Protein AF-0000000069706739 (afdb_homodimer)

Radius of gyration: 38.51 Å; Cα contacts (8 Å, |Δi|>4): 2230; chains: 2; bounding box: 96×124×76 Å

Organism: NCBI:txid1187080

Solvent-accessible surface area (backbone atoms only — not comparable to full-atom values): 67645 Å² total; per-residue (Å²): 112,77,68,55,69,70,44,49,79,66,46,62,63,56,58,44,48,27,52,52,41,44,48,27,47,55,44,29,58,56,30,50,76,68,71,42,62,62,66,50,23,27,24,49,35,12,28,43,34,11,68,65,44,70,46,73,35,70,93,42,77,62,52,55,52,41,14,51,49,7,48,25,38,45,32,19,51,54,17,34,74,35,42,68,69,59,51,62,69,35,43,61,36,20,62,51,21,18,45,42,24,36,51,46,29,22,53,52,41,16,52,52,36,36,74,74,67,43,52,67,50,43,9,46,50,51,4,58,37,63,37,28,43,37,57,66,63,42,50,50,53,29,53,75,68,67,37,45,82,38,73,46,28,42,45,44,49,21,28,47,51,34,47,53,56,48,47,46,59,54,60,63,46,47,50,44,54,56,66,47,87,62,72,55,67,60,52,51,49,51,43,51,52,39,51,52,49,49,52,51,50,44,53,49,33,31,69,52,51,49,46,52,49,50,48,59,40,45,68,66,70,38,67,61,60,44,52,45,46,54,52,24,47,31,47,41,38,11,48,53,30,37,75,56,62,43,45,44,45,59,18,9,22,49,29,14,28,30,42,26,71,32,80,51,26,52,32,50,44,48,63,44,49,57,54,25,52,57,25,34,47,39,31,37,20,54,57,14,30,68,42,51,58,66,60,44,67,77,42,42,65,66,40,52,52,50,37,51,48,45,37,51,53,33,30,50,30,33,26,51,19,38,39,70,71,70,47,52,60,59,46,13,38,33,33,14,48,50,57,33,29,34,13,66,66,26,55,56,48,48,54,53,32,38,76,59,61,54,39,54,74,64,60,45,51,51,49,51,50,30,30,51,50,34,50,60,48,39,66,64,43,45,74,41,17,65,60,53,28,50,50,62,66,63,42,87,59,69,77,75,58,53,70,76,56,52,78,73,76,66,75,74,72,77,65,70,83,70,65,60,69,17,37,36,33,34,25,65,47,72,41,23,45,40,39,50,52,50,29,53,74,68,68,45,56,62,40,34,34,27,76,51,50,66,57,35,54,57,40,36,75,72,67,46,61,51,41,41,25,53,64,52,26,59,65,42,35,55,72,66,32,49,69,42,19,46,33,33,37,38,41,48,77,53,65,68,57,49,47,32,24,40,39,33,45,49,71,75,33,80,61,36,48,28,37,34,41,31,64,47,69,85,48,41,61,58,38,43,71,49,58,34,73,39,66,46,32,37,58,53,43,32,30,50,52,52,44,50,52,51,41,41,61,35,41,37,28,54,67,59,46,49,52,48,52,46,50,34,56,74,50,72,38,38,78,71,69,54,81,86,73,73,90,61,87,80,58,80,54,75,68,49,78,50,38,78,46,76,43,58,26,70,38,77,70,72,64,50,49,74,27,33,47,67,72,34,32,45,44,80,73,49,52,34,44,78,52,31,38,33,49,95,90,41,75,42,62,82,74,52,56,72,42,55,46,49,86,68,24,33,36,28,34,38,22,34,63,70,38,47,51,54,47,45,65,45,22,35,74,132,115,79,70,54,69,72,43,47,80,66,46,62,62,55,59,43,48,28,51,52,40,44,48,26,48,54,44,29,57,56,31,50,76,69,71,41,62,60,66,49,23,27,25,50,34,12,28,42,34,11,68,64,45,70,45,74,34,71,91,41,76,62,52,54,53,42,14,51,50,6,49,27,40,46,31,20,51,54,16,33,76,36,42,69,68,60,52,62,70,37,43,60,35,20,61,50,22,18,47,40,24,35,51,45,28,22,52,53,42,16,53,53,35,36,73,73,66,43,52,67,52,43,10,46,50,52,4,56,38,65,37,28,43,36,56,67,63,43,50,51,54,28,52,77,69,65,37,45,82,38,73,48,29,42,45,44,48,22,27,47,52,34,47,55,56,48,48,47,61,54,60,64,45,47,50,45,55,55,65,46,87,62,72,56,67,59,52,51,49,52,43,52,52,39,52,50,48,49,53,50,50,45,53,50,33,32,69,52,53,50,47,52,50,51,48,60,39,56,70,66,70,39,66,63,60,45,52,45,44,52,52,25,48,32,48,41,38,11,48,54,30,38,77,56,62,44,46,44,46,58,20,7,22,48,30,13,29,29,42,25,70,32,98,52,26,59,61,50,45,66,65,44,48,58,55,26,53,57,25,32,46,38,31,38,20,53,57,15,30,70,42,52,59,66,61,43,67,77,42,41,65,65,40,52,51,49,38,52,47,46,37,52,51,34,30,51,30,34,25,52,19,38,38,71,72,69,46,54,69,60,47,14,38,33,32,14,47,51,55,34,30,35,13,66,67,25,54,56,49,49,53,53,33,39,76,59,62,55,39,52,74,63,60,44,51,51,50,51,51,32,30,52,50,33,49,60,47,39,66,64,43,45,72,40,18,65,60,51,29,49,50,62,68,62,42,86,61,68,72,76,64,50,68,77,68,71,77,73,84,70,79,80,75,75,80,77,78,88,62,61,66,18,36,37,34,34,24,67,46,70,44,24,46,41,42,51,49,51,29,55,60,47,68,44,55,60,40,34,36,27,73,54,65,67,60,36,48,56,40,38,72,72,65,44,60,48,41,78,39,55,64,54,38,60,71,51,36,56,72,65,30,49,70,42,19,45,33,33,38,38,42,48,81,52,65,67,59,48,46,43,25,41,38,35,45,52,69,74,34,79,61,35,47,30,37,34,44,32,69,49,69,83,49,40,62,60,38,42,74,50,59,35,72,39,66,47,35,37,58,54,44,32,27,50,52,50,43,49,54,53,41,48,72,70,66,48,56,65,67,58,47,50,52,50,54,46,49,34,56,72,48,70,37,40,78,70,71,58,82,88,77,71,85,70,74,80,77,70,67,80,52,77,62,53,43,72,42,20,42,56,26,70,40,74,72,71,63,52,49,74,28,33,47,67,73,34,33,46,46,80,74,46,54,35,44,80,54,32,40,32,50,96,92,40,74,43,61,82,76,53,57,72,44,54,46,49,84,70,23,34,37,29,32,38,18,32,62,70,35,46,50,55,49,44,64,47,21,32,73,133

InterPro domains:
  IPR003148 Regulator of K+ conductance, N-terminal lobe [PF02254] (424-536)
  IPR003148 Regulator of K+ conductance, N-terminal lobe [PS51201] (420-537)
  IPR006037 Regulator of K+ conductance, C-terminal [PF02080] (605-665)
  IPR006037 Regulator of K+ conductance, C-terminal [PS51202] (584-669)
  IPR006153 Cation/H+ exchanger, transmembrane domain [PF00999] (23-382)
  IPR036291 NAD(P)-binding domain superfamily [SSF51735] (419-562)
  IPR036721 Regulator of K+ conductance, C-terminal domain superfamily [G3DSA:3.30.70.1450] (596-668)
  IPR036721 Regulator of K+ conductance, C-terminal domain superfamily [SSF116726] (605-666)
  IPR038770 Sodium/solute symporter superfamily [G3DSA:1.20.1530.20] (11-388)

pLDDT: mean 78.78, std 14.91, range [21.56, 97.69]

Sequence (1340 aa):
MFHFIFTAVELPMLSDIVWIFGLATLVILVFMRLKIPTIIGFLFTGAIAGPYGLSLVQASTTVDVLSEIGVILLLFVIGMEFSLKSLMAIKKAVFIGGALQVSLTILATTFVAYFLGFNWNVAVFIGFLFSLSSTAIVLKLLQESGQVNTISGRTTLAILIFQDIVIVPLMLFTPMLAGESDNVAWSLFLMAVKGTLVVILTLLSAKYLVPILLYRIAKTKNEELFLLSIIVICFAVAYATSLLGLSLGLGAFLAGLIISESDYSHHATGKILPFREVFLSFFFVSVGMLFDITFLFEHILPILALTVLTFAIKFITVSISVRAIGQGFKEAFIVAFSIFQVGEFSLLLAKVGRSYQLLDAETYQYFLAVSILTMAITPFILKKREDFSCGILNLPLPNQLNKKFGNENLPELELEEELKDHLVIIGYGLNGRNLSKAAKSAKIPYAIIEMNAKTVKEESMKGEPITYGDAANETVLEHVNINKARVAVIAISNAEATKRIVASIRHLTQNPYIIVRTRYVNEIDENLKLGADEVIPEEFETSIEIFTRVLGKYLIPRHDIEEFTEEIRSHNYELFRFPSGEPRPKVKIALPEINFVGVMIERDSGKYINKPLREAGIREDLGINVVAIKREGKTITSIKPDEKLKLGDIVYVAGRPEALEKFESEVEVDMFHFIFTAVELPMLSDIVWIFGLATLVILVFMRLKIPTIIGFLFTGAIAGPYGLSLVQASTTVDVLSEIGVILLLFVIGMEFSLKSLMAIKKAVFIGGALQVSLTILATTFVAYFLGFNWNVAVFIGFLFSLSSTAIVLKLLQESGQVNTISGRTTLAILIFQDIVIVPLMLFTPMLAGESDNVAWSLFLMAVKGTLVVILTLLSAKYLVPILLYRIAKTKNEELFLLSIIVICFAVAYATSLLGLSLGLGAFLAGLIISESDYSHHATGKILPFREVFLSFFFVSVGMLFDITFLFEHILPILALTVLTFAIKFITVSISVRAIGQGFKEAFIVAFSIFQVGEFSLLLAKVGRSYQLLDAETYQYFLAVSILTMAITPFILKKREDFSCGILNLPLPNQLNKKFGNENLPELELEEELKDHLVIIGYGLNGRNLSKAAKSAKIPYAIIEMNAKTVKEESMKGEPITYGDAANETVLEHVNINKARVAVIAISNAEATKRIVASIRHLTQNPYIIVRTRYVNEIDENLKLGADEVIPEEFETSIEIFTRVLGKYLIPRHDIEEFTEEIRSHNYELFRFPSGEPRPKVKIALPEINFVGVMIERDSGKYINKPLREAGIREDLGINVVAIKREGKTITSIKPDEKLKLGDIVYVAGRPEALEKFESEVEVD

Secondary structure (DSSP, 8-state):
-HHHHS-----HHHHHHHHHHHHHHHHHHHHHHTT--HHHHHHHHHHHHSTTTT--S---HHHHHHHHHHHHHHHHHHHHT--HHHHHHTHHIIIIIHHHHHHHHHHHHHHHHHHTT--HHHHHHHHHHHH---HHHHHHHHHHTT-TTSHHHHHHHHHHHHHHHHHHHHHHHHHHHTT----HHHHHHHHHHHHHHHHHHHHHIIIIIHHHHHHHHHHHT-HHHHHHHHHHHHHHHHHHHHHTT--HHHHHHHHHHHHHTSTTHHHHHHHHHHHHHHHHHHHHHHHHHT--HHHHHHTHHHHHHHHHHHHHHHHHHHHHHHHHTT--HHHHHHHHHHS-SPPHHHHHHHHHHHHTTSS-HHHHHHHHHHHHHHHHHHHHHHHTHHHHHHHHHSS---HHHHTTS---------------S-EEEE--SHHHHHHHHHHHHTT--EEEEE--HHHHHHHHHTT--EEES-TTSHHHHHHTTGGG-SEEEE--S-HHHHHHHHHHHHHH-S-SEEEEEES-GGGHHHHHHHT-SEEEEHHHHHHHHHHHHHHHHTT--HHHHHHHHHHHHHTTTHHHHS-S-S----------S-EEEEEE-----SSSBTSBHHHHTIIIII--EEEEEEETTEEE-S--TT-BB-TT-EEEEEE-HHHHHHHHHHHS--/-HHHHS-----HHHHHHHHHHHHHHHHHHHHHHTT--HHHHHHHHHHHHSTTTT--S---HHHHHHHHHHHHHHHHHHHHT--HHHHHHTHHIIIIIIHHHHHHHHHHHHHHHHHTT--HHHHHHHHHHHH---HHHHHHHHHHTT-TTSHHHHHHHHHHHHHHHHHHHHHHHHHHHTT----HHHHHHHHHHHHHHHHHHHHHIIIIIHHHHHHHHHHHT-HHHHHHHHHHHHHHHHHHHHHTT--HHHHHHHHHHHHHTSTTHHHHHHHHHHHHHHHHHHHHHHHHHT--HHHHHHTHHHHHHHHHHHHHHHHHHHHHHHHHTT--HHHHHHHHHHS-SPPHHHHHHHHHHHHTTSS-HHHHHHHHHHHHHHHHHHHHHHHTHHHHHHHHHSS---HHHHHHHS----------S---S-EEEE--SHHHHHHHHHHHHTT--EEEEE--HHHHHHHHHTT--EEES-TTSHHHHHHTTGGG-SEEEE--S-HHHHHHHHHHHHHH-S-SEEEEEES-GGGHHHHHHHT-SEEEEHHHHHHHHHHHHHHHHTT--HHHHHHHHHHHHHTTTHHHHS-S-S----------S-EEEEEE-----SSSBTSBHHHHTHHHHH--EEEEEEETTEEE-S--TT-BB-TT-EEEEEE-HHHHHHHHHHHS--

Structure (mmCIF, N/CA/C/O backbone):
data_AF-0000000069706739-model_v1
#
loop_
_entity.id
_entity.type
_entity.pdbx_description
1 polymer 'Kef-type potassium/proton antiporter (CPA2 family)'
#
loop_
_atom_site.group_PDB
_atom_site.id
_atom_site.type_symbol
_atom_site.label_atom_id
_atom_site.label_alt_id
_atom_site.label_comp_id
_atom_site.label_asym_id
_atom_site.label_entity_id
_atom_site.label_seq_id
_atom_site.pdbx_PDB_ins_code
_atom_site.Cartn_x
_atom_site.Cartn_y
_atom_site.Cartn_z
_atom_site.occupancy
_atom_site.B_iso_or_equiv
_atom_site.auth_seq_id
_atom_site.auth_comp_id
_atom_site.auth_asym_id
_atom_site.auth_atom_id
_atom_site.pdbx_PDB_model_num
ATOM 1 N N . MET A 1 1 ? -31.094 -26.359 12.125 1 21.94 1 MET A N 1
ATOM 2 C CA . MET A 1 1 ? -31.547 -25.484 11.055 1 21.94 1 MET A CA 1
ATOM 3 C C . MET A 1 1 ? -30.969 -24.078 11.211 1 21.94 1 MET A C 1
ATOM 5 O O . MET A 1 1 ? -30.766 -23.375 10.227 1 21.94 1 MET A O 1
ATOM 9 N N . PHE A 1 2 ? -31.031 -23.703 12.477 1 28.17 2 PHE A N 1
ATOM 10 C CA . PHE A 1 2 ? -30.5 -22.422 12.922 1 28.17 2 PHE A CA 1
ATOM 11 C C . PHE A 1 2 ? -29.031 -22.297 12.57 1 28.17 2 PHE A C 1
ATOM 13 O O . PHE A 1 2 ? -28.422 -21.234 12.727 1 28.17 2 PHE A O 1
ATOM 20 N N . HIS A 1 3 ? -28.516 -23.469 12.461 1 30.73 3 HIS A N 1
ATOM 21 C CA . HIS A 1 3 ? -27.109 -23.641 12.117 1 30.73 3 HIS A CA 1
ATOM 22 C C . HIS A 1 3 ? -26.797 -23.016 10.766 1 30.73 3 HIS A C 1
ATOM 24 O O . HIS A 1 3 ? -25.625 -22.734 10.453 1 30.73 3 HIS A O 1
ATOM 30 N N . PHE A 1 4 ? -27.906 -23.078 9.922 1 28.67 4 PHE A N 1
ATOM 31 C CA . PHE A 1 4 ? -27.734 -22.719 8.516 1 28.67 4 PHE A CA 1
ATOM 32 C C . PHE A 1 4 ? -27.578 -21.219 8.352 1 28.67 4 PHE A C 1
ATOM 34 O O . PHE A 1 4 ? -27.031 -20.75 7.352 1 28.67 4 PHE A O 1
ATOM 41 N N . ILE A 1 5 ? -28.5 -20.531 9.062 1 31.61 5 ILE A N 1
ATOM 42 C CA . ILE A 1 5 ? -28.688 -19.141 8.688 1 31.61 5 ILE A CA 1
ATOM 43 C C . ILE A 1 5 ? -27.375 -18.391 8.82 1 31.61 5 ILE A C 1
ATOM 45 O O . ILE A 1 5 ? -27.016 -17.578 7.949 1 31.61 5 ILE A O 1
ATOM 49 N N . PHE A 1 6 ? -26.938 -18.344 9.992 1 34.19 6 PHE A N 1
ATOM 50 C CA . PHE A 1 6 ? -25.656 -17.672 10.211 1 34.19 6 PHE A CA 1
ATOM 51 C C . PHE A 1 6 ? -24.516 -18.516 9.641 1 34.19 6 PHE A C 1
ATOM 53 O O . PHE A 1 6 ? -23.344 -18.281 9.984 1 34.19 6 PHE A O 1
ATOM 60 N N . THR A 1 7 ? -24.875 -19.688 9.281 1 33.94 7 THR A N 1
ATOM 61 C CA . THR A 1 7 ? -23.781 -20.219 8.484 1 33.94 7 THR A CA 1
ATOM 62 C C . THR A 1 7 ? -23.281 -19.172 7.484 1 33.94 7 THR A C 1
ATOM 64 O O . THR A 1 7 ? -23.906 -18.953 6.449 1 33.94 7 THR A O 1
ATOM 67 N N . ALA A 1 8 ? -23.172 -17.984 7.93 1 34.91 8 ALA A N 1
ATOM 68 C CA . ALA A 1 8 ? -22.172 -17.109 7.324 1 34.91 8 ALA A CA 1
ATOM 69 C C . ALA A 1 8 ? -21.453 -17.812 6.172 1 34.91 8 ALA A C 1
ATOM 71 O O . ALA A 1 8 ? -21.172 -19.016 6.25 1 34.91 8 ALA A O 1
ATOM 72 N N . VAL A 1 9 ? -21.766 -17.234 5 1 38.81 9 VAL A N 1
ATOM 73 C CA . VAL A 1 9 ? -21 -17.562 3.795 1 38.81 9 VAL A CA 1
ATOM 74 C C . VAL A 1 9 ? -19.688 -18.234 4.18 1 38.81 9 VAL A C 1
ATOM 76 O O . VAL A 1 9 ? -18.781 -17.578 4.711 1 38.81 9 VAL A O 1
ATOM 79 N N . GLU A 1 10 ? -19.688 -19.141 5.004 1 49.09 10 GLU A N 1
ATOM 80 C CA . GLU A 1 10 ? -18.484 -19.969 5.074 1 49.09 10 GLU A CA 1
ATOM 81 C C . GLU A 1 10 ? -17.562 -19.703 3.883 1 49.09 10 GLU A C 1
ATOM 83 O O . GLU A 1 10 ? -17.891 -20.062 2.75 1 49.09 10 GLU A O 1
ATOM 88 N N . LEU A 1 11 ? -17.25 -18.609 3.916 1 59.44 11 LEU A N 1
ATOM 89 C CA . LEU A 1 11 ? -16.219 -18.359 2.914 1 59.44 11 LEU A CA 1
ATOM 90 C C . LEU A 1 11 ? -15.109 -19.422 3 1 59.44 11 LEU A C 1
ATOM 92 O O . LEU A 1 11 ? -14.172 -19.281 3.789 1 59.44 11 LEU A O 1
ATOM 96 N N . PRO A 1 12 ? -15.602 -20.656 2.742 1 65.06 12 PRO A N 1
ATOM 97 C CA . PRO A 1 12 ? -14.578 -21.703 2.689 1 65.06 12 PRO A CA 1
ATOM 98 C C . PRO A 1 12 ? -13.211 -21.172 2.271 1 65.06 12 PRO A C 1
ATOM 100 O O . PRO A 1 12 ? -12.18 -21.656 2.748 1 65.06 12 PRO A O 1
ATOM 103 N N . MET A 1 13 ? -13.25 -20.125 1.687 1 76.44 13 MET A N 1
ATOM 104 C CA . MET A 1 13 ? -11.992 -19.562 1.204 1 76.44 13 MET A CA 1
ATOM 105 C C . MET A 1 13 ? -11.211 -18.922 2.348 1 76.44 13 MET A C 1
ATOM 107 O O . MET A 1 13 ? -9.984 -19.047 2.406 1 76.44 13 MET A O 1
ATOM 111 N N . LEU A 1 14 ? -11.992 -18.375 3.314 1 79.88 14 LEU A N 1
ATOM 112 C CA . LEU A 1 14 ? -11.312 -17.703 4.418 1 79.88 14 LEU A CA 1
ATOM 113 C C . LEU A 1 14 ? -10.633 -18.719 5.336 1 79.88 14 LEU A C 1
ATOM 115 O O . LEU A 1 14 ? -9.516 -18.5 5.801 1 79.88 14 LEU A O 1
ATOM 119 N N . SER A 1 15 ? -11.375 -19.844 5.602 1 82.62 15 SER A N 1
ATOM 120 C CA . SER A 1 15 ? -10.789 -20.906 6.43 1 82.62 15 SER A CA 1
ATOM 121 C C . SER A 1 15 ? -9.539 -21.484 5.785 1 82.62 15 SER A C 1
ATOM 123 O O . SER A 1 15 ? -8.547 -21.75 6.461 1 82.62 15 SER A O 1
ATOM 125 N N . ASP A 1 16 ? -9.586 -21.641 4.504 1 82.69 16 ASP A N 1
ATOM 126 C CA . ASP A 1 16 ? -8.43 -22.172 3.777 1 82.69 16 ASP A CA 1
ATOM 127 C C . ASP A 1 16 ? -7.238 -21.219 3.881 1 82.69 16 ASP A C 1
ATOM 129 O O . ASP A 1 16 ? -6.105 -21.672 4.078 1 82.69 16 ASP A O 1
ATOM 133 N N . ILE A 1 17 ? -7.551 -20 3.768 1 84.31 17 ILE A N 1
ATOM 134 C CA . ILE A 1 17 ? -6.496 -19 3.822 1 84.31 17 ILE A CA 1
ATOM 135 C C . ILE A 1 17 ? -5.859 -18.984 5.211 1 84.31 17 ILE A C 1
ATOM 137 O O . ILE A 1 17 ? -4.633 -18.953 5.336 1 84.31 17 ILE A O 1
ATOM 141 N N . VAL A 1 18 ? -6.68 -19.094 6.215 1 87.31 18 VAL A N 1
ATOM 142 C CA . VAL A 1 18 ? -6.191 -19.062 7.586 1 87.31 18 VAL A CA 1
ATOM 143 C C . VAL A 1 18 ? -5.332 -20.281 7.871 1 87.31 18 VAL A C 1
ATOM 145 O O . VAL A 1 18 ? -4.258 -20.188 8.461 1 87.31 18 VAL A O 1
ATOM 148 N N . TRP A 1 19 ? -5.758 -21.406 7.402 1 86.75 19 TRP A N 1
ATOM 149 C CA . TRP A 1 19 ? -5.02 -22.641 7.652 1 86.75 19 TRP A CA 1
ATOM 150 C C . TRP A 1 19 ? -3.711 -22.656 6.871 1 86.75 19 TRP A C 1
ATOM 152 O O . TRP A 1 19 ? -2.66 -23.016 7.414 1 86.75 19 TRP A O 1
ATOM 162 N N . ILE A 1 20 ? -3.799 -22.281 5.66 1 87.56 20 ILE A N 1
ATOM 163 C CA . ILE A 1 20 ? -2.623 -22.312 4.801 1 87.56 20 ILE A CA 1
ATOM 164 C C . ILE A 1 20 ? -1.595 -21.297 5.293 1 87.56 20 ILE A C 1
ATOM 166 O O . ILE A 1 20 ? -0.434 -21.641 5.527 1 87.56 20 ILE A O 1
ATOM 170 N N . PHE A 1 21 ? -2.047 -20.125 5.5 1 89.75 21 PHE A N 1
ATOM 171 C CA . PHE A 1 21 ? -1.111 -19.078 5.875 1 89.75 21 PHE A CA 1
ATOM 172 C C . PHE A 1 21 ? -0.69 -19.219 7.332 1 89.75 21 PHE A C 1
ATOM 174 O O . PHE A 1 21 ? 0.445 -18.891 7.691 1 89.75 21 PHE A O 1
ATOM 181 N N . GLY A 1 22 ? -1.63 -19.672 8.172 1 91.75 22 GLY A N 1
ATOM 182 C CA . GLY A 1 22 ? -1.259 -19.922 9.555 1 91.75 22 GLY A CA 1
ATOM 183 C C . GLY A 1 22 ? -0.177 -20.984 9.703 1 91.75 22 GLY A C 1
ATOM 184 O O . GLY A 1 22 ? 0.828 -20.75 10.383 1 91.75 22 GLY A O 1
ATOM 185 N N . LEU A 1 23 ? -0.382 -22.062 9.039 1 92 23 LEU A N 1
ATOM 186 C CA . LEU A 1 23 ? 0.594 -23.141 9.07 1 92 23 LEU A CA 1
ATOM 187 C C . LEU A 1 23 ? 1.9 -22.719 8.406 1 92 23 LEU A C 1
ATOM 189 O O . LEU A 1 23 ? 2.984 -23.062 8.891 1 92 23 LEU A O 1
ATOM 193 N N . ALA A 1 24 ? 1.797 -22.031 7.328 1 92.25 24 ALA A N 1
ATOM 194 C CA . ALA A 1 24 ? 2.986 -21.562 6.625 1 92.25 24 ALA A CA 1
ATOM 195 C C . ALA A 1 24 ? 3.83 -20.656 7.516 1 92.25 24 ALA A C 1
ATOM 197 O O . ALA A 1 24 ? 5.059 -20.766 7.543 1 92.25 24 ALA A O 1
ATOM 198 N N . THR A 1 25 ? 3.146 -19.797 8.211 1 91.44 25 THR A N 1
ATOM 199 C CA . THR A 1 25 ? 3.852 -18.859 9.078 1 91.44 25 THR A CA 1
ATOM 200 C C . THR A 1 25 ? 4.613 -19.609 10.172 1 91.44 25 THR A C 1
ATOM 202 O O . THR A 1 25 ? 5.77 -19.297 10.461 1 91.44 25 THR A O 1
ATOM 205 N N . LEU A 1 26 ? 4.027 -20.562 10.688 1 91.5 26 LEU A N 1
ATOM 206 C CA . LEU A 1 26 ? 4.652 -21.359 11.742 1 91.5 26 LEU A CA 1
ATOM 207 C C . LEU A 1 26 ? 5.828 -22.156 11.195 1 91.5 26 LEU A C 1
ATOM 209 O O . LEU A 1 26 ? 6.91 -22.172 11.789 1 91.5 26 LEU A O 1
ATOM 213 N N . VAL A 1 27 ? 5.66 -22.812 10.125 1 92.19 27 VAL A N 1
ATOM 214 C CA . VAL A 1 27 ? 6.688 -23.656 9.516 1 92.19 27 VAL A CA 1
ATOM 215 C C . VAL A 1 27 ? 7.879 -22.797 9.102 1 92.19 27 VAL A C 1
ATOM 217 O O . VAL A 1 27 ? 9.031 -23.141 9.367 1 92.19 27 VAL A O 1
ATOM 220 N N . ILE A 1 28 ? 7.602 -21.688 8.5 1 90.69 28 ILE A N 1
ATOM 221 C CA . ILE A 1 28 ? 8.664 -20.828 8 1 90.69 28 ILE A CA 1
ATOM 222 C C . ILE A 1 28 ? 9.438 -20.219 9.172 1 90.69 28 ILE A C 1
ATOM 224 O O . ILE A 1 28 ? 10.656 -20.062 9.102 1 90.69 28 ILE A O 1
ATOM 228 N N . LEU A 1 29 ? 8.75 -19.859 10.227 1 89.19 29 LEU A N 1
ATOM 229 C CA . LEU A 1 29 ? 9.414 -19.344 11.414 1 89.19 29 LEU A CA 1
ATOM 230 C C . LEU A 1 29 ? 10.43 -20.344 11.945 1 89.19 29 LEU A C 1
ATOM 232 O O . LEU A 1 29 ? 11.539 -19.969 12.336 1 89.19 29 LEU A O 1
ATOM 236 N N . VAL A 1 30 ? 10.055 -21.562 11.938 1 90.81 30 VAL A N 1
ATOM 237 C CA . VAL A 1 30 ? 10.93 -22.625 12.422 1 90.81 30 VAL A CA 1
ATOM 238 C C . VAL A 1 30 ? 12.07 -22.844 11.43 1 90.81 30 VAL A C 1
ATOM 240 O O . VAL A 1 30 ? 13.227 -23 11.828 1 90.81 30 VAL A O 1
ATOM 243 N N . PHE A 1 31 ? 11.758 -22.797 10.195 1 88.31 31 PHE A N 1
ATOM 244 C CA . PHE A 1 31 ? 12.75 -23.062 9.156 1 88.31 31 PHE A CA 1
ATOM 245 C C . PHE A 1 31 ? 13.766 -21.922 9.07 1 88.31 31 PHE A C 1
ATOM 247 O O . PHE A 1 31 ? 14.938 -22.156 8.773 1 88.31 31 PHE A O 1
ATOM 254 N N . MET A 1 32 ? 13.266 -20.781 9.336 1 81.56 32 MET A N 1
ATOM 255 C CA . MET A 1 32 ? 14.188 -19.641 9.305 1 81.56 32 MET A CA 1
ATOM 256 C C . MET A 1 32 ? 15.234 -19.766 10.414 1 81.56 32 MET A C 1
ATOM 258 O O . MET A 1 32 ? 16.391 -19.359 10.227 1 81.56 32 MET A O 1
ATOM 262 N N . ARG A 1 33 ? 14.844 -20.312 11.484 1 81.31 33 ARG A N 1
ATOM 263 C CA . ARG A 1 33 ? 15.805 -20.562 12.562 1 81.31 33 ARG A CA 1
ATOM 264 C C . ARG A 1 33 ? 16.844 -21.594 12.141 1 81.31 33 ARG A C 1
ATOM 266 O O . ARG A 1 33 ? 18 -21.531 12.586 1 81.31 33 ARG A O 1
ATOM 273 N N . LEU A 1 34 ? 16.469 -22.406 11.211 1 85.81 34 LEU A N 1
ATOM 274 C CA . LEU A 1 34 ? 17.359 -23.453 10.719 1 85.81 34 LEU A CA 1
ATOM 275 C C . LEU A 1 34 ? 18.047 -23.016 9.438 1 85.81 34 LEU A C 1
ATOM 277 O O . LEU A 1 34 ? 18.703 -23.828 8.773 1 85.81 34 LEU A O 1
ATOM 281 N N . LYS A 1 35 ? 17.781 -21.812 9.016 1 79.69 35 LYS A N 1
ATOM 282 C CA . LYS A 1 35 ? 18.391 -21.219 7.828 1 79.69 35 LYS A CA 1
ATOM 283 C C . LYS A 1 35 ? 17.922 -21.922 6.559 1 79.69 35 LYS A C 1
ATOM 285 O O . LYS A 1 35 ? 18.719 -22.125 5.633 1 79.69 35 LYS A O 1
ATOM 290 N N . ILE A 1 36 ? 16.766 -22.422 6.609 1 84.94 36 ILE A N 1
ATOM 291 C CA . ILE A 1 36 ? 16.141 -23.016 5.438 1 84.94 36 ILE A CA 1
ATOM 292 C C . ILE A 1 36 ? 15.383 -21.953 4.652 1 84.94 36 ILE A C 1
ATOM 294 O O . ILE A 1 36 ? 14.688 -21.125 5.234 1 84.94 36 ILE A O 1
ATOM 298 N N . PRO A 1 37 ? 15.523 -21.984 3.357 1 80 37 PRO A N 1
ATOM 299 C CA . PRO A 1 37 ? 14.844 -20.984 2.537 1 80 37 PRO A CA 1
ATOM 300 C C . PRO A 1 37 ? 13.328 -21.016 2.695 1 80 37 PRO A C 1
ATOM 302 O O . PRO A 1 37 ? 12.742 -22.078 2.877 1 80 37 PRO A O 1
ATOM 305 N N . THR A 1 38 ? 12.711 -19.906 2.549 1 84.94 38 THR A N 1
ATOM 306 C CA . THR A 1 38 ? 11.281 -19.703 2.762 1 84.94 38 THR A CA 1
ATOM 307 C C . THR A 1 38 ? 10.469 -20.562 1.794 1 84.94 38 THR A C 1
ATOM 309 O O . THR A 1 38 ? 9.414 -21.094 2.158 1 84.94 38 THR A O 1
ATOM 312 N N . ILE A 1 39 ? 10.938 -20.719 0.612 1 86.19 39 ILE A N 1
ATOM 313 C CA . ILE A 1 39 ? 10.219 -21.453 -0.424 1 86.19 39 ILE A CA 1
ATOM 314 C C . ILE A 1 39 ? 9.992 -22.891 0.029 1 86.19 39 ILE A C 1
ATOM 316 O O . ILE A 1 39 ? 8.93 -23.469 -0.223 1 86.19 39 ILE A O 1
ATOM 320 N N . ILE A 1 40 ? 10.938 -23.438 0.685 1 86 40 ILE A N 1
ATOM 321 C CA . ILE A 1 40 ? 10.828 -24.797 1.193 1 86 40 ILE A CA 1
ATOM 322 C C . ILE A 1 40 ? 9.75 -24.859 2.27 1 86 40 ILE A C 1
ATOM 324 O O . ILE A 1 40 ? 9.031 -25.859 2.379 1 86 40 ILE A O 1
ATOM 328 N N . GLY A 1 41 ? 9.773 -23.859 3.018 1 88.38 41 GLY A N 1
ATOM 329 C CA . GLY A 1 41 ? 8.719 -23.781 4.02 1 88.38 41 GLY A CA 1
ATOM 330 C C . GLY A 1 41 ? 7.324 -23.844 3.426 1 88.38 41 GLY A C 1
ATOM 331 O O . GLY A 1 41 ? 6.449 -24.531 3.953 1 88.38 41 GLY A O 1
ATOM 332 N N . PHE A 1 42 ? 7.129 -23.203 2.322 1 89.31 42 PHE A N 1
ATOM 333 C CA . PHE A 1 42 ? 5.832 -23.219 1.657 1 89.31 42 PHE A CA 1
ATOM 334 C C . PHE A 1 42 ? 5.523 -24.594 1.099 1 89.31 42 PHE A C 1
ATOM 336 O O . PHE A 1 42 ? 4.398 -25.094 1.225 1 89.31 42 PHE A O 1
ATOM 343 N N . LEU A 1 43 ? 6.488 -25.172 0.478 1 87.62 43 LEU A N 1
ATOM 344 C CA . LEU A 1 43 ? 6.316 -26.516 -0.074 1 87.62 43 LEU A CA 1
ATOM 345 C C . LEU A 1 43 ? 5.957 -27.516 1.022 1 87.62 43 LEU A C 1
ATOM 347 O O . LEU A 1 43 ? 5.059 -28.344 0.845 1 87.62 43 LEU A O 1
ATOM 351 N N . PHE A 1 44 ? 6.676 -27.391 2.062 1 89.56 44 PHE A N 1
ATOM 352 C CA . PHE A 1 44 ? 6.438 -28.266 3.203 1 89.56 44 PHE A CA 1
ATOM 353 C C . PHE A 1 44 ? 5.039 -28.062 3.771 1 89.56 44 PHE A C 1
ATOM 355 O O . PHE A 1 44 ? 4.371 -29.016 4.172 1 89.56 44 PHE A O 1
ATOM 362 N N . THR A 1 45 ? 4.668 -26.859 3.867 1 91.5 45 THR A N 1
ATOM 363 C CA . THR A 1 45 ? 3.326 -26.516 4.328 1 91.5 45 THR A CA 1
ATOM 364 C C . THR A 1 45 ? 2.271 -27.188 3.453 1 91.5 45 THR A C 1
ATOM 366 O O . THR A 1 45 ? 1.286 -27.734 3.961 1 91.5 45 THR A O 1
ATOM 369 N N . GLY A 1 46 ? 2.449 -27.109 2.168 1 89.06 46 GLY A N 1
ATOM 370 C CA . GLY A 1 46 ? 1.53 -27.766 1.25 1 89.06 46 GLY A CA 1
ATOM 371 C C . GLY A 1 46 ? 1.459 -29.266 1.447 1 89.06 46 GLY A C 1
ATOM 372 O O . GLY A 1 46 ? 0.374 -29.859 1.421 1 89.06 46 GLY A O 1
ATOM 373 N N . ALA A 1 47 ? 2.598 -29.828 1.688 1 87.69 47 ALA A N 1
ATOM 374 C CA . ALA A 1 47 ? 2.67 -31.281 1.892 1 87.69 47 ALA A CA 1
ATOM 375 C C . ALA A 1 47 ? 1.92 -31.688 3.154 1 87.69 47 ALA A C 1
ATOM 377 O O . ALA A 1 47 ? 1.237 -32.719 3.17 1 87.69 47 ALA A O 1
ATOM 378 N N . ILE A 1 48 ? 2.033 -30.859 4.141 1 88.81 48 ILE A N 1
ATOM 379 C CA . ILE A 1 48 ? 1.411 -31.188 5.422 1 88.81 48 ILE A CA 1
ATOM 380 C C . ILE A 1 48 ? -0.087 -30.906 5.352 1 88.81 48 ILE A C 1
ATOM 382 O O . ILE A 1 48 ? -0.9 -31.703 5.805 1 88.81 48 ILE A O 1
ATOM 386 N N . ALA A 1 49 ? -0.442 -29.812 4.766 1 88.38 49 ALA A N 1
ATOM 387 C CA . ALA A 1 49 ? -1.83 -29.359 4.754 1 88.38 49 ALA A CA 1
ATOM 388 C C . ALA A 1 49 ? -2.627 -30.062 3.658 1 88.38 49 ALA A C 1
ATOM 390 O O . ALA A 1 49 ? -3.857 -30.094 3.701 1 88.38 49 ALA A O 1
ATOM 391 N N . GLY A 1 50 ? -1.979 -30.641 2.701 1 85.88 50 GLY A N 1
ATOM 392 C CA . GLY A 1 50 ? -2.611 -31.203 1.518 1 85.88 50 GLY A CA 1
ATOM 393 C C . GLY A 1 50 ? -3.328 -32.5 1.786 1 85.88 50 GLY A C 1
ATOM 394 O O . GLY A 1 50 ? -3.391 -32.969 2.93 1 85.88 50 GLY A O 1
ATOM 395 N N . PRO A 1 51 ? -3.916 -33.062 0.799 1 83.25 51 PRO A N 1
ATOM 396 C CA . PRO A 1 51 ? -4.719 -34.281 0.93 1 83.25 51 PRO A CA 1
ATOM 397 C C . PRO A 1 51 ? -3.898 -35.469 1.393 1 83.25 51 PRO A C 1
ATOM 399 O O . PRO A 1 51 ? -4.434 -36.375 2.039 1 83.25 51 PRO A O 1
ATOM 402 N N . TYR A 1 52 ? -2.635 -35.469 1.132 1 81.62 52 TYR A N 1
ATOM 403 C CA . TYR A 1 52 ? -1.794 -36.625 1.474 1 81.62 52 TYR A CA 1
ATOM 404 C C . TYR A 1 52 ? -1.188 -36.438 2.863 1 81.62 52 TYR A C 1
ATOM 406 O O . TYR A 1 52 ? -0.52 -37.344 3.367 1 81.62 52 TYR A O 1
ATOM 414 N N . GLY A 1 53 ? -1.406 -35.25 3.455 1 85.12 53 GLY A N 1
ATOM 415 C CA . GLY A 1 53 ? -0.966 -35 4.82 1 85.12 53 GLY A CA 1
ATOM 416 C C . GLY A 1 53 ? -2.107 -34.969 5.816 1 85.12 53 GLY A C 1
ATOM 417 O O . GLY A 1 53 ? -2.838 -35.969 5.973 1 85.12 53 GLY A O 1
ATOM 418 N N . LEU A 1 54 ? -2.369 -33.781 6.391 1 84 54 LEU A N 1
ATOM 419 C CA . LEU A 1 54 ? -3.412 -33.625 7.398 1 84 54 LEU A CA 1
ATOM 420 C C . LEU A 1 54 ? -4.754 -33.312 6.75 1 84 54 LEU A C 1
ATOM 422 O O . LEU A 1 54 ? -5.789 -33.312 7.418 1 84 54 LEU A O 1
ATOM 426 N N . SER A 1 55 ? -4.773 -33.094 5.457 1 80.69 55 SER A N 1
ATOM 427 C CA . SER A 1 55 ? -5.973 -32.844 4.672 1 80.69 55 SER A CA 1
ATOM 428 C C . SER A 1 55 ? -6.758 -31.656 5.262 1 80.69 55 SER A C 1
ATOM 430 O O . SER A 1 55 ? -7.969 -31.766 5.461 1 80.69 55 SER A O 1
ATOM 432 N N . LEU A 1 56 ? -6.074 -30.734 5.668 1 81.31 56 LEU A N 1
ATOM 433 C CA . LEU A 1 56 ? -6.695 -29.531 6.23 1 81.31 56 LEU A CA 1
ATOM 434 C C . LEU A 1 56 ? -7.371 -28.703 5.141 1 81.31 56 LEU A C 1
ATOM 436 O O . LEU A 1 56 ? -8.32 -27.969 5.414 1 81.31 56 LEU A O 1
ATOM 440 N N . VAL A 1 57 ? -6.742 -28.766 3.992 1 77.44 57 VAL A N 1
ATOM 441 C CA . VAL A 1 57 ? -7.246 -27.984 2.861 1 77.44 57 VAL A CA 1
ATOM 442 C C . VAL A 1 57 ? -7.523 -28.922 1.682 1 77.44 57 VAL A C 1
ATOM 444 O O . VAL A 1 57 ? -6.715 -29.797 1.372 1 77.44 57 VAL A O 1
ATOM 447 N N . GLN A 1 58 ? -8.711 -28.875 1.301 1 66.38 58 GLN A N 1
ATOM 448 C CA . GLN A 1 58 ? -8.992 -29.656 0.102 1 66.38 58 GLN A CA 1
ATOM 449 C C . GLN A 1 58 ? -8.578 -28.906 -1.157 1 66.38 58 GLN A C 1
ATOM 451 O O . GLN A 1 58 ? -8.664 -27.672 -1.203 1 66.38 58 GLN A O 1
ATOM 456 N N . ALA A 1 59 ? -7.695 -29.5 -1.817 1 59.84 59 ALA A N 1
ATOM 457 C CA . ALA A 1 59 ? -7.254 -28.906 -3.078 1 59.84 59 ALA A CA 1
ATOM 458 C C . ALA A 1 59 ? -8.43 -28.297 -3.84 1 59.84 59 ALA A C 1
ATOM 460 O O . ALA A 1 59 ? -9.352 -29 -4.25 1 59.84 59 ALA A O 1
ATOM 461 N N . SER A 1 60 ? -8.617 -27 -3.57 1 64 60 SER A N 1
ATOM 462 C CA . SER A 1 60 ? -9.797 -26.344 -4.113 1 64 60 SER A CA 1
ATOM 463 C C . SER A 1 60 ? -9.461 -25.531 -5.363 1 64 60 SER A C 1
ATOM 465 O O . SER A 1 60 ? -8.297 -25.203 -5.598 1 64 60 SER A O 1
ATOM 467 N N . THR A 1 61 ? -10.32 -25.531 -6.254 1 66.56 61 THR A N 1
ATOM 468 C CA . THR A 1 61 ? -10.289 -24.719 -7.461 1 66.56 61 THR A CA 1
ATOM 469 C C . THR A 1 61 ? -9.82 -23.297 -7.145 1 66.56 61 THR A C 1
ATOM 471 O O . THR A 1 61 ? -9.102 -22.688 -7.934 1 66.56 61 THR A O 1
ATOM 474 N N . THR A 1 62 ? -9.953 -22.938 -5.926 1 71.56 62 THR A N 1
ATOM 475 C CA . THR A 1 62 ? -9.617 -21.578 -5.555 1 71.56 62 THR A CA 1
ATOM 476 C C . THR A 1 62 ? -8.109 -21.422 -5.352 1 71.56 62 THR A C 1
ATOM 478 O O . THR A 1 62 ? -7.512 -20.453 -5.793 1 71.56 62 THR A O 1
ATOM 481 N N . VAL A 1 63 ? -7.52 -22.406 -4.762 1 75.81 63 VAL A N 1
ATOM 482 C CA . VAL A 1 63 ? -6.086 -22.344 -4.496 1 75.81 63 VAL A CA 1
ATOM 483 C C . VAL A 1 63 ? -5.312 -22.406 -5.816 1 75.81 63 VAL A C 1
ATOM 485 O O . VAL A 1 63 ? -4.277 -21.75 -5.961 1 75.81 63 VAL A O 1
ATOM 488 N N . ASP A 1 64 ? -5.867 -23.078 -6.785 1 77.19 64 ASP A N 1
ATOM 489 C CA . ASP A 1 64 ? -5.23 -23.188 -8.094 1 77.19 64 ASP A CA 1
ATOM 490 C C . ASP A 1 64 ? -5.246 -21.844 -8.82 1 77.19 64 ASP A C 1
ATOM 492 O O . ASP A 1 64 ? -4.258 -21.469 -9.453 1 77.19 64 ASP A O 1
ATOM 496 N N . VAL A 1 65 ? -6.332 -21.219 -8.695 1 77.81 65 VAL A N 1
ATOM 497 C CA . VAL A 1 65 ? -6.469 -19.922 -9.367 1 77.81 65 VAL A CA 1
ATOM 498 C C . VAL A 1 65 ? -5.52 -18.906 -8.727 1 77.81 65 VAL A C 1
ATOM 500 O O . VAL A 1 65 ? -4.836 -18.156 -9.43 1 77.81 65 VAL A O 1
ATOM 503 N N . LEU A 1 66 ? -5.48 -18.969 -7.461 1 82.69 66 LEU A N 1
ATOM 504 C CA . LEU A 1 66 ? -4.613 -18.031 -6.742 1 82.69 66 LEU A CA 1
ATOM 505 C C . LEU A 1 66 ? -3.146 -18.328 -7.043 1 82.69 66 LEU A C 1
ATOM 507 O O . LEU A 1 66 ? -2.334 -17.406 -7.125 1 82.69 66 LEU A O 1
ATOM 511 N N . SER A 1 67 ? -2.832 -19.562 -7.211 1 83.31 67 SER A N 1
ATOM 512 C CA . SER A 1 67 ? -1.474 -19.984 -7.547 1 83.31 67 SER A CA 1
ATOM 513 C C . SER A 1 67 ? -1.058 -19.469 -8.914 1 83.31 67 SER A C 1
ATOM 515 O O . SER A 1 67 ? 0.074 -19.016 -9.094 1 83.31 67 SER A O 1
ATOM 517 N N . GLU A 1 68 ? -1.906 -19.547 -9.805 1 82.69 68 GLU A N 1
ATOM 518 C CA . GLU A 1 68 ? -1.62 -19.078 -11.156 1 82.69 68 GLU A CA 1
ATOM 519 C C . GLU A 1 68 ? -1.396 -17.562 -11.172 1 82.69 68 GLU A C 1
ATOM 521 O O . GLU A 1 68 ? -0.53 -17.078 -11.891 1 82.69 68 GLU A O 1
ATOM 526 N N . ILE A 1 69 ? -2.191 -16.922 -10.391 1 87.56 69 ILE A N 1
ATOM 527 C CA . ILE A 1 69 ? -2.035 -15.469 -10.281 1 87.56 69 ILE A CA 1
ATOM 528 C C . ILE A 1 69 ? -0.65 -15.148 -9.727 1 87.56 69 ILE A C 1
ATOM 530 O O . ILE A 1 69 ? -0.022 -14.172 -10.141 1 87.56 69 ILE A O 1
ATOM 534 N N . GLY A 1 70 ? -0.23 -15.945 -8.82 1 87.19 70 GLY A N 1
ATOM 535 C CA . GLY A 1 70 ? 1.098 -15.75 -8.258 1 87.19 70 GLY A CA 1
ATOM 536 C C . GLY A 1 70 ? 2.201 -15.82 -9.297 1 87.19 70 GLY A C 1
ATOM 537 O O . GLY A 1 70 ? 3.096 -14.977 -9.32 1 87.19 70 GLY A O 1
ATOM 538 N N . VAL A 1 71 ? 2.131 -16.75 -10.141 1 84.5 71 VAL A N 1
ATOM 539 C CA . VAL A 1 71 ? 3.131 -16.938 -11.188 1 84.5 71 VAL A CA 1
ATOM 540 C C . VAL A 1 71 ? 3.059 -15.773 -12.18 1 84.5 71 VAL A C 1
ATOM 542 O O . VAL A 1 71 ? 4.09 -15.273 -12.633 1 84.5 71 VAL A O 1
ATOM 545 N N . ILE A 1 72 ? 1.854 -15.391 -12.492 1 87.88 72 ILE A N 1
ATOM 546 C CA . ILE A 1 72 ? 1.631 -14.258 -13.391 1 87.88 72 ILE A CA 1
ATOM 547 C C . ILE A 1 72 ? 2.297 -13.008 -12.82 1 87.88 72 ILE A C 1
ATOM 549 O O . ILE A 1 72 ? 3.033 -12.312 -13.523 1 87.88 72 ILE A O 1
ATOM 553 N N . LEU A 1 73 ? 2.07 -12.82 -11.562 1 91 73 LEU A N 1
ATOM 554 C CA . LEU A 1 73 ? 2.594 -11.609 -10.938 1 91 73 LEU A CA 1
ATOM 555 C C . LEU A 1 73 ? 4.113 -11.672 -10.812 1 91 73 LEU A C 1
ATOM 557 O O . LEU A 1 73 ? 4.793 -10.648 -10.914 1 91 73 LEU A O 1
ATOM 561 N N . LEU A 1 74 ? 4.641 -12.828 -10.609 1 84.12 74 LEU A N 1
ATOM 562 C CA . LEU A 1 74 ? 6.09 -13 -10.555 1 84.12 74 LEU A CA 1
ATOM 563 C C . LEU A 1 74 ? 6.73 -12.594 -11.875 1 84.12 74 LEU A C 1
ATOM 565 O O . LEU A 1 74 ? 7.672 -11.797 -11.898 1 84.12 74 LEU A O 1
ATOM 569 N N . LEU A 1 75 ? 6.191 -13.148 -12.906 1 84.38 75 LEU A N 1
ATOM 570 C CA . LEU A 1 75 ? 6.75 -12.859 -14.227 1 84.38 75 LEU A CA 1
ATOM 571 C C . LEU A 1 75 ? 6.539 -11.398 -14.594 1 84.38 75 LEU A C 1
ATOM 573 O O . LEU A 1 75 ? 7.371 -10.797 -15.281 1 84.38 75 LEU A O 1
ATOM 577 N N . PHE A 1 76 ? 5.461 -10.852 -14.141 1 90.88 76 PHE A N 1
ATOM 578 C CA . PHE A 1 76 ? 5.184 -9.438 -14.344 1 90.88 76 PHE A CA 1
ATOM 579 C C . PHE A 1 76 ? 6.258 -8.57 -13.695 1 90.88 76 PHE A C 1
ATOM 581 O O . PHE A 1 76 ? 6.773 -7.641 -14.312 1 90.88 76 PHE A O 1
ATOM 588 N N . VAL A 1 77 ? 6.617 -8.883 -12.469 1 84.38 77 VAL A N 1
ATOM 589 C CA . VAL A 1 77 ? 7.621 -8.125 -11.719 1 84.38 77 VAL A CA 1
ATOM 590 C C . VAL A 1 77 ? 8.984 -8.281 -12.391 1 84.38 77 VAL A C 1
ATOM 592 O O . VAL A 1 77 ? 9.742 -7.316 -12.5 1 84.38 77 VAL A O 1
ATOM 595 N N . ILE A 1 78 ? 9.312 -9.43 -12.805 1 77.44 78 ILE A N 1
ATOM 596 C CA . ILE A 1 78 ? 10.578 -9.68 -13.484 1 77.44 78 ILE A CA 1
ATOM 597 C C . ILE A 1 78 ? 10.633 -8.875 -14.781 1 77.44 78 ILE A C 1
ATOM 599 O O . ILE A 1 78 ? 11.664 -8.289 -15.117 1 77.44 78 ILE A O 1
ATOM 603 N N . GLY A 1 79 ? 9.539 -8.906 -15.492 1 83.12 79 GLY A N 1
ATOM 604 C CA . GLY A 1 79 ? 9.453 -8.109 -16.703 1 83.12 79 GLY A CA 1
ATOM 605 C C . GLY A 1 79 ? 9.711 -6.633 -16.469 1 83.12 79 GLY A C 1
ATOM 606 O O . GLY A 1 79 ? 10.359 -5.969 -17.266 1 83.12 79 GLY A O 1
ATOM 607 N N . MET A 1 80 ? 9.203 -6.152 -15.391 1 82.69 80 MET A N 1
ATOM 608 C CA . MET A 1 80 ? 9.344 -4.734 -15.062 1 82.69 80 MET A CA 1
ATOM 609 C C . MET A 1 80 ? 10.789 -4.398 -14.719 1 82.69 80 MET A C 1
ATOM 611 O O . MET A 1 80 ? 11.195 -3.234 -14.781 1 82.69 80 MET A O 1
ATOM 615 N N . GLU A 1 81 ? 11.562 -5.32 -14.359 1 73.62 81 GLU A N 1
ATOM 616 C CA . GLU A 1 81 ? 12.969 -5.113 -14.023 1 73.62 81 GLU A CA 1
ATOM 617 C C . GLU A 1 81 ? 13.844 -5.152 -15.273 1 73.62 81 GLU A C 1
ATOM 619 O O . GLU A 1 81 ? 15.023 -4.816 -15.219 1 73.62 81 GLU A O 1
ATOM 624 N N . PHE A 1 82 ? 13.172 -5.551 -16.359 1 72.38 82 PHE A N 1
ATOM 625 C CA . PHE A 1 82 ? 13.898 -5.688 -17.609 1 72.38 82 PHE A CA 1
ATOM 626 C C . PHE A 1 82 ? 13.531 -4.566 -18.578 1 72.38 82 PHE A C 1
ATOM 628 O O . PHE A 1 82 ? 12.477 -3.943 -18.438 1 72.38 82 PHE A O 1
ATOM 635 N N . SER A 1 83 ? 14.43 -4.219 -19.422 1 73.62 83 SER A N 1
ATOM 636 C CA . SER A 1 83 ? 14.141 -3.293 -20.516 1 73.62 83 SER A CA 1
ATOM 637 C C . SER A 1 83 ? 14.062 -4.02 -21.859 1 73.62 83 SER A C 1
ATOM 639 O O . SER A 1 83 ? 14.508 -5.164 -21.969 1 73.62 83 SER A O 1
ATOM 641 N N . LEU A 1 84 ? 13.414 -3.422 -22.766 1 75.69 84 LEU A N 1
ATOM 642 C CA . LEU A 1 84 ? 13.367 -3.99 -24.109 1 75.69 84 LEU A CA 1
ATOM 643 C C . LEU A 1 84 ? 14.766 -4.152 -24.688 1 75.69 84 LEU A C 1
ATOM 645 O O . LEU A 1 84 ? 15.039 -5.125 -25.406 1 75.69 84 LEU A O 1
ATOM 649 N N . LYS A 1 85 ? 15.625 -3.209 -24.359 1 70.25 85 LYS A N 1
ATOM 650 C CA . LYS A 1 85 ? 17.016 -3.277 -24.812 1 70.25 85 LYS A CA 1
ATOM 651 C C . LYS A 1 85 ? 17.734 -4.465 -24.188 1 70.25 85 LYS A C 1
ATOM 653 O O . LYS A 1 85 ? 18.469 -5.18 -24.875 1 70.25 85 LYS A O 1
ATOM 658 N N . SER A 1 86 ? 17.422 -4.66 -23.031 1 71.5 86 SER A N 1
ATOM 659 C CA . SER A 1 86 ? 18.047 -5.773 -22.328 1 71.5 86 SER A CA 1
ATOM 660 C C . SER A 1 86 ? 17.547 -7.113 -22.844 1 71.5 86 SER A C 1
ATOM 662 O O . SER A 1 86 ? 18.312 -8.086 -22.906 1 71.5 86 SER A O 1
ATOM 664 N N . LEU A 1 87 ? 16.297 -7.121 -23.188 1 76.38 87 LEU A N 1
ATOM 665 C CA . LEU A 1 87 ? 15.734 -8.352 -23.734 1 76.38 87 LEU A CA 1
ATOM 666 C C . LEU A 1 87 ? 16.344 -8.672 -25.094 1 76.38 87 LEU A C 1
ATOM 668 O O . LEU A 1 87 ? 16.641 -9.828 -25.391 1 76.38 87 LEU A O 1
ATOM 672 N N . MET A 1 88 ? 16.531 -7.691 -25.875 1 77.75 88 MET A N 1
ATOM 673 C CA . MET A 1 88 ? 17.094 -7.891 -27.203 1 77.75 88 MET A CA 1
ATOM 674 C C . MET A 1 88 ? 18.562 -8.32 -27.109 1 77.75 88 MET A C 1
ATOM 676 O O . MET A 1 88 ? 19.062 -9.039 -27.984 1 77.75 88 MET A O 1
ATOM 680 N N . ALA A 1 89 ? 19.141 -7.973 -26.047 1 75.75 89 ALA A N 1
ATOM 681 C CA . ALA A 1 89 ? 20.547 -8.312 -25.844 1 75.75 89 ALA A CA 1
ATOM 682 C C . ALA A 1 89 ? 20.719 -9.805 -25.562 1 75.75 89 ALA A C 1
ATOM 684 O O . ALA A 1 89 ? 21.781 -10.367 -25.812 1 75.75 89 ALA A O 1
ATOM 685 N N . ILE A 1 90 ? 19.656 -10.453 -25.156 1 79.56 90 ILE A N 1
ATOM 686 C CA . ILE A 1 90 ? 19.797 -11.859 -24.812 1 79.56 90 ILE A CA 1
ATOM 687 C C . ILE A 1 90 ? 19.031 -12.719 -25.812 1 79.56 90 ILE A C 1
ATOM 689 O O . ILE A 1 90 ? 18.656 -13.852 -25.516 1 79.56 90 ILE A O 1
ATOM 693 N N . LYS A 1 91 ? 18.766 -12.164 -26.938 1 85.75 91 LYS A N 1
ATOM 694 C CA . LYS A 1 91 ? 17.984 -12.875 -27.953 1 85.75 91 LYS A CA 1
ATOM 695 C C . LYS A 1 91 ? 18.656 -14.18 -28.359 1 85.75 91 LYS A C 1
ATOM 697 O O . LYS A 1 91 ? 17.984 -15.188 -28.594 1 85.75 91 LYS A O 1
ATOM 702 N N . LYS A 1 92 ? 19.984 -14.164 -28.484 1 88 92 LYS A N 1
ATOM 703 C CA . LYS A 1 92 ? 20.719 -15.375 -28.859 1 88 92 LYS A CA 1
ATOM 704 C C . LYS A 1 92 ? 20.562 -16.453 -27.781 1 88 92 LYS A C 1
ATOM 706 O O . LYS A 1 92 ? 20.406 -17.641 -28.109 1 88 92 LYS A O 1
ATOM 711 N N . ALA A 1 93 ? 20.609 -16.016 -26.641 1 89.81 93 ALA A N 1
ATOM 712 C CA . ALA A 1 93 ? 20.453 -16.953 -25.531 1 89.81 93 ALA A CA 1
ATOM 713 C C . ALA A 1 93 ? 19.047 -17.531 -25.5 1 89.81 93 ALA A C 1
ATOM 715 O O . ALA A 1 93 ? 18.844 -18.703 -25.156 1 89.81 93 ALA A O 1
ATOM 716 N N . VAL A 1 94 ? 18.062 -16.781 -25.875 1 90.25 94 VAL A N 1
ATOM 717 C CA . VAL A 1 94 ? 16.672 -17.219 -25.859 1 90.25 94 VAL A CA 1
ATOM 718 C C . VAL A 1 94 ? 16.422 -18.219 -26.984 1 90.25 94 VAL A C 1
ATOM 720 O O . VAL A 1 94 ? 16.016 -19.359 -26.734 1 90.25 94 VAL A O 1
ATOM 723 N N . PHE A 1 95 ? 16.828 -17.891 -28.203 1 89.94 95 PHE A N 1
ATOM 724 C CA . PHE A 1 95 ? 16.391 -18.688 -29.359 1 89.94 95 PHE A CA 1
ATOM 725 C C . PHE A 1 95 ? 17.391 -19.812 -29.641 1 89.94 95 PHE A C 1
ATOM 727 O O . PHE A 1 95 ? 17 -20.906 -30.016 1 89.94 95 PHE A O 1
ATOM 734 N N . ILE A 1 96 ? 18.641 -19.531 -29.406 1 92.06 96 ILE A N 1
ATOM 735 C CA . ILE A 1 96 ? 19.625 -20.578 -29.656 1 92.06 96 ILE A CA 1
ATOM 736 C C . ILE A 1 96 ? 19.859 -21.375 -28.375 1 92.06 96 ILE A C 1
ATOM 738 O O . ILE A 1 96 ? 19.781 -22.609 -28.375 1 92.06 96 ILE A O 1
ATOM 742 N N . GLY A 1 97 ? 20.172 -20.672 -27.359 1 93.12 97 GLY A N 1
ATOM 743 C CA . GLY A 1 97 ? 20.406 -21.344 -26.078 1 93.12 97 GLY A CA 1
ATOM 744 C C . GLY A 1 97 ? 19.203 -22.125 -25.594 1 93.12 97 GLY A C 1
ATOM 745 O O . GLY A 1 97 ? 19.312 -23.297 -25.25 1 93.12 97 GLY A O 1
ATOM 746 N N . GLY A 1 98 ? 18.031 -21.484 -25.531 1 94.94 98 GLY A N 1
ATOM 747 C CA . GLY A 1 98 ? 16.797 -22.125 -25.094 1 94.94 98 GLY A CA 1
ATOM 748 C C . GLY A 1 98 ? 16.375 -23.281 -25.984 1 94.94 98 GLY A C 1
ATOM 749 O O . GLY A 1 98 ? 16 -24.344 -25.484 1 94.94 98 GLY A O 1
ATOM 750 N N . ALA A 1 99 ? 16.5 -23.062 -27.266 1 95.38 99 ALA A N 1
ATOM 751 C CA . ALA A 1 99 ? 16.109 -24.109 -28.203 1 95.38 99 ALA A CA 1
ATOM 752 C C . ALA A 1 99 ? 17.016 -25.328 -28.078 1 95.38 99 ALA A C 1
ATOM 754 O O . ALA A 1 99 ? 16.531 -26.469 -28.109 1 95.38 99 ALA A O 1
ATOM 755 N N . LEU A 1 100 ? 18.266 -25.047 -27.953 1 96.38 100 LEU A N 1
ATOM 756 C CA . LEU A 1 100 ? 19.219 -26.156 -27.828 1 96.38 100 LEU A CA 1
ATOM 757 C C . LEU A 1 100 ? 18.984 -26.906 -26.516 1 96.38 100 LEU A C 1
ATOM 759 O O . LEU A 1 100 ? 19.031 -28.141 -26.5 1 96.38 100 LEU A O 1
ATOM 763 N N . GLN A 1 101 ? 18.812 -26.203 -25.484 1 97 101 GLN A N 1
ATOM 764 C CA . GLN A 1 101 ? 18.609 -26.844 -24.172 1 97 101 GLN A CA 1
ATOM 765 C C . GLN A 1 101 ? 17.375 -27.734 -24.172 1 97 101 GLN A C 1
ATOM 767 O O . GLN A 1 101 ? 17.406 -28.859 -23.688 1 97 101 GLN A O 1
ATOM 772 N N . VAL A 1 102 ? 16.234 -27.25 -24.703 1 97.06 102 VAL A N 1
ATOM 773 C CA . VAL A 1 102 ? 14.977 -27.984 -24.703 1 97.06 102 VAL A CA 1
ATOM 774 C C . VAL A 1 102 ? 15.102 -29.203 -25.625 1 97.06 102 VAL A C 1
ATOM 776 O O . VAL A 1 102 ? 14.734 -30.312 -25.25 1 97.06 102 VAL A O 1
ATOM 779 N N . SER A 1 103 ? 15.672 -28.984 -26.812 1 97.25 103 SER A N 1
ATOM 780 C CA . SER A 1 103 ? 15.797 -30.062 -27.797 1 97.25 103 SER A CA 1
ATOM 781 C C . SER A 1 103 ? 16.766 -31.141 -27.297 1 97.25 103 SER A C 1
ATOM 783 O O . SER A 1 103 ? 16.469 -32.344 -27.406 1 97.25 103 SER A O 1
ATOM 785 N N . LEU A 1 104 ? 17.875 -30.703 -26.781 1 97.44 104 LEU A N 1
ATOM 786 C CA . LEU A 1 104 ? 18.859 -31.656 -26.297 1 97.44 104 LEU A CA 1
ATOM 787 C C . LEU A 1 104 ? 18.312 -32.438 -25.109 1 97.44 104 LEU A C 1
ATOM 789 O O . LEU A 1 104 ? 18.562 -33.656 -24.984 1 97.44 104 LEU A O 1
ATOM 793 N N . THR A 1 105 ? 17.625 -31.781 -24.234 1 97.69 105 THR A N 1
ATOM 794 C CA . THR A 1 105 ? 17.062 -32.469 -23.062 1 97.69 105 THR A CA 1
ATOM 795 C C . THR A 1 105 ? 15.984 -33.438 -23.484 1 97.69 105 THR A C 1
ATOM 797 O O . THR A 1 105 ? 15.906 -34.562 -22.938 1 97.69 105 THR A O 1
ATOM 800 N N . ILE A 1 106 ? 15.133 -33.031 -24.438 1 97.62 106 ILE A N 1
ATOM 801 C CA . ILE A 1 106 ? 14.102 -33.938 -24.938 1 97.62 106 ILE A CA 1
ATOM 802 C C . ILE A 1 106 ? 14.758 -35.156 -25.547 1 97.62 106 ILE A C 1
ATOM 804 O O . ILE A 1 106 ? 14.352 -36.312 -25.25 1 97.62 106 ILE A O 1
ATOM 808 N N . LEU A 1 107 ? 15.742 -34.938 -26.344 1 97.5 107 LEU A N 1
ATOM 809 C CA . LEU A 1 107 ? 16.422 -36.062 -27.016 1 97.5 107 LEU A CA 1
ATOM 810 C C . LEU A 1 107 ? 17.094 -36.969 -26 1 97.5 107 LEU A C 1
ATOM 812 O O . LEU A 1 107 ? 16.938 -38.188 -26.078 1 97.5 107 LEU A O 1
ATOM 816 N N . ALA A 1 108 ? 17.828 -36.438 -25.094 1 97.69 108 ALA A N 1
ATOM 817 C CA . ALA A 1 108 ? 18.547 -37.219 -24.109 1 97.69 108 ALA A CA 1
ATOM 818 C C . ALA A 1 108 ? 17.578 -38 -23.219 1 97.69 108 ALA A C 1
ATOM 820 O O . ALA A 1 108 ? 17.797 -39.219 -22.969 1 97.69 108 ALA A O 1
ATOM 821 N N . THR A 1 109 ? 16.547 -37.406 -22.734 1 97.38 109 THR A N 1
ATOM 822 C CA . THR A 1 109 ? 15.586 -38.062 -21.859 1 97.38 109 THR A CA 1
ATOM 823 C C . THR A 1 109 ? 14.773 -39.094 -22.609 1 97.38 109 THR A C 1
ATOM 825 O O . THR A 1 109 ? 14.438 -40.156 -22.047 1 97.38 109 THR A O 1
ATOM 828 N N . THR A 1 110 ? 14.414 -38.781 -23.859 1 97.19 110 THR A N 1
ATOM 829 C CA . THR A 1 110 ? 13.703 -39.75 -24.688 1 97.19 110 THR A CA 1
ATOM 830 C C . THR A 1 110 ? 14.531 -41.031 -24.859 1 97.19 110 THR A C 1
ATOM 832 O O . THR A 1 110 ? 14.008 -42.125 -24.734 1 97.19 110 THR A O 1
ATOM 835 N N . PHE A 1 111 ? 15.766 -40.875 -25.156 1 96.88 111 PHE A N 1
ATOM 836 C CA . PHE A 1 111 ? 16.641 -42 -25.359 1 96.88 111 PHE A CA 1
ATOM 837 C C . PHE A 1 111 ? 16.766 -42.812 -24.094 1 96.88 111 PHE A C 1
ATOM 839 O O . PHE A 1 111 ? 16.719 -44.062 -24.125 1 96.88 111 PHE A O 1
ATOM 846 N N . VAL A 1 112 ? 16.938 -42.188 -23.016 1 96.31 112 VAL A N 1
ATOM 847 C CA . VAL A 1 112 ? 17.062 -42.875 -21.75 1 96.31 112 VAL A CA 1
ATOM 848 C C . VAL A 1 112 ? 15.758 -43.594 -21.422 1 96.31 112 VAL A C 1
ATOM 850 O O . VAL A 1 112 ? 15.773 -44.75 -21 1 96.31 112 VAL A O 1
ATOM 853 N N . ALA A 1 113 ? 14.609 -42.969 -21.625 1 96.12 113 ALA A N 1
ATOM 854 C CA . ALA A 1 113 ? 13.305 -43.562 -21.344 1 96.12 113 ALA A CA 1
ATOM 855 C C . ALA A 1 113 ? 13.039 -44.75 -22.25 1 96.12 113 ALA A C 1
ATOM 857 O O . ALA A 1 113 ? 12.484 -45.781 -21.828 1 96.12 113 ALA A O 1
ATOM 858 N N . TYR A 1 114 ? 13.453 -44.625 -23.484 1 95.38 114 TYR A N 1
ATOM 859 C CA . TYR A 1 114 ? 13.273 -45.719 -24.453 1 95.38 114 TYR A CA 1
ATOM 860 C C . TYR A 1 114 ? 14.07 -46.938 -24.047 1 95.38 114 TYR A C 1
ATOM 862 O O . TYR A 1 114 ? 13.578 -48.062 -24.125 1 95.38 114 TYR A O 1
ATOM 870 N N . PHE A 1 115 ? 15.227 -46.75 -23.547 1 94.75 115 PHE A N 1
ATOM 871 C CA . PHE A 1 115 ? 16.094 -47.875 -23.156 1 94.75 115 PHE A CA 1
ATOM 872 C C . PHE A 1 115 ? 15.641 -48.469 -21.828 1 94.75 115 PHE A C 1
ATOM 874 O O . PHE A 1 115 ? 15.969 -49.625 -21.516 1 94.75 115 PHE A O 1
ATOM 881 N N . LEU A 1 116 ? 14.898 -47.719 -21.109 1 92.12 116 LEU A N 1
ATOM 882 C CA . LEU A 1 116 ? 14.352 -48.219 -19.859 1 92.12 116 LEU A CA 1
ATOM 883 C C . LEU A 1 116 ? 13.086 -49.031 -20.109 1 92.12 116 LEU A C 1
ATOM 885 O O . LEU A 1 116 ? 12.531 -49.625 -19.188 1 92.12 116 LEU A O 1
ATOM 889 N N . GLY A 1 117 ? 12.586 -49 -21.391 1 91.31 117 GLY A N 1
ATOM 890 C CA . GLY A 1 117 ? 11.523 -49.938 -21.75 1 91.31 117 GLY A CA 1
ATOM 891 C C . GLY A 1 117 ? 10.234 -49.25 -22.141 1 91.31 117 GLY A C 1
ATOM 892 O O . GLY A 1 117 ? 9.227 -49.906 -22.406 1 91.31 117 GLY A O 1
ATOM 893 N N . PHE A 1 118 ? 10.211 -48 -22.234 1 94.44 118 PHE A N 1
ATOM 894 C CA . PHE A 1 118 ? 8.992 -47.312 -22.594 1 94.44 118 PHE A CA 1
ATOM 895 C C . PHE A 1 118 ? 8.805 -47.281 -24.109 1 94.44 118 PHE A C 1
ATOM 897 O O . PHE A 1 118 ? 9.781 -47.375 -24.859 1 94.44 118 PHE A O 1
ATOM 904 N N . ASN A 1 119 ? 7.613 -47.25 -24.531 1 94.06 119 ASN A N 1
ATOM 905 C CA . ASN A 1 119 ? 7.32 -47.062 -25.938 1 94.06 119 ASN A CA 1
ATOM 906 C C . ASN A 1 119 ? 7.809 -45.719 -26.453 1 94.06 119 ASN A C 1
ATOM 908 O O . ASN A 1 119 ? 7.957 -44.781 -25.672 1 94.06 119 ASN A O 1
ATOM 912 N N . TRP A 1 120 ? 7.977 -45.594 -27.688 1 93.31 120 TRP A N 1
ATOM 913 C CA . TRP A 1 120 ? 8.562 -44.406 -28.312 1 93.31 120 TRP A CA 1
ATOM 914 C C . TRP A 1 120 ? 7.727 -43.156 -28.016 1 93.31 120 TRP A C 1
ATOM 916 O O . TRP A 1 120 ? 8.266 -42.094 -27.672 1 93.31 120 TRP A O 1
ATOM 926 N N . ASN A 1 121 ? 6.379 -43.312 -28.156 1 93.56 121 ASN A N 1
ATOM 927 C CA . ASN A 1 121 ? 5.508 -42.156 -27.922 1 93.56 121 ASN A CA 1
ATOM 928 C C . ASN A 1 121 ? 5.578 -41.688 -26.484 1 93.56 121 ASN A C 1
ATOM 930 O O . ASN A 1 121 ? 5.621 -40.5 -26.219 1 93.56 121 ASN A O 1
ATOM 934 N N . VAL A 1 122 ? 5.602 -42.656 -25.641 1 94.94 122 VAL A N 1
ATOM 935 C CA . VAL A 1 122 ? 5.668 -42.344 -24.219 1 94.94 122 VAL A CA 1
ATOM 936 C C . VAL A 1 122 ? 7.043 -41.781 -23.875 1 94.94 122 VAL A C 1
ATOM 938 O O . VAL A 1 122 ? 7.164 -40.844 -23.078 1 94.94 122 VAL A O 1
ATOM 941 N N . ALA A 1 123 ? 8.07 -42.344 -24.531 1 96.56 123 ALA A N 1
ATOM 942 C CA . ALA A 1 123 ? 9.438 -41.875 -24.281 1 96.56 123 ALA A CA 1
ATOM 943 C C . ALA A 1 123 ? 9.609 -40.406 -24.703 1 96.56 123 ALA A C 1
ATOM 945 O O . ALA A 1 123 ? 10.242 -39.625 -23.984 1 96.56 123 ALA A O 1
ATOM 946 N N . VAL A 1 124 ? 9.094 -40.062 -25.797 1 96.19 124 VAL A N 1
ATOM 947 C CA . VAL A 1 124 ? 9.172 -38.719 -26.281 1 96.19 124 VAL A CA 1
ATOM 948 C C . VAL A 1 124 ? 8.414 -37.781 -25.328 1 96.19 124 VAL A C 1
ATOM 950 O O . VAL A 1 124 ? 8.883 -36.688 -25.016 1 96.19 124 VAL A O 1
ATOM 953 N N . PHE A 1 125 ? 7.25 -38.25 -24.891 1 96.12 125 PHE A N 1
ATOM 954 C CA . PHE A 1 125 ? 6.453 -37.438 -23.969 1 96.12 125 PHE A CA 1
ATOM 955 C C . PHE A 1 125 ? 7.191 -37.219 -22.656 1 96.12 125 PHE A C 1
ATOM 957 O O . PHE A 1 125 ? 7.156 -36.125 -22.094 1 96.12 125 PHE A O 1
ATOM 964 N N . ILE A 1 126 ? 7.867 -38.219 -22.203 1 96.38 126 ILE A N 1
ATOM 965 C CA 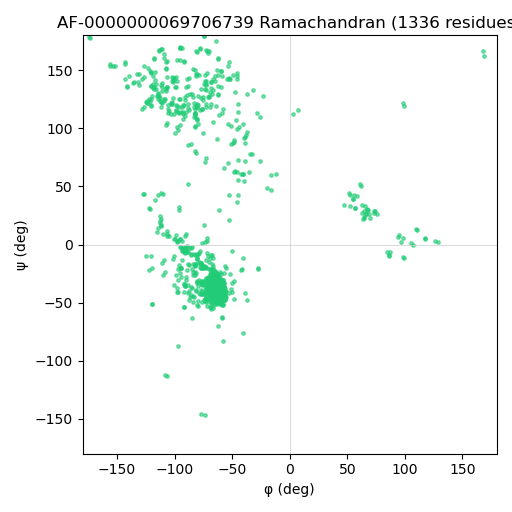. ILE A 1 126 ? 8.688 -38.094 -21 1 96.38 126 ILE A CA 1
ATOM 966 C C . ILE A 1 126 ? 9.789 -37.062 -21.25 1 96.38 126 ILE A C 1
ATOM 968 O O . ILE A 1 126 ? 10.141 -36.281 -20.359 1 96.38 126 ILE A O 1
ATOM 972 N N . GLY A 1 127 ? 10.328 -37.062 -22.422 1 97 127 GLY A N 1
ATOM 973 C CA . GLY A 1 127 ? 11.289 -36.031 -22.812 1 97 127 GLY A CA 1
ATOM 974 C C . GLY A 1 127 ? 10.719 -34.625 -22.719 1 97 127 GLY A C 1
ATOM 975 O O . GLY A 1 127 ? 11.398 -33.719 -22.25 1 97 127 GLY A O 1
ATOM 976 N N . PHE A 1 128 ? 9.461 -34.5 -23.125 1 96.44 128 PHE A N 1
ATOM 977 C CA . PHE A 1 128 ? 8.789 -33.188 -23 1 96.44 128 PHE A CA 1
ATOM 978 C C . PHE A 1 128 ? 8.719 -32.781 -21.547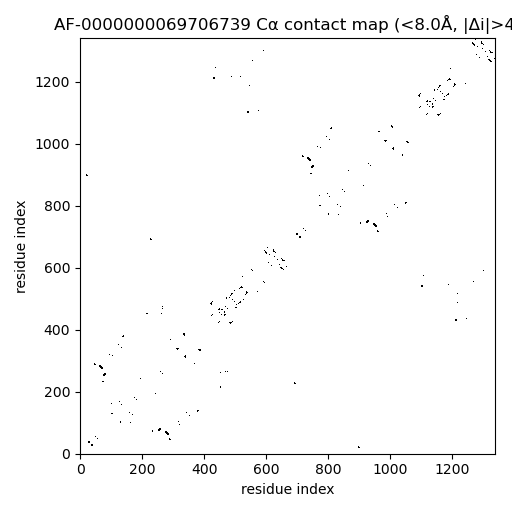 1 96.44 128 PHE A C 1
ATOM 980 O O . PHE A 1 128 ? 9.016 -31.625 -21.219 1 96.44 128 PHE A O 1
ATOM 987 N N . LEU A 1 129 ? 8.391 -33.688 -20.703 1 96 129 LEU A N 1
ATOM 988 C CA . LEU A 1 129 ? 8.141 -33.406 -19.297 1 96 129 LEU A CA 1
ATOM 989 C C . LEU A 1 129 ? 9.414 -32.938 -18.609 1 96 129 LEU A C 1
ATOM 991 O O . LEU A 1 129 ? 9.367 -32 -17.797 1 96 129 LEU A O 1
ATOM 995 N N . PHE A 1 130 ? 10.516 -33.469 -18.953 1 96.81 130 PHE A N 1
ATOM 996 C CA . PHE A 1 130 ? 11.742 -33.156 -18.219 1 96.81 130 PHE A CA 1
ATOM 997 C C . PHE A 1 130 ? 12.516 -32.031 -18.859 1 96.81 130 PHE A C 1
ATOM 999 O O . PHE A 1 130 ? 13.523 -31.562 -18.328 1 96.81 130 PHE A O 1
ATOM 1006 N N . SER A 1 131 ? 12.062 -31.531 -19.938 1 96.38 131 SER A N 1
ATOM 1007 C CA . SER A 1 131 ? 12.781 -30.5 -20.656 1 96.38 131 SER A CA 1
ATOM 1008 C C . SER A 1 131 ? 12.531 -29.125 -20.047 1 96.38 131 SER A C 1
ATOM 1010 O O . SER A 1 131 ? 13.305 -28.188 -20.266 1 96.38 131 SER A O 1
ATOM 1012 N N . LEU A 1 132 ? 11.508 -29.031 -19.25 1 94.94 132 LEU A N 1
ATOM 1013 C CA . LEU A 1 132 ? 11.117 -27.734 -18.719 1 94.94 132 LEU A CA 1
ATOM 1014 C C . LEU A 1 132 ? 11.586 -27.578 -17.281 1 94.94 132 LEU A C 1
ATOM 1016 O O . LEU A 1 132 ? 11.609 -28.547 -16.516 1 94.94 132 LEU A O 1
ATOM 1020 N N . SER A 1 133 ? 11.977 -26.359 -16.922 1 95.75 133 SER A N 1
ATOM 1021 C CA . SER A 1 133 ? 12.422 -26.031 -15.57 1 95.75 133 SER A CA 1
ATOM 1022 C C . SER A 1 133 ? 11.453 -25.062 -14.891 1 95.75 133 SER A C 1
ATOM 1024 O O . SER A 1 133 ? 10.578 -24.5 -15.539 1 95.75 133 SER A O 1
ATOM 1026 N N . SER A 1 134 ? 11.594 -24.906 -13.609 1 91.06 134 SER A N 1
ATOM 1027 C CA . SER A 1 134 ? 10.703 -24.047 -12.852 1 91.06 134 SER A CA 1
ATOM 1028 C C . SER A 1 134 ? 11.133 -22.594 -12.945 1 91.06 134 SER A C 1
ATOM 1030 O O . SER A 1 134 ? 12.133 -22.188 -12.344 1 91.06 134 SER A O 1
ATOM 1032 N N . THR A 1 135 ? 10.305 -21.859 -13.586 1 86.38 135 THR A N 1
ATOM 1033 C CA . THR A 1 135 ? 10.57 -20.438 -13.719 1 86.38 135 THR A CA 1
ATOM 1034 C C . THR A 1 135 ? 10.336 -19.719 -12.391 1 86.38 135 THR A C 1
ATOM 1036 O O . THR A 1 135 ? 11.133 -18.859 -11.992 1 86.38 135 THR A O 1
ATOM 1039 N N . ALA A 1 136 ? 9.305 -20.078 -11.703 1 84.19 136 ALA A N 1
ATOM 1040 C CA . ALA A 1 136 ? 8.898 -19.422 -10.469 1 84.19 136 ALA A CA 1
ATOM 1041 C C . ALA A 1 136 ? 9.969 -19.547 -9.391 1 84.19 136 ALA A C 1
ATOM 1043 O O . ALA A 1 136 ? 10.344 -18.562 -8.758 1 84.19 136 ALA A O 1
ATOM 1044 N N . ILE A 1 137 ? 10.523 -20.656 -9.211 1 88.5 137 ILE A N 1
ATOM 1045 C CA . ILE A 1 137 ? 11.477 -20.922 -8.141 1 88.5 137 ILE A CA 1
ATOM 1046 C C . ILE A 1 137 ? 12.82 -20.266 -8.469 1 88.5 137 ILE A C 1
ATOM 1048 O O . ILE A 1 137 ? 13.383 -19.547 -7.637 1 88.5 137 ILE A O 1
ATOM 1052 N N . VAL A 1 138 ? 13.281 -20.453 -9.625 1 92 138 VAL A N 1
ATOM 1053 C CA . VAL A 1 138 ? 14.602 -19.984 -10.023 1 92 138 VAL A CA 1
ATOM 1054 C C . VAL A 1 138 ? 14.633 -18.453 -10.039 1 92 138 VAL A C 1
ATOM 1056 O O . VAL A 1 138 ? 15.531 -17.844 -9.461 1 92 138 VAL A O 1
ATOM 1059 N N . LEU A 1 139 ? 13.641 -17.922 -10.641 1 86.19 139 LEU A N 1
ATOM 1060 C CA . LEU A 1 139 ? 13.648 -16.469 -10.766 1 86.19 139 LEU A CA 1
ATOM 1061 C C . LEU A 1 139 ? 13.391 -15.797 -9.422 1 86.19 139 LEU A C 1
ATOM 1063 O O . LEU A 1 139 ? 13.922 -14.719 -9.148 1 86.19 139 LEU A O 1
ATOM 1067 N N . LYS A 1 140 ? 12.539 -16.406 -8.672 1 84.81 140 LYS A N 1
ATOM 1068 C CA . LYS A 1 140 ? 12.359 -15.875 -7.324 1 84.81 140 LYS A CA 1
ATOM 1069 C C . LYS A 1 140 ? 13.68 -15.852 -6.559 1 84.81 140 LYS A C 1
ATOM 1071 O O . LYS A 1 140 ? 14.016 -14.852 -5.918 1 84.81 140 LYS A O 1
ATOM 1076 N N . LEU A 1 141 ? 14.414 -16.891 -6.602 1 84.94 141 LEU A N 1
ATOM 1077 C CA . LEU A 1 141 ? 15.672 -17 -5.875 1 84.94 141 LEU A CA 1
ATOM 1078 C C . LEU A 1 141 ? 16.719 -16.047 -6.441 1 84.94 141 LEU A C 1
ATOM 1080 O O . LEU A 1 141 ? 17.469 -15.43 -5.691 1 84.94 141 LEU A O 1
ATOM 1084 N N . LEU A 1 142 ? 16.734 -15.906 -7.727 1 84.31 142 LEU A N 1
ATOM 1085 C CA . LEU A 1 142 ? 17.672 -14.977 -8.359 1 84.31 142 LEU A CA 1
ATOM 1086 C C . LEU A 1 142 ? 17.328 -13.539 -8.016 1 84.31 142 LEU A C 1
ATOM 1088 O O . LEU A 1 142 ? 18.219 -12.711 -7.816 1 84.31 142 LEU A O 1
ATOM 1092 N N . GLN A 1 143 ? 16.078 -13.289 -7.996 1 77.12 143 GLN A N 1
ATOM 1093 C CA . GLN A 1 143 ? 15.625 -11.945 -7.648 1 77.12 143 GLN A CA 1
ATOM 1094 C C . GLN A 1 143 ? 15.984 -11.602 -6.207 1 77.12 143 GLN A C 1
ATOM 1096 O O . GLN A 1 143 ? 16.453 -10.492 -5.926 1 77.12 143 GLN A O 1
ATOM 1101 N N . GLU A 1 144 ? 15.766 -12.508 -5.316 1 71.56 144 GLU A N 1
ATOM 1102 C CA . GLU A 1 144 ? 16.062 -12.305 -3.9 1 71.56 144 GLU A CA 1
ATOM 1103 C C . GLU A 1 144 ? 17.547 -12.07 -3.674 1 71.56 144 GLU A C 1
ATOM 1105 O O . GLU A 1 144 ? 17.938 -11.312 -2.781 1 71.56 144 GLU A O 1
ATOM 1110 N N . SER A 1 145 ? 18.328 -12.758 -4.492 1 72.25 145 SER A N 1
ATOM 1111 C CA . SER A 1 145 ? 19.781 -12.617 -4.336 1 72.25 145 SER A CA 1
ATOM 1112 C C . SER A 1 145 ? 20.312 -11.477 -5.195 1 72.25 145 SER A C 1
ATOM 1114 O O . SER A 1 145 ? 21.531 -11.242 -5.23 1 72.25 145 SER A O 1
ATOM 1116 N N . GLY A 1 146 ? 19.516 -10.875 -5.996 1 67.44 146 GLY A N 1
ATOM 1117 C CA . GLY A 1 146 ? 19.906 -9.758 -6.836 1 67.44 146 GLY A CA 1
ATOM 1118 C C . GLY A 1 146 ? 20.781 -10.172 -8.008 1 67.44 146 GLY A C 1
ATOM 1119 O O . GLY A 1 146 ? 21.609 -9.391 -8.477 1 67.44 146 GLY A O 1
ATOM 1120 N N . GLN A 1 147 ? 20.625 -11.359 -8.484 1 73.31 147 GLN A N 1
ATOM 1121 C CA . GLN A 1 147 ? 21.547 -11.875 -9.492 1 73.31 147 GLN A CA 1
ATOM 1122 C C . GLN A 1 147 ? 20.844 -12.039 -10.836 1 73.31 147 GLN A C 1
ATOM 1124 O O . GLN A 1 147 ? 21.344 -12.719 -11.727 1 73.31 147 GLN A O 1
ATOM 1129 N N . VAL A 1 148 ? 19.688 -11.406 -11 1 76.75 148 VAL A N 1
ATOM 1130 C CA . VAL A 1 148 ? 18.922 -11.555 -12.234 1 76.75 148 VAL A CA 1
ATOM 1131 C C . VAL A 1 148 ? 19.672 -10.883 -13.383 1 76.75 148 VAL A C 1
ATOM 1133 O O . VAL A 1 148 ? 19.625 -11.359 -14.516 1 76.75 148 VAL A O 1
ATOM 1136 N N . ASN A 1 149 ? 20.453 -9.875 -13.062 1 71.81 149 ASN A N 1
ATOM 1137 C CA . ASN A 1 149 ? 21.062 -9.07 -14.117 1 71.81 149 ASN A CA 1
ATOM 1138 C C . ASN A 1 149 ? 22.516 -9.469 -14.359 1 71.81 149 ASN A C 1
ATOM 1140 O O . ASN A 1 149 ? 23.219 -8.844 -15.164 1 71.81 149 ASN A O 1
ATOM 1144 N N . THR A 1 150 ? 23 -10.492 -13.703 1 73.44 150 THR A N 1
ATOM 1145 C CA . THR A 1 150 ? 24.328 -11.039 -14.008 1 73.44 150 THR A CA 1
ATOM 1146 C C . THR A 1 150 ? 24.312 -11.789 -15.336 1 73.44 150 THR A C 1
ATOM 1148 O O . THR A 1 150 ? 23.25 -12.031 -15.906 1 73.44 150 THR A O 1
ATOM 1151 N N . ILE A 1 151 ? 25.469 -12.07 -15.797 1 78.31 151 ILE A N 1
ATOM 1152 C CA . ILE A 1 151 ? 25.547 -12.781 -17.062 1 78.31 151 ILE A CA 1
ATOM 1153 C C . ILE A 1 151 ? 24.828 -14.117 -16.953 1 78.31 151 ILE A C 1
ATOM 1155 O O . ILE A 1 151 ? 24.031 -14.469 -17.828 1 78.31 151 ILE A O 1
ATOM 1159 N N . SER A 1 152 ? 25.094 -14.852 -15.891 1 87.12 152 SER A N 1
ATOM 1160 C CA . SER A 1 152 ? 24.438 -16.141 -15.68 1 87.12 152 SER A CA 1
ATOM 1161 C C . SER A 1 152 ? 22.953 -15.961 -15.438 1 87.12 152 SER A C 1
ATOM 1163 O O . SER A 1 152 ? 22.141 -16.781 -15.875 1 87.12 152 SER A O 1
ATOM 1165 N N . GLY A 1 153 ? 22.609 -14.883 -14.734 1 87.44 153 GLY A N 1
ATOM 1166 C CA . GLY A 1 153 ? 21.203 -14.594 -14.469 1 87.44 153 GLY A CA 1
ATOM 1167 C C . GLY A 1 153 ? 20.406 -14.305 -15.719 1 87.44 153 GLY A C 1
ATOM 1168 O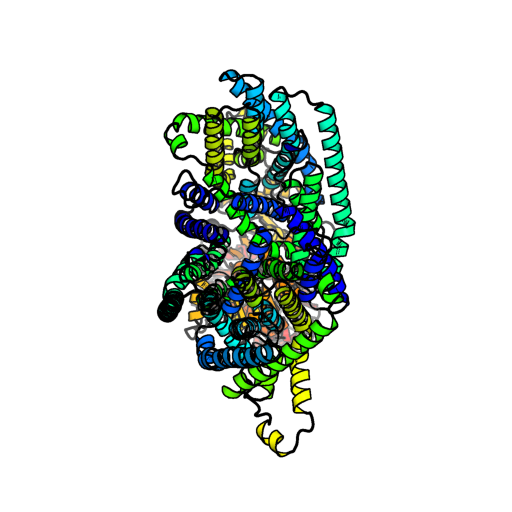 O . GLY A 1 153 ? 19.297 -14.82 -15.898 1 87.44 153 GLY A O 1
ATOM 1169 N N . ARG A 1 154 ? 20.969 -13.578 -16.594 1 84.62 154 ARG A N 1
ATOM 1170 C CA . ARG A 1 154 ? 20.312 -13.219 -17.844 1 84.62 154 ARG A CA 1
ATOM 1171 C C . ARG A 1 154 ? 20.172 -14.438 -18.75 1 84.62 154 ARG A C 1
ATOM 1173 O O . ARG A 1 154 ? 19.156 -14.602 -19.422 1 84.62 154 ARG A O 1
ATOM 1180 N N . THR A 1 155 ? 21.234 -15.172 -18.766 1 90.12 155 THR A N 1
ATOM 1181 C CA . THR A 1 155 ? 21.203 -16.391 -19.562 1 90.12 155 THR A CA 1
ATOM 1182 C C . THR A 1 155 ? 20.156 -17.359 -19.047 1 90.12 155 THR A C 1
ATOM 1184 O O . THR A 1 155 ? 19.422 -17.969 -19.828 1 90.12 155 THR A O 1
ATOM 1187 N N . THR A 1 156 ? 20.094 -17.5 -17.75 1 93.38 156 THR A N 1
ATOM 1188 C CA . THR A 1 156 ? 19.078 -18.328 -17.125 1 93.38 156 THR A CA 1
ATOM 1189 C C . THR A 1 156 ? 17.672 -17.844 -17.484 1 93.38 156 THR A C 1
ATOM 1191 O O . THR A 1 156 ? 16.812 -18.641 -17.859 1 93.38 156 THR A O 1
ATOM 1194 N N . LEU A 1 157 ? 17.469 -16.594 -17.391 1 89.81 157 LEU A N 1
ATOM 1195 C CA . LEU A 1 157 ? 16.188 -16 -17.734 1 89.81 157 LEU A CA 1
ATOM 1196 C C . LEU A 1 157 ? 15.828 -16.266 -19.188 1 89.81 157 LEU A C 1
ATOM 1198 O O . LEU A 1 157 ? 14.68 -16.609 -19.5 1 89.81 157 LEU A O 1
ATOM 1202 N N . ALA A 1 158 ? 16.797 -16.078 -20.016 1 90.88 158 ALA A N 1
ATOM 1203 C CA . ALA A 1 158 ? 16.578 -16.266 -21.453 1 90.88 158 ALA A CA 1
ATOM 1204 C C . ALA A 1 158 ? 16.094 -17.672 -21.75 1 90.88 158 ALA A C 1
ATOM 1206 O O . ALA A 1 158 ? 15.117 -17.859 -22.484 1 90.88 158 ALA A O 1
ATOM 1207 N N . ILE A 1 159 ? 16.75 -18.641 -21.203 1 93.88 159 ILE A N 1
ATOM 1208 C CA . ILE A 1 159 ? 16.391 -20.031 -21.438 1 93.88 159 ILE A CA 1
ATOM 1209 C C . ILE A 1 159 ? 15 -20.312 -20.859 1 93.88 159 ILE A C 1
ATOM 1211 O O . ILE A 1 159 ? 14.195 -21 -21.5 1 93.88 159 ILE A O 1
ATOM 1215 N N . LEU A 1 160 ? 14.711 -19.828 -19.719 1 91.69 160 LEU A N 1
ATOM 1216 C CA . LEU A 1 160 ? 13.414 -20.031 -19.062 1 91.69 160 LEU A CA 1
ATOM 1217 C C . LEU A 1 160 ? 12.297 -19.406 -19.891 1 91.69 160 LEU A C 1
ATOM 1219 O O . LEU A 1 160 ? 11.203 -19.969 -19.984 1 91.69 160 LEU A O 1
ATOM 1223 N N . ILE A 1 161 ? 12.547 -18.266 -20.469 1 87.06 161 ILE A N 1
ATOM 1224 C CA . ILE A 1 161 ? 11.562 -17.594 -21.312 1 87.06 161 ILE A CA 1
ATOM 1225 C C . ILE A 1 161 ? 11.227 -18.484 -22.516 1 87.06 161 ILE A C 1
ATOM 1227 O O . ILE A 1 161 ? 10.055 -18.641 -22.875 1 87.06 161 ILE A O 1
ATOM 1231 N N . PHE A 1 162 ? 12.25 -19.031 -23.078 1 90.5 162 PHE A N 1
ATOM 1232 C CA . PHE A 1 162 ? 12.016 -19.922 -24.219 1 90.5 162 PHE A CA 1
ATOM 1233 C C . PHE A 1 162 ? 11.188 -21.125 -23.781 1 90.5 162 PHE A C 1
ATOM 1235 O O . PHE A 1 162 ? 10.312 -21.578 -24.531 1 90.5 162 PHE A O 1
ATOM 1242 N N . GLN A 1 163 ? 11.516 -21.703 -22.656 1 91.75 163 GLN A N 1
ATOM 1243 C CA . GLN A 1 163 ? 10.75 -22.828 -22.141 1 91.75 163 GLN A CA 1
ATOM 1244 C C . GLN A 1 163 ? 9.281 -22.453 -21.953 1 91.75 163 GLN A C 1
ATOM 1246 O O . GLN A 1 163 ? 8.398 -23.297 -22.172 1 91.75 163 GLN A O 1
ATOM 1251 N N . ASP A 1 164 ? 9.047 -21.266 -21.625 1 83.12 164 ASP A N 1
ATOM 1252 C CA . ASP A 1 164 ? 7.672 -20.797 -21.469 1 83.12 164 ASP A CA 1
ATOM 1253 C C . ASP A 1 164 ? 6.965 -20.688 -22.812 1 83.12 164 ASP A C 1
ATOM 1255 O O . ASP A 1 164 ? 5.746 -20.859 -22.891 1 83.12 164 ASP A O 1
ATOM 1259 N N . ILE A 1 165 ? 7.703 -20.406 -23.797 1 80.56 165 ILE A N 1
ATOM 1260 C CA . ILE A 1 165 ? 7.156 -20.297 -25.141 1 80.56 165 ILE A CA 1
ATOM 1261 C C . ILE A 1 165 ? 6.883 -21.688 -25.703 1 80.56 165 ILE A C 1
ATOM 1263 O O . ILE A 1 165 ? 5.828 -21.938 -26.281 1 80.56 165 ILE A O 1
ATOM 1267 N N . VAL A 1 166 ? 7.75 -22.562 -25.5 1 87.75 166 VAL A N 1
ATOM 1268 C CA . VAL A 1 166 ? 7.738 -23.859 -26.172 1 87.75 166 VAL A CA 1
ATOM 1269 C C . VAL A 1 166 ? 6.707 -24.781 -25.531 1 87.75 166 VAL A C 1
ATOM 1271 O O . VAL A 1 166 ? 6.301 -25.781 -26.109 1 87.75 166 VAL A O 1
ATOM 1274 N N . ILE A 1 167 ? 6.262 -24.453 -24.391 1 84.31 167 ILE A N 1
ATOM 1275 C CA . ILE A 1 167 ? 5.273 -25.281 -23.719 1 84.31 167 ILE A CA 1
ATOM 1276 C C . ILE A 1 167 ? 4.031 -25.422 -24.594 1 84.31 167 ILE A C 1
ATOM 1278 O O . ILE A 1 167 ? 3.383 -26.484 -24.594 1 84.31 167 ILE A O 1
ATOM 1282 N N . VAL A 1 168 ? 3.711 -24.422 -25.344 1 78 168 VAL A N 1
ATOM 1283 C CA . VAL A 1 168 ? 2.504 -24.422 -26.156 1 78 168 VAL A CA 1
ATOM 1284 C C . VAL A 1 168 ? 2.637 -25.453 -27.281 1 78 168 VAL A C 1
ATOM 1286 O O . VAL A 1 168 ? 1.774 -26.328 -27.438 1 78 168 VAL A O 1
ATOM 1289 N N . PRO A 1 169 ? 3.652 -25.391 -28.047 1 83.12 169 PRO A N 1
ATOM 1290 C CA . PRO A 1 169 ? 3.818 -26.438 -29.062 1 83.12 169 PRO A CA 1
ATOM 1291 C C . PRO A 1 169 ? 3.895 -27.844 -28.438 1 83.12 169 PRO A C 1
ATOM 1293 O O . PRO A 1 169 ? 3.395 -28.797 -29.031 1 83.12 169 PRO A O 1
ATOM 1296 N N . LEU A 1 170 ? 4.547 -28.047 -27.281 1 88 170 LEU A N 1
ATOM 1297 C CA . LEU A 1 170 ? 4.629 -29.344 -26.641 1 88 170 LEU A CA 1
ATOM 1298 C C . LEU A 1 170 ? 3.24 -29.859 -26.266 1 88 170 LEU A C 1
ATOM 1300 O O . LEU A 1 170 ? 2.955 -31.047 -26.406 1 88 170 LEU A O 1
ATOM 1304 N N . MET A 1 171 ? 2.432 -28.969 -25.797 1 80.19 171 MET A N 1
ATOM 1305 C CA . MET A 1 171 ? 1.057 -29.328 -25.453 1 80.19 171 MET A CA 1
ATOM 1306 C C . MET A 1 171 ? 0.272 -29.734 -26.688 1 80.19 171 MET A C 1
ATOM 1308 O O . MET A 1 171 ? -0.586 -30.609 -26.625 1 80.19 171 MET A O 1
ATOM 1312 N N . LEU A 1 172 ? 0.582 -29.109 -27.828 1 77 172 LEU A N 1
ATOM 1313 C CA . LEU A 1 172 ? -0.092 -29.406 -29.094 1 77 172 LEU A CA 1
ATOM 1314 C C . LEU A 1 172 ? 0.355 -30.75 -29.641 1 77 172 LEU A C 1
ATOM 1316 O O . LEU A 1 172 ? -0.427 -31.453 -30.281 1 77 172 LEU A O 1
ATOM 1320 N N . PHE A 1 173 ? 1.531 -31.078 -29.312 1 85.12 173 PHE A N 1
ATOM 1321 C CA . PHE A 1 173 ? 2.092 -32.312 -29.844 1 85.12 173 PHE A CA 1
ATOM 1322 C C . PHE A 1 173 ? 1.651 -33.5 -28.984 1 85.12 173 PHE A C 1
ATOM 1324 O O . PHE A 1 173 ? 1.707 -34.656 -29.438 1 85.12 173 PHE A O 1
ATOM 1331 N N . THR A 1 174 ? 1.188 -33.312 -27.844 1 85.25 174 THR A N 1
ATOM 1332 C CA . THR A 1 174 ? 0.878 -34.375 -26.891 1 85.25 174 THR A CA 1
ATOM 1333 C C . THR A 1 174 ? -0.256 -35.25 -27.406 1 85.25 174 THR A C 1
ATOM 1335 O O . THR A 1 174 ? -0.139 -36.469 -27.422 1 85.25 174 THR A O 1
ATOM 1338 N N . PRO A 1 175 ? -1.367 -34.656 -27.906 1 80.69 175 PRO A N 1
ATOM 1339 C CA . PRO A 1 175 ? -2.41 -35.531 -28.469 1 80.69 175 PRO A CA 1
ATOM 1340 C C . PRO A 1 175 ? -1.932 -36.312 -29.688 1 80.69 175 PRO A C 1
ATOM 1342 O O . PRO A 1 175 ? -2.383 -37.438 -29.906 1 80.69 175 PRO A O 1
ATOM 1345 N N . MET A 1 176 ? -0.952 -35.75 -30.391 1 82.69 176 MET A N 1
ATOM 1346 C CA . MET A 1 176 ? -0.406 -36.438 -31.562 1 82.69 176 MET A CA 1
ATOM 1347 C C . MET A 1 176 ? 0.385 -37.688 -31.156 1 82.69 176 MET A C 1
ATOM 1349 O O . MET A 1 176 ? 0.395 -38.688 -31.875 1 82.69 176 MET A O 1
ATOM 1353 N N . LEU A 1 177 ? 1.065 -37.5 -30.125 1 88.06 177 LEU A N 1
ATOM 1354 C CA . LEU A 1 177 ? 1.825 -38.625 -29.594 1 88.06 177 LEU A CA 1
ATOM 1355 C C . LEU A 1 177 ? 0.892 -39.719 -29.109 1 88.06 177 LEU A C 1
ATOM 1357 O O . LEU A 1 177 ? 1.27 -40.906 -29.078 1 88.06 177 LEU A O 1
ATOM 1361 N N . ALA A 1 178 ? -0.287 -39.219 -28.734 1 86.06 178 ALA A N 1
ATOM 1362 C CA . ALA A 1 178 ? -1.284 -40.188 -28.266 1 86.06 178 ALA A CA 1
ATOM 1363 C C . ALA A 1 178 ? -2.053 -40.781 -29.438 1 86.06 178 ALA A C 1
ATOM 1365 O O . ALA A 1 178 ? -2.895 -41.656 -29.234 1 86.06 178 ALA A O 1
ATOM 1366 N N . GLY A 1 179 ? -1.783 -40.344 -30.672 1 78.44 179 GLY A N 1
ATOM 1367 C CA . GLY A 1 179 ? -2.381 -40.938 -31.844 1 78.44 179 GLY A CA 1
ATOM 1368 C C . GLY A 1 179 ? -3.457 -40.094 -32.469 1 78.44 179 GLY A C 1
ATOM 1369 O O . GLY A 1 179 ? -4.086 -40.5 -33.469 1 78.44 179 GLY A O 1
ATOM 1370 N N . GLU A 1 180 ? -3.695 -38.969 -31.922 1 73 180 GLU A N 1
ATOM 1371 C CA . GLU A 1 180 ? -4.723 -38.094 -32.5 1 73 180 GLU A CA 1
ATOM 1372 C C . GLU A 1 180 ? -4.191 -37.312 -33.688 1 73 180 GLU A C 1
ATOM 1374 O O . GLU A 1 180 ? -3.029 -36.906 -33.688 1 73 180 GLU A O 1
ATOM 1379 N N . SER A 1 181 ? -4.754 -37.406 -34.938 1 65.44 181 SER A N 1
ATOM 1380 C CA . SER A 1 181 ? -4.273 -36.844 -36.188 1 65.44 181 SER A CA 1
ATOM 1381 C C . SER A 1 181 ? -4.688 -35.375 -36.312 1 65.44 181 SER A C 1
ATOM 1383 O O . SER A 1 181 ? -5.879 -35.062 -36.25 1 65.44 181 SER A O 1
ATOM 1385 N N . ASP A 1 182 ? -4.07 -34.531 -35.75 1 64 182 ASP A N 1
ATOM 1386 C CA . ASP A 1 182 ? -4.383 -33.125 -36.062 1 64 182 ASP A CA 1
ATOM 1387 C C . ASP A 1 182 ? -3.268 -32.5 -36.906 1 64 182 ASP A C 1
ATOM 1389 O O . ASP A 1 182 ? -2.139 -33 -36.906 1 64 182 ASP A O 1
ATOM 1393 N N . ASN A 1 183 ? -3.627 -31.75 -38 1 69.5 183 ASN A N 1
ATOM 1394 C CA . ASN A 1 183 ? -2.656 -31 -38.781 1 69.5 183 ASN A CA 1
ATOM 1395 C C . ASN A 1 183 ? -1.747 -30.141 -37.906 1 69.5 183 ASN A C 1
ATOM 1397 O O . ASN A 1 183 ? -2.059 -28.984 -37.656 1 69.5 183 ASN A O 1
ATOM 1401 N N . VAL A 1 184 ? -0.675 -30.703 -37.438 1 71.56 184 VAL A N 1
ATOM 1402 C CA . VAL A 1 184 ? 0.26 -30.078 -36.5 1 71.56 184 VAL A CA 1
ATOM 1403 C C . VAL A 1 184 ? 0.976 -28.906 -37.156 1 71.56 184 VAL A C 1
ATOM 1405 O O . VAL A 1 184 ? 1.204 -27.875 -36.531 1 71.56 184 VAL A O 1
ATOM 1408 N N . ALA A 1 185 ? 1.238 -29.109 -38.438 1 75.81 185 ALA A N 1
ATOM 1409 C CA . ALA A 1 185 ? 1.98 -28.062 -39.125 1 75.81 185 ALA A CA 1
ATOM 1410 C C . ALA A 1 185 ? 1.187 -26.766 -39.188 1 75.81 185 ALA A C 1
ATOM 1412 O O . ALA A 1 185 ? 1.74 -25.688 -38.969 1 75.81 185 ALA A O 1
ATOM 1413 N N . TRP A 1 186 ? -0.067 -26.953 -39.438 1 77.94 186 TRP A N 1
ATOM 1414 C CA . TRP A 1 186 ? -0.921 -25.781 -39.5 1 77.94 186 TRP A CA 1
ATOM 1415 C C . TRP A 1 186 ? -1.081 -25.156 -38.125 1 77.94 186 TRP A C 1
ATOM 1417 O O . TRP A 1 186 ? -1.074 -23.922 -37.969 1 77.94 186 TRP A O 1
ATOM 1427 N N . SER A 1 187 ? -1.123 -26 -37.188 1 75.19 187 SER A N 1
ATOM 1428 C CA . SER A 1 187 ? -1.276 -25.5 -35.844 1 75.19 187 SER A CA 1
ATOM 1429 C C . SER A 1 187 ? -0.017 -24.781 -35.375 1 75.19 187 SER A C 1
ATOM 1431 O O . SER A 1 187 ? -0.098 -23.781 -34.656 1 75.19 187 SER A O 1
ATOM 1433 N N . LEU A 1 188 ? 1.077 -25.25 -35.75 1 77.25 188 LEU A N 1
ATOM 1434 C CA . LEU A 1 188 ? 2.34 -24.609 -35.375 1 77.25 188 LEU A CA 1
ATOM 1435 C C . LEU A 1 188 ? 2.51 -23.281 -36.094 1 77.25 188 LEU A C 1
ATOM 1437 O O . LEU A 1 188 ? 3.018 -22.312 -35.531 1 77.25 188 LEU A O 1
ATOM 1441 N N . PHE A 1 189 ? 2.105 -23.328 -37.312 1 82.19 189 PHE A N 1
ATOM 1442 C CA . PHE A 1 189 ? 2.186 -22.109 -38.094 1 82.19 189 PHE A CA 1
ATOM 1443 C C . PHE A 1 189 ? 1.298 -21.016 -37.5 1 82.19 189 PHE A C 1
ATOM 1445 O O . PHE A 1 189 ? 1.725 -19.875 -37.344 1 82.19 189 PHE A O 1
ATOM 1452 N N . LEU A 1 190 ? 0.116 -21.406 -37.156 1 79.94 190 LEU A N 1
ATOM 1453 C CA . LEU A 1 190 ? -0.813 -20.453 -36.562 1 79.94 190 LEU A CA 1
ATOM 1454 C C . LEU A 1 190 ? -0.296 -19.953 -35.219 1 79.94 190 LEU A C 1
ATOM 1456 O O . LEU A 1 190 ? -0.496 -18.797 -34.875 1 79.94 190 LEU A O 1
ATOM 1460 N N . MET A 1 191 ? 0.385 -20.781 -34.531 1 76.38 191 MET A N 1
ATOM 1461 C CA . MET A 1 191 ? 0.957 -20.391 -33.25 1 76.38 191 MET A CA 1
ATOM 1462 C C . MET A 1 191 ? 2.068 -19.359 -33.438 1 76.38 191 MET A C 1
ATOM 1464 O O . MET A 1 191 ? 2.172 -18.406 -32.656 1 76.38 191 MET A O 1
ATOM 1468 N N . ALA A 1 192 ? 2.859 -19.641 -34.406 1 81.69 192 ALA A N 1
ATOM 1469 C CA . ALA A 1 192 ? 3.945 -18.703 -34.688 1 81.69 192 ALA A CA 1
ATOM 1470 C C . ALA A 1 192 ? 3.402 -17.328 -35.094 1 81.69 192 ALA A C 1
ATOM 1472 O O . ALA A 1 192 ? 3.939 -16.297 -34.656 1 81.69 192 ALA A O 1
ATOM 1473 N N . VAL A 1 193 ? 2.363 -17.391 -35.875 1 85.81 193 VAL A N 1
ATOM 1474 C CA . VAL A 1 193 ? 1.753 -16.141 -36.312 1 85.81 193 VAL A CA 1
ATOM 1475 C C . VAL A 1 193 ? 1.154 -15.406 -35.094 1 85.81 193 VAL A C 1
ATOM 1477 O O . VAL A 1 193 ? 1.335 -14.195 -34.969 1 85.81 193 VAL A O 1
ATOM 1480 N N . LYS A 1 194 ? 0.508 -16.141 -34.281 1 80.75 194 LYS A N 1
ATOM 1481 C CA . LYS A 1 194 ? -0.1 -15.555 -33.062 1 80.75 194 LYS A CA 1
ATOM 1482 C C . LYS A 1 194 ? 0.964 -15.016 -32.125 1 80.75 194 LYS A C 1
ATOM 1484 O O . LYS A 1 194 ? 0.789 -13.953 -31.516 1 80.75 194 LYS A O 1
ATOM 1489 N N . GLY A 1 195 ? 2.021 -15.75 -31.953 1 78.44 195 GLY A N 1
ATOM 1490 C CA . GLY A 1 195 ? 3.121 -15.297 -31.125 1 78.44 195 GLY A CA 1
ATOM 1491 C C . GLY A 1 195 ? 3.76 -14.016 -31.625 1 78.44 195 GLY A C 1
ATOM 1492 O O . GLY A 1 195 ? 4.051 -13.117 -30.828 1 78.44 195 GLY A O 1
ATOM 1493 N N . THR A 1 196 ? 3.939 -13.984 -32.875 1 83 196 THR A N 1
ATOM 1494 C CA . THR A 1 196 ? 4.527 -12.789 -33.5 1 83 196 THR A CA 1
ATOM 1495 C C . THR A 1 196 ? 3.592 -11.594 -33.344 1 83 196 THR A C 1
ATOM 1497 O O . THR A 1 196 ? 4.043 -10.477 -33.094 1 83 196 THR A O 1
ATOM 1500 N N . LEU A 1 197 ? 2.395 -11.867 -33.5 1 85 197 LEU A N 1
ATOM 1501 C CA . LEU A 1 197 ? 1.399 -10.812 -33.312 1 85 197 LEU A CA 1
ATOM 1502 C C . LEU A 1 197 ? 1.427 -10.242 -31.906 1 85 197 LEU A C 1
ATOM 1504 O O . LEU A 1 197 ? 1.34 -9.031 -31.719 1 85 197 LEU A O 1
ATOM 1508 N N . VAL A 1 198 ? 1.562 -11.07 -31 1 81.69 198 VAL A N 1
ATOM 1509 C CA . VAL A 1 198 ? 1.575 -10.656 -29.609 1 81.69 198 VAL A CA 1
ATOM 1510 C C . VAL A 1 198 ? 2.805 -9.789 -29.328 1 81.69 198 VAL A C 1
ATOM 1512 O O . VAL A 1 198 ? 2.721 -8.789 -28.625 1 81.69 198 VAL A O 1
ATOM 1515 N N . VAL A 1 199 ? 3.875 -10.203 -29.859 1 77.69 199 VAL A N 1
ATOM 1516 C CA . VAL A 1 199 ? 5.109 -9.453 -29.672 1 77.69 199 VAL A CA 1
ATOM 1517 C C . VAL A 1 199 ? 4.969 -8.055 -30.281 1 77.69 199 VAL A C 1
ATOM 1519 O O . VAL A 1 199 ? 5.367 -7.062 -29.672 1 77.69 199 VAL A O 1
ATOM 1522 N N . ILE A 1 200 ? 4.395 -8.023 -31.438 1 84.44 200 ILE A N 1
ATOM 1523 C CA . ILE A 1 200 ? 4.219 -6.754 -32.125 1 84.44 200 ILE A CA 1
ATOM 1524 C C . ILE A 1 200 ? 3.273 -5.859 -31.328 1 84.44 200 ILE A C 1
ATOM 1526 O O . ILE A 1 200 ? 3.545 -4.672 -31.141 1 84.44 200 ILE A O 1
ATOM 1530 N N . LEU A 1 201 ? 2.254 -6.41 -30.859 1 83.31 201 LEU A N 1
ATOM 1531 C CA . LEU A 1 201 ? 1.286 -5.652 -30.078 1 83.31 201 LEU A CA 1
ATOM 1532 C C . LEU A 1 201 ? 1.913 -5.148 -28.781 1 83.31 201 LEU A C 1
ATOM 1534 O O . LEU A 1 201 ? 1.599 -4.047 -28.328 1 83.31 201 LEU A O 1
ATOM 1538 N N . THR A 1 202 ? 2.682 -5.98 -28.234 1 79.81 202 THR A N 1
ATOM 1539 C CA . THR A 1 202 ? 3.369 -5.602 -27 1 79.81 202 THR A CA 1
ATOM 1540 C C . THR A 1 202 ? 4.293 -4.414 -27.234 1 79.81 202 THR A C 1
ATOM 1542 O O . THR A 1 202 ? 4.32 -3.471 -26.438 1 79.81 202 THR A O 1
ATOM 1545 N N . LEU A 1 203 ? 5 -4.473 -28.328 1 81.19 203 LEU A N 1
ATOM 1546 C CA . LEU A 1 203 ? 5.93 -3.395 -28.656 1 81.19 203 LEU A CA 1
ATOM 1547 C C . LEU A 1 203 ? 5.18 -2.098 -28.938 1 81.19 203 LEU A C 1
ATOM 1549 O O . LEU A 1 203 ? 5.59 -1.025 -28.5 1 81.19 203 LEU A O 1
ATOM 1553 N N . LEU A 1 204 ? 4.121 -2.258 -29.625 1 86.44 204 LEU A N 1
ATOM 1554 C CA . LEU A 1 204 ? 3.318 -1.085 -29.953 1 86.44 204 LEU A CA 1
ATOM 1555 C C . LEU A 1 204 ? 2.676 -0.5 -28.703 1 86.44 204 LEU A C 1
ATOM 1557 O O . LEU A 1 204 ? 2.594 0.721 -28.547 1 86.44 204 LEU A O 1
ATOM 1561 N N . SER A 1 205 ? 2.246 -1.321 -27.875 1 86.75 205 SER A N 1
ATOM 1562 C CA . SER A 1 205 ? 1.628 -0.871 -26.641 1 86.75 205 SER A CA 1
ATOM 1563 C C . SER A 1 205 ? 2.65 -0.21 -25.719 1 86.75 205 SER A C 1
ATOM 1565 O O . SER A 1 205 ? 2.334 0.756 -25.016 1 86.75 205 SER A O 1
ATOM 1567 N N . ALA A 1 206 ? 3.836 -0.733 -25.734 1 81.75 206 ALA A N 1
ATOM 1568 C CA . ALA A 1 206 ? 4.902 -0.213 -24.875 1 81.75 206 ALA A CA 1
ATOM 1569 C C . ALA A 1 206 ? 5.32 1.188 -25.312 1 81.75 206 ALA A C 1
ATOM 1571 O O . ALA A 1 206 ? 5.715 2.012 -24.484 1 81.75 206 ALA A O 1
ATOM 1572 N N . LYS A 1 207 ? 5.207 1.432 -26.562 1 82 207 LYS A N 1
ATOM 1573 C CA . LYS A 1 207 ? 5.695 2.699 -27.094 1 82 207 LYS A CA 1
ATOM 1574 C C . LYS A 1 207 ? 4.594 3.756 -27.109 1 82 207 LYS A C 1
ATOM 1576 O O . LYS A 1 207 ? 4.848 4.926 -26.812 1 82 207 LYS A O 1
ATOM 1581 N N . TYR A 1 208 ? 3.402 3.34 -27.328 1 84.94 208 TYR A N 1
ATOM 1582 C CA . TYR A 1 208 ? 2.396 4.363 -27.594 1 84.94 208 TYR A CA 1
ATOM 1583 C C . TYR A 1 208 ? 1.282 4.312 -26.562 1 84.94 208 TYR A C 1
ATOM 1585 O O . TYR A 1 208 ? 1.032 5.297 -25.859 1 84.94 208 TYR A O 1
ATOM 1593 N N . LEU A 1 209 ? 0.696 3.287 -26.281 1 86.38 209 LEU A N 1
ATOM 1594 C CA . LEU A 1 209 ? -0.557 3.182 -25.547 1 86.38 209 LEU A CA 1
ATOM 1595 C C . LEU A 1 209 ? -0.314 3.305 -24.047 1 86.38 209 LEU A C 1
ATOM 1597 O O . LEU A 1 209 ? -0.915 4.152 -23.391 1 86.38 209 LEU A O 1
ATOM 1601 N N . VAL A 1 210 ? 0.577 2.543 -23.5 1 86.88 210 VAL A N 1
ATOM 1602 C CA . VAL A 1 210 ? 0.707 2.404 -22.047 1 86.88 210 VAL A CA 1
ATOM 1603 C C . VAL A 1 210 ? 1.334 3.666 -21.469 1 86.88 210 VAL A C 1
ATOM 1605 O O . VAL A 1 210 ? 0.859 4.191 -20.453 1 86.88 210 VAL A O 1
ATOM 1608 N N . PRO A 1 211 ? 2.357 4.238 -22.172 1 80.5 211 PRO A N 1
ATOM 1609 C CA . PRO A 1 211 ? 2.928 5.461 -21.609 1 80.5 211 PRO A CA 1
ATOM 1610 C C . PRO A 1 211 ? 1.926 6.613 -21.578 1 80.5 211 PRO A C 1
ATOM 1612 O O . PRO A 1 211 ? 1.908 7.387 -20.609 1 80.5 211 PRO A O 1
ATOM 1615 N N . ILE A 1 212 ? 1.1 6.707 -22.516 1 84.12 212 ILE A N 1
ATOM 1616 C CA . ILE A 1 212 ? 0.09 7.758 -22.547 1 84.12 212 ILE A CA 1
ATOM 1617 C C . ILE A 1 212 ? -0.952 7.516 -21.453 1 84.12 212 ILE A C 1
ATOM 1619 O O . ILE A 1 212 ? -1.365 8.453 -20.766 1 84.12 212 ILE A O 1
ATOM 1623 N N . LEU A 1 213 ? -1.332 6.328 -21.344 1 86.81 213 LEU A N 1
ATOM 1624 C CA . LEU A 1 213 ? -2.332 5.969 -20.344 1 86.81 213 LEU A CA 1
ATOM 1625 C C . LEU A 1 213 ? -1.802 6.215 -18.922 1 86.81 213 LEU A C 1
ATOM 1627 O O . LEU A 1 213 ? -2.488 6.812 -18.094 1 86.81 213 LEU A O 1
ATOM 1631 N N . LEU A 1 214 ? -0.614 5.762 -18.688 1 84.12 214 LEU A N 1
ATOM 1632 C CA . LEU A 1 214 ? -0.038 5.898 -17.359 1 84.12 214 LEU A CA 1
ATOM 1633 C C . LEU A 1 214 ? 0.228 7.363 -17.016 1 84.12 214 LEU A C 1
ATOM 1635 O O . LEU A 1 214 ? 0.108 7.773 -15.867 1 84.12 214 LEU A O 1
ATOM 1639 N N . TYR A 1 215 ? 0.581 8.07 -18.047 1 80.25 215 TYR A N 1
ATOM 1640 C CA . TYR A 1 215 ? 0.776 9.508 -17.844 1 80.25 215 TYR A CA 1
ATOM 1641 C C . TYR A 1 215 ? -0.527 10.18 -17.438 1 80.25 215 TYR A C 1
ATOM 1643 O O . TYR A 1 215 ? -0.55 10.984 -16.5 1 80.25 215 TYR A O 1
ATOM 1651 N N . ARG A 1 216 ? -1.533 9.898 -18.141 1 82.44 216 ARG A N 1
ATOM 1652 C CA . ARG A 1 216 ? -2.836 10.484 -17.844 1 82.44 216 ARG A CA 1
ATOM 1653 C C . ARG A 1 216 ? -3.303 10.086 -16.453 1 82.44 216 ARG A C 1
ATOM 1655 O O . ARG A 1 216 ? -3.914 10.883 -15.734 1 82.44 216 ARG A O 1
ATOM 1662 N N . ILE A 1 217 ? -3.025 8.906 -16.078 1 84.94 217 ILE A N 1
ATOM 1663 C CA . ILE A 1 217 ? -3.436 8.391 -14.781 1 84.94 217 ILE A CA 1
ATOM 1664 C C . ILE A 1 217 ? -2.588 9.023 -13.68 1 84.94 217 ILE A C 1
ATOM 1666 O O . ILE A 1 217 ? -3.115 9.453 -12.648 1 84.94 217 ILE A O 1
ATOM 1670 N N . ALA A 1 218 ? -1.324 9.031 -13.914 1 76 218 ALA A N 1
ATOM 1671 C CA . ALA A 1 218 ? -0.416 9.609 -12.93 1 76 218 ALA A CA 1
ATOM 1672 C C . ALA A 1 218 ? -0.739 11.086 -12.688 1 76 218 ALA A C 1
ATOM 1674 O O . ALA A 1 218 ? -0.556 11.594 -11.578 1 76 218 ALA A O 1
ATOM 1675 N N . LYS A 1 219 ? -1.227 11.656 -13.672 1 74.81 219 LYS A N 1
ATOM 1676 C CA . LYS A 1 219 ? -1.579 13.07 -13.586 1 74.81 219 LYS A CA 1
ATOM 1677 C C . LYS A 1 219 ? -2.74 13.289 -12.617 1 74.81 219 LYS A C 1
ATOM 1679 O O . LYS A 1 219 ? -2.85 14.359 -12.008 1 74.81 219 LYS A O 1
ATOM 1684 N N . THR A 1 220 ? -3.539 12.289 -12.469 1 75.31 220 THR A N 1
ATOM 1685 C CA . THR A 1 220 ? -4.684 12.414 -11.57 1 75.31 220 THR A CA 1
ATOM 1686 C C . THR A 1 220 ? -4.234 12.352 -10.109 1 75.31 220 THR A C 1
ATOM 1688 O O . THR A 1 220 ? -4.996 12.703 -9.211 1 75.31 220 THR A O 1
ATOM 1691 N N . LYS A 1 221 ? -3.076 11.852 -9.844 1 68.69 221 LYS A N 1
ATOM 1692 C CA . LYS A 1 221 ? -2.492 11.727 -8.508 1 68.69 221 LYS A CA 1
ATOM 1693 C C . LYS A 1 221 ? -3.311 10.773 -7.637 1 68.69 221 LYS A C 1
ATOM 1695 O O . LYS A 1 221 ? -3.375 10.945 -6.418 1 68.69 221 LYS A O 1
ATOM 1700 N N . ASN A 1 222 ? -4.016 9.906 -8.258 1 76.88 222 ASN A N 1
ATOM 1701 C CA . ASN A 1 222 ? -4.805 8.906 -7.547 1 76.88 222 ASN A CA 1
ATOM 1702 C C . ASN A 1 222 ? -4.082 7.562 -7.484 1 76.88 222 ASN A C 1
ATOM 1704 O O . ASN A 1 222 ? -3.951 6.875 -8.5 1 76.88 222 ASN A O 1
ATOM 1708 N N . GLU A 1 223 ? -3.752 7.207 -6.305 1 75.44 223 GLU A N 1
ATOM 1709 C CA . GLU A 1 223 ? -2.959 5.996 -6.113 1 75.44 223 GLU A CA 1
ATOM 1710 C C . GLU A 1 223 ? -3.783 4.746 -6.402 1 75.44 223 GLU A C 1
ATOM 1712 O O . GLU A 1 223 ? -3.25 3.738 -6.875 1 75.44 223 GLU A O 1
ATOM 1717 N N . GLU A 1 224 ? -4.98 4.863 -6.094 1 82.75 224 GLU A N 1
ATOM 1718 C CA . GLU A 1 224 ? -5.855 3.721 -6.34 1 82.75 224 GLU A CA 1
ATOM 1719 C C . GLU A 1 224 ? -5.996 3.447 -7.836 1 82.75 224 GLU A C 1
ATOM 1721 O O . GLU A 1 224 ? -5.922 2.295 -8.273 1 82.75 224 GLU A O 1
ATOM 1726 N N . LEU A 1 225 ? -6.23 4.527 -8.508 1 85.94 225 LEU A N 1
ATOM 1727 C CA . LEU A 1 225 ? -6.359 4.398 -9.953 1 85.94 225 LEU A CA 1
ATOM 1728 C C . LEU A 1 225 ? -5.059 3.893 -10.57 1 85.94 225 LEU A C 1
ATOM 1730 O O . LEU A 1 225 ? -5.086 3.104 -11.523 1 85.94 225 LEU A O 1
ATOM 1734 N N . PHE A 1 226 ? -3.982 4.359 -10.109 1 86.19 226 PHE A N 1
ATOM 1735 C CA . PHE A 1 226 ? -2.68 3.932 -10.602 1 86.19 226 PHE A CA 1
ATOM 1736 C C . PHE A 1 226 ? -2.488 2.434 -10.398 1 86.19 226 PHE A C 1
ATOM 1738 O O . PHE A 1 226 ? -2.104 1.718 -11.328 1 86.19 226 PHE A O 1
ATOM 1745 N N . LEU A 1 227 ? -2.766 1.941 -9.195 1 89.44 227 LEU A N 1
ATOM 1746 C CA . LEU A 1 227 ? -2.623 0.524 -8.875 1 89.44 227 LEU A CA 1
ATOM 1747 C C . LEU A 1 227 ? -3.553 -0.323 -9.734 1 89.44 227 LEU A C 1
ATOM 1749 O O . LEU A 1 227 ? -3.139 -1.354 -10.273 1 89.44 227 LEU A O 1
ATOM 1753 N N . LEU A 1 228 ? -4.719 0.091 -9.852 1 91 228 LEU A N 1
ATOM 1754 C CA . LEU A 1 228 ? -5.699 -0.63 -10.664 1 91 228 LEU A CA 1
ATOM 1755 C C . LEU A 1 228 ? -5.242 -0.724 -12.109 1 91 228 LEU A C 1
ATOM 1757 O O . LEU A 1 228 ? -5.414 -1.763 -12.758 1 91 228 LEU A O 1
ATOM 1761 N N . SER A 1 229 ? -4.727 0.332 -12.602 1 91.69 229 SER A N 1
ATOM 1762 C CA . SER A 1 229 ? -4.285 0.362 -13.992 1 91.69 229 SER A CA 1
ATOM 1763 C C . SER A 1 229 ? -3.141 -0.616 -14.227 1 91.69 229 SER A C 1
ATOM 1765 O O . SER A 1 229 ? -3.078 -1.266 -15.273 1 91.69 229 SER A O 1
ATOM 1767 N N . ILE A 1 230 ? -2.242 -0.675 -13.266 1 91.81 230 ILE A N 1
ATOM 1768 C CA . ILE A 1 230 ? -1.113 -1.592 -13.391 1 91.81 230 ILE A CA 1
ATOM 1769 C C . ILE A 1 230 ? -1.618 -3.033 -13.398 1 91.81 230 ILE A C 1
ATOM 1771 O O . ILE A 1 230 ? -1.168 -3.85 -14.203 1 91.81 230 ILE A O 1
ATOM 1775 N N . ILE A 1 231 ? -2.537 -3.332 -12.578 1 92.75 231 ILE A N 1
ATOM 1776 C CA . ILE A 1 231 ? -3.096 -4.676 -12.477 1 92.75 231 ILE A CA 1
ATOM 1777 C C . ILE A 1 231 ? -3.852 -5.016 -13.758 1 92.75 231 ILE A C 1
ATOM 1779 O O . ILE A 1 231 ? -3.723 -6.125 -14.289 1 92.75 231 ILE A O 1
ATOM 1783 N N . VAL A 1 232 ? -4.57 -4.074 -14.258 1 91.81 232 VAL A N 1
ATOM 1784 C CA . VAL A 1 232 ? -5.336 -4.293 -15.477 1 91.81 232 VAL A CA 1
ATOM 1785 C C . VAL A 1 232 ? -4.387 -4.543 -16.641 1 91.81 232 VAL A C 1
ATOM 1787 O O . VAL A 1 232 ? -4.613 -5.441 -17.453 1 91.81 232 VAL A O 1
ATOM 1790 N N . ILE A 1 233 ? -3.393 -3.748 -16.734 1 92 233 ILE A N 1
ATOM 1791 C CA . ILE A 1 233 ? -2.43 -3.92 -17.812 1 92 233 ILE A CA 1
ATOM 1792 C C . ILE A 1 233 ? -1.808 -5.312 -17.734 1 92 233 ILE A C 1
ATOM 1794 O O . ILE A 1 233 ? -1.709 -6.012 -18.75 1 92 233 ILE A O 1
ATOM 1798 N N . CYS A 1 234 ? -1.427 -5.688 -16.531 1 92.38 234 CYS A N 1
ATOM 1799 C CA . CYS A 1 234 ? -0.836 -7.004 -16.312 1 92.38 234 CYS A CA 1
ATOM 1800 C C . CYS A 1 234 ? -1.783 -8.109 -16.766 1 92.38 234 CYS A C 1
ATOM 1802 O O . CYS A 1 234 ? -1.434 -8.922 -17.625 1 92.38 234 CYS A O 1
ATOM 1804 N N . PHE A 1 235 ? -3.014 -8.109 -16.328 1 91.38 235 PHE A N 1
ATOM 1805 C CA . PHE A 1 235 ? -3.943 -9.203 -16.578 1 91.38 235 PHE A CA 1
ATOM 1806 C C . PHE A 1 235 ? -4.543 -9.109 -17.969 1 91.38 235 PHE A C 1
ATOM 1808 O O . PHE A 1 235 ? -4.855 -10.133 -18.594 1 91.38 235 PHE A O 1
ATOM 1815 N N . ALA A 1 236 ? -4.723 -7.902 -18.484 1 88.81 236 ALA A N 1
ATOM 1816 C CA . ALA A 1 236 ? -5.258 -7.734 -19.828 1 88.81 236 ALA A CA 1
ATOM 1817 C C . ALA A 1 236 ? -4.309 -8.32 -20.875 1 88.81 236 ALA A C 1
ATOM 1819 O O . ALA A 1 236 ? -4.738 -9.016 -21.797 1 88.81 236 ALA A O 1
ATOM 1820 N N . VAL A 1 237 ? -3.053 -7.996 -20.734 1 89.19 237 VAL A N 1
ATOM 1821 C CA . VAL A 1 237 ? -2.066 -8.516 -21.672 1 89.19 237 VAL A CA 1
ATOM 1822 C C . VAL A 1 237 ? -1.937 -10.023 -21.516 1 89.19 237 VAL A C 1
ATOM 1824 O O . VAL A 1 237 ? -1.849 -10.758 -22.5 1 89.19 237 VAL A O 1
ATOM 1827 N N . ALA A 1 238 ? -1.875 -10.438 -20.25 1 88.31 238 ALA A N 1
ATOM 1828 C CA . ALA A 1 238 ? -1.836 -11.883 -20 1 88.31 238 ALA A CA 1
ATOM 1829 C C . ALA A 1 238 ? -3.047 -12.578 -20.609 1 88.31 238 ALA A C 1
ATOM 1831 O O . ALA A 1 238 ? -2.912 -13.625 -21.25 1 88.31 238 ALA A O 1
ATOM 1832 N N . TYR A 1 239 ? -4.184 -12.008 -20.453 1 85.69 239 TYR A N 1
ATOM 1833 C CA . TYR A 1 239 ? -5.418 -12.57 -20.984 1 85.69 239 TYR A CA 1
ATOM 1834 C C . TYR A 1 239 ? -5.406 -12.562 -22.5 1 85.69 239 TYR A C 1
ATOM 1836 O O . TYR A 1 239 ? -5.805 -13.547 -23.141 1 85.69 239 TYR A O 1
ATOM 1844 N N . ALA A 1 240 ? -5.039 -11.523 -23.078 1 84.12 240 ALA A N 1
ATOM 1845 C CA . ALA A 1 240 ? -4.965 -11.406 -24.547 1 84.12 240 ALA A CA 1
ATOM 1846 C C . ALA A 1 240 ? -4.043 -12.469 -25.125 1 84.12 240 ALA A C 1
ATOM 1848 O O . ALA A 1 240 ? -4.344 -13.055 -26.172 1 84.12 240 ALA A O 1
ATOM 1849 N N . THR A 1 241 ? -2.902 -12.688 -24.469 1 84 241 THR A N 1
ATOM 1850 C CA . THR A 1 241 ? -1.968 -13.711 -24.922 1 84 241 THR A CA 1
ATOM 1851 C C . THR A 1 241 ? -2.586 -15.102 -24.812 1 84 241 THR A C 1
ATOM 1853 O O . THR A 1 241 ? -2.365 -15.953 -25.672 1 84 241 THR A O 1
ATOM 1856 N N . SER A 1 242 ? -3.309 -15.273 -23.766 1 82.5 242 SER A N 1
ATOM 1857 C CA . SER A 1 242 ? -3.961 -16.562 -23.578 1 82.5 242 SER A CA 1
ATOM 1858 C C . SER A 1 242 ? -5.02 -16.812 -24.641 1 82.5 242 SER A C 1
ATOM 1860 O O . SER A 1 242 ? -5.227 -17.953 -25.062 1 82.5 242 SER A O 1
ATOM 1862 N N . LEU A 1 243 ? -5.73 -15.789 -25.078 1 79.69 243 LEU A N 1
ATOM 1863 C CA . LEU A 1 243 ? -6.727 -15.906 -26.141 1 79.69 243 LEU A CA 1
ATOM 1864 C C . LEU A 1 243 ? -6.074 -16.312 -27.453 1 79.69 243 LEU A C 1
ATOM 1866 O O . LEU A 1 243 ? -6.715 -16.938 -28.297 1 79.69 243 LEU A O 1
ATOM 1870 N N . LEU A 1 244 ? -4.816 -15.961 -27.531 1 79.56 244 LEU A N 1
ATOM 1871 C CA . LEU A 1 244 ? -4.074 -16.297 -28.734 1 79.56 244 LEU A CA 1
ATOM 1872 C C . LEU A 1 244 ? -3.42 -17.672 -28.609 1 79.56 244 LEU A C 1
ATOM 1874 O O . LEU A 1 244 ? -2.713 -18.125 -29.516 1 79.56 244 LEU A O 1
ATOM 1878 N N . GLY A 1 245 ? -3.604 -18.281 -27.469 1 74.5 245 GLY A N 1
ATOM 1879 C CA . GLY A 1 245 ? -3.104 -19.641 -27.266 1 74.5 245 GLY A CA 1
ATOM 1880 C C . GLY A 1 245 ? -1.728 -19.672 -26.625 1 74.5 245 GLY A C 1
ATOM 1881 O O . GLY A 1 245 ? -1.102 -20.734 -26.547 1 74.5 245 GLY A O 1
ATOM 1882 N N . LEU A 1 246 ? -1.222 -18.609 -26.234 1 77.31 246 LEU A N 1
ATOM 1883 C CA . LEU A 1 246 ? 0.072 -18.547 -25.562 1 77.31 246 LEU A CA 1
ATOM 1884 C C . LEU A 1 246 ? -0.096 -18.594 -24.047 1 77.31 246 LEU A C 1
ATOM 1886 O O . LEU A 1 246 ? -1.221 -18.562 -23.547 1 77.31 246 LEU A O 1
ATOM 1890 N N . SER A 1 247 ? 1.048 -18.781 -23.312 1 78.62 247 SER A N 1
ATOM 1891 C CA . SER A 1 247 ? 0.993 -18.922 -21.859 1 78.62 247 SER A CA 1
ATOM 1892 C C . SER A 1 247 ? 0.671 -17.609 -21.188 1 78.62 247 SER A C 1
ATOM 1894 O O . SER A 1 247 ? 1.024 -16.531 -21.688 1 78.62 247 SER A O 1
ATOM 1896 N N . LEU A 1 248 ? -0.034 -17.672 -20.078 1 83.69 248 LEU A N 1
ATOM 1897 C CA . LEU A 1 248 ? -0.333 -16.516 -19.234 1 83.69 248 LEU A CA 1
ATOM 1898 C C . LEU A 1 248 ? 0.948 -15.898 -18.703 1 83.69 248 LEU A C 1
ATOM 1900 O O . LEU A 1 248 ? 1.039 -14.672 -18.578 1 83.69 248 LEU A O 1
ATOM 1904 N N . GLY A 1 249 ? 1.902 -16.734 -18.469 1 82.31 249 GLY A N 1
ATOM 1905 C CA . GLY A 1 249 ? 3.176 -16.266 -17.938 1 82.31 249 GLY A CA 1
ATOM 1906 C C . GLY A 1 249 ? 3.926 -15.375 -18.906 1 82.31 249 GLY A C 1
ATOM 1907 O O . GLY A 1 249 ? 4.438 -14.32 -18.531 1 82.31 249 GLY A O 1
ATOM 1908 N N . LEU A 1 250 ? 3.98 -15.812 -20.125 1 82.19 250 LEU A N 1
ATOM 1909 C CA . LEU A 1 250 ? 4.633 -15 -21.156 1 82.19 250 LEU A CA 1
ATOM 1910 C C . LEU A 1 250 ? 3.959 -13.641 -21.281 1 82.19 250 LEU A C 1
ATOM 1912 O O . LEU A 1 250 ? 4.637 -12.617 -21.375 1 82.19 250 LEU A O 1
ATOM 1916 N N . GLY A 1 251 ? 2.641 -13.68 -21.359 1 86.69 251 GLY A N 1
ATOM 1917 C CA . GLY A 1 251 ? 1.91 -12.422 -21.422 1 86.69 251 GLY A CA 1
ATOM 1918 C C . GLY A 1 251 ? 2.213 -11.5 -20.266 1 86.69 251 GLY A C 1
ATOM 1919 O O . GLY A 1 251 ? 2.381 -10.289 -20.453 1 86.69 251 GLY A O 1
ATOM 1920 N N . ALA A 1 252 ? 2.234 -12.023 -19.062 1 89.25 252 ALA A N 1
ATOM 1921 C CA . ALA A 1 252 ? 2.535 -11.242 -17.859 1 89.25 252 ALA A CA 1
ATOM 1922 C C . ALA A 1 252 ? 3.936 -10.641 -17.938 1 89.25 252 ALA A C 1
ATOM 1924 O O . ALA A 1 252 ? 4.145 -9.477 -17.578 1 89.25 252 ALA A O 1
ATOM 1925 N N . PHE A 1 253 ? 4.879 -11.422 -18.406 1 85.38 253 PHE A N 1
ATOM 1926 C CA . PHE A 1 253 ? 6.246 -10.945 -18.578 1 85.38 253 PHE A CA 1
ATOM 1927 C C . PHE A 1 253 ? 6.293 -9.781 -19.562 1 85.38 253 PHE A C 1
ATOM 1929 O O . PHE A 1 253 ? 6.938 -8.766 -19.297 1 85.38 253 PHE A O 1
ATOM 1936 N N . LEU A 1 254 ? 5.602 -9.938 -20.641 1 88.25 254 LEU A N 1
ATOM 1937 C CA . LEU A 1 254 ? 5.562 -8.891 -21.656 1 88.25 254 LEU A CA 1
ATOM 1938 C C . LEU A 1 254 ? 4.895 -7.633 -21.109 1 88.25 254 LEU A C 1
ATOM 1940 O O . LEU A 1 254 ? 5.324 -6.52 -21.406 1 88.25 254 LEU A O 1
ATOM 1944 N N . ALA A 1 255 ? 3.822 -7.816 -20.359 1 91 255 ALA A N 1
ATOM 1945 C CA . ALA A 1 255 ? 3.174 -6.676 -19.719 1 91 255 ALA A CA 1
ATOM 1946 C C . ALA A 1 255 ? 4.156 -5.914 -18.828 1 91 255 ALA A C 1
ATOM 1948 O O . ALA A 1 255 ? 4.156 -4.684 -18.797 1 91 255 ALA A O 1
ATOM 1949 N N . GLY A 1 256 ? 4.887 -6.652 -18.031 1 89.06 256 GLY A N 1
ATOM 1950 C CA . GLY A 1 256 ? 5.918 -6.031 -17.203 1 89.06 256 GLY A CA 1
ATOM 1951 C C . GLY A 1 256 ? 6.934 -5.25 -18.016 1 89.06 256 GLY A C 1
ATOM 1952 O O . GLY A 1 256 ? 7.328 -4.148 -17.641 1 89.06 256 GLY A O 1
ATOM 1953 N N . LEU A 1 257 ? 7.316 -5.836 -19.125 1 84.19 257 LEU A N 1
ATOM 1954 C CA . LEU A 1 257 ? 8.266 -5.191 -20.016 1 84.19 257 LEU A CA 1
ATOM 1955 C C . LEU A 1 257 ? 7.703 -3.877 -20.562 1 84.19 257 LEU A C 1
ATOM 1957 O O . LEU A 1 257 ? 8.438 -2.9 -20.719 1 84.19 257 LEU A O 1
ATOM 1961 N N . ILE A 1 258 ? 6.477 -3.895 -20.875 1 89.5 258 ILE A N 1
ATOM 1962 C CA . ILE A 1 258 ? 5.797 -2.703 -21.375 1 89.5 258 ILE A CA 1
ATOM 1963 C C . ILE A 1 258 ? 5.875 -1.59 -20.328 1 89.5 258 ILE A C 1
ATOM 1965 O O . ILE A 1 258 ? 6.184 -0.442 -20.656 1 89.5 258 ILE A O 1
ATOM 1969 N N . ILE A 1 259 ? 5.617 -1.923 -19.109 1 87.5 259 ILE A N 1
ATOM 1970 C CA . ILE A 1 259 ? 5.613 -0.943 -18.016 1 87.5 259 ILE A CA 1
ATOM 1971 C C . ILE A 1 259 ? 7.039 -0.473 -17.75 1 87.5 259 ILE A C 1
ATOM 1973 O O . ILE A 1 259 ? 7.262 0.692 -17.406 1 87.5 259 ILE A O 1
ATOM 1977 N N . SER A 1 260 ? 7.98 -1.345 -17.922 1 81.19 260 SER A N 1
ATOM 1978 C CA . SER A 1 260 ? 9.375 -1.039 -17.625 1 81.19 260 SER A CA 1
ATOM 1979 C C . SER A 1 260 ? 9.891 0.097 -18.5 1 81.19 260 SER A C 1
ATOM 1981 O O . SER A 1 260 ? 10.812 0.819 -18.109 1 81.19 260 SER A O 1
ATOM 1983 N N . GLU A 1 261 ? 9.344 0.225 -19.641 1 78.88 261 GLU A N 1
ATOM 1984 C CA . GLU A 1 261 ? 9.75 1.267 -20.578 1 78.88 261 GLU A CA 1
ATOM 1985 C C . GLU A 1 261 ? 9.164 2.619 -20.188 1 78.88 261 GLU A C 1
ATOM 1987 O O . GLU A 1 261 ? 9.539 3.65 -20.75 1 78.88 261 GLU A O 1
ATOM 1992 N N . SER A 1 262 ? 8.344 2.629 -19.203 1 75 262 SER A N 1
ATOM 1993 C CA . SER A 1 262 ? 7.746 3.869 -18.719 1 75 262 SER A CA 1
ATOM 1994 C C . SER A 1 262 ? 8.492 4.406 -17.516 1 75 262 SER A C 1
ATOM 1996 O O . SER A 1 262 ? 9.219 3.668 -16.844 1 75 262 SER A O 1
ATOM 1998 N N . ASP A 1 263 ? 8.367 5.762 -17.203 1 67.44 263 ASP A N 1
ATOM 1999 C CA . ASP A 1 263 ? 9.023 6.414 -16.078 1 67.44 263 ASP A CA 1
ATOM 2000 C C . ASP A 1 263 ? 8.398 5.996 -14.75 1 67.44 263 ASP A C 1
ATOM 2002 O O . ASP A 1 263 ? 8.852 6.406 -13.68 1 67.44 263 ASP A O 1
ATOM 2006 N N . TYR A 1 264 ? 7.441 5.02 -14.789 1 69.81 264 TYR A N 1
ATOM 2007 C CA . TYR A 1 264 ? 6.668 4.695 -13.602 1 69.81 264 TYR A CA 1
ATOM 2008 C C . TYR A 1 264 ? 6.945 3.27 -13.141 1 69.81 264 TYR A C 1
ATOM 2010 O O . TYR A 1 264 ? 6.277 2.762 -12.234 1 69.81 264 TYR A O 1
ATOM 2018 N N . SER A 1 265 ? 7.973 2.65 -13.727 1 74.69 265 SER A N 1
ATOM 2019 C CA . SER A 1 265 ? 8.242 1.23 -13.531 1 74.69 265 SER A CA 1
ATOM 2020 C C . SER A 1 265 ? 8.578 0.931 -12.07 1 74.69 265 SER A C 1
ATOM 2022 O O . SER A 1 265 ? 8.07 -0.039 -11.5 1 74.69 265 SER A O 1
ATOM 2024 N N . HIS A 1 266 ? 9.359 1.784 -11.43 1 65.25 266 HIS A N 1
ATOM 2025 C CA . HIS A 1 266 ? 9.805 1.51 -10.07 1 65.25 266 HIS A CA 1
ATOM 2026 C C . HIS A 1 266 ? 8.664 1.681 -9.07 1 65.25 266 HIS A C 1
ATOM 2028 O O . HIS A 1 266 ? 8.547 0.912 -8.117 1 65.25 266 HIS A O 1
ATOM 2034 N N . HIS A 1 267 ? 7.848 2.688 -9.336 1 70.5 267 HIS A N 1
ATOM 2035 C CA . HIS A 1 267 ? 6.672 2.891 -8.5 1 70.5 267 HIS A CA 1
ATOM 2036 C C . HIS A 1 267 ? 5.688 1.732 -8.641 1 70.5 267 HIS A C 1
ATOM 2038 O O . HIS A 1 267 ? 5.129 1.266 -7.645 1 70.5 267 HIS A O 1
ATOM 2044 N N . ALA A 1 268 ? 5.559 1.323 -9.828 1 81 268 ALA A N 1
ATOM 2045 C CA . ALA A 1 268 ? 4.668 0.2 -10.109 1 81 268 ALA A CA 1
ATOM 2046 C C . ALA A 1 268 ? 5.16 -1.074 -9.43 1 81 268 ALA A C 1
ATOM 2048 O O . ALA A 1 268 ? 4.371 -1.817 -8.844 1 81 268 ALA A O 1
ATOM 2049 N N . THR A 1 269 ? 6.445 -1.321 -9.461 1 78.12 269 THR A N 1
ATOM 2050 C CA . THR A 1 269 ? 7.031 -2.506 -8.844 1 78.12 269 THR A CA 1
ATOM 2051 C C . THR A 1 269 ? 6.797 -2.5 -7.336 1 78.12 269 THR A C 1
ATOM 2053 O O . THR A 1 269 ? 6.438 -3.525 -6.758 1 78.12 269 THR A O 1
ATOM 2056 N N . GLY A 1 270 ? 6.98 -1.388 -6.73 1 73.81 270 GLY A N 1
ATOM 2057 C CA . GLY A 1 270 ? 6.77 -1.267 -5.293 1 73.81 270 GLY A CA 1
ATOM 2058 C C . GLY A 1 270 ? 5.355 -1.603 -4.871 1 73.81 270 GLY A C 1
ATOM 2059 O O . GLY A 1 270 ? 5.141 -2.193 -3.809 1 73.81 270 GLY A O 1
ATOM 2060 N N . LYS A 1 271 ? 4.402 -1.325 -5.676 1 79.38 271 LYS A N 1
ATOM 2061 C CA . LYS A 1 271 ? 2.998 -1.54 -5.348 1 79.38 271 LYS A CA 1
ATOM 2062 C C . LYS A 1 271 ? 2.594 -2.992 -5.582 1 79.38 271 LYS A C 1
ATOM 2064 O O . LYS A 1 271 ? 1.714 -3.518 -4.895 1 79.38 271 LYS A O 1
ATOM 2069 N N . ILE A 1 272 ? 3.273 -3.666 -6.473 1 87.75 272 ILE A N 1
ATOM 2070 C CA . ILE A 1 272 ? 2.842 -4.992 -6.902 1 87.75 272 ILE A CA 1
ATOM 2071 C C . ILE A 1 272 ? 3.58 -6.062 -6.102 1 87.75 272 ILE A C 1
ATOM 2073 O O . ILE A 1 272 ? 3.094 -7.188 -5.961 1 87.75 272 ILE A O 1
ATOM 2077 N N . LEU A 1 273 ? 4.688 -5.707 -5.516 1 82 273 LEU A N 1
AT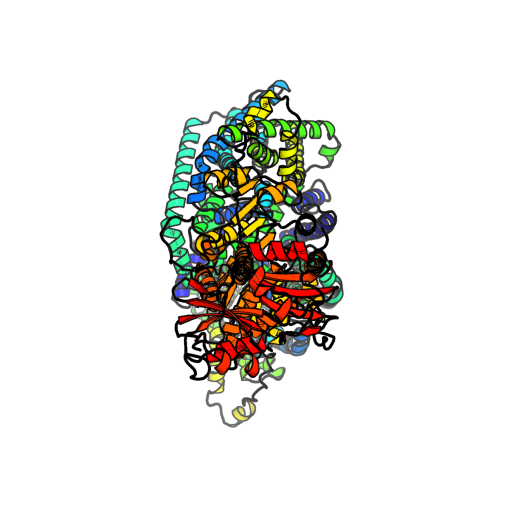OM 2078 C CA . LEU A 1 273 ? 5.562 -6.676 -4.863 1 82 273 LEU A CA 1
ATOM 2079 C C . LEU A 1 273 ? 4.824 -7.418 -3.754 1 82 273 LEU A C 1
ATOM 2081 O O . LEU A 1 273 ? 4.934 -8.641 -3.637 1 82 273 LEU A O 1
ATOM 2085 N N . PRO A 1 274 ? 4.02 -6.723 -2.992 1 85.12 274 PRO A N 1
ATOM 2086 C CA . PRO A 1 274 ? 3.299 -7.449 -1.944 1 85.12 274 PRO A CA 1
ATOM 2087 C C . PRO A 1 274 ? 2.318 -8.477 -2.506 1 85.12 274 PRO A C 1
ATOM 2089 O O . PRO A 1 274 ? 2.158 -9.555 -1.936 1 85.12 274 PRO A O 1
ATOM 2092 N N . PHE A 1 275 ? 1.703 -8.148 -3.562 1 90.81 275 PHE A N 1
ATOM 2093 C CA . PHE A 1 275 ? 0.79 -9.086 -4.203 1 90.81 275 PHE A CA 1
ATOM 2094 C C . PHE A 1 275 ? 1.535 -10.328 -4.68 1 90.81 275 PHE A C 1
ATOM 2096 O O . PHE A 1 275 ? 1.062 -11.453 -4.492 1 90.81 275 PHE A O 1
ATOM 2103 N N . ARG A 1 276 ? 2.625 -10.031 -5.297 1 87.69 276 ARG A N 1
ATOM 2104 C CA . ARG A 1 276 ? 3.445 -11.141 -5.781 1 87.69 276 ARG A CA 1
ATOM 2105 C C . ARG A 1 276 ? 3.828 -12.078 -4.645 1 87.69 276 ARG A C 1
ATOM 2107 O O . ARG A 1 276 ? 3.758 -13.297 -4.789 1 87.69 276 ARG A O 1
ATOM 2114 N N . GLU A 1 277 ? 4.195 -11.594 -3.547 1 84.31 277 GLU A N 1
ATOM 2115 C CA . GLU A 1 277 ? 4.637 -12.391 -2.404 1 84.31 277 GLU A CA 1
ATOM 2116 C C . GLU A 1 277 ? 3.506 -13.266 -1.867 1 84.31 277 GLU A C 1
ATOM 2118 O O . GLU A 1 277 ? 3.697 -14.453 -1.625 1 84.31 277 GLU A O 1
ATOM 2123 N N . VAL A 1 278 ? 2.395 -12.695 -1.772 1 89.75 278 VAL A N 1
ATOM 2124 C CA . VAL A 1 278 ? 1.26 -13.406 -1.193 1 89.75 278 VAL A CA 1
ATOM 2125 C C . VAL A 1 278 ? 0.773 -14.484 -2.164 1 89.75 278 VAL A C 1
ATOM 2127 O O . VAL A 1 278 ? 0.592 -15.641 -1.779 1 89.75 278 VAL A O 1
ATOM 2130 N N . PHE A 1 279 ? 0.614 -14.148 -3.35 1 89.31 279 PHE A N 1
ATOM 2131 C CA . PHE A 1 279 ? 0.023 -15.078 -4.305 1 89.31 279 PHE A CA 1
ATOM 2132 C C . PHE A 1 279 ? 1.021 -16.156 -4.695 1 89.31 279 PHE A C 1
ATOM 2134 O O . PHE A 1 279 ? 0.634 -17.297 -4.961 1 89.31 279 PHE A O 1
ATOM 2141 N N . LEU A 1 280 ? 2.279 -15.797 -4.742 1 87.12 280 LEU A N 1
ATOM 2142 C CA . LEU A 1 280 ? 3.303 -16.797 -5.035 1 87.12 280 LEU A CA 1
ATOM 2143 C C . LEU A 1 280 ? 3.354 -17.859 -3.943 1 87.12 280 LEU A C 1
ATOM 2145 O O . LEU A 1 280 ? 3.68 -19.016 -4.215 1 87.12 280 LEU A O 1
ATOM 2149 N N . SER A 1 281 ? 3.061 -17.453 -2.734 1 88.75 281 SER A N 1
ATOM 2150 C CA . SER A 1 281 ? 2.998 -18.422 -1.641 1 88.75 281 SER A CA 1
ATOM 2151 C C . SER A 1 281 ? 1.94 -19.484 -1.904 1 88.75 281 SER A C 1
ATOM 2153 O O . SER A 1 281 ? 2.145 -20.656 -1.591 1 88.75 281 SER A O 1
ATOM 2155 N N . PHE A 1 282 ? 0.836 -19.094 -2.49 1 87.25 282 PHE A N 1
ATOM 2156 C CA . PHE A 1 282 ? -0.2 -20.062 -2.846 1 87.25 282 PHE A CA 1
ATOM 2157 C C . PHE A 1 282 ? 0.316 -21.047 -3.875 1 87.25 282 PHE A C 1
ATOM 2159 O O . PHE A 1 282 ? -0.035 -22.234 -3.836 1 87.25 282 PHE A O 1
ATOM 2166 N N . PHE A 1 283 ? 1.112 -20.578 -4.766 1 85.25 283 PHE A N 1
ATOM 2167 C CA . PHE A 1 283 ? 1.677 -21.438 -5.805 1 85.25 283 PHE A CA 1
ATOM 2168 C C . PHE A 1 283 ? 2.537 -22.531 -5.195 1 85.25 283 PHE A C 1
ATOM 2170 O O . PHE A 1 283 ? 2.35 -23.719 -5.492 1 85.25 283 PHE A O 1
ATOM 2177 N N . PHE A 1 284 ? 3.43 -22.188 -4.301 1 85.88 284 PHE A N 1
ATOM 2178 C CA . PHE A 1 284 ? 4.352 -23.156 -3.705 1 85.88 284 PHE A CA 1
ATOM 2179 C C . PHE A 1 284 ? 3.605 -24.125 -2.797 1 85.88 284 PHE A C 1
ATOM 2181 O O . PHE A 1 284 ? 3.936 -25.312 -2.746 1 85.88 284 PHE A O 1
ATOM 2188 N N . VAL A 1 285 ? 2.641 -23.594 -2.107 1 89.06 285 VAL A N 1
ATOM 2189 C CA . VAL A 1 285 ? 1.827 -24.469 -1.257 1 89.06 285 VAL A CA 1
ATOM 2190 C C . VAL A 1 285 ? 1.057 -25.453 -2.117 1 89.06 285 VAL A C 1
ATOM 2192 O O . VAL A 1 285 ? 0.947 -26.641 -1.767 1 89.06 285 VAL A O 1
ATOM 2195 N N . SER A 1 286 ? 0.533 -24.969 -3.217 1 86.25 286 SER A N 1
ATOM 2196 C CA . SER A 1 286 ? -0.223 -25.844 -4.117 1 86.25 286 SER A CA 1
ATOM 2197 C C . SER A 1 286 ? 0.656 -26.953 -4.684 1 86.25 286 SER A C 1
ATOM 2199 O O . SER A 1 286 ? 0.2 -28.078 -4.852 1 86.25 286 SER A O 1
ATOM 2201 N N . VAL A 1 287 ? 1.846 -26.625 -5.039 1 83.94 287 VAL A N 1
ATOM 2202 C CA . VAL A 1 287 ? 2.797 -27.609 -5.535 1 83.94 287 VAL A CA 1
ATOM 2203 C C . VAL A 1 287 ? 3.09 -28.641 -4.445 1 83.94 287 VAL A C 1
ATOM 2205 O O . VAL A 1 287 ? 3.145 -29.844 -4.715 1 83.94 287 VAL A O 1
ATOM 2208 N N . GLY A 1 288 ? 3.256 -28.203 -3.25 1 85.88 288 GLY A N 1
ATOM 2209 C CA . GLY A 1 288 ? 3.482 -29.094 -2.125 1 85.88 288 GLY A CA 1
ATOM 2210 C C . GLY A 1 288 ? 2.324 -30.047 -1.871 1 85.88 288 GLY A C 1
ATOM 2211 O O . GLY A 1 288 ? 2.527 -31.188 -1.443 1 85.88 288 GLY A O 1
ATOM 2212 N N . MET A 1 289 ? 1.174 -29.594 -2.102 1 86.94 289 MET A N 1
ATOM 2213 C CA . MET A 1 289 ? -0.022 -30.406 -1.851 1 86.94 289 MET A CA 1
ATOM 2214 C C . MET A 1 289 ? -0.086 -31.594 -2.799 1 86.94 289 MET A C 1
ATOM 2216 O O . MET A 1 289 ? -0.752 -32.594 -2.508 1 86.94 289 MET A O 1
ATOM 2220 N N . LEU A 1 290 ? 0.618 -31.484 -3.918 1 82.5 290 LEU A N 1
ATOM 2221 C CA . LEU A 1 290 ? 0.617 -32.562 -4.906 1 82.5 290 LEU A CA 1
ATOM 2222 C C . LEU A 1 290 ? 1.574 -33.688 -4.496 1 82.5 290 LEU A C 1
ATOM 2224 O O . LEU A 1 290 ? 1.546 -34.781 -5.07 1 82.5 290 LEU A O 1
ATOM 2228 N N . PHE A 1 291 ? 2.275 -33.406 -3.508 1 81.5 291 PHE A N 1
ATOM 2229 C CA . PHE A 1 291 ? 3.334 -34.312 -3.084 1 81.5 291 PHE A CA 1
ATOM 2230 C C . PHE A 1 291 ? 2.764 -35.469 -2.26 1 81.5 291 PHE A C 1
ATOM 2232 O O . PHE A 1 291 ? 2.314 -35.25 -1.129 1 81.5 291 PHE A O 1
ATOM 2239 N N . ASP A 1 292 ? 2.74 -36.656 -2.826 1 85.31 292 ASP A N 1
ATOM 2240 C CA . ASP A 1 292 ? 2.361 -37.844 -2.074 1 85.31 292 ASP A CA 1
ATOM 2241 C C . ASP A 1 292 ? 3.541 -38.375 -1.27 1 85.31 292 ASP A C 1
ATOM 2243 O O . ASP A 1 292 ? 4.324 -39.188 -1.773 1 85.31 292 ASP A O 1
ATOM 2247 N N . ILE A 1 293 ? 3.506 -38.094 -0.038 1 82.81 293 ILE A N 1
ATOM 2248 C CA . ILE A 1 293 ? 4.613 -38.438 0.851 1 82.81 293 ILE A CA 1
ATOM 2249 C C . ILE A 1 293 ? 4.688 -39.938 1.042 1 82.81 293 ILE A C 1
ATOM 2251 O O . ILE A 1 293 ? 5.777 -40.5 1.181 1 82.81 293 ILE A O 1
ATOM 2255 N N . THR A 1 294 ? 3.574 -40.625 1.008 1 85.56 294 THR A N 1
ATOM 2256 C CA . THR A 1 294 ? 3.543 -42.094 1.188 1 85.56 294 THR A CA 1
ATOM 2257 C C . THR A 1 294 ? 4.211 -42.781 0.011 1 85.56 294 THR A C 1
ATOM 2259 O O . THR A 1 294 ? 5.012 -43.688 0.204 1 85.56 294 THR A O 1
ATOM 2262 N N . PHE A 1 295 ? 3.887 -42.312 -1.149 1 89.56 295 PHE A N 1
ATOM 2263 C CA . PHE A 1 295 ? 4.492 -42.906 -2.346 1 89.56 295 PHE A CA 1
ATOM 2264 C C . PHE A 1 295 ? 6 -42.656 -2.354 1 89.56 295 PHE A C 1
ATOM 2266 O O . PHE A 1 295 ? 6.766 -43.562 -2.746 1 89.56 295 PHE A O 1
ATOM 2273 N N . LEU A 1 296 ? 6.445 -41.562 -1.892 1 87.31 296 LEU A N 1
ATOM 2274 C CA . LEU A 1 296 ? 7.863 -41.219 -1.856 1 87.31 296 LEU A CA 1
ATOM 2275 C C . LEU A 1 296 ? 8.633 -42.156 -0.949 1 87.31 296 LEU A C 1
ATOM 2277 O O . LEU A 1 296 ? 9.688 -42.656 -1.33 1 87.31 296 LEU A O 1
ATOM 2281 N N . PHE A 1 297 ? 8.055 -42.469 0.175 1 87.88 297 PHE A N 1
ATOM 2282 C CA . PHE A 1 297 ? 8.773 -43.312 1.138 1 87.88 297 PHE A CA 1
ATOM 2283 C C . PHE A 1 297 ? 8.766 -44.75 0.705 1 87.88 297 PHE A C 1
ATOM 2285 O O . PHE A 1 297 ? 9.734 -45.5 0.945 1 87.88 297 PHE A O 1
ATOM 2292 N N . GLU A 1 298 ? 7.66 -45.188 0.048 1 91.62 298 GLU A N 1
ATOM 2293 C CA . GLU A 1 298 ? 7.566 -46.562 -0.424 1 91.62 298 GLU A CA 1
ATOM 2294 C C . GLU A 1 298 ? 8.523 -46.812 -1.582 1 91.62 298 GLU A C 1
ATOM 2296 O O . GLU A 1 298 ? 9 -47.938 -1.771 1 91.62 298 GLU A O 1
ATOM 2301 N N . HIS A 1 299 ? 8.836 -45.781 -2.361 1 94.31 299 HIS A N 1
ATOM 2302 C CA . HIS A 1 299 ? 9.672 -45.938 -3.545 1 94.31 299 HIS A CA 1
ATOM 2303 C C . HIS A 1 299 ? 10.844 -44.938 -3.508 1 94.31 299 HIS A C 1
ATOM 2305 O O . HIS A 1 299 ? 11.156 -44.312 -4.516 1 94.31 299 HIS A O 1
ATOM 2311 N N . ILE A 1 300 ? 11.469 -44.781 -2.395 1 93.56 300 ILE A N 1
ATOM 2312 C CA . ILE A 1 300 ? 12.445 -43.719 -2.15 1 93.56 300 ILE A CA 1
ATOM 2313 C C . ILE A 1 300 ? 13.688 -43.969 -3.002 1 93.56 300 ILE A C 1
ATOM 2315 O O . ILE A 1 300 ? 14.273 -43.031 -3.549 1 93.56 300 ILE A O 1
ATOM 2319 N N . LEU A 1 301 ? 14.109 -45.125 -3.164 1 94.44 301 LEU A N 1
ATOM 2320 C CA . LEU A 1 301 ? 15.352 -45.438 -3.857 1 94.44 301 LEU A CA 1
ATOM 2321 C C . LEU A 1 301 ? 15.234 -45.125 -5.348 1 94.44 301 LEU A C 1
ATOM 2323 O O . LEU A 1 301 ? 16.062 -44.406 -5.914 1 94.44 301 LEU A O 1
ATOM 2327 N N . PRO A 1 302 ? 14.164 -45.75 -5.996 1 94.88 302 PRO A N 1
ATOM 2328 C CA . PRO A 1 302 ? 14.023 -45.406 -7.414 1 94.88 302 PRO A CA 1
ATOM 2329 C C . PRO A 1 302 ? 13.82 -43.906 -7.637 1 94.88 302 PRO A C 1
ATOM 2331 O O . PRO A 1 302 ? 14.297 -43.344 -8.633 1 94.88 302 PRO A O 1
ATOM 2334 N N . ILE A 1 303 ? 13.18 -43.25 -6.762 1 95.69 303 ILE A N 1
ATOM 2335 C CA . ILE A 1 303 ? 12.914 -41.844 -6.91 1 95.69 303 ILE A CA 1
ATOM 2336 C C . ILE A 1 303 ? 14.219 -41.062 -6.793 1 95.69 303 ILE A C 1
ATOM 2338 O O . ILE A 1 303 ? 14.461 -40.125 -7.566 1 95.69 303 ILE A O 1
ATOM 2342 N N . LEU A 1 304 ? 15.023 -41.375 -5.844 1 96.12 304 LEU A N 1
ATOM 2343 C CA . LEU A 1 304 ? 16.312 -40.719 -5.68 1 96.12 304 LEU A CA 1
ATOM 2344 C C . LEU A 1 304 ? 17.203 -40.938 -6.895 1 96.12 304 LEU A C 1
ATOM 2346 O O . LEU A 1 304 ? 17.906 -40.031 -7.332 1 96.12 304 LEU A O 1
ATOM 2350 N N . ALA A 1 305 ? 17.172 -42.156 -7.375 1 95.94 305 ALA A N 1
ATOM 2351 C CA . ALA A 1 305 ? 17.969 -42.5 -8.555 1 95.94 305 ALA A CA 1
ATOM 2352 C C . ALA A 1 305 ? 17.516 -41.688 -9.766 1 95.94 305 ALA A C 1
ATOM 2354 O O . ALA A 1 305 ? 18.344 -41.156 -10.508 1 95.94 305 ALA A O 1
ATOM 2355 N N . LEU A 1 306 ? 16.234 -41.625 -9.938 1 95.88 306 LEU A N 1
ATOM 2356 C CA . LEU A 1 306 ? 15.688 -40.844 -11.055 1 95.88 306 LEU A CA 1
ATOM 2357 C C . LEU A 1 306 ? 15.969 -39.375 -10.898 1 95.88 306 LEU A C 1
ATOM 2359 O O . LEU A 1 306 ? 16.172 -38.656 -11.891 1 95.88 306 LEU A O 1
ATOM 2363 N N . THR A 1 307 ? 15.891 -38.906 -9.641 1 96.5 307 THR A N 1
ATOM 2364 C CA . THR A 1 307 ? 16.203 -37.5 -9.375 1 96.5 307 THR A CA 1
ATOM 2365 C C . THR A 1 307 ? 17.641 -37.156 -9.742 1 96.5 307 THR A C 1
ATOM 2367 O O . THR A 1 307 ? 17.922 -36.156 -10.375 1 96.5 307 THR A O 1
ATOM 2370 N N . VAL A 1 308 ? 18.547 -38.031 -9.367 1 96.44 308 VAL A N 1
ATOM 2371 C CA . VAL A 1 308 ? 19.969 -37.844 -9.688 1 96.44 308 VAL A CA 1
ATOM 2372 C C . VAL A 1 308 ? 20.172 -37.906 -11.203 1 96.44 308 VAL A C 1
ATOM 2374 O O . VAL A 1 308 ? 20.953 -37.156 -11.773 1 96.44 308 VAL A O 1
ATOM 2377 N N . LEU A 1 309 ? 19.484 -38.844 -11.781 1 96.06 309 LEU A N 1
ATOM 2378 C CA . LEU A 1 309 ? 19.562 -39 -13.227 1 96.06 309 LEU A CA 1
ATOM 2379 C C . LEU A 1 309 ? 19.062 -37.719 -13.93 1 96.06 309 LEU A C 1
ATOM 2381 O O . LEU A 1 309 ? 19.656 -37.281 -14.906 1 96.06 309 LEU A O 1
ATOM 2385 N N . THR A 1 310 ? 17.938 -37.25 -13.5 1 96.44 310 THR A N 1
ATOM 2386 C CA . THR A 1 310 ? 17.391 -36 -14.047 1 96.44 310 THR A CA 1
ATOM 2387 C C . THR A 1 310 ? 18.391 -34.844 -13.906 1 96.44 310 THR A C 1
ATOM 2389 O O . THR A 1 310 ? 18.594 -34.062 -14.836 1 96.44 310 THR A O 1
ATOM 2392 N N . PHE A 1 311 ? 18.984 -34.781 -12.727 1 96.56 311 PHE A N 1
ATOM 2393 C CA . PHE A 1 311 ? 20 -33.781 -12.469 1 96.56 311 PHE A CA 1
ATOM 2394 C C . PHE A 1 311 ? 21.172 -33.906 -13.438 1 96.56 311 PHE A C 1
ATOM 2396 O O . PHE A 1 311 ? 21.625 -32.906 -14.008 1 96.56 311 PHE A O 1
ATOM 2403 N N . ALA A 1 312 ? 21.609 -35.062 -13.617 1 96.31 312 ALA A N 1
ATOM 2404 C CA . ALA A 1 312 ? 22.766 -35.312 -14.469 1 96.31 312 ALA A CA 1
ATOM 2405 C C . ALA A 1 312 ? 22.469 -34.938 -15.922 1 96.31 312 ALA A C 1
ATOM 2407 O O . ALA A 1 312 ? 23.25 -34.25 -16.578 1 96.31 312 ALA A O 1
ATOM 2408 N N . ILE A 1 313 ? 21.375 -35.406 -16.406 1 96.94 313 ILE A N 1
ATOM 2409 C CA . ILE A 1 313 ? 21 -35.188 -17.797 1 96.94 313 ILE A CA 1
ATOM 2410 C C . ILE A 1 313 ? 20.844 -33.688 -18.047 1 96.94 313 ILE A C 1
ATOM 2412 O O . ILE A 1 313 ? 21.406 -33.156 -19 1 96.94 313 ILE A O 1
ATOM 2416 N N . LYS A 1 314 ? 20.109 -33.031 -17.172 1 97 314 LYS A N 1
ATOM 2417 C CA . LYS A 1 314 ? 19.828 -31.609 -17.375 1 97 314 LYS A CA 1
ATOM 2418 C C . LYS A 1 314 ? 21.094 -30.781 -17.141 1 97 314 LYS A C 1
ATOM 2420 O O . LYS A 1 314 ? 21.297 -29.766 -17.812 1 97 314 LYS A O 1
ATOM 2425 N N . PHE A 1 315 ? 21.875 -31.234 -16.203 1 96.44 315 PHE A N 1
ATOM 2426 C CA . PHE A 1 315 ? 23.141 -30.531 -15.992 1 96.44 315 PHE A CA 1
ATOM 2427 C C . PHE A 1 315 ? 23.984 -30.547 -17.25 1 96.44 315 PHE A C 1
ATOM 2429 O O . PHE A 1 315 ? 24.516 -29.516 -17.656 1 96.44 315 PHE A O 1
ATOM 2436 N N . ILE A 1 316 ? 24.062 -31.641 -17.891 1 96.38 316 ILE A N 1
ATOM 2437 C CA . ILE A 1 316 ? 24.891 -31.797 -19.078 1 96.38 316 ILE A CA 1
ATOM 2438 C C . ILE A 1 316 ? 24.266 -31.047 -20.25 1 96.38 316 ILE A C 1
ATOM 2440 O O . ILE A 1 316 ? 24.953 -30.312 -20.969 1 96.38 316 ILE A O 1
ATOM 2444 N N . THR A 1 317 ? 23.016 -31.188 -20.484 1 97.31 317 THR A N 1
ATOM 2445 C CA . THR A 1 317 ? 22.359 -30.578 -21.625 1 97.31 317 THR A CA 1
ATOM 2446 C C . THR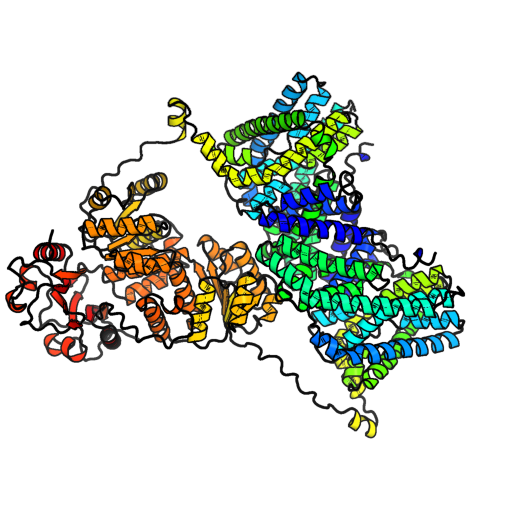 A 1 317 ? 22.359 -29.062 -21.516 1 97.31 317 THR A C 1
ATOM 2448 O O . THR A 1 317 ? 22.562 -28.359 -22.5 1 97.31 317 THR A O 1
ATOM 2451 N N . VAL A 1 318 ? 22.094 -28.594 -20.297 1 97.19 318 VAL A N 1
ATOM 2452 C CA . VAL A 1 318 ? 22.109 -27.156 -20.078 1 97.19 318 VAL A CA 1
ATOM 2453 C C . VAL A 1 318 ? 23.516 -26.609 -20.281 1 97.19 318 VAL A C 1
ATOM 2455 O O . VAL A 1 318 ? 23.703 -25.562 -20.922 1 97.19 318 VAL A O 1
ATOM 2458 N N . SER A 1 319 ? 24.516 -27.281 -19.766 1 95.44 319 SER A N 1
ATOM 2459 C CA . SER A 1 319 ? 25.906 -26.844 -19.906 1 95.44 319 SER A CA 1
ATOM 2460 C C . SER A 1 319 ? 26.312 -26.781 -21.375 1 95.44 319 SER A C 1
ATOM 2462 O O . SER A 1 319 ? 26.953 -25.812 -21.812 1 95.44 319 SER A O 1
ATOM 2464 N N . ILE A 1 320 ? 25.906 -27.75 -22.109 1 96.12 320 ILE A N 1
ATOM 2465 C CA . ILE A 1 320 ? 26.25 -27.781 -23.531 1 96.12 320 ILE A CA 1
ATOM 2466 C C . ILE A 1 320 ? 25.562 -26.625 -24.25 1 96.12 320 ILE A C 1
ATOM 2468 O O . ILE A 1 320 ? 26.156 -25.969 -25.094 1 96.12 320 ILE A O 1
ATOM 2472 N N . SER A 1 321 ? 24.328 -26.391 -23.938 1 96.69 321 SER A N 1
ATOM 2473 C CA . SER A 1 321 ? 23.547 -25.344 -24.594 1 96.69 321 SER A CA 1
ATOM 2474 C C . SER A 1 321 ? 24.156 -23.969 -24.312 1 96.69 321 SER A C 1
ATOM 2476 O O . SER A 1 321 ? 24.219 -23.125 -25.203 1 96.69 321 SER A O 1
ATOM 2478 N N . VAL A 1 322 ? 24.531 -23.734 -23.062 1 94.06 322 VAL A N 1
ATOM 2479 C CA . VAL A 1 322 ? 25.094 -22.438 -22.672 1 94.06 322 VAL A CA 1
ATOM 2480 C C . VAL A 1 322 ? 26.484 -22.266 -23.297 1 94.06 322 VAL A C 1
ATOM 2482 O O . VAL A 1 322 ? 26.844 -21.156 -23.734 1 94.06 322 VAL A O 1
ATOM 2485 N N . ARG A 1 323 ? 27.234 -23.297 -23.422 1 91.38 323 ARG A N 1
ATOM 2486 C CA . ARG A 1 323 ? 28.547 -23.25 -24.062 1 91.38 323 ARG A CA 1
ATOM 2487 C C . ARG A 1 323 ? 28.422 -22.969 -25.562 1 91.38 323 ARG A C 1
ATOM 2489 O O . ARG A 1 323 ? 29.297 -22.344 -26.156 1 91.38 323 ARG A O 1
ATOM 2496 N N . ALA A 1 324 ? 27.469 -23.438 -26.047 1 93.06 324 ALA A N 1
ATOM 2497 C CA . ALA A 1 324 ? 27.234 -23.297 -27.484 1 93.06 324 ALA A CA 1
ATOM 2498 C C . ALA A 1 324 ? 26.984 -21.844 -27.859 1 93.06 324 ALA A C 1
ATOM 2500 O O . ALA A 1 324 ? 27.234 -21.422 -28.984 1 93.06 324 ALA A O 1
ATOM 2501 N N . ILE A 1 325 ? 26.562 -21.094 -26.953 1 91.62 325 ILE A N 1
ATOM 2502 C CA . ILE A 1 325 ? 26.266 -19.688 -27.25 1 91.62 325 ILE A CA 1
ATOM 2503 C C . ILE A 1 325 ? 27.484 -18.828 -26.938 1 91.62 325 ILE A C 1
ATOM 2505 O O . ILE A 1 325 ? 27.453 -17.609 -27.062 1 91.62 325 ILE A O 1
ATOM 2509 N N . GLY A 1 326 ? 28.516 -19.375 -26.422 1 84.88 326 GLY A N 1
ATOM 2510 C CA . GLY A 1 326 ? 29.781 -18.672 -26.312 1 84.88 326 GLY A CA 1
ATOM 2511 C C . GLY A 1 326 ? 30.156 -18.312 -24.891 1 84.88 326 GLY A C 1
ATOM 2512 O O . GLY A 1 326 ? 31.078 -17.531 -24.656 1 84.88 326 GLY A O 1
ATOM 2513 N N . GLN A 1 327 ? 29.469 -18.891 -24.031 1 84.38 327 GLN A N 1
ATOM 2514 C CA . GLN A 1 327 ? 29.781 -18.562 -22.641 1 84.38 327 GLN A CA 1
ATOM 2515 C C . GLN A 1 327 ? 30.812 -19.547 -22.078 1 84.38 327 GLN A C 1
ATOM 2517 O O . GLN A 1 327 ? 31 -20.641 -22.609 1 84.38 327 GLN A O 1
ATOM 2522 N N . GLY A 1 328 ? 31.516 -19.094 -21.016 1 82.25 328 GLY A N 1
ATOM 2523 C CA . GLY A 1 328 ? 32.531 -19.906 -20.375 1 82.25 328 GLY A CA 1
ATOM 2524 C C . GLY A 1 328 ? 31.969 -21.078 -19.594 1 82.25 328 GLY A C 1
ATOM 2525 O O . GLY A 1 328 ? 30.766 -21.156 -19.359 1 82.25 328 GLY A O 1
ATOM 2526 N N . PHE A 1 329 ? 32.812 -22 -19.266 1 85.06 329 PHE A N 1
ATOM 2527 C CA . PHE A 1 329 ? 32.406 -23.188 -18.516 1 85.06 329 PHE A CA 1
ATOM 2528 C C . PHE A 1 329 ? 31.859 -22.828 -17.156 1 85.06 329 PHE A C 1
ATOM 2530 O O . PHE A 1 329 ? 30.891 -23.438 -16.672 1 85.06 329 PHE A O 1
ATOM 2537 N N . LYS A 1 330 ? 32.469 -21.797 -16.594 1 83.81 330 LYS A N 1
ATOM 2538 C CA . LYS A 1 330 ? 31.984 -21.375 -15.281 1 83.81 330 LYS A CA 1
ATOM 2539 C C . LYS A 1 330 ? 30.531 -20.906 -15.336 1 83.81 330 LYS A C 1
ATOM 2541 O O . LYS A 1 330 ? 29.703 -21.344 -14.539 1 83.81 330 LYS A O 1
ATOM 2546 N N . GLU A 1 331 ? 30.266 -20.109 -16.312 1 88 331 GLU A N 1
ATOM 2547 C CA . GLU A 1 331 ? 28.906 -19.594 -16.5 1 88 331 GLU A CA 1
ATOM 2548 C C . GLU A 1 331 ? 27.938 -20.719 -16.859 1 88 331 GLU A C 1
ATOM 2550 O O . GLU A 1 331 ? 26.797 -20.734 -16.406 1 88 331 GLU A O 1
ATOM 2555 N N . ALA A 1 332 ? 28.438 -21.594 -17.656 1 92.69 332 ALA A N 1
ATOM 2556 C CA . ALA A 1 332 ? 27.609 -22.719 -18.078 1 92.69 332 ALA A CA 1
ATOM 2557 C C . ALA A 1 332 ? 27.203 -23.578 -16.891 1 92.69 332 ALA A C 1
ATOM 2559 O O . ALA A 1 332 ? 26.047 -24 -16.797 1 92.69 332 ALA A O 1
ATOM 2560 N N . PHE A 1 333 ? 28.156 -23.828 -16.016 1 92.88 333 PHE A N 1
ATOM 2561 C CA . PHE A 1 333 ? 27.859 -24.641 -14.844 1 92.88 333 PHE A CA 1
ATOM 2562 C C . PHE A 1 333 ? 26.938 -23.906 -13.883 1 92.88 333 PHE A C 1
ATOM 2564 O O . PHE A 1 333 ? 26.062 -24.516 -13.266 1 92.88 333 PHE A O 1
ATOM 2571 N N . ILE A 1 334 ? 27.109 -22.641 -13.758 1 93 334 ILE A N 1
ATOM 2572 C CA . ILE A 1 334 ? 26.25 -21.844 -12.883 1 93 334 ILE A CA 1
ATOM 2573 C C . ILE A 1 334 ? 24.812 -21.891 -13.375 1 93 334 ILE A C 1
ATOM 2575 O O . ILE A 1 334 ? 23.891 -22.078 -12.578 1 93 334 ILE A O 1
ATOM 2579 N N . VAL A 1 335 ? 24.625 -21.766 -14.648 1 95 335 VAL A N 1
ATOM 2580 C CA . VAL A 1 335 ? 23.281 -21.812 -15.227 1 95 335 VAL A CA 1
ATOM 2581 C C . VAL A 1 335 ? 22.703 -23.219 -15.078 1 95 335 VAL A C 1
ATOM 2583 O O . VAL A 1 335 ? 21.531 -23.391 -14.758 1 95 335 VAL A O 1
ATOM 2586 N N . ALA A 1 336 ? 23.562 -24.219 -15.297 1 96.44 336 ALA A N 1
ATOM 2587 C CA . ALA A 1 336 ? 23.125 -25.609 -15.188 1 96.44 336 ALA A CA 1
ATOM 2588 C C . ALA A 1 336 ? 22.656 -25.938 -13.766 1 96.44 336 ALA A C 1
ATOM 2590 O O . ALA A 1 336 ? 21.641 -26.594 -13.578 1 96.44 336 ALA A O 1
ATOM 2591 N N . PHE A 1 337 ? 23.359 -25.453 -12.797 1 95.25 337 PHE A N 1
ATOM 2592 C CA . PHE A 1 337 ? 23 -25.656 -11.406 1 95.25 337 PHE A CA 1
ATOM 2593 C C . PHE A 1 337 ? 21.75 -24.875 -11.047 1 95.25 337 PHE A C 1
ATOM 2595 O O . PHE A 1 337 ? 21.078 -25.156 -10.047 1 95.25 337 PHE A O 1
ATOM 2602 N N . SER A 1 338 ? 21.375 -23.953 -11.875 1 94.81 338 SER A N 1
ATOM 2603 C CA . SER A 1 338 ? 20.219 -23.094 -11.578 1 94.81 338 SER A CA 1
ATOM 2604 C C . SER A 1 338 ? 18.938 -23.688 -12.133 1 94.81 338 SER A C 1
ATOM 2606 O O . SER A 1 338 ? 17.859 -23.516 -11.555 1 94.81 338 SER A O 1
ATOM 2608 N N . ILE A 1 339 ? 19 -24.344 -13.312 1 96.06 339 ILE A N 1
ATOM 2609 C CA . ILE A 1 339 ? 17.75 -24.719 -13.977 1 96.06 339 ILE A CA 1
ATOM 2610 C C . ILE A 1 339 ? 17.688 -26.219 -14.172 1 96.06 339 ILE A C 1
ATOM 2612 O O . ILE A 1 339 ? 17.109 -26.703 -15.148 1 96.06 339 ILE A O 1
ATOM 2616 N N . PHE A 1 340 ? 18.297 -27.047 -13.305 1 94.19 340 PHE A N 1
ATOM 2617 C CA . PHE A 1 340 ? 18.344 -28.5 -13.406 1 94.19 340 PHE A CA 1
ATOM 2618 C C . PHE A 1 340 ? 17 -29.109 -13.023 1 94.19 340 PHE A C 1
ATOM 2620 O O . PHE A 1 340 ? 16.719 -30.266 -13.352 1 94.19 340 PHE A O 1
ATOM 2627 N N . GLN A 1 341 ? 16.156 -28.422 -12.305 1 93.88 341 GLN A N 1
ATOM 2628 C CA . GLN A 1 341 ? 14.922 -28.984 -11.766 1 93.88 341 GLN A CA 1
ATOM 2629 C C . GLN A 1 341 ? 13.82 -29.016 -12.828 1 93.88 341 GLN A C 1
ATOM 2631 O O . GLN A 1 341 ? 13.953 -28.391 -13.875 1 93.88 341 GLN A O 1
ATOM 2636 N N . VAL A 1 342 ? 12.773 -29.781 -12.516 1 94.25 342 VAL A N 1
ATOM 2637 C CA . VAL A 1 342 ? 11.594 -29.859 -13.367 1 94.25 342 VAL A CA 1
ATOM 2638 C C . VAL A 1 342 ? 10.609 -28.75 -12.984 1 94.25 342 VAL A C 1
ATOM 2640 O O . VAL A 1 342 ? 10.469 -28.422 -11.805 1 94.25 342 VAL A O 1
ATOM 2643 N N . GLY A 1 343 ? 9.984 -28.219 -13.938 1 89.31 343 GLY A N 1
ATOM 2644 C CA . GLY A 1 343 ? 9.172 -27.047 -13.719 1 89.31 343 GLY A CA 1
ATOM 2645 C C . GLY A 1 343 ? 7.703 -27.359 -13.492 1 89.31 343 GLY A C 1
ATOM 2646 O O . GLY A 1 343 ? 7.281 -28.5 -13.633 1 89.31 343 GLY A O 1
ATOM 2647 N N . GLU A 1 344 ? 6.969 -26.406 -13.094 1 81.06 344 GLU A N 1
ATOM 2648 C CA . GLU A 1 344 ? 5.543 -26.531 -12.805 1 81.06 344 GLU A CA 1
ATOM 2649 C C . GLU A 1 344 ? 4.742 -26.797 -14.078 1 81.06 344 GLU A C 1
ATOM 2651 O O . GLU A 1 344 ? 3.713 -27.469 -14.039 1 81.06 344 GLU A O 1
ATOM 2656 N N . PHE A 1 345 ? 5.148 -26.219 -15.195 1 83.06 345 PHE A N 1
ATOM 2657 C CA . PHE A 1 345 ? 4.441 -26.438 -16.453 1 83.06 345 PHE A CA 1
ATOM 2658 C C . PHE A 1 345 ? 4.512 -27.906 -16.859 1 83.06 345 PHE A C 1
ATOM 2660 O O . PHE A 1 345 ? 3.607 -28.406 -17.531 1 83.06 345 PHE A O 1
ATOM 2667 N N . SER A 1 346 ? 5.578 -28.516 -16.438 1 92.31 346 SER A N 1
ATOM 2668 C CA . SER A 1 346 ? 5.676 -29.953 -16.688 1 92.31 346 SER A CA 1
ATOM 2669 C C . SER A 1 346 ? 4.586 -30.719 -15.938 1 92.31 346 SER A C 1
ATOM 2671 O O . SER A 1 346 ? 4.102 -31.734 -16.422 1 92.31 346 SER A O 1
ATOM 2673 N N . LEU A 1 347 ? 4.242 -30.234 -14.789 1 86.19 347 LEU A N 1
ATOM 2674 C CA . LEU A 1 347 ? 3.174 -30.859 -14.008 1 86.19 347 LEU A CA 1
ATOM 2675 C C . LEU A 1 347 ? 1.835 -30.734 -14.727 1 86.19 347 LEU A C 1
ATOM 2677 O O . LEU A 1 347 ? 1.045 -31.672 -14.75 1 86.19 347 LEU A O 1
ATOM 2681 N N . LEU A 1 348 ? 1.647 -29.609 -15.281 1 78.25 348 LEU A N 1
ATOM 2682 C CA . LEU A 1 348 ? 0.436 -29.375 -16.062 1 78.25 348 LEU A CA 1
ATOM 2683 C C . LEU A 1 348 ? 0.41 -30.281 -17.297 1 78.25 348 LEU A C 1
ATOM 2685 O O . LEU A 1 348 ? -0.63 -30.859 -17.625 1 78.25 348 LEU A O 1
ATOM 2689 N N . LEU A 1 349 ? 1.522 -30.344 -17.953 1 87.25 349 LEU A N 1
ATOM 2690 C CA . LEU A 1 349 ? 1.649 -31.188 -19.141 1 87.25 349 LEU A CA 1
ATOM 2691 C C . LEU A 1 349 ? 1.412 -32.656 -18.781 1 87.25 349 LEU A C 1
ATOM 2693 O O . LEU A 1 349 ? 0.807 -33.375 -19.562 1 87.25 349 LEU A O 1
ATOM 2697 N N . ALA A 1 350 ? 1.898 -33 -17.672 1 90.31 350 ALA A N 1
ATOM 2698 C CA . ALA A 1 350 ? 1.72 -34.406 -17.219 1 90.31 350 ALA A CA 1
ATOM 2699 C C . ALA A 1 350 ? 0.241 -34.719 -17.016 1 90.31 350 ALA A C 1
ATOM 2701 O O . ALA A 1 350 ? -0.198 -35.844 -17.297 1 90.31 350 ALA A O 1
ATOM 2702 N N . LYS A 1 351 ? -0.479 -33.812 -16.5 1 81.38 351 LYS A N 1
ATOM 2703 C CA . LYS A 1 351 ? -1.917 -34 -16.328 1 81.38 351 LYS A CA 1
ATOM 2704 C C . LYS A 1 351 ? -2.605 -34.188 -17.672 1 81.38 351 LYS A C 1
ATOM 2706 O O . LYS A 1 351 ? -3.5 -35.031 -17.797 1 81.38 351 LYS A O 1
ATOM 2711 N N . VAL A 1 352 ? -2.18 -33.469 -18.641 1 80.19 352 VAL A N 1
ATOM 2712 C CA . VAL A 1 352 ? -2.707 -33.594 -20 1 80.19 352 VAL A CA 1
ATOM 2713 C C . VAL A 1 352 ? -2.326 -34.969 -20.578 1 80.19 352 VAL A C 1
ATOM 2715 O O . VAL A 1 352 ? -3.145 -35.625 -21.203 1 80.19 352 VAL A O 1
ATOM 2718 N N . GLY A 1 353 ? -1.152 -35.344 -20.359 1 86.81 353 GLY A N 1
ATOM 2719 C CA . GLY A 1 353 ? -0.703 -36.625 -20.812 1 86.81 353 GLY A CA 1
ATOM 2720 C C . GLY A 1 353 ? -1.491 -37.781 -20.203 1 86.81 353 GLY A C 1
ATOM 2721 O O . GLY A 1 353 ? -1.761 -38.781 -20.875 1 86.81 353 GLY A O 1
ATOM 2722 N N . ARG A 1 354 ? -1.851 -37.562 -18.969 1 86 354 ARG A N 1
ATOM 2723 C CA . ARG A 1 354 ? -2.658 -38.562 -18.297 1 86 354 ARG A CA 1
ATOM 2724 C C . ARG A 1 354 ? -4.055 -38.656 -18.906 1 86 354 ARG A C 1
ATOM 2726 O O . ARG A 1 354 ? -4.621 -39.75 -19.016 1 86 354 ARG A O 1
ATOM 2733 N N . SER A 1 355 ? -4.59 -37.594 -19.266 1 83.19 355 SER A N 1
ATOM 2734 C CA . SER A 1 355 ? -5.918 -37.562 -19.859 1 83.19 355 SER A CA 1
ATOM 2735 C C . SER A 1 355 ? -5.934 -38.25 -21.219 1 83.19 355 SER A C 1
ATOM 2737 O O . SER A 1 355 ? -6.945 -38.812 -21.609 1 83.19 355 SER A O 1
ATOM 2739 N N . TYR A 1 356 ? -4.781 -38.25 -21.922 1 83.56 356 TYR A N 1
ATOM 2740 C CA . TYR A 1 356 ? -4.664 -38.875 -23.219 1 83.56 356 TYR A CA 1
ATOM 2741 C C . TYR A 1 356 ? -4.078 -40.281 -23.078 1 83.56 356 TYR A C 1
ATOM 2743 O O . TYR A 1 356 ? -3.688 -40.906 -24.078 1 83.56 356 TYR A O 1
ATOM 2751 N N . GLN A 1 357 ? -3.873 -40.656 -21.844 1 87.44 357 GLN A N 1
ATOM 2752 C CA . GLN A 1 357 ? -3.432 -42 -21.5 1 87.44 357 GLN A CA 1
ATOM 2753 C C . GLN A 1 357 ? -2.014 -42.281 -22 1 87.44 357 GLN A C 1
ATOM 2755 O O . GLN A 1 357 ? -1.676 -43.406 -22.359 1 87.44 357 GLN A O 1
ATOM 2760 N N . LEU A 1 358 ? -1.311 -41.25 -22.125 1 91.31 358 LEU A N 1
ATOM 2761 C CA . LEU A 1 358 ? 0.102 -41.406 -22.453 1 91.31 358 LEU A CA 1
ATOM 2762 C C . LEU A 1 358 ? 0.902 -41.875 -21.234 1 91.31 358 LEU A C 1
ATOM 2764 O O . LEU A 1 358 ? 1.972 -42.469 -21.391 1 91.31 358 LEU A O 1
ATOM 2768 N N . LEU A 1 359 ? 0.415 -41.438 -20.047 1 91.69 359 LEU A N 1
ATOM 2769 C CA . LEU A 1 359 ? 1.077 -41.781 -18.797 1 91.69 359 LEU A CA 1
ATOM 2770 C C . LEU A 1 359 ? 0.178 -42.656 -17.938 1 91.69 359 LEU A C 1
ATOM 2772 O O . LEU A 1 359 ? -0.987 -42.312 -17.703 1 91.69 359 LEU A O 1
ATOM 2776 N N . ASP A 1 360 ? 0.714 -43.688 -17.547 1 91.12 360 ASP A N 1
ATOM 2777 C CA . ASP A 1 360 ? -0.018 -44.531 -16.594 1 91.12 360 ASP A CA 1
ATOM 2778 C C . ASP A 1 360 ? 0.073 -43.938 -15.188 1 91.12 360 ASP A C 1
ATOM 2780 O O . ASP A 1 360 ? 0.864 -43 -14.938 1 91.12 360 ASP A O 1
ATOM 2784 N N . ALA A 1 361 ? -0.675 -44.406 -14.281 1 88 361 ALA A N 1
ATOM 2785 C CA . ALA A 1 361 ? -0.798 -43.844 -12.93 1 88 361 ALA A CA 1
ATOM 2786 C C . ALA A 1 361 ? 0.527 -43.938 -12.18 1 88 361 ALA A C 1
ATOM 2788 O O . ALA A 1 361 ? 0.894 -43.031 -11.445 1 88 361 ALA A O 1
ATOM 2789 N N . GLU A 1 362 ? 1.176 -44.969 -12.328 1 90 362 GLU A N 1
ATOM 2790 C CA . GLU A 1 362 ? 2.438 -45.188 -11.625 1 90 362 GLU A CA 1
ATOM 2791 C C . GLU A 1 362 ? 3.518 -44.25 -12.141 1 90 362 GLU A C 1
ATOM 2793 O O . GLU A 1 362 ? 4.215 -43.594 -11.344 1 90 362 GLU A O 1
ATOM 2798 N N . THR A 1 363 ? 3.662 -44.219 -13.453 1 92.62 363 THR A N 1
ATOM 2799 C CA . THR A 1 363 ? 4.648 -43.312 -14.055 1 92.62 363 THR A CA 1
ATOM 2800 C C . THR A 1 363 ? 4.363 -41.875 -13.688 1 92.62 363 THR A C 1
ATOM 2802 O O . THR A 1 363 ? 5.285 -41.094 -13.469 1 92.62 363 THR A O 1
ATOM 2805 N N . TYR A 1 364 ? 3.084 -41.625 -13.648 1 91.62 364 TYR A N 1
ATOM 2806 C CA . TYR A 1 364 ? 2.664 -40.281 -13.266 1 91.62 364 TYR A CA 1
ATOM 2807 C C . TYR A 1 364 ? 3.127 -39.938 -11.852 1 91.62 364 TYR A C 1
ATOM 2809 O O . TYR A 1 364 ? 3.652 -38.844 -11.609 1 91.62 364 TYR A O 1
ATOM 2817 N N . GLN A 1 365 ? 2.99 -40.844 -10.977 1 89.12 365 GLN A N 1
ATOM 2818 C CA . GLN A 1 365 ? 3.373 -40.625 -9.586 1 89.12 365 GLN A CA 1
ATOM 2819 C C . GLN A 1 365 ? 4.891 -40.5 -9.445 1 89.12 365 GLN A C 1
ATOM 2821 O O . GLN A 1 365 ? 5.383 -39.719 -8.641 1 89.12 365 GLN A O 1
ATOM 2826 N N . TYR A 1 366 ? 5.586 -41.281 -10.164 1 93.56 366 TYR A N 1
ATOM 2827 C CA . TYR A 1 366 ? 7.043 -41.188 -10.164 1 93.56 366 TYR A CA 1
ATOM 2828 C C . TYR A 1 366 ? 7.48 -39.812 -10.656 1 93.56 366 TYR A C 1
ATOM 2830 O O . TYR A 1 366 ? 8.367 -39.188 -10.07 1 93.56 366 TYR A O 1
ATOM 2838 N N . PHE A 1 367 ? 6.891 -39.406 -11.742 1 93.88 367 PHE A N 1
ATOM 2839 C CA . PHE A 1 367 ? 7.227 -38.125 -12.312 1 93.88 367 PHE A CA 1
ATOM 2840 C C . PHE A 1 367 ? 6.973 -37 -11.305 1 93.88 367 PHE A C 1
ATOM 2842 O O . PHE A 1 367 ? 7.809 -36.094 -11.133 1 93.88 367 PHE A O 1
ATOM 2849 N N . LEU A 1 368 ? 5.801 -37.062 -10.648 1 90 368 LEU A N 1
ATOM 2850 C CA . LEU A 1 368 ? 5.449 -36.062 -9.664 1 90 368 LEU A CA 1
ATOM 2851 C C . LEU A 1 368 ? 6.469 -36.031 -8.531 1 90 368 LEU A C 1
ATOM 2853 O O . LEU A 1 368 ? 6.906 -34.938 -8.109 1 90 368 LEU A O 1
ATOM 2857 N N . ALA A 1 369 ? 6.809 -37.125 -8.062 1 91.44 369 ALA A N 1
ATOM 2858 C CA . ALA A 1 369 ? 7.742 -37.219 -6.941 1 91.44 369 ALA A CA 1
ATOM 2859 C C . ALA A 1 369 ? 9.109 -36.656 -7.309 1 91.44 369 ALA A C 1
ATOM 2861 O O . ALA A 1 369 ? 9.695 -35.906 -6.543 1 91.44 369 ALA A O 1
ATOM 2862 N N . VAL A 1 370 ? 9.602 -37 -8.477 1 94.56 370 VAL A N 1
ATOM 2863 C CA . VAL A 1 370 ? 10.898 -36.531 -8.938 1 94.56 370 VAL A CA 1
ATOM 2864 C C . VAL A 1 370 ? 10.859 -35.031 -9.125 1 94.56 370 VAL A C 1
ATOM 2866 O O . VAL A 1 370 ? 11.797 -34.312 -8.742 1 94.56 370 VAL A O 1
ATOM 2869 N N . SER A 1 371 ? 9.781 -34.562 -9.727 1 92.88 371 SER A N 1
ATOM 2870 C CA . SER A 1 371 ? 9.633 -33.125 -10 1 92.88 371 SER A CA 1
ATOM 2871 C C . SER A 1 371 ? 9.641 -32.312 -8.711 1 92.88 371 SER A C 1
ATOM 2873 O O . SER A 1 371 ? 10.375 -31.328 -8.594 1 92.88 371 SER A O 1
ATOM 2875 N N . ILE A 1 372 ? 8.883 -32.719 -7.754 1 88.69 372 ILE A N 1
ATOM 2876 C CA . ILE A 1 372 ? 8.742 -31.984 -6.508 1 88.69 372 ILE A CA 1
ATOM 2877 C C . ILE A 1 372 ? 10.039 -32.062 -5.711 1 88.69 372 ILE A C 1
ATOM 2879 O O . ILE A 1 372 ? 10.461 -31.078 -5.094 1 88.69 372 ILE A O 1
ATOM 2883 N N . LEU A 1 373 ? 10.641 -33.156 -5.734 1 91.31 373 LEU A N 1
ATOM 2884 C CA . LEU A 1 373 ? 11.906 -33.312 -5.027 1 91.31 373 LEU A CA 1
ATOM 2885 C C . LEU A 1 373 ? 12.984 -32.406 -5.637 1 91.31 373 LEU A C 1
ATOM 2887 O O . LEU A 1 373 ? 13.773 -31.812 -4.914 1 91.31 373 LEU A O 1
ATOM 2891 N N . THR A 1 374 ? 13.031 -32.406 -6.93 1 94 374 THR A N 1
ATOM 2892 C CA . THR A 1 374 ? 14 -31.516 -7.582 1 94 374 THR A CA 1
ATOM 2893 C C . THR A 1 374 ? 13.719 -30.062 -7.254 1 94 374 THR A C 1
ATOM 2895 O O . THR A 1 374 ? 14.648 -29.266 -7.062 1 94 374 THR A O 1
ATOM 2898 N N . MET A 1 375 ? 12.469 -29.719 -7.176 1 89.5 375 MET A N 1
ATOM 2899 C CA . MET A 1 375 ? 12.094 -28.344 -6.812 1 89.5 375 MET A CA 1
ATOM 2900 C C . MET A 1 375 ? 12.5 -28.031 -5.375 1 89.5 375 MET A C 1
ATOM 2902 O O . MET A 1 375 ? 12.953 -26.922 -5.082 1 89.5 375 MET A O 1
ATOM 2906 N N . ALA A 1 376 ? 12.336 -29.016 -4.52 1 88.88 376 ALA A N 1
ATOM 2907 C CA . ALA A 1 376 ? 12.641 -28.844 -3.104 1 88.88 376 ALA A CA 1
ATOM 2908 C C . ALA A 1 376 ? 14.141 -28.672 -2.881 1 88.88 376 ALA A C 1
ATOM 2910 O O . ALA A 1 376 ? 14.562 -27.922 -1.988 1 88.88 376 ALA A O 1
ATOM 2911 N N . ILE A 1 377 ? 14.953 -29.25 -3.672 1 92.5 377 ILE A N 1
ATOM 2912 C CA . ILE A 1 377 ? 16.391 -29.234 -3.486 1 92.5 377 ILE A CA 1
ATOM 2913 C C . ILE A 1 377 ? 16.984 -28 -4.156 1 92.5 377 ILE A C 1
ATOM 2915 O O . ILE A 1 377 ? 18.094 -27.562 -3.807 1 92.5 377 ILE A O 1
ATOM 2919 N N . THR A 1 378 ? 16.281 -27.406 -5.008 1 92.94 378 THR A N 1
ATOM 2920 C CA . THR A 1 378 ? 16.766 -26.328 -5.855 1 92.94 378 THR A CA 1
ATOM 2921 C C . THR A 1 378 ? 17.281 -25.172 -5.012 1 92.94 378 THR A C 1
ATOM 2923 O O . THR A 1 378 ? 18.359 -24.641 -5.277 1 92.94 378 THR A O 1
ATOM 2926 N N . PRO A 1 379 ? 16.547 -24.75 -3.957 1 89.88 379 PRO A N 1
ATOM 2927 C CA . PRO A 1 379 ? 17.047 -23.609 -3.195 1 89.88 379 PRO A CA 1
ATOM 2928 C C . PRO A 1 379 ? 18.422 -23.875 -2.592 1 89.88 379 PRO A C 1
ATOM 2930 O O . PRO A 1 379 ? 19.25 -22.953 -2.518 1 89.88 379 PRO A O 1
ATOM 2933 N N . PHE A 1 380 ? 18.781 -25.016 -2.248 1 89.94 380 PHE A N 1
ATOM 2934 C CA . PHE A 1 380 ? 20.062 -25.359 -1.647 1 89.94 380 PHE A CA 1
ATOM 2935 C C . PHE A 1 380 ? 21.172 -25.375 -2.699 1 89.94 380 PHE A C 1
ATOM 2937 O O . PHE A 1 380 ? 22.281 -24.906 -2.451 1 89.94 380 PHE A O 1
ATOM 2944 N N . ILE A 1 381 ? 20.859 -25.875 -3.814 1 92.19 381 ILE A N 1
ATOM 2945 C CA . ILE A 1 381 ? 21.844 -25.984 -4.887 1 92.19 381 ILE A CA 1
ATOM 2946 C C . ILE A 1 381 ? 22.109 -24.609 -5.48 1 92.19 381 ILE A C 1
ATOM 2948 O O . ILE A 1 381 ? 23.266 -24.266 -5.762 1 92.19 381 ILE A O 1
ATOM 2952 N N . LEU A 1 382 ? 21.047 -23.875 -5.66 1 90.88 382 LEU A N 1
ATOM 2953 C CA . LEU A 1 382 ? 21.188 -22.562 -6.27 1 90.88 382 LEU A CA 1
ATOM 2954 C C . LEU A 1 382 ? 21.984 -21.625 -5.367 1 90.88 382 LEU A C 1
ATOM 2956 O O . LEU A 1 382 ? 22.719 -20.766 -5.852 1 90.88 382 LEU A O 1
ATOM 2960 N N . LYS A 1 383 ? 21.828 -21.766 -4.102 1 84.94 383 LYS A N 1
ATOM 2961 C CA . LYS A 1 383 ? 22.562 -20.938 -3.152 1 84.94 383 LYS A CA 1
ATOM 2962 C C . LYS A 1 383 ? 24.062 -21.203 -3.246 1 84.94 383 LYS A C 1
ATOM 2964 O O . LYS A 1 383 ? 24.875 -20.281 -3.088 1 84.94 383 LYS A O 1
ATOM 2969 N N . LYS A 1 384 ? 24.469 -22.422 -3.588 1 86.81 384 LYS A N 1
ATOM 2970 C CA . LYS A 1 384 ? 25.891 -22.781 -3.637 1 86.81 384 LYS A CA 1
ATOM 2971 C C . LYS A 1 384 ? 26.328 -23.062 -5.07 1 86.81 384 LYS A C 1
ATOM 2973 O O . LYS A 1 384 ? 27.328 -23.734 -5.293 1 86.81 384 LYS A O 1
ATOM 2978 N N . ARG A 1 385 ? 25.625 -22.5 -5.965 1 88.81 385 ARG A N 1
ATOM 2979 C CA . ARG A 1 385 ? 25.859 -22.859 -7.363 1 88.81 385 ARG A CA 1
ATOM 2980 C C . ARG A 1 385 ? 27.234 -22.406 -7.82 1 88.81 385 ARG A C 1
ATOM 2982 O O . ARG A 1 385 ? 27.891 -23.094 -8.609 1 88.81 385 ARG A O 1
ATOM 2989 N N . GLU A 1 386 ? 27.688 -21.25 -7.312 1 83.69 386 GLU A N 1
ATOM 2990 C CA . GLU A 1 386 ? 29.016 -20.75 -7.699 1 83.69 386 GLU A CA 1
ATOM 2991 C C . GLU A 1 386 ? 30.125 -21.625 -7.121 1 83.69 386 GLU A C 1
ATOM 2993 O O . GLU A 1 386 ? 31.094 -21.922 -7.805 1 83.69 386 GLU A O 1
ATOM 2998 N N . ASP A 1 387 ? 29.938 -22.031 -5.879 1 84.69 387 ASP A N 1
ATOM 2999 C CA . ASP A 1 387 ? 30.922 -22.906 -5.23 1 84.69 387 ASP A CA 1
ATOM 3000 C C . ASP A 1 387 ? 30.984 -24.266 -5.934 1 84.69 387 ASP A C 1
ATOM 3002 O O . ASP A 1 387 ? 32.094 -24.797 -6.137 1 84.69 387 ASP A O 1
ATOM 3006 N N . PHE A 1 388 ? 29.875 -24.703 -6.27 1 89.06 388 PHE A N 1
ATOM 3007 C CA . PHE A 1 388 ? 29.844 -26 -6.949 1 89.06 388 PHE A CA 1
ATOM 3008 C C . PHE A 1 388 ? 30.516 -25.906 -8.32 1 89.06 388 PHE A C 1
ATOM 3010 O O . PHE A 1 388 ? 31.219 -26.828 -8.727 1 89.06 388 PHE A O 1
ATOM 3017 N N . SER A 1 389 ? 30.266 -24.859 -8.977 1 85.62 389 SER A N 1
ATOM 3018 C CA . SER A 1 389 ? 30.844 -24.656 -10.305 1 85.62 389 SER A CA 1
ATOM 3019 C C . SER A 1 389 ? 32.375 -24.562 -10.234 1 85.62 389 SER A C 1
ATOM 3021 O O . SER A 1 389 ? 33.062 -25.172 -11.047 1 85.62 389 SER A O 1
ATOM 3023 N N . CYS A 1 390 ? 32.906 -23.828 -9.258 1 72.38 390 CYS A N 1
ATOM 3024 C CA . CYS A 1 390 ? 34.344 -23.703 -9.062 1 72.38 390 CYS A CA 1
ATOM 3025 C C . CYS A 1 390 ? 34.969 -25.031 -8.625 1 72.38 390 CYS A C 1
ATOM 3027 O O . CYS A 1 390 ? 36.094 -25.344 -9.016 1 72.38 390 CYS A O 1
ATOM 3029 N N . GLY A 1 391 ? 34.25 -25.734 -7.867 1 78.94 391 GLY A N 1
ATOM 3030 C CA . GLY A 1 391 ? 34.719 -27.031 -7.434 1 78.94 391 GLY A CA 1
ATOM 3031 C C . GLY A 1 391 ? 34.938 -28 -8.578 1 78.94 391 GLY A C 1
ATOM 3032 O O . GLY A 1 391 ? 35.906 -28.734 -8.602 1 78.94 391 GLY A O 1
ATOM 3033 N N . ILE A 1 392 ? 34.031 -28 -9.477 1 81.75 392 ILE A N 1
ATOM 3034 C CA . ILE A 1 392 ? 34.125 -28.891 -10.617 1 81.75 392 ILE A CA 1
ATOM 3035 C C . ILE A 1 392 ? 35.281 -28.453 -11.523 1 81.75 392 ILE A C 1
ATOM 3037 O O . ILE A 1 392 ? 36 -29.297 -12.07 1 81.75 392 ILE A O 1
ATOM 3041 N N . LEU A 1 393 ? 35.406 -27.188 -11.641 1 71.44 393 LEU A N 1
ATOM 3042 C CA . LEU A 1 393 ? 36.438 -26.641 -12.531 1 71.44 393 LEU A CA 1
ATOM 3043 C C . LEU A 1 393 ? 37.844 -26.844 -11.93 1 71.44 393 LEU A C 1
ATOM 3045 O O . LEU A 1 393 ? 38.812 -26.953 -12.664 1 71.44 393 LEU A O 1
ATOM 3049 N N . ASN A 1 394 ? 37.906 -26.781 -10.594 1 62.28 394 ASN A N 1
ATOM 3050 C CA . ASN A 1 394 ? 39.188 -26.938 -9.93 1 62.28 394 ASN A CA 1
ATOM 3051 C C . ASN A 1 394 ? 39.562 -28.422 -9.812 1 62.28 394 ASN A C 1
ATOM 3053 O O . ASN A 1 394 ? 40.625 -28.75 -9.297 1 62.28 394 ASN A O 1
ATOM 3057 N N . LEU A 1 395 ? 38.594 -29.156 -10.078 1 63.5 395 LEU A N 1
ATOM 3058 C CA . LEU A 1 395 ? 39 -30.547 -10.086 1 63.5 395 LEU A CA 1
ATOM 3059 C C . LEU A 1 395 ? 40.125 -30.781 -11.094 1 63.5 395 LEU A C 1
ATOM 3061 O O . LEU A 1 395 ? 40.156 -30.188 -12.172 1 63.5 395 LEU A O 1
ATOM 3065 N N . PRO A 1 396 ? 41.375 -31.203 -10.656 1 50.81 396 PRO A N 1
ATOM 3066 C CA . PRO A 1 396 ? 42.562 -31.344 -11.477 1 50.81 396 PRO A CA 1
ATOM 3067 C C . PRO A 1 396 ? 42.281 -32.031 -12.805 1 50.81 396 PRO A C 1
ATOM 3069 O O . PRO A 1 396 ? 42.094 -33.25 -12.836 1 50.81 396 PRO A O 1
ATOM 3072 N N . LEU A 1 397 ? 41.406 -31.547 -13.555 1 49.28 397 LEU A N 1
ATOM 3073 C CA . LEU A 1 397 ? 41.312 -32.188 -14.867 1 49.28 397 LEU A CA 1
ATOM 3074 C C . LEU A 1 397 ? 42.594 -32 -15.648 1 49.28 397 LEU A C 1
ATOM 3076 O O . LEU A 1 397 ? 43.375 -31.094 -15.383 1 49.28 397 LEU A O 1
ATOM 3080 N N . PRO A 1 398 ? 43.031 -32.938 -16.578 1 46.91 398 PRO A N 1
ATOM 3081 C CA . PRO A 1 398 ? 44.312 -32.875 -17.297 1 46.91 398 PRO A CA 1
ATOM 3082 C C . PRO A 1 398 ? 44.562 -31.516 -17.938 1 46.91 398 PRO A C 1
ATOM 3084 O O . PRO A 1 398 ? 43.625 -30.781 -18.219 1 46.91 398 PRO A O 1
ATOM 3087 N N . ASN A 1 399 ? 45.875 -30.969 -18.031 1 43.88 399 ASN A N 1
ATOM 3088 C CA . ASN A 1 399 ? 46.5 -29.703 -18.422 1 43.88 399 ASN A CA 1
ATOM 3089 C C . ASN A 1 399 ? 45.812 -29.078 -19.625 1 43.88 399 ASN A C 1
ATOM 3091 O O . ASN A 1 399 ? 45.781 -27.859 -19.766 1 43.88 399 ASN A O 1
ATOM 3095 N N . GLN A 1 400 ? 45.469 -29.797 -20.547 1 44.69 400 GLN A N 1
ATOM 3096 C CA . GLN A 1 400 ? 45.062 -29.25 -21.844 1 44.69 400 GLN A CA 1
ATOM 3097 C C . GLN A 1 400 ? 43.719 -28.562 -21.75 1 44.69 400 GLN A C 1
ATOM 3099 O O . GLN A 1 400 ? 43.469 -27.609 -22.484 1 44.69 400 GLN A O 1
ATOM 3104 N N . LEU A 1 401 ? 42.844 -29 -21 1 43.81 401 LEU A N 1
ATOM 3105 C CA . LEU A 1 401 ? 41.5 -28.469 -20.984 1 43.81 401 LEU A CA 1
ATOM 3106 C C . LEU A 1 401 ? 41.406 -27.234 -20.094 1 43.81 401 LEU A C 1
ATOM 3108 O O . LEU A 1 401 ? 40.5 -26.422 -20.25 1 43.81 401 LEU A O 1
ATOM 3112 N N . ASN A 1 402 ? 42.281 -27.156 -19.219 1 38.91 402 ASN A N 1
ATOM 3113 C CA . ASN A 1 402 ? 42.281 -26.016 -18.281 1 38.91 402 ASN A CA 1
ATOM 3114 C C . ASN A 1 402 ? 42.531 -24.703 -19.016 1 38.91 402 ASN A C 1
ATOM 3116 O O . ASN A 1 402 ? 42.094 -23.641 -18.562 1 38.91 402 ASN A O 1
ATOM 3120 N N . LYS A 1 403 ? 43.625 -24.75 -20.047 1 43.03 403 LYS A N 1
ATOM 3121 C CA . LYS A 1 403 ? 43.906 -23.453 -20.641 1 43.03 403 LYS A CA 1
ATOM 3122 C C . LYS A 1 403 ? 42.656 -22.875 -21.297 1 43.03 403 LYS A C 1
ATOM 3124 O O . LYS A 1 403 ? 42.625 -21.672 -21.594 1 43.03 403 LYS A O 1
ATOM 3129 N N . LYS A 1 404 ? 41.906 -23.641 -21.875 1 42.5 404 LYS A N 1
ATOM 3130 C CA . LYS A 1 404 ? 40.719 -23.203 -22.641 1 42.5 404 LYS A CA 1
ATOM 3131 C C . LYS A 1 404 ? 39.625 -22.734 -21.734 1 42.5 404 LYS A C 1
ATOM 3133 O O . LYS A 1 404 ? 38.688 -22.062 -22.172 1 42.5 404 LYS A O 1
ATOM 3138 N N . PHE A 1 405 ? 39.562 -23.375 -20.578 1 39 405 PHE A N 1
ATOM 3139 C CA . PHE A 1 405 ? 38.5 -23.016 -19.641 1 39 405 PHE A CA 1
ATOM 3140 C C . PHE A 1 405 ? 38.812 -21.719 -18.922 1 39 405 PHE A C 1
ATOM 3142 O O . PHE A 1 405 ? 38.094 -21.328 -17.984 1 39 405 PHE A O 1
ATOM 3149 N N . GLY A 1 406 ? 40.031 -21.25 -18.938 1 35.62 406 GLY A N 1
ATOM 3150 C CA . GLY A 1 406 ? 40.531 -20.094 -18.203 1 35.62 406 GLY A CA 1
ATOM 3151 C C . GLY A 1 406 ? 39.594 -18.891 -18.297 1 35.62 406 GLY A C 1
ATOM 3152 O O . GLY A 1 406 ? 38.75 -18.828 -19.188 1 35.62 406 GLY A O 1
ATOM 3153 N N . ASN A 1 407 ? 39.656 -18.172 -17.156 1 36.28 407 ASN A N 1
ATOM 3154 C CA . ASN A 1 407 ? 39 -17.016 -16.562 1 36.28 407 ASN A CA 1
ATOM 3155 C C . ASN A 1 407 ? 39.031 -15.82 -17.5 1 36.28 407 ASN A C 1
ATOM 3157 O O . ASN A 1 407 ? 40.031 -15.102 -17.562 1 36.28 407 ASN A O 1
ATOM 3161 N N . GLU A 1 408 ? 38.812 -15.93 -18.672 1 32.88 408 GLU A N 1
ATOM 3162 C CA . GLU A 1 408 ? 38.75 -14.586 -19.234 1 32.88 408 GLU A CA 1
ATOM 3163 C C . GLU A 1 408 ? 37.938 -13.648 -18.344 1 32.88 408 GLU A C 1
ATOM 3165 O O . GLU A 1 408 ? 36.812 -13.969 -17.953 1 32.88 408 GLU A O 1
ATOM 3170 N N . ASN A 1 409 ? 38.688 -12.82 -17.562 1 32.75 409 ASN A N 1
ATOM 3171 C CA . ASN A 1 409 ? 38.219 -11.703 -16.75 1 32.75 409 ASN A CA 1
ATOM 3172 C C . ASN A 1 409 ? 37.125 -10.922 -17.453 1 32.75 409 ASN A C 1
ATOM 3174 O O . ASN A 1 409 ? 37.375 -10.258 -18.469 1 32.75 409 ASN A O 1
ATOM 3178 N N . LEU A 1 410 ? 36.031 -11.32 -17.609 1 30.86 410 LEU A N 1
ATOM 3179 C CA . LEU A 1 410 ? 34.969 -10.516 -18.188 1 30.86 410 LEU A CA 1
ATOM 3180 C C . LEU A 1 410 ? 34.969 -9.117 -17.578 1 30.86 410 LEU A C 1
ATOM 3182 O O . LEU A 1 410 ? 35.156 -8.953 -16.375 1 30.86 410 LEU A O 1
ATOM 3186 N N . PRO A 1 411 ? 35.125 -8.148 -18.406 1 28.98 411 PRO A N 1
ATOM 3187 C CA . PRO A 1 411 ? 35 -6.746 -17.984 1 28.98 411 PRO A CA 1
ATOM 3188 C C . PRO A 1 411 ? 33.844 -6.508 -17.016 1 28.98 411 PRO A C 1
ATOM 3190 O O . PRO A 1 411 ? 32.781 -7.082 -17.188 1 28.98 411 PRO A O 1
ATOM 3193 N N . GLU A 1 412 ? 34.125 -6.355 -15.805 1 30.08 412 GLU A N 1
ATOM 3194 C CA . GLU A 1 412 ? 33.156 -5.84 -14.859 1 30.08 412 GLU A CA 1
ATOM 3195 C C . GLU A 1 412 ? 32.219 -4.824 -15.531 1 30.08 412 GLU A C 1
ATOM 3197 O O . GLU A 1 412 ? 32.688 -3.816 -16.062 1 30.08 412 GLU A O 1
ATOM 3202 N N . LEU A 1 413 ? 31.297 -5.203 -16.25 1 28.78 413 LEU A N 1
ATOM 3203 C CA . LEU A 1 413 ? 30.328 -4.211 -16.703 1 28.78 413 LEU A CA 1
ATOM 3204 C C . LEU A 1 413 ? 30.25 -3.045 -15.734 1 28.78 413 LEU A C 1
ATOM 3206 O O . LEU A 1 413 ? 30.219 -3.248 -14.516 1 28.78 413 LEU A O 1
ATOM 3210 N N . GLU A 1 414 ? 30.719 -1.905 -16.109 1 30.34 414 GLU A N 1
ATOM 3211 C CA . GLU A 1 414 ? 30.641 -0.564 -15.531 1 30.34 414 GLU A CA 1
ATOM 3212 C C . GLU A 1 414 ? 29.297 -0.321 -14.859 1 30.34 414 GLU A C 1
ATOM 3214 O O . GLU A 1 414 ? 28.266 -0.213 -15.531 1 30.34 414 GLU A O 1
ATOM 3219 N N . LEU A 1 415 ? 28.953 -0.982 -13.914 1 31.3 415 LEU A N 1
ATOM 3220 C CA . LEU A 1 415 ? 27.844 -0.481 -13.102 1 31.3 415 LEU A CA 1
ATOM 3221 C C . LEU A 1 415 ? 27.781 1.042 -13.156 1 31.3 415 LEU A C 1
ATOM 3223 O O . LEU A 1 415 ? 28.812 1.714 -13.133 1 31.3 415 LEU A O 1
ATOM 3227 N N . GLU A 1 416 ? 26.812 1.632 -13.703 1 37.72 416 GLU A N 1
ATOM 3228 C CA . GLU A 1 416 ? 26.5 3.049 -13.547 1 37.72 416 GLU A CA 1
ATOM 3229 C C . GLU A 1 416 ? 27.094 3.607 -12.258 1 37.72 416 GLU A C 1
ATOM 3231 O O . GLU A 1 416 ? 27.234 2.883 -11.273 1 37.72 416 GLU A O 1
ATOM 3236 N N . GLU A 1 417 ? 27.766 4.586 -12.297 1 45.69 417 GLU A N 1
ATOM 3237 C CA . GLU A 1 417 ? 28.406 5.34 -11.219 1 45.69 417 GLU A CA 1
ATOM 3238 C C . GLU A 1 417 ? 27.547 5.332 -9.953 1 45.69 417 GLU A C 1
ATOM 3240 O O . GLU A 1 417 ? 26.484 5.957 -9.914 1 45.69 417 GLU A O 1
ATOM 3245 N N . GLU A 1 418 ? 27.547 4.289 -9.227 1 60.44 418 GLU A N 1
ATOM 3246 C CA . GLU A 1 418 ? 26.844 4.082 -7.957 1 60.44 418 GLU A CA 1
ATOM 3247 C C . GLU A 1 418 ? 27.031 5.281 -7.027 1 60.44 418 GLU A C 1
ATOM 3249 O O . GLU A 1 418 ? 28.156 5.715 -6.781 1 60.44 418 GLU A O 1
ATOM 3254 N N . LEU A 1 419 ? 26.062 6.141 -6.977 1 71.31 419 LEU A N 1
ATOM 3255 C CA . LEU A 1 419 ? 26.078 7.258 -6.039 1 71.31 419 LEU A CA 1
ATOM 3256 C C . LEU A 1 419 ? 26.516 6.793 -4.652 1 71.31 419 LEU A C 1
ATOM 3258 O O . LEU A 1 419 ? 26.031 5.77 -4.16 1 71.31 419 LEU A O 1
ATOM 3262 N N . LYS A 1 420 ? 27.75 7.336 -4.266 1 77.06 420 LYS A N 1
ATOM 3263 C CA . LYS A 1 420 ? 28.203 7.121 -2.895 1 77.06 420 LYS A CA 1
ATOM 3264 C C . LYS A 1 420 ? 28.328 8.438 -2.141 1 77.06 420 LYS A C 1
ATOM 3266 O O . LYS A 1 420 ? 28.594 9.484 -2.744 1 77.06 420 LYS A O 1
ATOM 3271 N N . ASP A 1 421 ? 28.094 8.438 -0.828 1 80.75 421 ASP A N 1
ATOM 3272 C CA . ASP A 1 421 ? 28.219 9.609 0.032 1 80.75 421 ASP A CA 1
ATOM 3273 C C . ASP A 1 421 ? 27.359 10.766 -0.484 1 80.75 421 ASP A C 1
ATOM 3275 O O . ASP A 1 421 ? 27.828 11.898 -0.586 1 80.75 421 ASP A O 1
ATOM 3279 N N . HIS A 1 422 ? 26.188 10.328 -0.876 1 87.56 422 HIS A N 1
ATOM 3280 C CA . HIS A 1 422 ? 25.328 11.312 -1.532 1 87.56 422 HIS A CA 1
ATOM 3281 C C . HIS A 1 422 ? 24.125 11.664 -0.66 1 87.56 422 HIS A C 1
ATOM 3283 O O . HIS A 1 422 ? 23.922 11.062 0.397 1 87.56 422 HIS A O 1
ATOM 3289 N N . LEU A 1 423 ? 23.469 12.758 -1.137 1 92.19 423 LEU A N 1
ATOM 3290 C CA . LEU A 1 423 ? 22.25 13.242 -0.507 1 92.19 423 LEU A CA 1
ATOM 3291 C C . LEU A 1 423 ? 21.016 12.688 -1.211 1 92.19 423 LEU A C 1
ATOM 3293 O O . LEU A 1 423 ? 20.938 12.711 -2.441 1 92.19 423 LEU A O 1
ATOM 3297 N N . VAL A 1 424 ? 20.203 12.078 -0.379 1 93.12 424 VAL A N 1
ATOM 3298 C CA . VAL A 1 424 ? 18.938 11.617 -0.941 1 93.12 424 VAL A CA 1
ATOM 3299 C C . VAL A 1 424 ? 17.812 12.562 -0.532 1 93.12 424 VAL A C 1
ATOM 3301 O O . VAL A 1 424 ? 17.562 12.766 0.659 1 93.12 424 VAL A O 1
ATOM 3304 N N . ILE A 1 425 ? 17.156 13.117 -1.511 1 94.06 425 ILE A N 1
ATOM 3305 C CA . ILE A 1 425 ? 16.047 14.047 -1.276 1 94.06 425 ILE A CA 1
ATOM 3306 C C . ILE A 1 425 ? 14.719 13.359 -1.573 1 94.06 425 ILE A C 1
ATOM 3308 O O . ILE A 1 425 ? 14.453 12.992 -2.717 1 94.06 425 ILE A O 1
ATOM 3312 N N . ILE A 1 426 ? 13.977 13.188 -0.547 1 92.44 426 ILE A N 1
ATOM 3313 C CA . ILE A 1 426 ? 12.672 12.562 -0.72 1 92.44 426 ILE A CA 1
ATOM 3314 C C . ILE A 1 426 ? 11.578 13.633 -0.726 1 92.44 426 ILE A C 1
ATOM 3316 O O . ILE A 1 426 ? 11.25 14.195 0.318 1 92.44 426 ILE A O 1
ATOM 3320 N N . GLY A 1 427 ? 10.953 13.797 -1.882 1 88.94 427 GLY A N 1
ATOM 3321 C CA . GLY A 1 427 ? 10.016 14.891 -2.088 1 88.94 427 GLY A CA 1
ATOM 3322 C C . GLY A 1 427 ? 10.625 16.078 -2.814 1 88.94 427 GLY A C 1
ATOM 3323 O O . GLY A 1 427 ? 11.625 16.641 -2.363 1 88.94 427 GLY A O 1
ATOM 3324 N N . TYR A 1 428 ? 10.102 16.438 -3.869 1 86 428 TYR A N 1
ATOM 3325 C CA . TYR A 1 428 ? 10.648 17.516 -4.68 1 86 428 TYR A CA 1
ATOM 3326 C C . TYR A 1 428 ? 9.664 18.672 -4.77 1 86 428 TYR A C 1
ATOM 3328 O O . TYR A 1 428 ? 9.367 19.156 -5.863 1 86 428 TYR A O 1
ATOM 3336 N N . GLY A 1 429 ? 9.094 18.844 -3.691 1 79.19 429 GLY A N 1
ATOM 3337 C CA . GLY A 1 429 ? 8.328 20.078 -3.561 1 79.19 429 GLY A CA 1
ATOM 3338 C C . GLY A 1 429 ? 9.195 21.312 -3.406 1 79.19 429 GLY A C 1
ATOM 3339 O O . GLY A 1 429 ? 10.266 21.406 -4.008 1 79.19 429 GLY A O 1
ATOM 3340 N N . LEU A 1 430 ? 8.727 22.188 -2.713 1 75.06 430 LEU A N 1
ATOM 3341 C CA . LEU A 1 430 ? 9.461 23.438 -2.523 1 75.06 430 LEU A CA 1
ATOM 3342 C C . LEU A 1 430 ? 10.781 23.172 -1.806 1 75.06 430 LEU A C 1
ATOM 3344 O O . LEU A 1 430 ? 11.844 23.609 -2.273 1 75.06 430 LEU A O 1
ATOM 3348 N N . ASN A 1 431 ? 10.711 22.438 -0.709 1 79.44 431 ASN A N 1
ATOM 3349 C CA . ASN A 1 431 ? 11.906 22.172 0.081 1 79.44 431 ASN A CA 1
ATOM 3350 C C . ASN A 1 431 ? 12.883 21.266 -0.664 1 79.44 431 ASN A C 1
ATOM 3352 O O . ASN A 1 431 ? 14.102 21.469 -0.595 1 79.44 431 ASN A O 1
ATOM 3356 N N . GLY A 1 432 ? 12.336 20.328 -1.289 1 85.31 432 GLY A N 1
ATOM 3357 C CA . GLY A 1 432 ? 13.195 19.453 -2.068 1 85.31 432 GLY A CA 1
ATOM 3358 C C . GLY A 1 432 ? 13.914 20.172 -3.193 1 85.31 432 GLY A C 1
ATOM 3359 O O . GLY A 1 432 ? 15.109 19.953 -3.412 1 85.31 432 GLY A O 1
ATOM 3360 N N . ARG A 1 433 ? 13.219 21 -3.838 1 82.19 433 ARG A N 1
ATOM 3361 C CA . ARG A 1 433 ? 13.805 21.781 -4.93 1 82.19 433 ARG A CA 1
ATOM 3362 C C . ARG A 1 433 ? 14.922 22.688 -4.418 1 82.19 433 ARG A C 1
ATOM 3364 O O . ARG A 1 433 ? 15.977 22.797 -5.035 1 82.19 433 ARG A O 1
ATOM 3371 N N . ASN A 1 434 ? 14.625 23.328 -3.377 1 79 434 ASN A N 1
ATOM 3372 C CA . ASN A 1 434 ? 15.617 24.234 -2.793 1 79 434 ASN A CA 1
ATOM 3373 C C . ASN A 1 434 ? 16.844 23.453 -2.324 1 79 434 ASN A C 1
ATOM 3375 O O . ASN A 1 434 ? 17.984 23.938 -2.473 1 79 434 ASN A O 1
ATOM 3379 N N . LEU A 1 435 ? 16.578 22.359 -1.807 1 83.69 435 LEU A N 1
ATOM 3380 C CA . LEU A 1 435 ? 17.672 21.531 -1.33 1 83.69 435 LEU A CA 1
ATOM 3381 C C . LEU A 1 435 ? 18.547 21.062 -2.492 1 83.69 435 LEU A C 1
ATOM 3383 O O . LEU A 1 435 ? 19.766 21.016 -2.367 1 83.69 435 LEU A O 1
ATOM 3387 N N . SER A 1 436 ? 17.891 20.734 -3.525 1 86.44 436 SER A N 1
ATOM 3388 C CA . SER A 1 436 ? 18.656 20.281 -4.684 1 86.44 436 SER A CA 1
ATOM 3389 C C . SER A 1 436 ? 19.516 21.422 -5.246 1 86.44 436 SER A C 1
ATOM 3391 O O . SER A 1 436 ? 20.656 21.188 -5.66 1 86.44 436 SER A O 1
ATOM 3393 N N . LYS A 1 437 ? 19 22.578 -5.289 1 80 437 LYS A N 1
ATOM 3394 C CA . LYS A 1 437 ? 19.75 23.75 -5.746 1 80 437 LYS A CA 1
ATOM 3395 C C . LYS A 1 437 ? 20.953 24.016 -4.84 1 80 437 LYS A C 1
ATOM 3397 O O . LYS A 1 437 ? 22.047 24.281 -5.324 1 80 437 LYS A O 1
ATOM 3402 N N . ALA A 1 438 ? 20.625 23.922 -3.586 1 74.62 438 ALA A N 1
ATOM 3403 C CA . ALA A 1 438 ? 21.703 24.141 -2.619 1 74.62 438 ALA A CA 1
ATOM 3404 C C . ALA A 1 438 ? 22.766 23.062 -2.74 1 74.62 438 ALA A C 1
ATOM 3406 O O . ALA A 1 438 ? 23.969 23.344 -2.666 1 74.62 438 ALA A O 1
ATOM 3407 N N . ALA A 1 439 ? 22.359 21.859 -2.924 1 81.44 439 ALA A N 1
ATOM 3408 C CA . ALA A 1 439 ? 23.297 20.75 -3.059 1 81.44 439 ALA A CA 1
ATOM 3409 C C . ALA A 1 439 ? 24.141 20.906 -4.312 1 81.44 439 ALA A C 1
ATOM 3411 O O . ALA A 1 439 ? 25.344 20.625 -4.285 1 81.44 439 ALA A O 1
ATOM 3412 N N . LYS A 1 440 ? 23.531 21.297 -5.273 1 79.25 440 LYS A N 1
ATOM 3413 C CA . LYS A 1 440 ? 24.25 21.531 -6.523 1 79.25 440 LYS A CA 1
ATOM 3414 C C . LYS A 1 440 ? 25.297 22.625 -6.352 1 79.25 440 LYS A C 1
ATOM 3416 O O . LYS A 1 440 ? 26.422 22.484 -6.84 1 79.25 440 LYS A O 1
ATOM 3421 N N . SER A 1 441 ? 24.875 23.625 -5.715 1 72.38 441 SER A N 1
ATOM 3422 C CA . SER A 1 441 ? 25.781 24.75 -5.469 1 72.38 441 SER A CA 1
ATOM 3423 C C . SER A 1 441 ? 26.969 24.312 -4.594 1 72.38 441 SER A C 1
ATOM 3425 O O . SER A 1 441 ? 28.078 24.828 -4.75 1 72.38 441 SER A O 1
ATOM 3427 N N . ALA A 1 442 ? 26.703 23.406 -3.721 1 71.19 442 ALA A N 1
ATOM 3428 C CA . ALA A 1 442 ? 27.734 22.938 -2.812 1 71.19 442 ALA A CA 1
ATOM 3429 C C . ALA A 1 442 ? 28.469 21.734 -3.406 1 71.19 442 ALA A C 1
ATOM 3431 O O . ALA A 1 442 ? 29.344 21.141 -2.76 1 71.19 442 ALA A O 1
ATOM 3432 N N . LYS A 1 443 ? 28.031 21.25 -4.617 1 78.25 443 LYS A N 1
ATOM 3433 C CA . LYS A 1 443 ? 28.641 20.125 -5.336 1 78.25 443 LYS A CA 1
ATOM 3434 C C . LYS A 1 443 ? 28.484 18.828 -4.551 1 78.25 443 LYS A C 1
ATOM 3436 O O . LYS A 1 443 ? 29.438 18.047 -4.461 1 78.25 443 LYS A O 1
ATOM 3441 N N . ILE A 1 444 ? 27.469 18.75 -3.906 1 82.44 444 ILE A N 1
ATOM 3442 C CA . ILE A 1 444 ? 27.109 17.516 -3.23 1 82.44 444 ILE A CA 1
ATOM 3443 C C . ILE A 1 444 ? 26.297 16.625 -4.172 1 82.44 444 ILE A C 1
ATOM 3445 O O . ILE A 1 444 ? 25.266 17.062 -4.703 1 82.44 444 ILE A O 1
ATOM 3449 N N . PRO A 1 445 ? 26.797 15.461 -4.426 1 87.69 445 PRO A N 1
ATOM 3450 C CA . PRO A 1 445 ? 25.969 14.555 -5.23 1 87.69 445 PRO A CA 1
ATOM 3451 C C . PRO A 1 445 ? 24.656 14.195 -4.555 1 87.69 445 PRO A C 1
ATOM 3453 O O . PRO A 1 445 ? 24.594 14.031 -3.334 1 87.69 445 PRO A O 1
ATOM 3456 N N . TYR A 1 446 ? 23.562 14.227 -5.371 1 91.06 446 TYR A N 1
ATOM 3457 C CA . TYR A 1 446 ? 22.266 13.953 -4.758 1 91.06 446 TYR A CA 1
ATOM 3458 C C . TYR A 1 446 ? 21.375 13.164 -5.703 1 91.06 446 TYR A C 1
ATOM 3460 O O . TYR A 1 446 ? 21.625 13.117 -6.906 1 91.06 446 TYR A O 1
ATOM 3468 N N . ALA A 1 447 ? 20.438 12.484 -5.125 1 92.69 447 ALA A N 1
ATOM 3469 C CA . ALA A 1 447 ? 19.359 11.773 -5.824 1 92.69 447 ALA A CA 1
ATOM 3470 C C . ALA A 1 447 ? 18 12.164 -5.266 1 92.69 447 ALA A C 1
ATOM 3472 O O . ALA A 1 447 ? 17.844 12.383 -4.062 1 92.69 447 ALA A O 1
ATOM 3473 N N . ILE A 1 448 ? 17 12.266 -6.195 1 92.25 448 ILE A N 1
ATOM 3474 C CA . ILE A 1 448 ? 15.68 12.758 -5.789 1 92.25 448 ILE A CA 1
ATOM 3475 C C . ILE A 1 448 ? 14.625 11.68 -6.027 1 92.25 448 ILE A C 1
ATOM 3477 O O . ILE A 1 448 ? 14.641 11.008 -7.062 1 92.25 448 ILE A O 1
ATOM 3481 N N . ILE A 1 449 ? 13.781 11.492 -5.047 1 88.81 449 ILE A N 1
ATOM 3482 C CA . ILE A 1 449 ? 12.609 10.625 -5.191 1 88.81 449 ILE A CA 1
ATOM 3483 C C . ILE A 1 449 ? 11.336 11.469 -5.129 1 88.81 449 ILE A C 1
ATOM 3485 O O . ILE A 1 449 ? 11.156 12.258 -4.199 1 88.81 449 ILE A O 1
ATOM 3489 N N . GLU A 1 450 ? 10.438 11.352 -6.16 1 83.5 450 GLU A N 1
ATOM 3490 C CA . GLU A 1 450 ? 9.227 12.164 -6.242 1 83.5 450 GLU A CA 1
ATOM 3491 C C . GLU A 1 450 ? 8.062 11.352 -6.801 1 83.5 450 GLU A C 1
ATOM 3493 O O . GLU A 1 450 ? 8.258 10.484 -7.656 1 83.5 450 GLU A O 1
ATOM 3498 N N . MET A 1 451 ? 6.902 11.578 -6.289 1 72.38 451 MET A N 1
ATOM 3499 C CA . MET A 1 451 ? 5.746 10.773 -6.672 1 72.38 451 MET A CA 1
ATOM 3500 C C . MET A 1 451 ? 4.883 11.508 -7.688 1 72.38 451 MET A C 1
ATOM 3502 O O . MET A 1 451 ? 3.889 10.969 -8.172 1 72.38 451 MET A O 1
ATOM 3506 N N . ASN A 1 452 ? 5.129 12.844 -7.969 1 68.81 452 ASN A N 1
ATOM 3507 C CA . ASN A 1 452 ? 4.422 13.586 -9.008 1 68.81 452 ASN A CA 1
ATOM 3508 C C . ASN A 1 452 ? 5.043 13.359 -10.383 1 68.81 452 ASN A C 1
ATOM 3510 O O . ASN A 1 452 ? 6.145 13.836 -10.656 1 68.81 452 ASN A O 1
ATOM 3514 N N . ALA A 1 453 ? 4.383 12.664 -11.227 1 65.06 453 ALA A N 1
ATOM 3515 C CA . ALA A 1 453 ? 4.906 12.234 -12.523 1 65.06 453 ALA A CA 1
ATOM 3516 C C . ALA A 1 453 ? 5.273 13.43 -13.398 1 65.06 453 ALA A C 1
ATOM 3518 O O . ALA A 1 453 ? 6.281 13.398 -14.109 1 65.06 453 ALA A O 1
ATOM 3519 N N . LYS A 1 454 ? 4.398 14.43 -13.383 1 68.56 454 LYS A N 1
ATOM 3520 C CA . LYS A 1 454 ? 4.672 15.617 -14.188 1 68.56 454 LYS A CA 1
ATOM 3521 C C . LYS A 1 454 ? 6 16.25 -13.797 1 68.56 454 LYS A C 1
ATOM 3523 O O . LYS A 1 454 ? 6.809 16.609 -14.664 1 68.56 454 LYS A O 1
ATOM 3528 N N . THR A 1 455 ? 6.164 16.359 -12.484 1 77.62 455 THR A N 1
ATOM 3529 C CA . THR A 1 455 ? 7.402 16.953 -11.984 1 77.62 455 THR A CA 1
ATOM 3530 C C . THR A 1 455 ? 8.609 16.109 -12.383 1 77.62 455 THR A C 1
ATOM 3532 O O . THR A 1 455 ? 9.641 16.641 -12.773 1 77.62 455 THR A O 1
ATOM 3535 N N . VAL A 1 456 ? 8.461 14.852 -12.297 1 78.81 456 VAL A N 1
ATOM 3536 C CA . VAL A 1 456 ? 9.57 13.953 -12.602 1 78.81 456 VAL A CA 1
ATOM 3537 C C . VAL A 1 456 ? 9.945 14.086 -14.078 1 78.81 456 VAL A C 1
ATOM 3539 O O . VAL A 1 456 ? 11.125 14.188 -14.414 1 78.81 456 VAL A O 1
ATOM 3542 N N . LYS A 1 457 ? 8.984 14.086 -14.914 1 68.88 457 LYS A N 1
ATOM 3543 C CA . LYS A 1 457 ? 9.242 14.203 -16.344 1 68.88 457 LYS A CA 1
ATOM 3544 C C . LYS A 1 457 ? 9.922 15.523 -16.672 1 68.88 457 LYS A C 1
ATOM 3546 O O . LYS A 1 457 ? 10.93 15.547 -17.391 1 68.88 457 LYS A O 1
ATOM 3551 N N . GLU A 1 458 ? 9.383 16.578 -16.141 1 76.12 458 GLU A N 1
ATOM 3552 C CA . GLU A 1 458 ? 9.891 17.906 -16.422 1 76.12 458 GLU A CA 1
ATOM 3553 C C . GLU A 1 458 ? 11.32 18.078 -15.914 1 76.12 458 GLU A C 1
ATOM 3555 O O . GLU A 1 458 ? 12.18 18.594 -16.625 1 76.12 458 GLU A O 1
ATOM 3560 N N . GLU A 1 459 ? 11.531 17.625 -14.719 1 80.81 459 GLU A N 1
ATOM 3561 C CA . GLU A 1 459 ? 12.828 17.859 -14.094 1 80.81 459 GLU A CA 1
ATOM 3562 C C . GLU A 1 459 ? 13.875 16.891 -14.617 1 80.81 459 GLU A C 1
ATOM 3564 O O . GLU A 1 459 ? 15.062 17.219 -14.672 1 80.81 459 GLU A O 1
ATOM 3569 N N . SER A 1 460 ? 13.43 15.734 -14.969 1 79.19 460 SER A N 1
ATOM 3570 C CA . SER A 1 460 ? 14.359 14.797 -15.594 1 79.19 460 SER A CA 1
ATOM 3571 C C . SER A 1 460 ? 14.883 15.344 -16.906 1 79.19 460 SER A C 1
ATOM 3573 O O . SER A 1 460 ? 16.062 15.148 -17.25 1 79.19 460 SER A O 1
ATOM 3575 N N . MET A 1 461 ? 14.047 15.977 -17.594 1 73.5 461 MET A N 1
ATOM 3576 C CA . MET A 1 461 ? 14.43 16.578 -18.875 1 73.5 461 MET A CA 1
ATOM 3577 C C . MET A 1 461 ? 15.445 17.688 -18.672 1 73.5 461 MET A C 1
ATOM 3579 O O . MET A 1 461 ? 16.266 17.953 -19.547 1 73.5 461 MET A O 1
ATOM 3583 N N . LYS A 1 462 ? 15.422 18.234 -17.469 1 77.12 462 LYS A N 1
ATOM 3584 C CA . LYS A 1 462 ? 16.359 19.297 -17.141 1 77.12 462 LYS A CA 1
ATOM 3585 C C . LYS A 1 462 ? 17.672 18.734 -16.625 1 77.12 462 LYS A C 1
ATOM 3587 O O . LYS A 1 462 ? 18.594 19.5 -16.297 1 77.12 462 LYS A O 1
ATOM 3592 N N . GLY A 1 463 ? 17.703 17.344 -16.5 1 80.12 463 GLY A N 1
ATOM 3593 C CA . GLY A 1 463 ? 18.953 16.703 -16.094 1 80.12 463 GLY A CA 1
ATOM 3594 C C . GLY A 1 463 ? 19.016 16.406 -14.617 1 80.12 463 GLY A C 1
ATOM 3595 O O . GLY A 1 463 ? 20.062 16.016 -14.102 1 80.12 463 GLY A O 1
ATOM 3596 N N . GLU A 1 464 ? 18 16.688 -13.922 1 86 464 GLU A N 1
ATOM 3597 C CA . GLU A 1 464 ? 17.969 16.391 -12.492 1 86 464 GLU A CA 1
ATOM 3598 C C . GLU A 1 464 ? 17.938 14.891 -12.234 1 86 464 GLU A C 1
ATOM 3600 O O . GLU A 1 464 ? 17.25 14.156 -12.945 1 86 464 GLU A O 1
ATOM 3605 N N . PRO A 1 465 ? 18.703 14.422 -11.359 1 88.94 465 PRO A N 1
ATOM 3606 C CA . PRO A 1 465 ? 18.672 13 -11.008 1 88.94 465 PRO A CA 1
ATOM 3607 C C . PRO A 1 465 ? 17.438 12.625 -10.188 1 88.94 465 PRO A C 1
ATOM 3609 O O . PRO A 1 465 ? 17.547 12.281 -9.008 1 88.94 465 PRO A O 1
ATOM 3612 N N . ILE A 1 466 ? 16.281 12.625 -10.844 1 87.44 466 ILE A N 1
ATOM 3613 C CA . ILE A 1 466 ? 14.992 12.445 -10.18 1 87.44 466 ILE A CA 1
ATOM 3614 C C . ILE A 1 466 ? 14.352 11.141 -10.625 1 87.44 466 ILE A C 1
ATOM 3616 O O . ILE A 1 466 ? 14.422 10.773 -11.805 1 87.44 466 ILE A O 1
ATOM 3620 N N . THR A 1 467 ? 13.914 10.367 -9.672 1 83.12 467 THR A N 1
ATOM 3621 C CA . THR A 1 467 ? 13.273 9.078 -9.93 1 83.12 467 THR A CA 1
ATOM 3622 C C . THR A 1 467 ? 11.836 9.07 -9.414 1 83.12 467 THR A C 1
ATOM 3624 O O . THR A 1 467 ? 11.562 9.578 -8.32 1 83.12 467 THR A O 1
ATOM 3627 N N . TYR A 1 468 ? 10.922 8.57 -10.258 1 76.25 468 TYR A N 1
ATOM 3628 C CA . TYR A 1 468 ? 9.539 8.414 -9.828 1 76.25 468 TYR A CA 1
ATOM 3629 C C . TYR A 1 468 ? 9.383 7.223 -8.891 1 76.25 468 TYR A C 1
ATOM 3631 O O . TYR A 1 468 ? 9.812 6.113 -9.219 1 76.25 468 TYR A O 1
ATOM 3639 N N . GLY A 1 469 ? 8.742 7.52 -7.633 1 74.94 469 GLY A N 1
ATOM 3640 C CA . GLY A 1 469 ? 8.484 6.387 -6.762 1 74.94 469 GLY A CA 1
ATOM 3641 C C . GLY A 1 469 ? 8.055 6.793 -5.363 1 74.94 469 GLY A C 1
ATOM 3642 O O . GLY A 1 469 ? 8.172 7.961 -4.988 1 74.94 469 GLY A O 1
ATOM 3643 N N . ASP A 1 470 ? 7.449 5.777 -4.695 1 75.44 470 ASP A N 1
ATOM 3644 C CA . ASP A 1 470 ? 7.129 5.922 -3.279 1 75.44 470 ASP A CA 1
ATOM 3645 C C . ASP A 1 470 ? 8.297 5.492 -2.402 1 75.44 470 ASP A C 1
ATOM 3647 O O . ASP A 1 470 ? 8.719 4.332 -2.441 1 75.44 470 ASP A O 1
ATOM 3651 N N . ALA A 1 471 ? 8.852 6.449 -1.653 1 81.88 471 ALA A N 1
ATOM 3652 C CA . ALA A 1 471 ? 10.039 6.207 -0.839 1 81.88 471 ALA A CA 1
ATOM 3653 C C . ALA A 1 471 ? 9.727 5.254 0.313 1 81.88 471 ALA A C 1
ATOM 3655 O O . ALA A 1 471 ? 10.641 4.762 0.98 1 81.88 471 ALA A O 1
ATOM 3656 N N . ALA A 1 472 ? 8.422 4.977 0.476 1 77.25 472 ALA A N 1
ATOM 3657 C CA . ALA A 1 472 ? 8.086 3.994 1.502 1 77.25 472 ALA A CA 1
ATOM 3658 C C . ALA A 1 472 ? 8.375 2.574 1.02 1 77.25 472 ALA A C 1
ATOM 3660 O O . ALA A 1 472 ? 8.422 1.639 1.82 1 77.25 472 ALA A O 1
ATOM 3661 N N . ASN A 1 473 ? 8.539 2.453 -0.239 1 73.56 473 ASN A N 1
ATOM 3662 C CA . ASN A 1 473 ? 8.891 1.171 -0.842 1 73.56 473 ASN A CA 1
ATOM 3663 C C . ASN A 1 473 ? 10.398 0.951 -0.856 1 73.56 473 ASN A C 1
ATOM 3665 O O . ASN A 1 473 ? 11.141 1.754 -1.423 1 73.56 473 ASN A O 1
ATOM 3669 N N . GLU A 1 474 ? 10.789 -0.125 -0.407 1 74.81 474 GLU A N 1
ATOM 3670 C CA . GLU A 1 474 ? 12.211 -0.418 -0.23 1 74.81 474 GLU A CA 1
ATOM 3671 C C . GLU A 1 474 ? 12.922 -0.538 -1.574 1 74.81 474 GLU A C 1
ATOM 3673 O O . GLU A 1 474 ? 14.086 -0.162 -1.701 1 74.81 474 GLU A O 1
ATOM 3678 N N . THR A 1 475 ? 12.172 -0.987 -2.547 1 69.5 475 THR A N 1
ATOM 3679 C CA . THR A 1 475 ? 12.781 -1.149 -3.863 1 69.5 475 THR A CA 1
ATOM 3680 C C . THR A 1 475 ? 13.172 0.204 -4.449 1 69.5 475 THR A C 1
ATOM 3682 O O . THR A 1 475 ? 14.219 0.33 -5.086 1 69.5 475 THR A O 1
ATOM 3685 N N . VAL A 1 476 ? 12.32 1.189 -4.227 1 78.56 476 VAL A N 1
ATOM 3686 C CA . VAL A 1 476 ? 12.602 2.537 -4.715 1 78.56 476 VAL A CA 1
ATOM 3687 C C . VAL A 1 476 ? 13.82 3.104 -3.992 1 78.56 476 VAL A C 1
ATOM 3689 O O . VAL A 1 476 ? 14.688 3.725 -4.617 1 78.56 476 VAL A O 1
ATOM 3692 N N . LEU A 1 477 ? 13.953 2.822 -2.707 1 83.69 477 LEU A N 1
ATOM 3693 C CA . LEU A 1 477 ? 15.07 3.314 -1.9 1 83.69 477 LEU A CA 1
ATOM 3694 C C . LEU A 1 477 ? 16.375 2.67 -2.336 1 83.69 477 LEU A C 1
ATOM 3696 O O . LEU A 1 477 ? 17.422 3.34 -2.395 1 83.69 477 LEU A O 1
ATOM 3700 N N . GLU A 1 478 ? 16.297 1.415 -2.676 1 78.94 478 GLU A N 1
ATOM 3701 C CA . GLU A 1 478 ? 17.5 0.702 -3.109 1 78.94 478 GLU A CA 1
ATOM 3702 C C . GLU A 1 478 ? 18 1.229 -4.453 1 78.94 478 GLU A C 1
ATOM 3704 O O . GLU A 1 478 ? 19.203 1.275 -4.695 1 78.94 478 GLU A O 1
ATOM 3709 N N . HIS A 1 479 ? 17.062 1.604 -5.223 1 76 479 HIS A N 1
ATOM 3710 C CA . HIS A 1 479 ? 17.406 2.119 -6.543 1 76 479 HIS A CA 1
ATOM 3711 C C . HIS A 1 479 ? 18.266 3.381 -6.434 1 76 479 HIS A C 1
ATOM 3713 O O . HIS A 1 479 ? 19.094 3.652 -7.309 1 76 479 HIS A O 1
ATOM 3719 N N . VAL A 1 480 ? 18.125 4.152 -5.387 1 83.44 480 VAL A N 1
ATOM 3720 C CA . VAL A 1 480 ? 18.906 5.375 -5.227 1 83.44 480 VAL A CA 1
ATOM 3721 C C . VAL A 1 480 ? 20.094 5.121 -4.301 1 83.44 480 VAL A C 1
ATOM 3723 O O . VAL A 1 480 ? 20.719 6.066 -3.809 1 83.44 480 VAL A O 1
ATOM 3726 N N . ASN A 1 481 ? 20.312 3.891 -3.963 1 83 481 ASN A N 1
ATOM 3727 C CA . ASN A 1 481 ? 21.453 3.48 -3.135 1 83 481 ASN A CA 1
ATOM 3728 C C . ASN A 1 481 ? 21.391 4.125 -1.753 1 83 481 ASN A C 1
ATOM 3730 O O . ASN A 1 481 ? 22.375 4.73 -1.307 1 83 481 ASN A O 1
ATOM 3734 N N . ILE A 1 482 ? 20.281 4.023 -1.091 1 87.44 482 ILE A N 1
ATOM 3735 C CA . ILE A 1 482 ? 20.078 4.656 0.206 1 87.44 482 ILE A CA 1
ATOM 3736 C C . ILE A 1 482 ? 21.094 4.121 1.211 1 87.44 482 ILE A C 1
ATOM 3738 O O . ILE A 1 482 ? 21.469 4.816 2.158 1 87.44 482 ILE A O 1
ATOM 3742 N N . ASN A 1 483 ? 21.594 2.938 0.952 1 82.44 483 ASN A N 1
ATOM 3743 C CA . ASN A 1 483 ? 22.547 2.303 1.864 1 82.44 483 ASN A CA 1
ATOM 3744 C C . ASN A 1 483 ? 23.891 3.016 1.858 1 82.44 483 ASN A C 1
ATOM 3746 O O . ASN A 1 483 ? 24.641 2.953 2.84 1 82.44 483 ASN A O 1
ATOM 3750 N N . LYS A 1 484 ? 24.219 3.682 0.809 1 80.25 484 LYS A N 1
ATOM 3751 C CA . LYS A 1 484 ? 25.5 4.363 0.683 1 80.25 484 LYS A CA 1
ATOM 3752 C C . LYS A 1 484 ? 25.328 5.875 0.818 1 80.25 484 LYS A C 1
ATOM 3754 O O . LYS A 1 484 ? 26.297 6.629 0.637 1 80.25 484 LYS A O 1
ATOM 3759 N N . ALA A 1 485 ? 24.156 6.254 1.162 1 87.12 485 ALA A N 1
ATOM 3760 C CA . ALA A 1 485 ? 23.906 7.688 1.293 1 87.12 485 ALA A CA 1
ATOM 3761 C C . ALA A 1 485 ? 24.406 8.211 2.641 1 87.12 485 ALA A C 1
ATOM 3763 O O . ALA A 1 485 ? 24.406 7.477 3.633 1 87.12 485 ALA A O 1
ATOM 3764 N N . ARG A 1 486 ? 24.844 9.383 2.641 1 81.56 486 ARG A N 1
ATOM 3765 C CA . ARG A 1 486 ? 25.266 10.016 3.885 1 81.56 486 ARG A CA 1
ATOM 3766 C C . ARG A 1 486 ? 24.078 10.617 4.625 1 81.56 486 ARG A C 1
ATOM 3768 O O . ARG A 1 486 ? 23.969 10.492 5.848 1 81.56 486 ARG A O 1
ATOM 3775 N N . VAL A 1 487 ? 23.219 11.297 3.855 1 90.69 487 VAL A N 1
ATOM 3776 C CA . VAL A 1 487 ? 22.078 11.969 4.445 1 90.69 487 VAL A CA 1
ATOM 3777 C C . VAL A 1 487 ? 20.828 11.688 3.611 1 90.69 487 VAL A C 1
ATOM 3779 O O . VAL A 1 487 ? 20.906 11.586 2.385 1 90.69 487 VAL A O 1
ATOM 3782 N N . ALA A 1 488 ? 19.797 11.492 4.285 1 93.06 488 ALA A N 1
ATOM 3783 C CA . ALA A 1 488 ? 18.484 11.406 3.654 1 93.06 488 ALA A CA 1
ATOM 3784 C C . ALA A 1 488 ? 17.531 12.453 4.227 1 93.06 488 ALA A C 1
ATOM 3786 O O . ALA A 1 488 ? 17.328 12.523 5.441 1 93.06 488 ALA A O 1
ATOM 3787 N N . VAL A 1 489 ? 16.953 13.266 3.352 1 93.44 489 VAL A N 1
ATOM 3788 C CA . VAL A 1 489 ? 16.016 14.305 3.789 1 93.44 489 VAL A CA 1
ATOM 3789 C C . VAL A 1 489 ? 14.609 13.969 3.318 1 93.44 489 VAL A C 1
ATOM 3791 O O . VAL A 1 489 ? 14.367 13.812 2.119 1 93.44 489 VAL A O 1
ATOM 3794 N N . ILE A 1 490 ? 13.797 13.805 4.223 1 93.06 490 ILE A N 1
ATOM 3795 C CA . ILE A 1 490 ? 12.398 13.562 3.908 1 93.06 490 ILE A CA 1
ATOM 3796 C C . ILE A 1 490 ? 11.625 14.875 3.953 1 93.06 490 ILE A C 1
ATOM 3798 O O . ILE A 1 490 ? 11.234 15.344 5.027 1 93.06 490 ILE A O 1
ATOM 3802 N N . ALA A 1 491 ? 11.328 15.43 2.789 1 88.31 491 ALA A N 1
ATOM 3803 C CA . ALA A 1 491 ? 10.734 16.75 2.674 1 88.31 491 ALA A CA 1
ATOM 3804 C C . ALA A 1 491 ? 9.297 16.672 2.158 1 88.31 491 ALA A C 1
ATOM 3806 O O . ALA A 1 491 ? 8.914 17.406 1.24 1 88.31 491 ALA A O 1
ATOM 3807 N N . ILE A 1 492 ? 8.547 15.719 2.717 1 82 492 ILE A N 1
ATOM 3808 C CA . ILE A 1 492 ? 7.156 15.594 2.295 1 82 492 ILE A CA 1
ATOM 3809 C C . ILE A 1 492 ? 6.23 16.047 3.422 1 82 492 ILE A C 1
ATOM 3811 O O . ILE A 1 492 ? 6.648 16.125 4.582 1 82 492 ILE A O 1
ATOM 3815 N N . SER A 1 493 ? 4.895 16.328 3.121 1 72.25 493 SER A N 1
ATOM 3816 C CA . SER A 1 493 ? 3.98 16.922 4.094 1 72.25 493 SER A CA 1
ATOM 3817 C C . SER A 1 493 ? 3.131 15.852 4.773 1 72.25 493 SER A C 1
ATOM 3819 O O . SER A 1 493 ? 2.588 16.078 5.859 1 72.25 493 SER A O 1
ATOM 3821 N N . ASN A 1 494 ? 2.977 14.695 4.191 1 71.81 494 ASN A N 1
ATOM 3822 C CA . ASN A 1 494 ? 2.133 13.648 4.75 1 71.81 494 ASN A CA 1
ATOM 3823 C C . ASN A 1 494 ? 2.814 12.953 5.926 1 71.81 494 ASN A C 1
ATOM 3825 O O . ASN A 1 494 ? 3.82 12.266 5.746 1 71.81 494 ASN A O 1
ATOM 3829 N N . ALA A 1 495 ? 2.18 13.102 7.098 1 74.06 495 ALA A N 1
ATOM 3830 C CA . ALA A 1 495 ? 2.795 12.602 8.328 1 74.06 495 ALA A CA 1
ATOM 3831 C C . ALA A 1 495 ? 2.916 11.078 8.305 1 74.06 495 ALA A C 1
ATOM 3833 O O . ALA A 1 495 ? 3.951 10.531 8.68 1 74.06 495 ALA A O 1
ATOM 3834 N N . GLU A 1 496 ? 1.852 10.492 7.867 1 70.44 496 GLU A N 1
ATOM 3835 C CA . GLU A 1 496 ? 1.849 9.031 7.879 1 70.44 496 GLU A CA 1
ATOM 3836 C C . GLU A 1 496 ? 2.861 8.469 6.883 1 70.44 496 GLU A C 1
ATOM 3838 O O . GLU A 1 496 ? 3.551 7.492 7.18 1 70.44 496 GLU A O 1
ATOM 3843 N N . ALA A 1 497 ? 2.887 9.07 5.77 1 76.06 497 ALA A N 1
ATOM 3844 C CA . ALA A 1 497 ? 3.871 8.656 4.777 1 76.06 497 ALA A CA 1
ATOM 3845 C C . ALA A 1 497 ? 5.293 8.859 5.293 1 76.06 497 ALA A C 1
ATOM 3847 O O . ALA A 1 497 ? 6.168 8.016 5.07 1 76.06 497 ALA A O 1
ATOM 3848 N N . THR A 1 498 ? 5.523 9.945 5.938 1 86.19 498 THR A N 1
ATOM 3849 C CA . THR A 1 498 ? 6.836 10.25 6.496 1 86.19 498 THR A CA 1
ATOM 3850 C C . THR A 1 498 ? 7.273 9.156 7.469 1 86.19 498 THR A C 1
ATOM 3852 O O . THR A 1 498 ? 8.406 8.68 7.402 1 86.19 498 THR A O 1
ATOM 3855 N N . LYS A 1 499 ? 6.324 8.789 8.266 1 80.81 499 LYS A N 1
ATOM 3856 C CA . LYS A 1 499 ? 6.637 7.754 9.25 1 80.81 499 LYS A CA 1
ATOM 3857 C C . LYS A 1 499 ? 6.984 6.434 8.562 1 80.81 499 LYS A C 1
ATOM 3859 O O . LYS A 1 499 ? 7.93 5.75 8.961 1 80.81 499 LYS A O 1
ATOM 3864 N N . ARG A 1 500 ? 6.227 6.137 7.566 1 78.75 500 ARG A N 1
ATOM 3865 C CA . ARG A 1 500 ? 6.469 4.902 6.828 1 78.75 500 ARG A CA 1
ATOM 3866 C C . ARG A 1 500 ? 7.832 4.934 6.145 1 78.75 500 ARG A C 1
ATOM 3868 O O . ARG A 1 500 ? 8.531 3.918 6.086 1 78.75 500 ARG A O 1
ATOM 3875 N N . ILE A 1 501 ? 8.227 6.055 5.609 1 87.19 501 ILE A N 1
ATOM 3876 C CA . ILE A 1 501 ? 9.492 6.207 4.902 1 87.19 501 ILE A CA 1
ATOM 3877 C C . ILE A 1 501 ? 10.648 6.047 5.883 1 87.19 501 ILE A C 1
ATOM 3879 O O . ILE A 1 501 ? 11.609 5.324 5.602 1 87.19 501 ILE A O 1
ATOM 3883 N N . VAL A 1 502 ? 10.516 6.68 7.035 1 88.5 502 VAL A N 1
ATOM 3884 C CA . VAL A 1 502 ? 11.562 6.57 8.047 1 88.5 502 VAL A CA 1
ATOM 3885 C C . VAL A 1 502 ? 11.742 5.109 8.445 1 88.5 502 VAL A C 1
ATOM 3887 O O . VAL A 1 502 ? 12.867 4.609 8.5 1 88.5 502 VAL A O 1
ATOM 3890 N N . ALA A 1 503 ? 10.625 4.527 8.617 1 80 503 ALA A N 1
ATOM 3891 C CA . ALA A 1 503 ? 10.656 3.125 9.023 1 80 503 ALA A CA 1
ATOM 3892 C C . ALA A 1 503 ? 11.289 2.258 7.941 1 80 503 ALA A C 1
ATOM 3894 O O . ALA A 1 503 ? 12.07 1.354 8.242 1 80 503 ALA A O 1
ATOM 3895 N N . SER A 1 504 ? 10.953 2.498 6.719 1 81.31 504 SER A N 1
ATOM 3896 C CA . SER A 1 504 ? 11.484 1.729 5.598 1 81.31 504 SER A CA 1
ATOM 3897 C C . SER A 1 504 ? 12.992 1.92 5.461 1 81.31 504 SER A C 1
ATOM 3899 O O . SER A 1 504 ? 13.727 0.959 5.219 1 81.31 504 SER A O 1
ATOM 3901 N N . ILE A 1 505 ? 13.484 3.107 5.609 1 86.62 505 ILE A N 1
ATOM 3902 C CA . ILE A 1 505 ? 14.914 3.387 5.504 1 86.62 505 ILE A CA 1
ATOM 3903 C C . ILE A 1 505 ? 15.672 2.65 6.609 1 86.62 505 ILE A C 1
ATOM 3905 O O . ILE A 1 505 ? 16.672 1.979 6.348 1 86.62 505 ILE A O 1
ATOM 3909 N N . ARG A 1 506 ? 15.172 2.736 7.805 1 83.25 506 ARG A N 1
ATOM 3910 C CA . ARG A 1 506 ? 15.867 2.145 8.945 1 83.25 506 ARG A CA 1
ATOM 3911 C C . ARG A 1 506 ? 15.812 0.621 8.883 1 83.25 506 ARG A C 1
ATOM 3913 O O . ARG A 1 506 ? 16.719 -0.057 9.391 1 83.25 506 ARG A O 1
ATOM 3920 N N . HIS A 1 507 ? 14.727 0.213 8.273 1 73.69 507 HIS A N 1
ATOM 3921 C CA . HIS A 1 507 ? 14.664 -1.228 8.055 1 73.69 507 HIS A CA 1
ATOM 3922 C C . HIS A 1 507 ? 15.734 -1.684 7.066 1 73.69 507 HIS A C 1
ATOM 3924 O O . HIS A 1 507 ? 16.297 -2.766 7.219 1 73.69 507 HIS A O 1
ATOM 3930 N N . LEU A 1 508 ? 16.031 -0.88 6.113 1 74.44 508 LEU A N 1
ATOM 3931 C CA . LEU A 1 508 ? 16.984 -1.217 5.059 1 74.44 508 LEU A CA 1
ATOM 3932 C C . LEU A 1 508 ? 18.406 -0.958 5.516 1 74.44 508 LEU A C 1
ATOM 3934 O O . LEU A 1 508 ? 19.312 -1.73 5.199 1 74.44 508 LEU A O 1
ATOM 3938 N N . THR A 1 509 ? 18.594 0.233 6.164 1 78.31 509 THR A N 1
ATOM 3939 C CA . THR A 1 509 ? 19.953 0.622 6.539 1 78.31 509 THR A CA 1
ATOM 3940 C C . THR A 1 509 ? 19.938 1.597 7.711 1 78.31 509 THR A C 1
ATOM 3942 O O . THR A 1 509 ? 18.938 2.297 7.926 1 78.31 509 THR A O 1
ATOM 3945 N N . GLN A 1 510 ? 21.031 1.576 8.461 1 77.75 510 GLN A N 1
ATOM 3946 C CA . GLN A 1 510 ? 21.203 2.52 9.555 1 77.75 510 GLN A CA 1
ATOM 3947 C C . GLN A 1 510 ? 22.234 3.588 9.203 1 77.75 510 GLN A C 1
ATOM 3949 O O . GLN A 1 510 ? 22.484 4.5 9.992 1 77.75 510 GLN A O 1
ATOM 3954 N N . ASN A 1 511 ? 22.609 3.666 8.039 1 75.19 511 ASN A N 1
ATOM 3955 C CA . ASN A 1 511 ? 23.781 4.461 7.68 1 75.19 511 ASN A CA 1
ATOM 3956 C C . ASN A 1 511 ? 23.406 5.934 7.488 1 75.19 511 ASN A C 1
ATOM 3958 O O . ASN A 1 511 ? 24.078 6.812 8.047 1 75.19 511 ASN A O 1
ATOM 3962 N N . PRO A 1 512 ? 22.391 6.203 6.738 1 85.12 512 PRO A N 1
ATOM 3963 C CA . PRO A 1 512 ? 22.156 7.617 6.441 1 85.12 512 PRO A CA 1
ATOM 3964 C C . PRO A 1 512 ? 21.609 8.391 7.645 1 85.12 512 PRO A C 1
ATOM 3966 O O . PRO A 1 512 ? 20.828 7.848 8.43 1 85.12 512 PRO A O 1
ATOM 3969 N N . TYR A 1 513 ? 22.156 9.586 7.789 1 86 513 TYR A N 1
ATOM 3970 C CA . TYR A 1 513 ? 21.547 10.531 8.719 1 86 513 TYR A CA 1
ATOM 3971 C C . TYR A 1 513 ? 20.188 11.016 8.195 1 86 513 TYR A C 1
ATOM 3973 O O . TYR A 1 513 ? 20.125 11.633 7.129 1 86 513 TYR A O 1
ATOM 3981 N N . ILE A 1 514 ? 19.172 10.734 8.945 1 90.75 514 ILE A N 1
ATOM 3982 C CA . ILE A 1 514 ? 17.828 11.016 8.438 1 90.75 514 ILE A CA 1
ATOM 3983 C C . ILE A 1 514 ? 17.328 12.328 9.016 1 90.75 514 ILE A C 1
ATOM 3985 O O . ILE A 1 514 ? 17.219 12.484 10.234 1 90.75 514 ILE A O 1
ATOM 3989 N N . ILE A 1 515 ? 17.016 13.312 8.117 1 89.88 515 ILE A N 1
ATOM 3990 C CA . ILE A 1 515 ? 16.391 14.586 8.484 1 89.88 515 ILE A CA 1
ATOM 3991 C C . ILE A 1 515 ? 14.953 14.625 7.988 1 89.88 515 ILE A C 1
ATOM 3993 O O . ILE A 1 515 ? 14.695 14.445 6.797 1 89.88 515 ILE A O 1
ATOM 3997 N N . VAL A 1 516 ? 14.102 14.828 8.875 1 90.19 516 VAL A N 1
ATOM 3998 C CA . VAL A 1 516 ? 12.688 14.805 8.523 1 90.19 516 VAL A CA 1
ATOM 3999 C C . VAL A 1 516 ? 12.086 16.203 8.68 1 90.19 516 VAL A C 1
ATOM 4001 O O . VAL A 1 516 ? 12.297 16.859 9.703 1 90.19 516 VAL A O 1
ATOM 4004 N N . ARG A 1 517 ? 11.461 16.609 7.629 1 86.56 517 ARG A N 1
ATOM 4005 C CA . ARG A 1 517 ? 10.656 17.812 7.719 1 86.56 517 ARG A CA 1
ATOM 4006 C C . ARG A 1 517 ? 9.211 17.484 8.094 1 86.56 517 ARG A C 1
ATOM 4008 O O . ARG A 1 517 ? 8.586 16.625 7.48 1 86.56 517 ARG A O 1
ATOM 4015 N N . THR A 1 518 ? 8.758 18.062 9.117 1 79.19 518 THR A N 1
ATOM 4016 C CA . THR A 1 518 ? 7.359 17.859 9.492 1 79.19 518 THR A CA 1
ATOM 4017 C C . THR A 1 518 ? 6.621 19.188 9.578 1 79.19 518 THR A C 1
ATOM 4019 O O . THR A 1 518 ? 7.246 20.234 9.75 1 79.19 518 THR A O 1
ATOM 4022 N N . ARG A 1 519 ? 5.363 19.031 9.32 1 66.56 519 ARG A N 1
ATOM 4023 C CA . ARG A 1 519 ? 4.555 20.234 9.438 1 66.56 519 ARG A CA 1
ATOM 4024 C C . ARG A 1 519 ? 4.227 20.531 10.898 1 66.56 519 ARG A C 1
ATOM 4026 O O . ARG A 1 519 ? 4.168 21.703 11.297 1 66.56 519 ARG A O 1
ATOM 4033 N N . TYR A 1 520 ? 4.012 19.391 11.703 1 61.78 520 TYR A N 1
ATOM 4034 C CA . TYR A 1 520 ? 3.508 19.562 13.062 1 61.78 520 TYR A CA 1
ATOM 4035 C C . TYR A 1 520 ? 4.512 19.062 14.086 1 61.78 520 TYR A C 1
ATOM 4037 O O . TYR A 1 520 ? 5.16 18.031 13.875 1 61.78 520 TYR A O 1
ATOM 4045 N N . VAL A 1 521 ? 4.641 19.766 15.234 1 66.12 521 VAL A N 1
ATOM 4046 C CA . VAL A 1 521 ? 5.578 19.453 16.312 1 66.12 521 VAL A CA 1
ATOM 4047 C C . VAL A 1 521 ? 5.223 18.109 16.953 1 66.12 521 VAL A C 1
ATOM 4049 O O . VAL A 1 521 ? 6.102 17.391 17.422 1 66.12 521 VAL A O 1
ATOM 4052 N N . ASN A 1 522 ? 3.945 17.859 16.859 1 63.72 522 ASN A N 1
ATOM 4053 C CA . ASN A 1 522 ? 3.5 16.641 17.531 1 63.72 522 ASN A CA 1
ATOM 4054 C C . ASN A 1 522 ? 4.043 15.391 16.844 1 63.72 522 ASN A C 1
ATOM 4056 O O . ASN A 1 522 ? 4.016 14.305 17.422 1 63.72 522 ASN A O 1
ATOM 4060 N N . GLU A 1 523 ? 4.609 15.672 15.719 1 73.44 523 GLU A N 1
ATOM 4061 C CA . GLU A 1 523 ? 5.113 14.531 14.953 1 73.44 523 GLU A CA 1
ATOM 4062 C C . GLU A 1 523 ? 6.586 14.273 15.258 1 73.44 523 GLU A C 1
ATOM 4064 O O . GLU A 1 523 ? 7.145 13.266 14.828 1 73.44 523 GLU A O 1
ATOM 4069 N N . ILE A 1 524 ? 7.211 15.164 16.047 1 77 524 ILE A N 1
ATOM 4070 C CA . ILE A 1 524 ? 8.656 15.109 16.25 1 77 524 ILE A CA 1
ATOM 4071 C C . ILE A 1 524 ? 9.023 13.812 16.969 1 77 524 ILE A C 1
ATOM 4073 O O . ILE A 1 524 ? 9.844 13.031 16.484 1 77 524 ILE A O 1
ATOM 4077 N N . ASP A 1 525 ? 8.32 13.547 17.984 1 74.5 525 ASP A N 1
ATOM 4078 C CA . ASP A 1 525 ? 8.688 12.414 18.828 1 74.5 525 ASP A CA 1
ATOM 4079 C C . ASP A 1 525 ? 8.508 11.094 18.094 1 74.5 525 ASP A C 1
ATOM 4081 O O . ASP A 1 525 ? 9.352 10.203 18.188 1 74.5 525 ASP A O 1
ATOM 4085 N N . GLU A 1 526 ? 7.445 11.039 17.406 1 79.94 526 GLU A N 1
ATOM 4086 C CA . GLU A 1 526 ? 7.141 9.797 16.703 1 79.94 526 GLU A CA 1
ATOM 4087 C C . GLU A 1 526 ? 8.188 9.5 15.641 1 79.94 526 GLU A C 1
ATOM 4089 O O . GLU A 1 526 ? 8.602 8.352 15.469 1 79.94 526 GLU A O 1
ATOM 4094 N N . ASN A 1 527 ? 8.594 10.445 14.977 1 86.12 527 ASN A N 1
ATOM 4095 C CA . ASN A 1 527 ? 9.578 10.258 13.922 1 86.12 527 ASN A CA 1
ATOM 4096 C C . ASN A 1 527 ? 10.953 9.922 14.5 1 86.12 527 ASN A C 1
ATOM 4098 O O . ASN A 1 527 ? 11.68 9.102 13.938 1 86.12 527 ASN A O 1
ATOM 4102 N N . LEU A 1 528 ? 11.281 10.594 15.602 1 80.94 528 LEU A N 1
ATOM 4103 C CA . LEU A 1 528 ? 12.547 10.297 16.25 1 80.94 528 LEU A CA 1
ATOM 4104 C C . LEU A 1 528 ? 12.578 8.852 16.75 1 80.94 528 LEU A C 1
ATOM 4106 O O . LEU A 1 528 ? 13.594 8.172 16.625 1 80.94 528 LEU A O 1
ATOM 4110 N N . LYS A 1 529 ? 11.484 8.453 17.203 1 77.62 529 LYS A N 1
ATOM 4111 C CA . LYS A 1 529 ? 11.375 7.09 17.703 1 77.62 529 LYS A CA 1
ATOM 4112 C C . LYS A 1 529 ? 11.516 6.074 16.562 1 77.62 529 LYS A C 1
ATOM 4114 O O . LYS A 1 529 ? 12.047 4.984 16.766 1 77.62 529 LYS A O 1
ATOM 4119 N N . LEU A 1 530 ? 11.055 6.477 15.469 1 79.38 530 LEU A N 1
ATOM 4120 C CA . LEU A 1 530 ? 11.078 5.578 14.32 1 79.38 530 LEU A CA 1
ATOM 4121 C C . LEU A 1 530 ? 12.477 5.5 13.719 1 79.38 530 LEU A C 1
ATOM 4123 O O . LEU A 1 530 ? 12.773 4.594 12.938 1 79.38 530 LEU A O 1
ATOM 4127 N N . GLY A 1 531 ? 13.312 6.496 14.094 1 80.38 531 GLY A N 1
ATOM 4128 C CA . GLY A 1 531 ? 14.695 6.395 13.664 1 80.38 531 GLY A CA 1
ATOM 4129 C C . GLY A 1 531 ? 15.203 7.648 12.977 1 80.38 531 GLY A C 1
ATOM 4130 O O . GLY A 1 531 ? 16.328 7.672 12.469 1 80.38 531 GLY A O 1
ATOM 4131 N N . ALA A 1 532 ? 14.406 8.594 12.914 1 88.31 532 ALA A N 1
ATOM 4132 C CA . ALA A 1 532 ? 14.898 9.859 12.391 1 88.31 532 ALA A CA 1
ATOM 4133 C C . ALA A 1 532 ? 15.961 10.461 13.312 1 88.31 532 ALA A C 1
ATOM 4135 O O . ALA A 1 532 ? 15.852 10.352 14.539 1 88.31 532 ALA A O 1
ATOM 4136 N N . ASP A 1 533 ? 16.953 11.031 12.711 1 79.81 533 ASP A N 1
ATOM 4137 C CA . ASP A 1 533 ? 18.016 11.625 13.516 1 79.81 533 ASP A CA 1
ATOM 4138 C C . ASP A 1 533 ? 17.672 13.055 13.914 1 79.81 533 ASP A C 1
ATOM 4140 O O . ASP A 1 533 ? 18.031 13.508 15.008 1 79.81 533 ASP A O 1
ATOM 4144 N N . GLU A 1 534 ? 17.047 13.711 12.992 1 83.19 534 GLU A N 1
ATOM 4145 C CA . GLU A 1 534 ? 16.609 15.086 13.242 1 83.19 534 GLU A CA 1
ATOM 4146 C C . GLU A 1 534 ? 15.25 15.352 12.617 1 83.19 534 GLU A C 1
ATOM 4148 O O . GLU A 1 534 ? 14.961 14.883 11.516 1 83.19 534 GLU A O 1
ATOM 4153 N N . VAL A 1 535 ? 14.484 15.961 13.375 1 85.75 535 VAL A N 1
ATOM 4154 C CA . VAL A 1 535 ? 13.164 16.344 12.883 1 85.75 535 VAL A CA 1
ATOM 4155 C C . VAL A 1 535 ? 13.008 17.859 12.945 1 85.75 535 VAL A C 1
ATOM 4157 O O . VAL A 1 535 ? 13.188 18.453 14 1 85.75 535 VAL A O 1
ATOM 4160 N N . ILE A 1 536 ? 12.781 18.422 11.781 1 79.81 536 ILE A N 1
ATOM 4161 C CA . ILE A 1 536 ? 12.68 19.875 11.672 1 79.81 536 ILE A CA 1
ATOM 4162 C C . ILE A 1 536 ? 11.227 20.266 11.43 1 79.81 536 ILE A C 1
ATOM 4164 O O . ILE A 1 536 ? 10.688 20.062 10.344 1 79.81 536 ILE A O 1
ATOM 4168 N N . PRO A 1 537 ? 10.602 20.719 12.414 1 76.69 537 PRO A N 1
ATOM 4169 C CA . PRO A 1 537 ? 9.234 21.203 12.219 1 76.69 537 PRO A CA 1
ATOM 4170 C C . PRO A 1 537 ? 9.172 22.531 11.469 1 76.69 537 PRO A C 1
ATOM 4172 O O . PRO A 1 537 ? 9.812 23.5 11.891 1 76.69 537 PRO A O 1
ATOM 4175 N N . GLU A 1 538 ? 8.516 22.516 10.406 1 73.75 538 GLU A N 1
ATOM 4176 C CA . GLU A 1 538 ? 8.414 23.688 9.555 1 73.75 538 GLU A CA 1
ATOM 4177 C C . GLU A 1 538 ? 7.871 24.891 10.328 1 73.75 538 GLU A C 1
ATOM 4179 O O . GLU A 1 538 ? 8.391 26 10.211 1 73.75 538 GLU A O 1
ATOM 4184 N N . GLU A 1 539 ? 6.801 24.656 11.047 1 66.31 539 GLU A N 1
ATOM 4185 C CA . GLU A 1 539 ? 6.109 25.734 11.75 1 66.31 539 GLU A CA 1
ATOM 4186 C C . GLU A 1 539 ? 7.035 26.406 12.75 1 66.31 539 GLU A C 1
ATOM 4188 O O . GLU A 1 539 ? 7 27.641 12.898 1 66.31 539 GLU A O 1
ATOM 4193 N N . PHE A 1 540 ? 7.965 25.656 13.297 1 68.88 540 PHE A N 1
ATOM 4194 C CA . PHE A 1 540 ? 8.766 26.203 14.375 1 68.88 540 PHE A CA 1
ATOM 4195 C C . PHE A 1 540 ? 10.016 26.891 13.828 1 68.88 540 PHE A C 1
ATOM 4197 O O . PHE A 1 540 ? 10.5 27.859 14.398 1 68.88 540 PHE A O 1
ATOM 4204 N N . GLU A 1 541 ? 10.461 26.375 12.742 1 72.94 541 GLU A N 1
ATOM 4205 C CA . GLU A 1 541 ? 11.656 27 12.18 1 72.94 541 GLU A CA 1
ATOM 4206 C C . GLU A 1 541 ? 11.383 28.438 11.742 1 72.94 541 GLU A C 1
ATOM 4208 O O . GLU A 1 541 ? 12.234 29.312 11.898 1 72.94 541 GLU A O 1
ATOM 4213 N N . THR A 1 542 ? 10.258 28.578 11.188 1 71.88 542 THR A N 1
ATOM 4214 C CA . THR A 1 542 ? 9.883 29.938 10.812 1 71.88 542 THR A CA 1
ATOM 4215 C C . THR A 1 542 ? 9.789 30.828 12.047 1 71.88 542 THR A C 1
ATOM 4217 O O . THR A 1 542 ? 10.234 31.984 12.023 1 71.88 542 THR A O 1
ATOM 4220 N N . SER A 1 543 ? 9.195 30.312 13.055 1 71.75 543 SER A N 1
ATOM 4221 C CA . SER A 1 543 ? 9.07 31.062 14.305 1 71.75 543 SER A CA 1
ATOM 4222 C C . SER A 1 543 ? 10.438 31.438 14.859 1 71.75 543 SER A C 1
ATOM 4224 O O . SER A 1 543 ? 10.625 32.562 15.336 1 71.75 543 SER A O 1
ATOM 4226 N N . ILE A 1 544 ? 11.312 30.516 14.797 1 70.5 544 ILE A N 1
ATOM 4227 C CA . ILE A 1 544 ? 12.656 30.75 15.32 1 70.5 544 ILE A CA 1
ATOM 4228 C C . ILE A 1 544 ? 13.328 31.875 14.523 1 70.5 544 ILE A C 1
ATOM 4230 O O . ILE A 1 544 ? 13.969 32.75 15.102 1 70.5 544 ILE A O 1
ATOM 4234 N N . GLU A 1 545 ? 13.18 31.781 13.25 1 74 545 GLU A N 1
ATOM 4235 C CA . GLU A 1 545 ? 13.789 32.812 12.43 1 74 545 GLU A CA 1
ATOM 4236 C C . GLU A 1 545 ? 13.188 34.188 12.727 1 74 545 GLU A C 1
ATOM 4238 O O . GLU A 1 545 ? 13.914 35.188 12.812 1 74 545 GLU A O 1
ATOM 4243 N N . ILE A 1 546 ? 11.914 34.188 12.836 1 72.25 546 ILE A N 1
ATOM 4244 C CA . ILE A 1 546 ? 11.242 35.438 13.164 1 72.25 546 ILE A CA 1
ATOM 4245 C C . ILE A 1 546 ? 11.75 35.969 14.5 1 72.25 546 ILE A C 1
ATOM 4247 O O . ILE A 1 546 ? 12.094 37.156 14.617 1 72.25 546 ILE A O 1
ATOM 4251 N N . PHE A 1 547 ? 11.828 35.062 15.383 1 74.94 547 PHE A N 1
ATOM 4252 C CA . PHE A 1 547 ? 12.273 35.469 16.719 1 74.94 547 PHE A CA 1
ATOM 4253 C C . PHE A 1 547 ? 13.719 35.938 16.688 1 74.94 547 PHE A C 1
ATOM 4255 O O . PHE A 1 547 ? 14.07 36.906 17.375 1 74.94 547 PHE A O 1
ATOM 4262 N N . THR A 1 548 ? 14.484 35.281 15.984 1 73.44 548 THR A N 1
ATOM 4263 C CA . THR A 1 548 ? 15.883 35.656 15.844 1 73.44 548 THR A CA 1
ATOM 4264 C C . THR A 1 548 ? 15.984 37.094 15.305 1 73.44 548 THR A C 1
ATOM 4266 O O . THR A 1 548 ? 16.812 37.875 15.781 1 73.44 548 THR A O 1
ATOM 4269 N N . ARG A 1 549 ? 15.156 37.375 14.352 1 74.56 549 ARG A N 1
ATOM 4270 C CA . ARG A 1 549 ? 15.148 38.719 13.789 1 74.56 549 ARG A CA 1
ATOM 4271 C C . ARG A 1 549 ? 14.672 39.75 14.812 1 74.56 549 ARG A C 1
ATOM 4273 O O . ARG A 1 549 ? 15.219 40.844 14.891 1 74.56 549 ARG A O 1
ATOM 4280 N N . VAL A 1 550 ? 13.664 39.344 15.508 1 73.5 550 VAL A N 1
ATOM 4281 C CA . VAL A 1 550 ? 13.117 40.219 16.531 1 73.5 550 VAL A CA 1
ATOM 4282 C C . VAL A 1 550 ? 14.188 40.531 17.578 1 73.5 550 VAL A C 1
ATOM 4284 O O . VAL A 1 550 ? 14.422 41.688 17.922 1 73.5 550 VAL A O 1
ATOM 4287 N N . LEU A 1 551 ? 14.898 39.5 18.047 1 72.81 551 LEU A N 1
ATOM 4288 C CA . LEU A 1 551 ? 15.938 39.688 19.062 1 72.81 551 LEU A CA 1
ATOM 4289 C C . LEU A 1 551 ? 17.062 40.562 18.531 1 72.81 551 LEU A C 1
ATOM 4291 O O . LEU A 1 551 ? 17.625 41.375 19.281 1 72.81 551 LEU A O 1
ATOM 4295 N N . GLY A 1 552 ? 17.344 40.344 17.266 1 66.31 552 GLY A N 1
ATOM 4296 C CA . GLY A 1 552 ? 18.328 41.188 16.641 1 66.31 552 GLY A CA 1
ATOM 4297 C C . GLY A 1 552 ? 17.969 42.656 16.719 1 66.31 552 GLY A C 1
ATOM 4298 O O . GLY A 1 552 ? 18.844 43.5 16.938 1 66.31 552 GLY A O 1
ATOM 4299 N N . LYS A 1 553 ? 16.719 42.844 16.516 1 70.31 553 LYS A N 1
ATOM 4300 C CA . LYS A 1 553 ? 16.266 44.219 16.531 1 70.31 553 LYS A CA 1
ATOM 4301 C C . LYS A 1 553 ? 16.219 44.781 17.953 1 70.31 553 LYS A C 1
ATOM 4303 O O . LYS A 1 553 ? 16.234 46 18.172 1 70.31 553 LYS A O 1
ATOM 4308 N N . TYR A 1 554 ? 16.219 43.906 18.875 1 65.5 554 TYR A N 1
ATOM 4309 C CA . TYR A 1 554 ? 16.328 44.312 20.266 1 65.5 554 TYR A CA 1
ATOM 4310 C C . TYR A 1 554 ? 17.781 44.344 20.719 1 65.5 554 TYR A C 1
ATOM 4312 O O . TYR A 1 554 ? 18.062 44.469 21.906 1 65.5 554 TYR A O 1
ATOM 4320 N N . LEU A 1 555 ? 18.734 44.156 19.719 1 58.16 555 LEU A N 1
ATOM 4321 C CA . LEU A 1 555 ? 20.172 44.312 19.859 1 58.16 555 LEU A CA 1
ATOM 4322 C C . LEU A 1 555 ? 20.75 43.281 20.828 1 58.16 555 LEU A C 1
ATOM 4324 O O . LEU A 1 555 ? 21.688 43.594 21.562 1 58.16 555 LEU A O 1
ATOM 4328 N N . ILE A 1 556 ? 20.125 42.219 20.875 1 62.69 556 ILE A N 1
ATOM 4329 C CA . ILE A 1 556 ? 20.703 41.094 21.578 1 62.69 556 ILE A CA 1
ATOM 4330 C C . ILE A 1 556 ? 21.906 40.562 20.797 1 62.69 556 ILE A C 1
ATOM 4332 O O . ILE A 1 556 ? 21.844 40.438 19.578 1 62.69 556 ILE A O 1
ATOM 4336 N N . PRO A 1 557 ? 23.016 40.438 21.5 1 55.69 557 PRO A N 1
ATOM 4337 C CA . PRO A 1 557 ? 24.203 39.938 20.797 1 55.69 557 PRO A CA 1
ATOM 4338 C C . PRO A 1 557 ? 23.922 38.625 20.031 1 55.69 557 PRO A C 1
ATOM 4340 O O . PRO A 1 557 ? 23.156 37.781 20.5 1 55.69 557 PRO A O 1
ATOM 4343 N N . ARG A 1 558 ? 24.516 38.5 18.891 1 62.22 558 ARG A N 1
ATOM 4344 C CA . ARG A 1 558 ? 24.328 37.344 18 1 62.22 558 ARG A CA 1
ATOM 4345 C C . ARG A 1 558 ? 24.641 36.031 18.703 1 62.22 558 ARG A C 1
ATOM 4347 O O . ARG A 1 558 ? 23.953 35.031 18.484 1 62.22 558 ARG A O 1
ATOM 4354 N N . HIS A 1 559 ? 25.656 36 19.453 1 58.84 559 HIS A N 1
ATOM 4355 C CA . HIS A 1 559 ? 26.031 34.812 20.156 1 58.84 559 HIS A CA 1
ATOM 4356 C C . HIS A 1 559 ? 24.922 34.312 21.094 1 58.84 559 HIS A C 1
ATOM 4358 O O . HIS A 1 559 ? 24.641 33.125 21.172 1 58.84 559 HIS A O 1
ATOM 4364 N N . ASP A 1 560 ? 24.328 35.312 21.781 1 61.22 560 ASP A N 1
ATOM 4365 C CA . ASP A 1 560 ? 23.234 34.969 22.688 1 61.22 560 ASP A CA 1
ATOM 4366 C C . ASP A 1 560 ? 22.031 34.438 21.906 1 61.22 560 ASP A C 1
ATOM 4368 O O . ASP A 1 560 ? 21.344 33.531 22.359 1 61.22 560 ASP A O 1
ATOM 4372 N N . ILE A 1 561 ? 21.828 35.062 20.797 1 67.19 561 ILE A N 1
ATOM 4373 C CA . ILE A 1 561 ? 20.719 34.656 19.953 1 67.19 561 ILE A CA 1
ATOM 4374 C C . ILE A 1 561 ? 20.969 33.219 19.469 1 67.19 561 ILE A C 1
ATOM 4376 O O . ILE A 1 561 ? 20.062 32.375 19.516 1 67.19 561 ILE A O 1
ATOM 4380 N N . GLU A 1 562 ? 22.141 32.938 19.016 1 65.31 562 GLU A N 1
ATOM 4381 C CA . GLU A 1 562 ? 22.484 31.609 18.531 1 65.31 562 GLU A CA 1
ATOM 4382 C C . GLU A 1 562 ? 22.359 30.578 19.641 1 65.31 562 GLU A C 1
ATOM 4384 O O . GLU A 1 562 ? 21.875 29.469 19.406 1 65.31 562 GLU A O 1
ATOM 4389 N N . GLU A 1 563 ? 22.859 30.953 20.75 1 62.91 563 GLU A N 1
ATOM 4390 C CA . GLU A 1 563 ? 22.734 30.031 21.875 1 62.91 563 GLU A CA 1
ATOM 4391 C C . GLU A 1 563 ? 21.281 29.734 22.203 1 62.91 563 GLU A C 1
ATOM 4393 O O . GLU A 1 563 ? 20.922 28.594 22.484 1 62.91 563 GLU A O 1
ATOM 4398 N N . PHE A 1 564 ? 20.578 30.75 22.141 1 66.5 564 PHE A N 1
ATOM 4399 C CA . PHE A 1 564 ? 19.156 30.625 22.422 1 66.5 564 PHE A CA 1
ATOM 4400 C C . PHE A 1 564 ? 18.484 29.719 21.406 1 66.5 564 PHE A C 1
ATOM 4402 O O . PHE A 1 564 ? 17.688 28.844 21.766 1 66.5 564 PHE A O 1
ATOM 4409 N N . THR A 1 565 ? 18.719 30.031 20.156 1 71.44 565 THR A N 1
ATOM 4410 C CA . THR A 1 565 ? 18.109 29.25 19.078 1 71.44 565 THR A CA 1
ATOM 4411 C C . THR A 1 565 ? 18.562 27.781 19.156 1 71.44 565 THR A C 1
ATOM 4413 O O . THR A 1 565 ? 17.766 26.875 18.922 1 71.44 565 THR A O 1
ATOM 4416 N N . GLU A 1 566 ? 19.781 27.609 19.453 1 64.19 566 GLU A N 1
ATOM 4417 C CA . GLU A 1 566 ? 20.312 26.266 19.594 1 64.19 566 GLU A CA 1
ATOM 4418 C C . GLU A 1 566 ? 19.656 25.531 20.766 1 64.19 566 GLU A C 1
ATOM 4420 O O . GLU A 1 566 ? 19.422 24.328 20.688 1 64.19 566 GLU A O 1
ATOM 4425 N N . GLU A 1 567 ? 19.469 26.281 21.734 1 63.88 567 GLU A N 1
ATOM 4426 C CA . GLU A 1 567 ? 18.812 25.703 22.906 1 63.88 567 GLU A CA 1
ATOM 4427 C C . GLU A 1 567 ? 17.406 25.234 22.562 1 63.88 567 GLU A C 1
ATOM 4429 O O . GLU A 1 567 ? 16.984 24.156 23 1 63.88 567 GLU A O 1
ATOM 4434 N N . ILE A 1 568 ? 16.766 26.031 21.875 1 66.81 568 ILE A N 1
ATOM 4435 C CA . ILE A 1 568 ? 15.406 25.688 21.469 1 66.81 568 ILE A CA 1
ATOM 4436 C C . ILE A 1 568 ? 15.422 24.438 20.609 1 66.81 568 ILE A C 1
ATOM 4438 O O . ILE A 1 568 ? 14.625 23.516 20.812 1 66.81 568 ILE A O 1
ATOM 4442 N N . ARG A 1 569 ? 16.328 24.453 19.688 1 66.94 569 ARG A N 1
ATOM 4443 C CA . ARG A 1 569 ? 16.422 23.359 18.75 1 66.94 569 ARG A CA 1
ATOM 4444 C C . ARG A 1 569 ? 16.891 22.078 19.422 1 66.94 569 ARG A C 1
ATOM 4446 O O . ARG A 1 569 ? 16.391 20.984 19.125 1 66.94 569 ARG A O 1
ATOM 4453 N N . SER A 1 570 ? 17.844 22.172 20.312 1 59.81 570 SER A N 1
ATOM 4454 C CA . SER A 1 570 ? 18.438 21.016 20.984 1 59.81 570 SER A CA 1
ATOM 4455 C C . SER A 1 570 ? 17.422 20.328 21.906 1 59.81 570 SER A C 1
ATOM 4457 O O . SER A 1 570 ? 17.516 19.125 22.156 1 59.81 570 SER A O 1
ATOM 4459 N N . HIS A 1 571 ? 16.531 21.141 22.375 1 55.03 571 HIS A N 1
ATOM 4460 C CA . HIS A 1 571 ? 15.516 20.578 23.25 1 55.03 571 HIS A CA 1
ATOM 4461 C C . HIS A 1 571 ? 14.242 20.234 22.484 1 55.03 571 HIS A C 1
ATOM 4463 O O . HIS A 1 571 ? 13.141 20.359 23.031 1 55.03 571 HIS A O 1
ATOM 4469 N N . ASN A 1 572 ? 14.539 19.953 21.375 1 56.75 572 ASN A N 1
ATOM 4470 C CA . ASN A 1 572 ? 13.461 19.516 20.516 1 56.75 572 ASN A CA 1
ATOM 4471 C C . ASN A 1 572 ? 12.297 20.5 20.5 1 56.75 572 ASN A C 1
ATOM 4473 O O . ASN A 1 572 ? 11.133 20.109 20.578 1 56.75 572 ASN A O 1
ATOM 4477 N N . TYR A 1 573 ? 12.695 21.75 20.641 1 58.09 573 TYR A N 1
ATOM 4478 C CA . TYR A 1 573 ? 11.742 22.844 20.5 1 58.09 573 TYR A CA 1
ATOM 4479 C C . TYR A 1 573 ? 10.758 22.875 21.672 1 58.09 573 TYR A C 1
ATOM 4481 O O . TYR A 1 573 ? 9.602 23.25 21.5 1 58.09 573 TYR A O 1
ATOM 4489 N N . GLU A 1 574 ? 11.133 22.328 22.734 1 57.62 574 GLU A N 1
ATOM 4490 C CA . GLU A 1 574 ? 10.312 22.172 23.938 1 57.62 574 GLU A CA 1
ATOM 4491 C C . GLU A 1 574 ? 9.672 23.5 24.344 1 57.62 574 GLU A C 1
ATOM 4493 O O . GLU A 1 574 ? 8.547 23.531 24.844 1 57.62 574 GLU A O 1
ATOM 4498 N N . LEU A 1 575 ? 10.469 24.641 24.25 1 55.5 575 LEU A N 1
ATOM 4499 C CA . LEU A 1 575 ? 9.945 25.969 24.594 1 55.5 575 LEU A CA 1
ATOM 4500 C C . LEU A 1 575 ? 8.602 26.219 23.922 1 55.5 575 LEU A C 1
ATOM 4502 O O . LEU A 1 575 ? 7.723 26.859 24.5 1 55.5 575 LEU A O 1
ATOM 4506 N N . PHE A 1 576 ? 8.508 25.625 22.812 1 56.19 576 PHE A N 1
ATOM 4507 C CA . PHE A 1 576 ? 7.316 25.906 22.016 1 56.19 576 PHE A CA 1
ATOM 4508 C C . PHE A 1 576 ? 6.258 24.844 22.234 1 56.19 576 PHE A C 1
ATOM 4510 O O . PHE A 1 576 ? 5.078 25.047 21.938 1 56.19 576 PHE A O 1
ATOM 4517 N N . ARG A 1 577 ? 6.742 23.656 22.812 1 56.31 577 ARG A N 1
ATOM 4518 C CA . ARG A 1 577 ? 5.836 22.516 22.969 1 56.31 577 ARG A CA 1
ATOM 4519 C C . ARG A 1 577 ? 5.086 22.594 24.297 1 56.31 577 ARG A C 1
ATOM 4521 O O . ARG A 1 577 ? 3.93 22.172 24.375 1 56.31 577 ARG A O 1
ATOM 4528 N N . PHE A 1 578 ? 5.805 22.875 25.578 1 47.22 578 PHE A N 1
ATOM 4529 C CA . PHE A 1 578 ? 5.203 22.766 26.906 1 47.22 578 PHE A CA 1
ATOM 4530 C C . PHE A 1 578 ? 4.797 24.125 27.422 1 47.22 578 PHE A C 1
ATOM 4532 O O . PHE A 1 578 ? 5.457 25.141 27.141 1 47.22 578 PHE A O 1
ATOM 4539 N N . PRO A 1 579 ? 3.539 24.156 28.016 1 42.22 579 PRO A N 1
ATOM 4540 C CA . PRO A 1 579 ? 3.139 25.375 28.734 1 42.22 579 PRO A CA 1
ATOM 4541 C C . PRO A 1 579 ? 4.168 25.812 29.781 1 42.22 579 PRO A C 1
ATOM 4543 O O . PRO A 1 579 ? 4.988 25 30.219 1 42.22 579 PRO A O 1
ATOM 4546 N N . SER A 1 580 ? 4.293 27.141 30.266 1 40.03 580 SER A N 1
ATOM 4547 C CA . SER A 1 580 ? 5.168 27.969 31.094 1 40.03 580 SER A CA 1
ATOM 4548 C C . SER A 1 580 ? 5.457 27.297 32.438 1 40.03 580 SER A C 1
ATOM 4550 O O . SER A 1 580 ? 5.977 27.938 33.344 1 40.03 580 SER A O 1
ATOM 4552 N N . GLY A 1 581 ? 4.949 26.188 32.938 1 35.91 581 GLY A N 1
ATOM 4553 C CA . GLY A 1 581 ? 5.125 26.062 34.375 1 35.91 581 GLY A CA 1
ATOM 4554 C C . GLY A 1 581 ? 6.582 26.016 34.781 1 35.91 581 GLY A C 1
ATOM 4555 O O . GLY A 1 581 ? 6.914 26.328 35.938 1 35.91 581 GLY A O 1
ATOM 4556 N N . GLU A 1 582 ? 7.367 24.953 34.5 1 40.38 582 GLU A N 1
ATOM 4557 C CA . GLU A 1 582 ? 8.562 24.719 35.312 1 40.38 582 GLU A CA 1
ATOM 4558 C C . GLU A 1 582 ? 9.664 25.719 34.969 1 40.38 582 GLU A C 1
ATOM 4560 O O . GLU A 1 582 ? 9.789 26.141 33.812 1 40.38 582 GLU A O 1
ATOM 4565 N N . PRO A 1 583 ? 10.391 26.281 36.031 1 39.06 583 PRO A N 1
ATOM 4566 C CA . PRO A 1 583 ? 11.438 27.312 36.031 1 39.06 583 PRO A CA 1
ATOM 4567 C C . PRO A 1 583 ? 12.516 27.047 34.969 1 39.06 583 PRO A C 1
ATOM 4569 O O . PRO A 1 583 ? 13.273 26.094 35.094 1 39.06 583 PRO A O 1
ATOM 4572 N N . ARG A 1 584 ? 12.391 27.016 33.906 1 43.62 584 ARG A N 1
ATOM 4573 C CA . ARG A 1 584 ? 13.305 26.656 32.812 1 43.62 584 ARG A CA 1
ATOM 4574 C C . ARG A 1 584 ? 14.484 27.625 32.75 1 43.62 584 ARG A C 1
ATOM 4576 O O . ARG A 1 584 ? 14.43 28.719 33.344 1 43.62 584 ARG A O 1
ATOM 4583 N N . PRO A 1 585 ? 15.523 27.344 31.812 1 39.22 585 PRO A N 1
ATOM 4584 C CA . PRO A 1 585 ? 16.844 27.969 31.828 1 39.22 585 PRO A CA 1
ATOM 4585 C C . PRO A 1 585 ? 16.797 29.469 31.641 1 39.22 585 PRO A C 1
ATOM 4587 O O . PRO A 1 585 ? 16.016 29.969 30.828 1 39.22 585 PRO A O 1
ATOM 4590 N N . LYS A 1 586 ? 17.125 30.281 32.656 1 39.38 586 LYS A N 1
ATOM 4591 C CA . LYS A 1 586 ? 17.359 31.703 32.844 1 39.38 586 LYS A CA 1
ATOM 4592 C C . LYS A 1 586 ? 18.125 32.312 31.672 1 39.38 586 LYS A C 1
ATOM 4594 O O . LYS A 1 586 ? 19.344 32.188 31.609 1 39.38 586 LYS A O 1
ATOM 4599 N N . VAL A 1 587 ? 17.656 32.156 30.547 1 37.25 587 VAL A N 1
ATOM 4600 C CA . VAL A 1 587 ? 18.438 32.969 29.609 1 37.25 587 VAL A CA 1
ATOM 4601 C C . VAL A 1 587 ? 18.297 34.438 29.969 1 37.25 587 VAL A C 1
ATOM 4603 O O . VAL A 1 587 ? 17.203 35 29.922 1 37.25 587 VAL A O 1
ATOM 4606 N N . LYS A 1 588 ? 19.125 34.969 30.766 1 36.53 588 LYS A N 1
ATOM 4607 C CA . LYS A 1 588 ? 19.281 36.375 31.094 1 36.53 588 LYS A CA 1
ATOM 4608 C C . LYS A 1 588 ? 19.547 37.219 29.844 1 36.53 588 LYS A C 1
ATOM 4610 O O . LYS A 1 588 ? 20.688 37.25 29.359 1 36.53 588 LYS A O 1
ATOM 4615 N N . ILE A 1 589 ? 18.656 37.312 28.984 1 36.19 589 ILE A N 1
ATOM 4616 C CA . ILE A 1 589 ? 18.875 38.25 27.875 1 36.19 589 ILE A CA 1
ATOM 4617 C C . ILE A 1 589 ? 18.672 39.688 28.359 1 36.19 589 ILE A C 1
ATOM 4619 O O . ILE A 1 589 ? 17.594 40.031 28.828 1 36.19 589 ILE A O 1
ATOM 4623 N N . ALA A 1 590 ? 19.625 40.406 28.719 1 35.59 590 ALA A N 1
ATOM 4624 C CA . ALA A 1 590 ? 19.562 41.844 29 1 35.59 590 ALA A CA 1
ATOM 4625 C C . ALA A 1 590 ? 19.266 42.625 27.719 1 35.59 590 ALA A C 1
ATOM 4627 O O . ALA A 1 590 ? 20.016 42.562 26.75 1 35.59 590 ALA A O 1
ATOM 4628 N N . LEU A 1 591 ? 18.109 43.125 27.5 1 38.44 591 LEU A N 1
ATOM 4629 C CA . LEU A 1 591 ? 17.625 43.875 26.359 1 38.44 591 LEU A CA 1
ATOM 4630 C C . LEU A 1 591 ? 18.281 45.25 26.281 1 38.44 591 LEU A C 1
ATOM 4632 O O . LEU A 1 591 ? 18.359 45.938 27.297 1 38.44 591 LEU A O 1
ATOM 4636 N N . PRO A 1 592 ? 18.984 45.562 25.188 1 44.28 592 PRO A N 1
ATOM 4637 C CA . PRO A 1 592 ? 19.469 46.938 25.094 1 44.28 592 PRO A CA 1
ATOM 4638 C C . PRO A 1 592 ? 18.344 47.938 24.875 1 44.28 592 PRO A C 1
ATOM 4640 O O . PRO A 1 592 ? 17.312 47.594 24.312 1 44.28 592 PRO A O 1
ATOM 4643 N N . GLU A 1 593 ? 18.281 48.938 25.562 1 47.03 593 GLU A N 1
ATOM 4644 C CA . GLU A 1 593 ? 17.281 50 25.531 1 47.03 593 GLU A CA 1
ATOM 4645 C C . GLU A 1 593 ? 17.484 50.906 24.312 1 47.03 593 GLU A C 1
ATOM 4647 O O . GLU A 1 593 ? 17.016 52.031 24.281 1 47.03 593 GLU A O 1
ATOM 4652 N N . ILE A 1 594 ? 18.297 50.531 23.141 1 49.81 594 ILE A N 1
ATOM 4653 C CA . ILE A 1 594 ? 18.531 51.406 22 1 49.81 594 ILE A CA 1
ATOM 4654 C C . ILE A 1 594 ? 17.969 50.781 20.734 1 49.81 594 ILE A C 1
ATOM 4656 O O . ILE A 1 594 ? 18.016 49.562 20.578 1 49.81 594 ILE A O 1
ATOM 4660 N N . ASN A 1 595 ? 17.219 51.656 19.859 1 54.53 595 ASN A N 1
ATOM 4661 C CA . ASN A 1 595 ? 16.703 51.25 18.547 1 54.53 595 ASN A CA 1
ATOM 4662 C C . ASN A 1 595 ? 17.516 51.875 17.422 1 54.53 595 ASN A C 1
ATOM 4664 O O . ASN A 1 595 ? 18.062 52.969 17.578 1 54.53 595 ASN A O 1
ATOM 4668 N N . PHE A 1 596 ? 17.703 51.094 16.312 1 53.25 596 PHE A N 1
ATOM 4669 C CA . PHE A 1 596 ? 18.297 51.594 15.078 1 53.25 596 PHE A CA 1
ATOM 4670 C C . PHE A 1 596 ? 17.25 51.781 13.992 1 53.25 596 PHE A C 1
ATOM 4672 O O . PHE A 1 596 ? 16.469 50.844 13.719 1 53.25 596 PHE A O 1
ATOM 4679 N N . VAL A 1 597 ? 17.062 53.062 13.555 1 56 597 VAL A N 1
ATOM 4680 C CA . VAL A 1 597 ? 16.047 53.281 12.539 1 56 597 VAL A CA 1
ATOM 4681 C C . VAL A 1 597 ? 16.625 54.125 11.398 1 56 597 VAL A C 1
ATOM 4683 O O . VAL A 1 597 ? 17.531 54.938 11.617 1 56 597 VAL A O 1
ATOM 4686 N N . GLY A 1 598 ? 16.312 53.75 10.203 1 62.84 598 GLY A N 1
ATOM 4687 C CA . GLY A 1 598 ? 16.531 54.656 9.086 1 62.84 598 GLY A CA 1
ATOM 4688 C C . GLY A 1 598 ? 15.406 55.656 8.898 1 62.84 598 GLY A C 1
ATOM 4689 O O . GLY A 1 598 ? 14.242 55.25 8.797 1 62.84 598 GLY A O 1
ATOM 4690 N N . VAL A 1 599 ? 15.766 56.938 9.023 1 65.5 599 VAL A N 1
ATOM 4691 C CA . VAL A 1 599 ? 14.781 58 8.891 1 65.5 599 VAL A CA 1
ATOM 4692 C C . VAL A 1 599 ? 15.055 58.812 7.621 1 65.5 599 VAL A C 1
ATOM 4694 O O . VAL A 1 599 ? 16.172 59.25 7.398 1 65.5 599 VAL A O 1
ATOM 4697 N N . MET A 1 600 ? 14.07 58.844 6.809 1 69.62 600 MET A N 1
ATOM 4698 C CA . MET A 1 600 ? 14.195 59.719 5.633 1 69.62 600 MET A CA 1
ATOM 4699 C C . MET A 1 600 ? 13.906 61.156 5.988 1 69.62 600 MET A C 1
ATOM 4701 O O . MET A 1 600 ? 12.875 61.469 6.594 1 69.62 600 MET A O 1
ATOM 4705 N N . ILE A 1 601 ? 14.828 62.062 5.637 1 77.06 601 ILE A N 1
ATOM 4706 C CA . ILE A 1 601 ? 14.641 63.469 5.887 1 77.06 601 ILE A CA 1
ATOM 4707 C C . ILE A 1 601 ? 13.742 64.062 4.809 1 77.06 601 ILE A C 1
ATOM 4709 O O . ILE A 1 601 ? 14.156 64.25 3.658 1 77.06 601 ILE A O 1
ATOM 4713 N N . GLU A 1 602 ? 12.531 64.375 5.141 1 74.31 602 GLU A N 1
ATOM 4714 C CA . GLU A 1 602 ? 11.57 64.875 4.164 1 74.31 602 GLU A CA 1
ATOM 4715 C C . GLU A 1 602 ? 11.258 66.375 4.406 1 74.31 602 GLU A C 1
ATOM 4717 O O . GLU A 1 602 ? 10.719 67 3.525 1 74.31 602 GLU A O 1
ATOM 4722 N N . ARG A 1 603 ? 11.438 66.75 5.691 1 75.31 603 ARG A N 1
ATOM 4723 C CA . ARG A 1 603 ? 11.109 68.188 6.012 1 75.31 603 ARG A CA 1
ATOM 4724 C C . ARG A 1 603 ? 12.25 68.812 6.781 1 75.31 603 ARG A C 1
ATOM 4726 O O . ARG A 1 603 ? 12.977 68.188 7.523 1 75.31 603 ARG A O 1
ATOM 4733 N N . ASP A 1 604 ? 12.461 70.188 6.539 1 72.31 604 ASP A N 1
ATOM 4734 C CA . ASP A 1 604 ? 13.43 71 7.27 1 72.31 604 ASP A CA 1
ATOM 4735 C C . ASP A 1 604 ? 12.75 71.75 8.375 1 72.31 604 ASP A C 1
ATOM 4737 O O . ASP A 1 604 ? 12.055 72.75 8.102 1 72.31 604 ASP A O 1
ATOM 4741 N N . SER A 1 605 ? 12.828 71.25 9.555 1 69.75 605 SER A N 1
ATOM 4742 C CA . SER A 1 605 ? 12.266 72 10.672 1 69.75 605 SER A CA 1
ATOM 4743 C C . SER A 1 605 ? 13.164 73.125 11.055 1 69.75 605 SER A C 1
ATOM 4745 O O . SER A 1 605 ? 12.797 74 11.891 1 69.75 605 SER A O 1
ATOM 4747 N N . GLY A 1 606 ? 14.297 73.375 10.406 1 75.69 606 GLY A N 1
ATOM 4748 C CA . GLY A 1 606 ? 15.219 74.5 10.664 1 75.69 606 GLY A CA 1
ATOM 4749 C C . GLY A 1 606 ? 16.234 74.188 11.742 1 75.69 606 GLY A C 1
ATOM 4750 O O . GLY A 1 606 ? 17.203 74.938 11.938 1 75.69 606 GLY A O 1
ATOM 4751 N N . LYS A 1 607 ? 16.109 73.062 12.398 1 79.62 607 LYS A N 1
ATOM 4752 C CA . LYS A 1 607 ? 16.969 72.812 13.547 1 79.62 607 LYS A CA 1
ATOM 4753 C C . LYS A 1 607 ? 18.141 71.875 13.164 1 79.62 607 LYS A C 1
ATOM 4755 O O . LYS A 1 607 ? 19.266 72.125 13.602 1 79.62 607 LYS A O 1
ATOM 4760 N N . TYR A 1 608 ? 17.891 71 12.32 1 80.12 608 TYR A N 1
ATOM 4761 C CA . TYR A 1 608 ? 18.906 69.938 12.18 1 80.12 608 TYR A CA 1
ATOM 4762 C C . TYR A 1 608 ? 19.391 69.812 10.742 1 80.12 608 TYR A C 1
ATOM 4764 O O . TYR A 1 608 ? 20.484 69.312 10.484 1 80.12 608 TYR A O 1
ATOM 4772 N N . ILE A 1 609 ? 18.781 70.438 9.836 1 80.62 609 ILE A N 1
ATOM 4773 C CA . ILE A 1 609 ? 19.078 70.25 8.422 1 80.62 609 ILE A CA 1
ATOM 4774 C C . ILE A 1 609 ? 20 71.312 7.91 1 80.62 609 ILE A C 1
ATOM 4776 O O . ILE A 1 609 ? 19.875 72.5 8.328 1 80.62 609 ILE A O 1
ATOM 4780 N N . ASN A 1 610 ? 20.891 71 7.105 1 81.12 610 ASN A N 1
ATOM 4781 C CA . ASN A 1 610 ? 21.859 71.875 6.469 1 81.12 610 ASN A CA 1
ATOM 4782 C C . ASN A 1 610 ? 22.781 72.5 7.492 1 81.12 610 ASN A C 1
ATOM 4784 O O . ASN A 1 610 ? 23.25 73.625 7.301 1 81.12 610 ASN A O 1
ATOM 4788 N N . LYS A 1 611 ? 22.922 71.875 8.703 1 83.12 611 LYS A N 1
ATOM 4789 C CA . LYS A 1 611 ? 23.875 72.25 9.734 1 83.12 611 LYS A CA 1
ATOM 4790 C C . LYS A 1 611 ? 24.891 71.125 9.984 1 83.12 611 LYS A C 1
ATOM 4792 O O . LYS A 1 611 ? 24.547 70 9.898 1 83.12 611 LYS A O 1
ATOM 4797 N N . PRO A 1 612 ? 26.031 71.625 10.109 1 81.88 612 PRO A N 1
ATOM 4798 C CA . PRO A 1 612 ? 27 70.625 10.461 1 81.88 612 PRO A CA 1
ATOM 4799 C C . PRO A 1 612 ? 26.578 69.812 11.688 1 81.88 612 PRO A C 1
ATOM 4801 O O . PRO A 1 612 ? 26 70.375 12.625 1 81.88 612 PRO A O 1
ATOM 4804 N N . LEU A 1 613 ? 26.844 68.5 11.742 1 81 613 LEU A N 1
ATOM 4805 C CA . LEU A 1 613 ? 26.391 67.562 12.781 1 81 613 LEU A CA 1
ATOM 4806 C C . LEU A 1 613 ? 26.922 68 14.148 1 81 613 LEU A C 1
ATOM 4808 O O . LEU A 1 613 ? 26.266 67.812 15.172 1 81 613 LEU A O 1
ATOM 4812 N N . ARG A 1 614 ? 28.125 68.625 14.125 1 76 614 ARG A N 1
ATOM 4813 C CA . ARG A 1 614 ? 28.719 69.062 15.367 1 76 614 ARG A CA 1
ATOM 4814 C C . ARG A 1 614 ? 27.875 70.188 15.977 1 76 614 ARG A C 1
ATOM 4816 O O . ARG A 1 614 ? 27.812 70.312 17.203 1 76 614 ARG A O 1
ATOM 4823 N N . GLU A 1 615 ? 27.266 70.938 15.141 1 77.69 615 GLU A N 1
ATOM 4824 C CA . GLU A 1 615 ? 26.484 72.062 15.586 1 77.69 615 GLU A CA 1
ATOM 4825 C C . GLU A 1 615 ? 25 71.75 15.742 1 77.69 615 GLU A C 1
ATOM 4827 O O . GLU A 1 615 ? 24.281 72.375 16.516 1 77.69 615 GLU A O 1
ATOM 4832 N N . ALA A 1 616 ? 24.516 70.75 15.016 1 78.12 616 ALA A N 1
ATOM 4833 C CA . ALA A 1 616 ? 23.094 70.375 15.023 1 78.12 616 ALA A CA 1
ATOM 4834 C C . ALA A 1 616 ? 22.688 69.812 16.375 1 78.12 616 ALA A C 1
ATOM 4836 O O . ALA A 1 616 ? 21.5 69.875 16.734 1 78.12 616 ALA A O 1
ATOM 4837 N N . GLY A 1 617 ? 23.688 69.438 17.172 1 74.5 617 GLY A N 1
ATOM 4838 C CA . GLY A 1 617 ? 23.453 69 18.516 1 74.5 617 GLY A CA 1
ATOM 4839 C C . GLY A 1 617 ? 22.469 67.812 18.578 1 74.5 617 GLY A C 1
ATOM 4840 O O . GLY A 1 617 ? 21.641 67.75 19.5 1 74.5 617 GLY A O 1
ATOM 4841 N N . ILE A 1 618 ? 22.438 67 17.625 1 78.88 618 ILE A N 1
ATOM 4842 C CA . ILE A 1 618 ? 21.5 65.875 17.594 1 78.88 618 ILE A CA 1
ATOM 4843 C C . ILE A 1 618 ? 21.766 64.938 18.766 1 78.88 618 ILE A C 1
ATOM 4845 O O . ILE A 1 618 ? 20.828 64.5 19.422 1 78.88 618 ILE A O 1
ATOM 4849 N N . ARG A 1 619 ? 22.969 64.75 18.938 1 75.94 619 ARG A N 1
ATOM 4850 C CA . ARG A 1 619 ? 23.344 63.906 20.031 1 75.94 619 ARG A CA 1
ATOM 4851 C C . ARG A 1 619 ? 23.062 64.562 21.375 1 75.94 619 ARG A C 1
ATOM 4853 O O . ARG A 1 619 ? 22.547 63.906 22.297 1 75.94 619 ARG A O 1
ATOM 4860 N N . GLU A 1 620 ? 23.406 65.812 21.516 1 73.5 620 GLU A N 1
ATOM 4861 C CA . GLU A 1 620 ? 23.297 66.5 22.781 1 73.5 620 GLU A CA 1
ATOM 4862 C C . GLU A 1 620 ? 21.828 66.812 23.094 1 73.5 620 GLU A C 1
ATOM 4864 O O . GLU A 1 620 ? 21.406 66.75 24.234 1 73.5 620 GLU A O 1
ATOM 4869 N N . ASP A 1 621 ? 21.094 67.125 22.094 1 75.19 621 ASP A N 1
ATOM 4870 C CA . ASP A 1 621 ? 19.734 67.562 22.312 1 75.19 621 ASP A CA 1
ATOM 4871 C C . ASP A 1 621 ? 18.766 66.375 22.359 1 75.19 621 ASP A C 1
ATOM 4873 O O . ASP A 1 621 ? 17.859 66.375 23.188 1 75.19 621 ASP A O 1
ATOM 4877 N N . LEU A 1 622 ? 18.984 65.438 21.516 1 75.88 622 LEU A N 1
ATOM 4878 C CA . LEU A 1 622 ? 17.984 64.375 21.359 1 75.88 622 LEU A CA 1
ATOM 4879 C C . LEU A 1 622 ? 18.516 63.031 21.891 1 75.88 622 LEU A C 1
ATOM 4881 O O . LEU A 1 622 ? 17.75 62.094 22.141 1 75.88 622 LEU A O 1
ATOM 4885 N N . GLY A 1 623 ? 19.781 63 22.062 1 73.06 623 GLY A N 1
ATOM 4886 C CA . GLY A 1 623 ? 20.375 61.75 22.5 1 73.06 623 GLY A CA 1
ATOM 4887 C C . GLY A 1 623 ? 20.469 60.719 21.391 1 73.06 623 GLY A C 1
ATOM 4888 O O . GLY A 1 623 ? 20.359 59.531 21.641 1 73.06 623 GLY A O 1
ATOM 4889 N N . ILE A 1 624 ? 20.531 61.125 20.188 1 76.25 624 ILE A N 1
ATOM 4890 C CA . ILE A 1 624 ? 20.562 60.25 19.031 1 76.25 624 ILE A CA 1
ATOM 4891 C C . ILE A 1 624 ? 21.938 60.312 18.375 1 76.25 624 ILE A C 1
ATOM 4893 O O . ILE A 1 624 ? 22.562 61.375 18.297 1 76.25 624 ILE A O 1
ATOM 4897 N N . ASN A 1 625 ? 22.453 59.156 17.953 1 77 625 ASN A N 1
ATOM 4898 C CA . ASN A 1 625 ? 23.703 59.062 17.234 1 77 625 ASN A CA 1
ATOM 4899 C C . ASN A 1 625 ? 23.484 58.781 15.742 1 77 625 ASN A C 1
ATOM 4901 O O . ASN A 1 625 ? 22.75 57.844 15.383 1 77 625 ASN A O 1
ATOM 4905 N N . VAL A 1 626 ? 23.953 59.656 14.969 1 79.12 626 VAL A N 1
ATOM 4906 C CA . VAL A 1 626 ? 23.906 59.438 13.531 1 79.12 626 VAL A CA 1
ATOM 4907 C C . VAL A 1 626 ? 25.016 58.469 13.117 1 79.12 626 VAL A C 1
ATOM 4909 O O . VAL A 1 626 ? 26.203 58.781 13.32 1 79.12 626 VAL A O 1
ATOM 4912 N N . VAL A 1 627 ? 24.547 57.312 12.617 1 72.88 627 VAL A N 1
ATOM 4913 C CA . VAL A 1 627 ? 25.484 56.25 12.352 1 72.88 627 VAL A CA 1
ATOM 4914 C C . VAL A 1 627 ? 25.891 56.25 10.875 1 72.88 627 VAL A C 1
ATOM 4916 O O . VAL A 1 627 ? 27.047 56 10.539 1 72.88 627 VAL A O 1
ATOM 4919 N N . ALA A 1 628 ? 24.938 56.469 10.055 1 75.56 628 ALA A N 1
ATOM 4920 C CA . ALA A 1 628 ? 25.172 56.469 8.617 1 75.56 628 ALA A CA 1
ATOM 4921 C C . ALA A 1 628 ? 24.172 57.375 7.898 1 75.56 628 ALA A C 1
ATOM 4923 O O . ALA A 1 628 ? 23.109 57.688 8.438 1 75.56 628 ALA A O 1
ATOM 4924 N N . ILE A 1 629 ? 24.641 57.844 6.77 1 77.44 629 ILE A N 1
ATOM 4925 C CA . ILE A 1 629 ? 23.797 58.688 5.922 1 77.44 629 ILE A CA 1
ATOM 4926 C C . ILE A 1 629 ? 23.797 58.125 4.496 1 77.44 629 ILE A C 1
ATOM 4928 O O . ILE A 1 629 ? 24.859 57.875 3.924 1 77.44 629 ILE A O 1
ATOM 4932 N N . LYS A 1 630 ? 22.641 57.719 4.09 1 74.69 630 LYS A N 1
ATOM 4933 C CA . LYS A 1 630 ? 22.5 57.344 2.691 1 74.69 630 LYS A CA 1
ATOM 4934 C C . LYS A 1 630 ? 22.031 58.5 1.831 1 74.69 630 LYS A C 1
ATOM 4936 O O . LYS A 1 630 ? 20.953 59.031 2.066 1 74.69 630 LYS A O 1
ATOM 4941 N N . ARG A 1 631 ? 22.922 58.938 0.912 1 76.44 631 ARG A N 1
ATOM 4942 C CA . ARG A 1 631 ? 22.656 60.062 0.019 1 76.44 631 ARG A CA 1
ATOM 4943 C C . ARG A 1 631 ? 22.844 59.656 -1.439 1 76.44 631 ARG A C 1
ATOM 4945 O O . ARG A 1 631 ? 23.906 59.188 -1.824 1 76.44 631 ARG A O 1
ATOM 4952 N N . GLU A 1 632 ? 21.766 59.844 -2.172 1 67.12 632 GLU A N 1
ATOM 4953 C CA . GLU A 1 632 ? 21.812 59.562 -3.604 1 67.12 632 GLU A CA 1
ATOM 4954 C C . GLU A 1 632 ? 22.359 58.156 -3.877 1 67.12 632 GLU A C 1
ATOM 4956 O O . GLU A 1 632 ? 23.234 57.969 -4.727 1 67.12 632 GLU A O 1
ATOM 4961 N N . GLY A 1 633 ? 21.875 57.125 -3.072 1 61.31 633 GLY A N 1
ATOM 4962 C CA . GLY A 1 633 ? 22.188 55.719 -3.303 1 61.31 633 GLY A CA 1
ATOM 4963 C C . GLY A 1 633 ? 23.484 55.281 -2.654 1 61.31 633 GLY A C 1
ATOM 4964 O O . GLY A 1 633 ? 23.828 54.094 -2.65 1 61.31 633 GLY A O 1
ATOM 4965 N N . LYS A 1 634 ? 24.25 56.156 -2.16 1 67 634 LYS A N 1
ATOM 4966 C CA . LYS A 1 634 ? 25.516 55.812 -1.525 1 67 634 LYS A CA 1
ATOM 4967 C C . LYS A 1 634 ? 25.438 55.969 -0.01 1 67 634 LYS A C 1
ATOM 4969 O O . LYS A 1 634 ? 24.891 56.969 0.487 1 67 634 LYS A O 1
ATOM 4974 N N . THR A 1 635 ? 25.891 54.969 0.666 1 67.38 635 THR A N 1
ATOM 4975 C CA . THR A 1 635 ? 25.859 55 2.125 1 67.38 635 THR A CA 1
ATOM 4976 C C . THR A 1 635 ? 27.188 55.531 2.68 1 67.38 635 THR A C 1
ATOM 4978 O O . THR A 1 635 ? 28.25 54.969 2.381 1 67.38 635 THR A O 1
ATOM 4981 N N . ILE A 1 636 ? 27.141 56.625 3.367 1 71.31 636 ILE A N 1
ATOM 4982 C CA . ILE A 1 636 ? 28.281 57.219 4.066 1 71.31 636 ILE A CA 1
ATOM 4983 C C . ILE A 1 636 ? 28.328 56.688 5.504 1 71.31 636 ILE A C 1
ATOM 4985 O O . ILE A 1 636 ? 27.422 56.969 6.301 1 71.31 636 ILE A O 1
ATOM 4989 N N . THR A 1 637 ? 29.281 55.875 5.871 1 67.69 637 THR A N 1
ATOM 4990 C CA . THR A 1 637 ? 29.391 55.281 7.203 1 67.69 637 THR A CA 1
ATOM 4991 C C . THR A 1 637 ? 30.359 56.094 8.062 1 67.69 637 THR A C 1
ATOM 4993 O O . THR A 1 637 ? 30.281 56.062 9.297 1 67.69 637 THR A O 1
ATOM 4996 N N . SER A 1 638 ? 31.359 56.719 7.434 1 66 638 SER A N 1
ATOM 4997 C CA . SER A 1 638 ? 32.281 57.594 8.164 1 66 638 SER A CA 1
ATOM 4998 C C . SER A 1 638 ? 31.75 59 8.273 1 66 638 SER A C 1
ATOM 5000 O O . SER A 1 638 ? 32.062 59.844 7.426 1 66 638 SER A O 1
ATOM 5002 N N . ILE A 1 639 ? 30.969 59.281 9.234 1 71.12 639 ILE A N 1
ATOM 5003 C CA . ILE A 1 639 ? 30.312 60.562 9.398 1 71.12 639 ILE A CA 1
ATOM 5004 C C . ILE A 1 639 ? 31.281 61.562 10.07 1 71.12 639 ILE A C 1
ATOM 5006 O O . ILE A 1 639 ? 31.656 61.375 11.227 1 71.12 639 ILE A O 1
ATOM 5010 N N . LYS A 1 640 ? 31.734 62.625 9.383 1 73.62 640 LYS A N 1
ATOM 5011 C CA . LYS A 1 640 ? 32.562 63.719 9.914 1 73.62 640 LYS A CA 1
ATOM 5012 C C . LYS A 1 640 ? 31.688 64.75 10.641 1 73.62 640 LYS A C 1
ATOM 5014 O O . LYS A 1 640 ? 30.516 64.875 10.336 1 73.62 640 LYS A O 1
ATOM 5019 N N . PRO A 1 641 ? 32.281 65.25 11.641 1 73.62 641 PRO A N 1
ATOM 5020 C CA . PRO A 1 641 ? 31.531 66.25 12.398 1 73.62 641 PRO A CA 1
ATOM 5021 C C . PRO A 1 641 ? 31.016 67.438 11.523 1 73.62 641 PRO A C 1
ATOM 5023 O O . PRO A 1 641 ? 30.016 68.062 11.867 1 73.62 641 PRO A O 1
ATOM 5026 N N . ASP A 1 642 ? 31.578 67.625 10.438 1 78.62 642 ASP A N 1
ATOM 5027 C CA . ASP A 1 642 ? 31.203 68.75 9.578 1 78.62 642 ASP A CA 1
ATOM 5028 C C . ASP A 1 642 ? 30.156 68.312 8.547 1 78.62 642 ASP A C 1
ATOM 5030 O O . ASP A 1 642 ? 29.688 69.125 7.762 1 78.62 642 ASP A O 1
ATOM 5034 N N . GLU A 1 643 ? 29.75 67.062 8.648 1 81.62 643 GLU A N 1
ATOM 5035 C CA . GLU A 1 643 ? 28.766 66.625 7.68 1 81.62 643 GLU A CA 1
ATOM 5036 C C . GLU A 1 643 ? 27.391 67.188 7.949 1 81.62 643 GLU A C 1
ATOM 5038 O O . GLU A 1 643 ? 27 67.375 9.109 1 81.62 643 GLU A O 1
ATOM 5043 N N . LYS A 1 644 ? 26.703 67.562 6.84 1 84.88 644 LYS A N 1
ATOM 5044 C CA . LYS A 1 644 ? 25.375 68.188 6.949 1 84.88 644 LYS A CA 1
ATOM 5045 C C . LYS A 1 644 ? 24.297 67.25 6.434 1 84.88 644 LYS A C 1
ATOM 5047 O O . LYS A 1 644 ? 24.5 66.562 5.438 1 84.88 644 LYS A O 1
ATOM 5052 N N . LEU A 1 645 ? 23.203 67.188 7.211 1 85.12 645 LEU A N 1
ATOM 5053 C CA . LEU A 1 645 ? 22.047 66.438 6.742 1 85.12 645 LEU A CA 1
ATOM 5054 C C . LEU A 1 645 ? 21.281 67.25 5.68 1 85.12 645 LEU A C 1
ATOM 5056 O O . LEU A 1 645 ? 21.156 68.5 5.785 1 85.12 645 LEU A O 1
ATOM 5060 N N . LYS A 1 646 ? 20.953 66.625 4.676 1 85.44 646 LYS A N 1
ATOM 5061 C CA . LYS A 1 646 ? 20.25 67.312 3.578 1 85.44 646 LYS A CA 1
ATOM 5062 C C . LYS A 1 646 ? 18.859 66.688 3.373 1 85.44 646 LYS A C 1
ATOM 5064 O O . LYS A 1 646 ? 18.609 65.562 3.816 1 85.44 646 LYS A O 1
ATOM 5069 N N . LEU A 1 647 ? 18.078 67.5 2.723 1 81.06 647 LEU A N 1
ATOM 5070 C CA . LEU A 1 647 ? 16.75 67 2.354 1 81.06 647 LEU A CA 1
ATOM 5071 C C . LEU A 1 647 ? 16.859 65.812 1.402 1 81.06 647 LEU A C 1
ATOM 5073 O O . LEU A 1 647 ? 17.625 65.875 0.432 1 81.06 647 LEU A O 1
ATOM 5077 N N . GLY A 1 648 ? 16.141 64.688 1.753 1 74.81 648 GLY A N 1
ATOM 5078 C CA . GLY A 1 648 ? 16.172 63.5 0.935 1 74.81 648 GLY A CA 1
ATOM 5079 C C . GLY A 1 648 ? 17.125 62.438 1.455 1 74.81 648 GLY A C 1
ATOM 5080 O O . GLY A 1 648 ? 17.109 61.281 0.984 1 74.81 648 GLY A O 1
ATOM 5081 N N . ASP A 1 649 ? 17.906 62.812 2.375 1 77.69 649 ASP A N 1
ATOM 5082 C CA . ASP A 1 649 ? 18.828 61.844 2.977 1 77.69 649 ASP A CA 1
ATOM 5083 C C . ASP A 1 649 ? 18.062 60.812 3.783 1 77.69 649 ASP A C 1
ATOM 5085 O O . ASP A 1 649 ? 17.031 61.094 4.367 1 77.69 649 ASP A O 1
ATOM 5089 N N . ILE A 1 650 ? 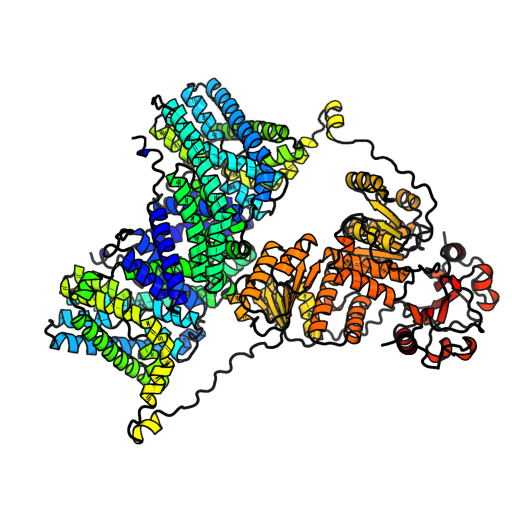18.547 59.562 3.652 1 75.25 650 ILE A N 1
ATOM 5090 C CA . ILE A 1 650 ? 18.141 58.562 4.641 1 75.25 650 ILE A CA 1
ATOM 5091 C C . ILE A 1 650 ? 19.219 58.469 5.727 1 75.25 650 ILE A C 1
ATOM 5093 O O . ILE A 1 650 ? 20.359 58.094 5.445 1 75.25 650 ILE A O 1
ATOM 5097 N N . VAL A 1 651 ? 18.812 58.906 6.934 1 77.06 651 VAL A N 1
ATOM 5098 C CA . VAL A 1 651 ? 19.75 58.938 8.047 1 77.06 651 VAL A CA 1
ATOM 5099 C C . VAL A 1 651 ? 19.5 57.719 8.961 1 77.06 651 VAL A C 1
ATOM 5101 O O . VAL A 1 651 ? 18.375 57.5 9.398 1 77.06 651 VAL A O 1
ATOM 5104 N N . TYR A 1 652 ? 20.562 57.031 9.148 1 73.56 652 TYR A N 1
ATOM 5105 C CA . TYR A 1 652 ? 20.516 55.906 10.086 1 73.56 652 TYR A CA 1
ATOM 5106 C C . TYR A 1 652 ? 20.938 56.344 11.484 1 73.56 652 TYR A C 1
ATOM 5108 O O . TYR A 1 652 ? 22.062 56.812 11.672 1 73.56 652 TYR A O 1
ATOM 5116 N N . VAL A 1 653 ? 20 56.312 12.336 1 73.25 653 VAL A N 1
ATOM 5117 C CA . VAL A 1 653 ? 20.234 56.844 13.672 1 73.25 653 VAL A CA 1
ATOM 5118 C C . VAL A 1 653 ? 20 55.75 14.711 1 73.25 653 VAL A C 1
ATOM 5120 O O . VAL A 1 653 ? 19.281 54.781 14.461 1 73.25 653 VAL A O 1
ATOM 5123 N N . ALA A 1 654 ? 20.766 55.875 15.805 1 70.62 654 ALA A N 1
ATOM 5124 C CA . ALA A 1 654 ? 20.609 54.969 16.953 1 70.62 654 ALA A CA 1
ATOM 5125 C C . ALA A 1 654 ? 20.234 55.781 18.203 1 70.62 654 ALA A C 1
ATOM 5127 O O . ALA A 1 654 ? 20.812 56.844 18.469 1 70.62 654 ALA A O 1
ATOM 5128 N N . GLY A 1 655 ? 19.188 55.375 18.828 1 64.94 655 GLY A N 1
ATOM 5129 C CA . GLY A 1 655 ? 18.766 56 20.062 1 64.94 655 GLY A CA 1
ATOM 5130 C C . GLY A 1 655 ? 17.594 55.312 20.719 1 64.94 655 GLY A C 1
ATOM 5131 O O . GLY A 1 655 ? 17.156 54.25 20.266 1 64.94 655 GLY A O 1
ATOM 5132 N N . ARG A 1 656 ? 17.234 55.844 21.844 1 63.19 656 ARG A N 1
ATOM 5133 C CA . ARG A 1 656 ? 16.047 55.375 22.531 1 63.19 656 ARG A CA 1
ATOM 5134 C C . ARG A 1 656 ? 14.797 55.656 21.719 1 63.19 656 ARG A C 1
ATOM 5136 O O . ARG A 1 656 ? 14.734 56.625 20.953 1 63.19 656 ARG A O 1
ATOM 5143 N N . PRO A 1 657 ? 13.867 54.812 21.781 1 63.31 657 PRO A N 1
ATOM 5144 C CA . PRO A 1 657 ? 12.656 54.969 20.969 1 63.31 657 PRO A CA 1
ATOM 5145 C C . PRO A 1 657 ? 12.023 56.344 21.094 1 63.31 657 PRO A C 1
ATOM 5147 O O . PRO A 1 657 ? 11.57 56.906 20.109 1 63.31 657 PRO A O 1
ATOM 5150 N N . GLU A 1 658 ? 12.031 56.906 22.312 1 66.19 658 GLU A N 1
ATOM 5151 C CA . GLU A 1 658 ? 11.43 58.219 22.516 1 66.19 658 GLU A CA 1
ATOM 5152 C C . GLU A 1 658 ? 12.203 59.312 21.75 1 66.19 658 GLU A C 1
ATOM 5154 O O . GLU A 1 658 ? 11.602 60.219 21.172 1 66.19 658 GLU A O 1
ATOM 5159 N N . ALA A 1 659 ? 13.461 59.219 21.766 1 72.81 659 ALA A N 1
ATOM 5160 C CA . ALA A 1 659 ? 14.312 60.188 21.078 1 72.81 659 ALA A CA 1
ATOM 5161 C C . ALA A 1 659 ? 14.156 60.094 19.562 1 72.81 659 ALA A C 1
ATOM 5163 O O . ALA A 1 659 ? 14.133 61.094 18.875 1 72.81 659 ALA A O 1
ATOM 5164 N N . LEU A 1 660 ? 13.945 58.875 19.188 1 72.69 660 LEU A N 1
ATOM 5165 C CA . LEU A 1 660 ? 13.805 58.656 17.75 1 72.69 660 LEU A CA 1
ATOM 5166 C C . LEU A 1 660 ? 12.477 59.219 17.25 1 72.69 660 LEU A C 1
ATOM 5168 O O . LEU A 1 660 ? 12.414 59.781 16.156 1 72.69 660 LEU A O 1
ATOM 5172 N N . GLU A 1 661 ? 11.516 59.062 18.078 1 69.75 661 GLU A N 1
ATOM 5173 C CA . GLU A 1 661 ? 10.211 59.625 17.734 1 69.75 661 GLU A CA 1
ATOM 5174 C C . GLU A 1 661 ? 10.289 61.125 17.578 1 69.75 661 GLU A C 1
ATOM 5176 O O . GLU A 1 661 ? 9.703 61.719 16.656 1 69.75 661 GLU A O 1
ATOM 5181 N N . LYS A 1 662 ? 10.953 61.75 18.484 1 76.5 662 LYS A N 1
ATOM 5182 C CA . LYS A 1 662 ? 11.102 63.219 18.453 1 76.5 662 LYS A CA 1
ATOM 5183 C C . LYS A 1 662 ? 11.859 63.656 17.203 1 76.5 662 LYS A C 1
ATOM 5185 O O . LYS A 1 662 ? 11.492 64.625 16.562 1 76.5 662 LYS A O 1
ATOM 5190 N N . PHE A 1 663 ? 12.781 62.938 16.859 1 78.06 663 PHE A N 1
ATOM 5191 C CA . PHE A 1 663 ? 13.562 63.281 15.664 1 78.06 663 PHE A CA 1
ATOM 5192 C C . PHE A 1 663 ? 12.727 63.094 14.406 1 78.06 663 PHE A C 1
ATOM 5194 O O . PHE A 1 663 ? 12.742 63.969 13.523 1 78.06 663 PHE A O 1
ATOM 5201 N N . GLU A 1 664 ? 12.062 62.031 14.398 1 74.5 664 GLU A N 1
ATOM 5202 C CA . GLU A 1 664 ? 11.203 61.75 13.258 1 74.5 664 GLU A CA 1
ATOM 5203 C C . GLU A 1 664 ? 10.188 62.875 13.047 1 74.5 664 GLU A C 1
ATOM 5205 O O . GLU A 1 664 ? 9.914 63.281 11.914 1 74.5 664 GLU A O 1
ATOM 5210 N N . SER A 1 665 ? 9.688 63.281 14.18 1 75.69 665 SER A N 1
ATOM 5211 C CA . SER A 1 665 ? 8.695 64.375 14.102 1 75.69 665 SER A CA 1
ATOM 5212 C C . SER A 1 665 ? 9.312 65.625 13.578 1 75.69 665 SER A C 1
ATOM 5214 O O . SER A 1 665 ? 8.617 66.438 12.984 1 75.69 665 SER A O 1
ATOM 5216 N N . GLU A 1 666 ? 10.609 65.75 13.727 1 77.31 666 GLU A N 1
ATOM 5217 C CA . GLU A 1 666 ? 11.281 67 13.328 1 77.31 666 GLU A CA 1
ATOM 5218 C C . GLU A 1 666 ? 11.719 66.938 11.867 1 77.31 666 GLU A C 1
ATOM 5220 O O . GLU A 1 666 ? 11.891 68 11.219 1 77.31 666 GLU A O 1
ATOM 5225 N N . VAL A 1 667 ? 11.844 65.75 11.375 1 75.31 667 VAL A N 1
ATOM 5226 C CA . VAL A 1 667 ? 12.469 65.688 10.055 1 75.31 667 VAL A CA 1
ATOM 5227 C C . VAL A 1 667 ? 11.484 65.062 9.047 1 75.31 667 VAL A C 1
ATOM 5229 O O . VAL A 1 667 ? 11.695 65.188 7.836 1 75.31 667 VAL A O 1
ATOM 5232 N N . GLU A 1 668 ? 10.531 64.375 9.469 1 65.25 668 GLU A N 1
ATOM 5233 C CA . GLU A 1 668 ? 9.578 63.781 8.547 1 65.25 668 GLU A CA 1
ATOM 5234 C C . GLU A 1 668 ? 8.273 64.562 8.492 1 65.25 668 GLU A C 1
ATOM 5236 O O . GLU A 1 668 ? 7.922 65.312 9.445 1 65.25 668 GLU A O 1
ATOM 5241 N N . VAL A 1 669 ? 7.609 64.75 7.273 1 51.25 669 VAL A N 1
ATOM 5242 C CA . VAL A 1 669 ? 6.352 65.5 7.078 1 51.25 669 VAL A CA 1
ATOM 5243 C C . VAL A 1 669 ? 5.211 64.688 7.723 1 51.25 669 VAL A C 1
ATOM 5245 O O . VAL A 1 669 ? 5.188 63.469 7.676 1 51.25 669 VAL A O 1
ATOM 5248 N N . ASP A 1 670 ? 4.344 65.312 8.68 1 43.75 670 ASP A N 1
ATOM 5249 C CA . ASP A 1 670 ? 3.07 64.75 9.148 1 43.75 670 ASP A CA 1
ATOM 5250 C C . ASP A 1 670 ? 2.223 64.25 7.988 1 43.75 670 ASP A C 1
ATOM 5252 O O . ASP A 1 670 ? 2.137 64.875 6.945 1 43.75 670 ASP A O 1
ATOM 5256 N N . MET B 1 1 ? -13.43 -29.719 -30.453 1 21.56 1 MET B N 1
ATOM 5257 C CA . MET B 1 1 ? -12.93 -30.484 -29.312 1 21.56 1 MET B CA 1
ATOM 5258 C C . MET B 1 1 ? -11.602 -29.922 -28.812 1 21.56 1 MET B C 1
ATOM 5260 O O . MET B 1 1 ? -11.305 -30 -27.625 1 21.56 1 MET B O 1
ATOM 5264 N N . PHE B 1 2 ? -10.781 -29.609 -29.859 1 27.8 2 PHE B N 1
ATOM 5265 C CA . PHE B 1 2 ? -9.453 -29.047 -29.688 1 27.8 2 PHE B CA 1
ATOM 5266 C C . PHE B 1 2 ? -9.531 -27.703 -28.938 1 27.8 2 PHE B C 1
ATOM 5268 O O . PHE B 1 2 ? -8.508 -27.141 -28.562 1 27.8 2 PHE B O 1
ATOM 5275 N N . HIS B 1 3 ? -10.688 -27.156 -29.109 1 30.73 3 HIS B N 1
ATOM 5276 C CA . HIS B 1 3 ? -11.078 -25.891 -28.484 1 30.73 3 HIS B CA 1
ATOM 5277 C C . HIS B 1 3 ? -10.977 -25.969 -26.969 1 30.73 3 HIS B C 1
ATOM 5279 O O . HIS B 1 3 ? -10.891 -24.953 -26.297 1 30.73 3 HIS B O 1
ATOM 5285 N N . PHE B 1 4 ? -11.234 -27.297 -26.516 1 29.06 4 PHE B N 1
ATOM 5286 C CA . PHE B 1 4 ? -11.422 -27.547 -25.094 1 29.06 4 PHE B CA 1
ATOM 5287 C C . PHE B 1 4 ? -10.086 -27.531 -24.359 1 29.06 4 PHE B C 1
ATOM 5289 O O . PHE B 1 4 ? -10.039 -27.297 -23.156 1 29.06 4 PHE B O 1
ATOM 5296 N N . ILE B 1 5 ? -9.125 -28.312 -24.969 1 31.47 5 ILE B N 1
ATOM 5297 C CA . ILE B 1 5 ? -7.941 -28.688 -24.203 1 31.47 5 ILE B CA 1
ATOM 5298 C C . ILE B 1 5 ? -7.215 -27.422 -23.734 1 31.47 5 ILE B C 1
ATOM 5300 O O . ILE B 1 5 ? -6.766 -27.359 -22.594 1 31.47 5 ILE B O 1
ATOM 5304 N N . PHE B 1 6 ? -6.816 -26.734 -24.703 1 34.62 6 PHE B N 1
ATOM 5305 C CA . PHE B 1 6 ? -6.16 -25.484 -24.359 1 34.62 6 PHE B CA 1
ATOM 5306 C C . PHE B 1 6 ? -7.156 -24.484 -23.781 1 34.62 6 PHE B C 1
ATOM 5308 O O . PHE B 1 6 ? -6.871 -23.297 -23.688 1 34.62 6 PHE B O 1
ATOM 5315 N N . THR B 1 7 ? -8.352 -24.891 -23.953 1 36.25 7 THR B N 1
ATOM 5316 C CA . THR B 1 7 ? -9.25 -24.109 -23.109 1 36.25 7 THR B CA 1
ATOM 5317 C C . THR B 1 7 ? -8.672 -23.969 -21.688 1 36.25 7 THR B C 1
ATOM 5319 O O . THR B 1 7 ? -8.75 -24.906 -20.891 1 36.25 7 THR B O 1
ATOM 5322 N N . ALA B 1 8 ? -7.469 -23.844 -21.594 1 38.06 8 ALA B N 1
ATOM 5323 C CA . ALA B 1 8 ? -6.836 -23.141 -20.5 1 38.06 8 ALA B CA 1
ATOM 5324 C C . ALA B 1 8 ? -7.863 -22.75 -19.438 1 38.06 8 ALA B C 1
ATOM 5326 O O . ALA B 1 8 ? -9.008 -22.438 -19.766 1 38.06 8 ALA B O 1
ATOM 5327 N N . VAL B 1 9 ? -7.625 -23.344 -18.328 1 40.06 9 VAL B N 1
ATOM 5328 C CA . VAL B 1 9 ? -8.328 -22.969 -17.109 1 40.06 9 VAL B CA 1
ATOM 5329 C C . VAL B 1 9 ? -8.914 -21.562 -17.25 1 40.06 9 VAL B C 1
ATOM 5331 O O . VAL B 1 9 ? -8.18 -20.578 -17.266 1 40.06 9 VAL B O 1
ATOM 5334 N N . GLU B 1 10 ? -9.578 -21.359 -18.344 1 49.53 10 GLU B N 1
ATOM 5335 C CA . GLU B 1 10 ? -10.422 -20.156 -18.344 1 49.53 10 GLU B CA 1
ATOM 5336 C C . GLU B 1 10 ? -10.633 -19.641 -16.938 1 49.53 10 GLU B C 1
ATOM 5338 O O . GLU B 1 10 ? -11.336 -20.266 -16.141 1 49.53 10 GLU B O 1
ATOM 5343 N N . LEU B 1 11 ? -9.609 -19.406 -16.516 1 59.16 11 LEU B N 1
ATOM 5344 C CA . LEU B 1 11 ? -9.781 -18.734 -15.234 1 59.16 11 LEU B CA 1
ATOM 5345 C C . LEU B 1 11 ? -10.852 -17.641 -15.328 1 59.16 11 LEU B C 1
ATOM 5347 O O . LEU B 1 11 ? -10.562 -16.516 -15.703 1 59.16 11 LEU B O 1
ATOM 5351 N N . PRO B 1 12 ? -12.086 -18.203 -15.648 1 64.94 12 PRO B N 1
ATOM 5352 C CA . PRO B 1 12 ? -13.188 -17.234 -15.625 1 64.94 12 PRO B CA 1
ATOM 5353 C C . PRO B 1 12 ? -12.93 -16.078 -14.664 1 64.94 12 PRO B C 1
ATOM 5355 O O . PRO B 1 12 ? -13.336 -14.945 -14.93 1 64.94 12 PRO B O 1
ATOM 5358 N N . MET B 1 13 ? -12.109 -16.328 -13.828 1 76.88 13 MET B N 1
ATOM 5359 C CA . MET B 1 13 ? -11.836 -15.297 -12.836 1 76.88 13 MET B CA 1
ATOM 5360 C C . MET B 1 13 ? -10.953 -14.195 -13.422 1 76.88 13 MET B C 1
ATOM 5362 O O . MET B 1 13 ? -11.164 -13.008 -13.148 1 76.88 13 MET B O 1
ATOM 5366 N N . LEU B 1 14 ? -10.055 -14.641 -14.352 1 80.44 14 LEU B N 1
ATOM 5367 C CA . LEU B 1 14 ? -9.148 -13.656 -14.922 1 80.44 14 LEU B CA 1
ATOM 5368 C C . LEU B 1 14 ? -9.891 -12.719 -15.859 1 80.44 14 LEU B C 1
ATOM 5370 O O . LEU B 1 14 ? -9.633 -11.508 -15.867 1 80.44 14 LEU B O 1
ATOM 5374 N N . SER B 1 15 ? -10.812 -13.328 -16.688 1 83.12 15 SER B N 1
ATOM 5375 C CA . SER B 1 15 ? -11.609 -12.5 -17.578 1 83.12 15 SER B CA 1
ATOM 5376 C C . SER B 1 15 ? -12.469 -11.508 -16.797 1 83.12 15 SER B C 1
ATOM 5378 O O . SER B 1 15 ? -12.594 -10.344 -17.203 1 83.12 15 SER B O 1
ATOM 5380 N N . ASP B 1 16 ? -13 -11.953 -15.703 1 82.75 16 ASP B N 1
ATOM 5381 C CA . ASP B 1 16 ? -13.812 -11.086 -14.867 1 82.75 16 ASP B CA 1
ATOM 5382 C C . ASP B 1 16 ? -12.992 -9.93 -14.305 1 82.75 16 ASP B C 1
ATOM 5384 O O . ASP B 1 16 ? -13.453 -8.781 -14.281 1 82.75 16 ASP B O 1
ATOM 5388 N N . ILE B 1 17 ? -11.844 -10.281 -13.922 1 84.62 17 ILE B N 1
ATOM 5389 C CA . ILE B 1 17 ? -10.961 -9.273 -13.336 1 84.62 17 ILE B CA 1
ATOM 5390 C C . ILE B 1 17 ? -10.594 -8.234 -14.391 1 84.62 17 ILE B C 1
ATOM 5392 O O . ILE B 1 17 ? -10.633 -7.031 -14.125 1 84.62 17 ILE B O 1
ATOM 5396 N N . VAL B 1 18 ? -10.32 -8.688 -15.57 1 87.56 18 VAL B N 1
ATOM 5397 C CA . VAL B 1 18 ? -9.906 -7.793 -16.641 1 87.56 18 VAL B CA 1
ATOM 5398 C C . VAL B 1 18 ? -11.07 -6.879 -17.031 1 87.56 18 VAL B C 1
ATOM 5400 O O . VAL B 1 18 ? -10.883 -5.672 -17.203 1 87.56 18 VAL B O 1
ATOM 5403 N N . TRP B 1 19 ? -12.242 -7.418 -17.094 1 86.81 19 TRP B N 1
ATOM 5404 C CA . TRP B 1 19 ? -13.398 -6.621 -17.484 1 86.81 19 TRP B CA 1
ATOM 5405 C C . TRP B 1 19 ? -13.766 -5.621 -16.391 1 86.81 19 TRP B C 1
ATOM 5407 O O . TRP B 1 19 ? -14.023 -4.449 -16.672 1 86.81 19 TRP B O 1
ATOM 5417 N N . ILE B 1 20 ? -13.773 -6.09 -15.211 1 87.62 20 ILE B N 1
ATOM 5418 C CA . ILE B 1 20 ? -14.164 -5.242 -14.086 1 87.62 20 ILE B CA 1
ATOM 5419 C C . ILE B 1 20 ? -13.141 -4.121 -13.906 1 87.62 20 ILE B C 1
ATOM 5421 O O . ILE B 1 20 ? -13.5 -2.943 -13.875 1 87.62 20 ILE B O 1
ATOM 5425 N N . PHE B 1 21 ? -11.914 -4.5 -13.867 1 89.94 21 PHE B N 1
ATOM 5426 C CA . PHE B 1 21 ? -10.883 -3.504 -13.594 1 89.94 21 PHE B CA 1
ATOM 5427 C C . PHE B 1 21 ? -10.617 -2.648 -14.828 1 89.94 21 PHE B C 1
ATOM 5429 O O . PHE B 1 21 ? -10.297 -1.462 -14.711 1 89.94 21 PHE B O 1
ATOM 5436 N N . GLY B 1 22 ? -10.734 -3.266 -16 1 92 22 GLY B N 1
ATOM 5437 C CA . GLY B 1 22 ? -10.586 -2.48 -17.219 1 92 22 GLY B CA 1
ATOM 5438 C C . GLY B 1 22 ? -11.633 -1.395 -17.359 1 92 22 GLY B C 1
ATOM 5439 O O . GLY B 1 22 ? -11.305 -0.231 -17.594 1 92 22 GLY B O 1
ATOM 5440 N N . LEU B 1 23 ? -12.844 -1.781 -17.156 1 92.06 23 LEU B N 1
ATOM 5441 C CA . LEU B 1 23 ? -13.945 -0.828 -17.234 1 92.06 23 LEU B CA 1
ATOM 5442 C C . LEU B 1 23 ? -13.852 0.199 -16.109 1 92.06 23 LEU B C 1
ATOM 5444 O O . LEU B 1 23 ? -14.117 1.384 -16.328 1 92.06 23 LEU B O 1
ATOM 5448 N N . ALA B 1 24 ? -13.516 -0.254 -14.953 1 92.25 24 ALA B N 1
ATOM 5449 C CA . ALA B 1 24 ? -13.383 0.648 -13.812 1 92.25 24 ALA B CA 1
ATOM 5450 C C . ALA B 1 24 ? -12.328 1.72 -14.078 1 92.25 24 ALA B C 1
ATOM 5452 O O . ALA B 1 24 ? -12.539 2.895 -13.773 1 92.25 24 ALA B O 1
ATOM 5453 N N . THR B 1 25 ? -11.234 1.284 -14.633 1 91.81 25 THR B N 1
ATOM 5454 C CA . THR B 1 25 ? -10.148 2.217 -14.922 1 91.81 25 THR B CA 1
ATOM 5455 C C . THR B 1 25 ? -10.602 3.289 -15.906 1 91.81 25 THR B C 1
ATOM 5457 O O . THR B 1 25 ? -10.32 4.473 -15.719 1 91.81 25 THR B O 1
ATOM 5460 N N . LEU B 1 26 ? -11.312 2.906 -16.859 1 91.81 26 LEU B N 1
ATOM 5461 C CA . LEU B 1 26 ? -11.805 3.84 -17.859 1 91.81 26 LEU B CA 1
ATOM 5462 C C . LEU B 1 26 ? -12.828 4.797 -17.266 1 91.81 26 LEU B C 1
ATOM 5464 O O . LEU B 1 26 ? -12.75 6.008 -17.484 1 91.81 26 LEU B O 1
ATOM 5468 N N . VAL B 1 27 ? -13.734 4.305 -16.547 1 92.06 27 VAL B N 1
ATOM 5469 C CA . VAL B 1 27 ? -14.805 5.102 -15.945 1 92.06 27 VAL B CA 1
ATOM 5470 C C . VAL B 1 27 ? -14.211 6.094 -14.953 1 92.06 27 VAL B C 1
ATOM 5472 O O . VAL B 1 27 ? -14.562 7.273 -14.953 1 92.06 27 VAL B O 1
ATOM 5475 N N . ILE B 1 28 ? -13.328 5.629 -14.141 1 90.75 28 ILE B N 1
ATOM 5476 C CA . ILE B 1 28 ? -12.758 6.473 -13.102 1 90.75 28 ILE B CA 1
ATOM 5477 C C . ILE B 1 28 ? -11.898 7.566 -13.734 1 90.75 28 ILE B C 1
ATOM 5479 O O . ILE B 1 28 ? -11.875 8.703 -13.25 1 90.75 28 ILE B O 1
ATOM 5483 N N . LEU B 1 29 ? -11.188 7.227 -14.781 1 89.81 29 LEU B N 1
ATOM 5484 C CA . LEU B 1 29 ? -10.391 8.227 -15.484 1 89.81 29 LEU B CA 1
ATOM 5485 C C . LEU B 1 29 ? -11.273 9.367 -15.977 1 89.81 29 LEU B C 1
ATOM 5487 O O . LEU B 1 29 ? -10.898 10.539 -15.867 1 89.81 29 LEU B O 1
ATOM 5491 N N . VAL B 1 30 ? -12.406 9.039 -16.453 1 90.88 30 VAL B N 1
ATOM 5492 C CA . VAL B 1 30 ? -13.344 10.031 -16.953 1 90.88 30 VAL B CA 1
ATOM 5493 C C . VAL B 1 30 ? -13.945 10.812 -15.789 1 90.88 30 VAL B C 1
ATOM 5495 O O . VAL B 1 30 ? -14.07 12.039 -15.852 1 90.88 30 VAL B O 1
ATOM 5498 N N . PHE B 1 31 ? -14.227 10.133 -14.742 1 88.12 31 PHE B N 1
ATOM 5499 C CA . PHE B 1 31 ? -14.875 10.75 -13.586 1 88.12 31 PHE B CA 1
ATOM 5500 C C . PHE B 1 31 ? -13.906 11.664 -12.852 1 88.12 31 PHE B C 1
ATOM 5502 O O . PHE B 1 31 ? -14.305 12.688 -12.305 1 88.12 31 PHE B O 1
ATOM 5509 N N . MET B 1 32 ? -12.734 11.273 -12.875 1 82.06 32 MET B N 1
ATOM 5510 C CA . MET B 1 32 ? -11.742 12.125 -12.219 1 82.06 32 MET B CA 1
ATOM 5511 C C . MET B 1 32 ? -11.617 13.461 -12.938 1 82.06 32 MET B C 1
ATOM 5513 O O . MET B 1 32 ? -11.383 14.492 -12.305 1 82.06 32 MET B O 1
ATOM 5517 N N . ARG B 1 33 ? -11.766 13.422 -14.188 1 82.19 33 ARG B N 1
ATOM 5518 C CA . ARG B 1 33 ? -11.766 14.664 -14.953 1 82.19 33 ARG B CA 1
ATOM 5519 C C . ARG B 1 33 ? -12.961 15.539 -14.586 1 82.19 33 ARG B C 1
ATOM 5521 O O . ARG B 1 33 ? -12.875 16.766 -14.625 1 82.19 33 ARG B O 1
ATOM 5528 N N . LEU B 1 34 ? -13.984 14.891 -14.117 1 86 34 LEU B N 1
ATOM 5529 C CA . LEU B 1 34 ? -15.203 15.602 -13.734 1 86 34 LEU B CA 1
ATOM 5530 C C . LEU B 1 34 ? -15.242 15.859 -12.234 1 86 34 LEU B C 1
ATOM 5532 O O . LEU B 1 34 ? -16.266 16.281 -11.695 1 86 34 LEU B O 1
ATOM 5536 N N . LYS B 1 35 ? -14.203 15.477 -11.562 1 81.06 35 LYS B N 1
ATOM 5537 C CA . LYS B 1 35 ? -14.055 15.68 -10.125 1 81.06 35 LYS B CA 1
ATOM 5538 C C . LYS B 1 35 ? -15.062 14.844 -9.344 1 81.06 35 LYS B C 1
ATOM 5540 O O . LYS B 1 35 ? -15.609 15.305 -8.336 1 81.06 35 LYS B O 1
ATOM 5545 N N . ILE B 1 36 ? -15.367 13.773 -9.906 1 84.62 36 ILE B N 1
ATOM 5546 C CA . ILE B 1 36 ? -16.234 12.82 -9.234 1 84.62 36 ILE B CA 1
ATOM 5547 C C . ILE B 1 36 ? -15.406 11.836 -8.414 1 84.62 36 ILE B C 1
ATOM 5549 O O . ILE B 1 36 ? -14.383 11.336 -8.891 1 84.62 36 ILE B O 1
ATOM 5553 N N . PRO B 1 37 ? -15.844 11.586 -7.207 1 80.5 37 PRO B N 1
ATOM 5554 C CA . PRO B 1 37 ? -15.078 10.672 -6.352 1 80.5 37 PRO B CA 1
ATOM 5555 C C . PRO B 1 37 ? -14.938 9.273 -6.957 1 80.5 37 PRO B C 1
ATOM 5557 O O . PRO B 1 37 ? -15.844 8.797 -7.633 1 80.5 37 PRO B O 1
ATOM 5560 N N . THR B 1 38 ? -13.875 8.625 -6.668 1 85.44 38 THR B N 1
ATOM 5561 C CA . THR B 1 38 ? -13.5 7.328 -7.227 1 85.44 38 THR B CA 1
ATOM 5562 C C . THR B 1 38 ? -14.539 6.266 -6.863 1 85.44 38 THR B C 1
ATOM 5564 O O . THR B 1 38 ? -14.844 5.387 -7.672 1 85.44 38 THR B O 1
ATOM 5567 N N . ILE B 1 39 ? -15.086 6.34 -5.715 1 86.19 39 ILE B N 1
ATOM 5568 C CA . ILE B 1 39 ? -16.031 5.344 -5.227 1 86.19 39 ILE B CA 1
ATOM 5569 C C . ILE B 1 39 ? -17.25 5.289 -6.152 1 86.19 39 ILE B C 1
ATOM 5571 O O . ILE B 1 39 ? -17.781 4.211 -6.426 1 86.19 39 ILE B O 1
ATOM 5575 N N . ILE B 1 40 ? -17.641 6.406 -6.625 1 86 40 ILE B N 1
ATOM 5576 C CA . ILE B 1 40 ? -18.781 6.48 -7.543 1 86 40 ILE B CA 1
ATOM 5577 C C . ILE B 1 40 ? -18.422 5.789 -8.859 1 86 40 ILE B C 1
ATOM 5579 O O . ILE B 1 40 ? -19.281 5.156 -9.484 1 86 40 ILE B O 1
ATOM 5583 N N . GLY B 1 41 ? -17.234 6.023 -9.211 1 88.06 41 GLY B N 1
ATOM 5584 C CA . GLY B 1 41 ? -16.781 5.34 -10.414 1 88.06 41 GLY B CA 1
ATOM 5585 C C . GLY B 1 41 ? -16.891 3.83 -10.312 1 88.06 41 GLY B C 1
ATOM 5586 O O . GLY B 1 41 ? -17.312 3.174 -11.273 1 88.06 41 GLY B O 1
ATOM 5587 N N . PHE B 1 42 ? -16.594 3.285 -9.188 1 89.31 42 PHE B N 1
ATOM 5588 C CA . PHE B 1 42 ? -16.688 1.846 -8.984 1 89.31 42 PHE B CA 1
ATOM 5589 C C . PHE B 1 42 ? -18.156 1.401 -9.008 1 89.31 42 PHE B C 1
ATOM 5591 O O . PHE B 1 42 ? -18.484 0.379 -9.609 1 89.31 42 PHE B O 1
ATOM 5598 N N . LEU B 1 43 ? -18.969 2.135 -8.344 1 87.31 43 LEU B N 1
ATOM 5599 C CA . LEU B 1 43 ? -20.391 1.817 -8.32 1 87.31 43 LEU B CA 1
ATOM 5600 C C . LEU B 1 43 ? -20.984 1.831 -9.727 1 87.31 43 LEU B C 1
ATOM 5602 O O . LEU B 1 43 ? -21.75 0.937 -10.094 1 87.31 43 LEU B O 1
ATOM 5606 N N . PHE B 1 44 ? -20.609 2.836 -10.406 1 89.56 44 PHE B N 1
ATOM 5607 C CA . PHE B 1 44 ? -21.078 2.98 -11.781 1 89.56 44 PHE B CA 1
ATOM 5608 C C . PHE B 1 44 ? -20.594 1.826 -12.648 1 89.56 44 PHE B C 1
ATOM 5610 O O . PHE B 1 44 ? -21.312 1.331 -13.508 1 89.56 44 PHE B O 1
ATOM 5617 N N . THR B 1 45 ? -19.375 1.484 -12.477 1 91.5 45 THR B N 1
ATOM 5618 C CA . THR B 1 45 ? -18.812 0.346 -13.188 1 91.5 45 THR B CA 1
ATOM 5619 C C . THR B 1 45 ? -19.625 -0.918 -12.93 1 91.5 45 THR B C 1
ATOM 5621 O O . THR B 1 45 ? -19.906 -1.688 -13.852 1 91.5 45 THR B O 1
ATOM 5624 N N . GLY B 1 46 ? -19.953 -1.16 -11.688 1 88.94 46 GLY B N 1
ATOM 5625 C CA . GLY B 1 46 ? -20.766 -2.311 -11.344 1 88.94 46 GLY B CA 1
ATOM 5626 C C . GLY B 1 46 ? -22.125 -2.295 -12.008 1 88.94 46 GLY B C 1
ATOM 5627 O O . GLY B 1 46 ? -22.594 -3.328 -12.492 1 88.94 46 GLY B O 1
ATOM 5628 N N . ALA B 1 47 ? -22.688 -1.132 -12.055 1 87.5 47 ALA B N 1
ATOM 5629 C CA . ALA B 1 47 ? -24 -0.979 -12.672 1 87.5 47 ALA B CA 1
ATOM 5630 C C . ALA B 1 47 ? -23.953 -1.29 -14.164 1 87.5 47 ALA B C 1
ATOM 5632 O O . ALA B 1 47 ? -24.859 -1.918 -14.703 1 87.5 47 ALA B O 1
ATOM 5633 N N . ILE B 1 48 ? -22.875 -0.887 -14.75 1 88.69 48 ILE B N 1
ATOM 5634 C CA . ILE B 1 48 ? -22.75 -1.07 -16.188 1 88.69 48 ILE B CA 1
ATOM 5635 C C . ILE B 1 48 ? -22.359 -2.518 -16.5 1 88.69 48 ILE B C 1
ATOM 5637 O O . ILE B 1 48 ? -22.922 -3.137 -17.406 1 88.69 48 ILE B O 1
ATOM 5641 N N . ALA B 1 49 ? -21.484 -3.061 -15.75 1 88.25 49 ALA B N 1
ATOM 5642 C CA . ALA B 1 49 ? -20.922 -4.387 -16.016 1 88.25 49 ALA B CA 1
ATOM 5643 C C . ALA B 1 49 ? -21.859 -5.48 -15.484 1 88.25 49 ALA B C 1
ATOM 5645 O O . ALA B 1 49 ? -21.766 -6.637 -15.906 1 88.25 49 ALA B O 1
ATOM 5646 N N . GLY B 1 50 ? -22.75 -5.156 -14.602 1 85.69 50 GLY B N 1
ATOM 5647 C CA . GLY B 1 50 ? -23.578 -6.121 -13.898 1 85.69 50 GLY B CA 1
ATOM 5648 C C . GLY B 1 50 ? -24.688 -6.703 -14.766 1 85.69 50 GLY B C 1
ATOM 5649 O O . GLY B 1 50 ? -24.766 -6.402 -15.953 1 85.69 50 GLY B O 1
ATOM 5650 N N . PRO B 1 51 ? -25.438 -7.551 -14.211 1 83.31 51 PRO B N 1
ATOM 5651 C CA . PRO B 1 51 ? -26.484 -8.258 -14.945 1 83.31 51 PRO B CA 1
ATOM 5652 C C . PRO B 1 51 ? -27.562 -7.32 -15.492 1 83.31 51 PRO B C 1
ATOM 5654 O O . PRO B 1 51 ? -28.188 -7.617 -16.516 1 83.31 51 PRO B O 1
ATOM 5657 N N . TYR B 1 52 ? -27.75 -6.203 -14.867 1 80.88 52 TYR B N 1
ATOM 5658 C CA . TYR B 1 52 ? -28.812 -5.285 -15.281 1 80.88 52 TYR B CA 1
ATOM 5659 C C . TYR B 1 52 ? -28.281 -4.281 -16.297 1 80.88 52 TYR B C 1
ATOM 5661 O O . TYR B 1 52 ? -29.062 -3.477 -16.828 1 80.88 52 TYR B O 1
ATOM 5669 N N . GLY B 1 53 ? -26.969 -4.324 -16.547 1 84.5 53 GLY B N 1
ATOM 5670 C CA . GLY B 1 53 ? -26.375 -3.479 -17.562 1 84.5 53 GLY B CA 1
ATOM 5671 C C . GLY B 1 53 ? -25.938 -4.25 -18.797 1 84.5 53 GLY B C 1
ATOM 5672 O O . GLY B 1 53 ? -26.766 -4.883 -19.453 1 84.5 53 GLY B O 1
ATOM 5673 N N . LEU B 1 54 ? -24.625 -4.32 -19.016 1 83.62 54 LEU B N 1
ATOM 5674 C CA . LEU B 1 54 ? -24.078 -4.992 -20.203 1 83.62 54 LEU B CA 1
ATOM 5675 C C . LEU B 1 54 ? -23.844 -6.473 -19.922 1 83.62 54 LEU B C 1
ATOM 5677 O O . LEU B 1 54 ? -23.562 -7.242 -20.828 1 83.62 54 LEU B O 1
ATOM 5681 N N . SER B 1 55 ? -24.016 -6.902 -18.688 1 80.69 55 SER B N 1
ATOM 5682 C CA . SER B 1 55 ? -23.891 -8.289 -18.266 1 80.69 55 SER B CA 1
ATOM 5683 C C . SER B 1 55 ? -22.531 -8.867 -18.656 1 80.69 55 SER B C 1
ATOM 5685 O O . SER B 1 55 ? -22.453 -9.953 -19.234 1 80.69 55 SER B O 1
ATOM 5687 N N . LEU B 1 56 ? -21.562 -8.109 -18.531 1 81.19 56 LEU B N 1
ATOM 5688 C CA . LEU B 1 56 ? -20.219 -8.539 -18.844 1 81.19 56 LEU B CA 1
ATOM 5689 C C . LEU B 1 56 ? -19.703 -9.523 -17.797 1 81.19 56 LEU B C 1
ATOM 5691 O O . LEU B 1 56 ? -18.844 -10.359 -18.094 1 81.19 56 LEU B O 1
ATOM 5695 N N . VAL B 1 57 ? -20.156 -9.289 -16.594 1 77.44 57 VAL B N 1
ATOM 5696 C CA . VAL B 1 57 ? -19.719 -10.125 -15.484 1 77.44 57 VAL B CA 1
ATOM 5697 C C . VAL B 1 57 ? -20.938 -10.75 -14.805 1 77.44 57 VAL B C 1
ATOM 5699 O O . VAL B 1 57 ? -21.938 -10.07 -14.57 1 77.44 57 VAL B O 1
ATOM 5702 N N . GLN B 1 58 ? -20.906 -11.969 -14.797 1 66.5 58 GLN B N 1
ATOM 5703 C CA . GLN B 1 58 ? -22 -12.602 -14.062 1 66.5 58 GLN B CA 1
ATOM 5704 C C . GLN B 1 58 ? -21.703 -12.625 -12.562 1 66.5 58 GLN B C 1
ATOM 5706 O O . GLN B 1 58 ? -20.547 -12.727 -12.148 1 66.5 58 GLN B O 1
ATOM 5711 N N . ALA B 1 59 ? -22.578 -12 -11.867 1 59.84 59 ALA B N 1
ATOM 5712 C CA . ALA B 1 59 ? -22.438 -11.992 -10.414 1 59.84 59 ALA B CA 1
ATOM 5713 C C . ALA B 1 59 ? -21.984 -13.359 -9.906 1 59.84 59 ALA B C 1
ATOM 5715 O O . ALA B 1 59 ? -22.688 -14.359 -10.062 1 59.84 59 ALA B O 1
ATOM 5716 N N . SER B 1 60 ? -20.609 -13.477 -9.812 1 63.94 60 SER B N 1
ATOM 5717 C CA . SER B 1 60 ? -20.047 -14.773 -9.469 1 63.94 60 SER B CA 1
ATOM 5718 C C . SER B 1 60 ? -19.688 -14.844 -7.984 1 63.94 60 SER B C 1
ATOM 5720 O O . SER B 1 60 ? -19.547 -13.805 -7.324 1 63.94 60 SER B O 1
ATOM 5722 N N . THR B 1 61 ? -19.875 -15.938 -7.441 1 66.62 61 THR B N 1
ATOM 5723 C CA . THR B 1 61 ? -19.469 -16.297 -6.082 1 66.62 61 THR B CA 1
ATOM 5724 C C . THR B 1 61 ? -18.062 -15.766 -5.785 1 66.62 61 THR B C 1
ATOM 5726 O O . THR B 1 61 ? -17.781 -15.328 -4.668 1 66.62 61 THR B O 1
ATOM 5729 N N . THR B 1 62 ? -17.344 -15.531 -6.812 1 71.5 62 THR B N 1
ATOM 5730 C CA . THR B 1 62 ? -15.961 -15.109 -6.617 1 71.5 62 THR B CA 1
ATOM 5731 C C . THR B 1 62 ? -15.891 -13.617 -6.305 1 71.5 62 THR B C 1
ATOM 5733 O O . THR B 1 62 ? -15.148 -13.203 -5.414 1 71.5 62 THR B O 1
ATOM 5736 N N . VAL B 1 63 ? -16.719 -12.867 -6.973 1 75.75 63 VAL B N 1
ATOM 5737 C CA . VAL B 1 63 ? -16.703 -11.422 -6.766 1 75.75 63 VAL B CA 1
ATOM 5738 C C . VAL B 1 63 ? -17.203 -11.102 -5.363 1 75.75 63 VAL B C 1
ATOM 5740 O O . VAL B 1 63 ? -16.719 -10.172 -4.719 1 75.75 63 VAL B O 1
ATOM 5743 N N . ASP B 1 64 ? -18.078 -11.922 -4.859 1 76.81 64 ASP B N 1
ATOM 5744 C CA . ASP B 1 64 ? -18.625 -11.711 -3.525 1 76.81 64 ASP B CA 1
ATOM 5745 C C . ASP B 1 64 ? -17.562 -11.977 -2.451 1 76.81 64 ASP B C 1
ATOM 5747 O O . ASP B 1 64 ? -17.484 -11.242 -1.464 1 76.81 64 ASP B O 1
ATOM 5751 N N . VAL B 1 65 ? -16.844 -12.984 -2.701 1 77.94 65 VAL B N 1
ATOM 5752 C CA . VAL B 1 65 ? -15.812 -13.344 -1.737 1 77.94 65 VAL B CA 1
ATOM 5753 C C . VAL B 1 65 ? -14.742 -12.258 -1.708 1 77.94 65 VAL B C 1
ATOM 5755 O O . VAL B 1 65 ? -14.305 -11.836 -0.634 1 77.94 65 VAL B O 1
ATOM 5758 N N . LEU B 1 66 ? -14.406 -11.828 -2.863 1 82.56 66 LEU B N 1
ATOM 5759 C CA . LEU B 1 66 ? -13.375 -10.789 -2.959 1 82.56 66 LEU B CA 1
ATOM 5760 C C . LEU B 1 66 ? -13.867 -9.484 -2.342 1 82.56 66 LEU B C 1
ATOM 5762 O O . LEU B 1 66 ? -13.078 -8.75 -1.735 1 82.56 66 LEU B O 1
ATOM 5766 N N . SER B 1 67 ? -15.133 -9.227 -2.49 1 82.88 67 SER B N 1
ATOM 5767 C CA . SER B 1 67 ? -15.75 -8.039 -1.912 1 82.88 67 SER B CA 1
ATOM 5768 C C . SER B 1 67 ? -15.695 -8.07 -0.389 1 82.88 67 SER B C 1
ATOM 5770 O O . SER B 1 67 ? -15.414 -7.059 0.252 1 82.88 67 SER B O 1
ATOM 5772 N N . GLU B 1 68 ? -15.977 -9.164 0.138 1 82.31 68 GLU B N 1
ATOM 5773 C CA . GLU B 1 68 ? -15.953 -9.312 1.589 1 82.31 68 GLU B CA 1
ATOM 5774 C C . GLU B 1 68 ? -14.547 -9.125 2.143 1 82.31 68 GLU B C 1
ATOM 5776 O O . GLU B 1 68 ? -14.367 -8.539 3.211 1 82.31 68 GLU B O 1
ATOM 5781 N N . ILE B 1 69 ? -13.617 -9.641 1.408 1 87.19 69 ILE B N 1
ATOM 5782 C CA . ILE B 1 69 ? -12.227 -9.477 1.803 1 87.19 69 ILE B CA 1
ATOM 5783 C C . ILE B 1 69 ? -11.867 -7.992 1.822 1 87.19 69 ILE B C 1
ATOM 5785 O O . ILE B 1 69 ? -11.125 -7.535 2.693 1 87.19 69 ILE B O 1
ATOM 5789 N N . GLY B 1 70 ? -12.398 -7.289 0.875 1 86.75 70 GLY B N 1
ATOM 5790 C CA . GLY B 1 70 ? -12.156 -5.855 0.83 1 86.75 70 GLY B CA 1
ATOM 5791 C C . GLY B 1 70 ? -12.633 -5.133 2.076 1 86.75 70 GLY B C 1
ATOM 5792 O O . GLY B 1 70 ? -11.914 -4.301 2.629 1 86.75 70 GLY B O 1
ATOM 5793 N N . VAL B 1 71 ? -13.766 -5.461 2.527 1 83.88 71 VAL B N 1
ATOM 5794 C CA . VAL B 1 71 ? -14.344 -4.84 3.717 1 83.88 71 VAL B CA 1
ATOM 5795 C C . VAL B 1 71 ? -13.531 -5.234 4.949 1 83.88 71 VAL B C 1
ATOM 5797 O O . VAL B 1 71 ? -13.281 -4.402 5.828 1 83.88 71 VAL B O 1
ATOM 5800 N N . ILE B 1 72 ? -13.133 -6.473 5 1 87.75 72 ILE B N 1
ATOM 5801 C CA . ILE B 1 72 ? -12.312 -6.98 6.094 1 87.75 72 ILE B CA 1
ATOM 5802 C C . ILE B 1 72 ? -11.016 -6.184 6.172 1 87.75 72 ILE B C 1
ATOM 5804 O O . ILE B 1 72 ? -10.633 -5.711 7.246 1 87.75 72 ILE B O 1
ATOM 5808 N N . LEU B 1 73 ? -10.445 -6.004 5.035 1 90.62 73 LEU B N 1
ATOM 5809 C CA . LEU B 1 73 ? -9.156 -5.32 5.004 1 90.62 73 LEU B CA 1
ATOM 5810 C C . LEU B 1 73 ? -9.32 -3.84 5.332 1 90.62 73 LEU B C 1
ATOM 5812 O O . LEU B 1 73 ? -8.438 -3.234 5.941 1 90.62 73 LEU B O 1
ATOM 5816 N N . LEU B 1 74 ? -10.422 -3.262 4.93 1 83.75 74 LEU B N 1
ATOM 5817 C CA . LEU B 1 74 ? -10.703 -1.867 5.262 1 83.75 74 LEU B CA 1
ATOM 5818 C C . LEU B 1 74 ? -10.766 -1.671 6.773 1 83.75 74 LEU B C 1
ATOM 5820 O O . LEU B 1 74 ? -10.094 -0.791 7.32 1 83.75 74 LEU B O 1
ATOM 5824 N N . LEU B 1 75 ? -11.523 -2.502 7.383 1 83.5 75 LEU B N 1
ATOM 5825 C CA . LEU B 1 75 ? -11.695 -2.387 8.828 1 83.5 75 LEU B CA 1
ATOM 5826 C C . LEU B 1 75 ? -10.398 -2.719 9.555 1 83.5 75 LEU B C 1
ATOM 5828 O O . LEU B 1 75 ? -10.117 -2.154 10.617 1 83.5 75 LEU B O 1
ATOM 5832 N N . PHE B 1 76 ? -9.625 -3.584 8.984 1 90.81 76 PHE B N 1
ATOM 5833 C CA . PHE B 1 76 ? -8.32 -3.932 9.531 1 90.81 76 PHE B CA 1
ATOM 5834 C C . PHE B 1 76 ? -7.395 -2.719 9.539 1 90.81 76 PHE B C 1
ATOM 5836 O O . PHE B 1 76 ? -6.75 -2.432 10.555 1 90.81 76 PHE B O 1
ATOM 5843 N N . VAL B 1 77 ? -7.383 -2.012 8.453 1 84.94 77 VAL B N 1
ATOM 5844 C CA . VAL B 1 77 ? -6.527 -0.838 8.32 1 84.94 77 VAL B CA 1
ATOM 5845 C C . VAL B 1 77 ? -6.992 0.256 9.281 1 84.94 77 VAL B C 1
ATOM 5847 O O . VAL B 1 77 ? -6.172 0.928 9.906 1 84.94 77 VAL B O 1
ATOM 5850 N N . ILE B 1 78 ? -8.25 0.462 9.383 1 77.06 78 ILE B N 1
ATOM 5851 C CA . ILE B 1 78 ? -8.797 1.459 10.297 1 77.06 78 ILE B CA 1
ATOM 5852 C C . ILE B 1 78 ? -8.43 1.101 11.734 1 77.06 78 ILE B C 1
ATOM 5854 O O . ILE B 1 78 ? -8.055 1.973 12.523 1 77.06 78 ILE B O 1
ATOM 5858 N N . GLY B 1 79 ? -8.578 -0.167 12.055 1 83.19 79 GLY B N 1
ATOM 5859 C CA . GLY B 1 79 ? -8.18 -0.628 13.375 1 83.19 79 GLY B CA 1
ATOM 5860 C C . GLY B 1 79 ? -6.723 -0.331 13.695 1 83.19 79 GLY B C 1
ATOM 5861 O O . GLY B 1 79 ? -6.391 0.025 14.828 1 83.19 79 GLY B O 1
ATOM 5862 N N . MET B 1 80 ? -5.918 -0.501 12.734 1 82.62 80 MET B N 1
ATOM 5863 C CA . MET B 1 80 ? -4.488 -0.288 12.93 1 82.62 80 MET B CA 1
ATOM 5864 C C . MET B 1 80 ? -4.184 1.189 13.164 1 82.62 80 MET B C 1
ATOM 5866 O O . MET B 1 80 ? -3.133 1.535 13.703 1 82.62 80 MET B O 1
ATOM 5870 N N . GLU B 1 81 ? -5.051 2.061 12.766 1 74 81 GLU B N 1
ATOM 5871 C CA . GLU B 1 81 ? -4.867 3.496 12.953 1 74 81 GLU B CA 1
ATOM 5872 C C . GLU B 1 81 ? -5.359 3.941 14.328 1 74 81 GLU B C 1
ATOM 5874 O O . GLU B 1 81 ? -5.141 5.086 14.734 1 74 81 GLU B O 1
ATOM 5879 N N . PHE B 1 82 ? -6 2.98 14.969 1 73.44 82 PHE B N 1
ATOM 5880 C CA . PHE B 1 82 ? -6.57 3.283 16.281 1 73.44 82 PHE B CA 1
ATOM 5881 C C . PHE B 1 82 ? -5.766 2.613 17.391 1 73.44 82 PHE B C 1
ATOM 5883 O O . PHE B 1 82 ? -5.047 1.643 17.141 1 73.44 82 PHE B O 1
ATOM 5890 N N . SER B 1 83 ? -5.762 3.178 18.547 1 73.69 83 SER B N 1
ATOM 5891 C CA . SER B 1 83 ? -5.184 2.551 19.719 1 73.69 83 SER B CA 1
ATOM 5892 C C . SER B 1 83 ? -6.27 2.086 20.688 1 73.69 83 SER B C 1
ATOM 5894 O O . SER B 1 83 ? -7.426 2.494 20.578 1 73.69 83 SER B O 1
ATOM 5896 N N . LEU B 1 84 ? -5.965 1.162 21.5 1 75.19 84 LEU B N 1
ATOM 5897 C CA . LEU B 1 84 ? -6.902 0.711 22.516 1 75.19 84 LEU B CA 1
ATOM 5898 C C . LEU B 1 84 ? -7.336 1.871 23.406 1 75.19 84 LEU B C 1
ATOM 5900 O O . LEU B 1 84 ? -8.492 1.938 23.828 1 75.19 84 LEU B O 1
ATOM 5904 N N . LYS B 1 85 ? -6.422 2.77 23.656 1 71 85 LYS B N 1
ATOM 5905 C CA . LYS B 1 85 ? -6.727 3.945 24.469 1 71 85 LYS B CA 1
ATOM 5906 C C . LYS B 1 85 ? -7.723 4.859 23.766 1 71 85 LYS B C 1
ATOM 5908 O O . LYS B 1 85 ? -8.656 5.363 24.391 1 71 85 LYS B O 1
ATOM 5913 N N . SER B 1 86 ? -7.48 4.934 22.547 1 72.12 86 SER B N 1
ATOM 5914 C CA . SER B 1 86 ? -8.375 5.777 21.766 1 72.12 86 SER B CA 1
ATOM 5915 C C . SER B 1 86 ? -9.773 5.168 21.672 1 72.12 86 SER B C 1
ATOM 5917 O O . SER B 1 86 ? -10.766 5.891 21.656 1 72.12 86 SER B O 1
ATOM 5919 N N . LEU B 1 87 ? -9.805 3.877 21.609 1 76.38 87 LEU B N 1
ATOM 5920 C CA . LEU B 1 87 ? -11.094 3.195 21.547 1 76.38 87 LEU B CA 1
ATOM 5921 C C . LEU B 1 87 ? -11.852 3.361 22.859 1 76.38 87 LEU B C 1
ATOM 5923 O O . LEU B 1 87 ? -13.07 3.574 22.859 1 76.38 87 LEU B O 1
ATOM 5927 N N . MET B 1 88 ? -11.164 3.271 23.891 1 78.19 88 MET B N 1
ATOM 5928 C CA . MET B 1 88 ? -11.797 3.414 25.203 1 78.19 88 MET B CA 1
ATOM 5929 C C . MET B 1 88 ? -12.281 4.84 25.422 1 78.19 88 MET B C 1
ATOM 5931 O O . MET B 1 88 ? -13.258 5.066 26.141 1 78.19 88 MET B O 1
ATOM 5935 N N . ALA B 1 89 ? -11.688 5.715 24.75 1 76.69 89 ALA B N 1
ATOM 5936 C CA . ALA B 1 89 ? -12.055 7.125 24.875 1 76.69 89 ALA B CA 1
ATOM 5937 C C . ALA B 1 89 ? -13.398 7.398 24.219 1 76.69 89 ALA B C 1
ATOM 5939 O O . ALA B 1 89 ? -14.094 8.359 24.578 1 76.69 89 ALA B O 1
ATOM 5940 N N . ILE B 1 90 ? -13.797 6.527 23.344 1 79.81 90 ILE B N 1
ATOM 5941 C CA . ILE B 1 90 ? -15.047 6.797 22.625 1 79.81 90 ILE B CA 1
ATOM 5942 C C . ILE B 1 90 ? -16.109 5.777 23.047 1 79.81 90 ILE B C 1
ATOM 5944 O O . ILE B 1 90 ? -17.062 5.535 22.312 1 79.81 90 ILE B O 1
ATOM 5948 N N . LYS B 1 91 ? -15.898 5.164 24.125 1 86.12 91 LYS B N 1
ATOM 5949 C CA . LYS B 1 91 ? -16.812 4.117 24.594 1 86.12 91 LYS B CA 1
ATOM 5950 C C . LYS B 1 91 ? -18.234 4.66 24.75 1 86.12 91 LYS B C 1
ATOM 5952 O O . LYS B 1 91 ? -19.203 3.973 24.453 1 86.12 91 LYS B O 1
ATOM 5957 N N . LYS B 1 92 ? -18.359 5.867 25.266 1 88.5 92 LYS B N 1
ATOM 5958 C CA . LYS B 1 92 ? -19.672 6.477 25.438 1 88.5 92 LYS B CA 1
ATOM 5959 C C . LYS B 1 92 ? -20.359 6.676 24.094 1 88.5 92 LYS B C 1
ATOM 5961 O O . LYS B 1 92 ? -21.562 6.457 23.969 1 88.5 92 LYS B O 1
ATOM 5966 N N . ALA B 1 93 ? -19.625 7.074 23.219 1 90.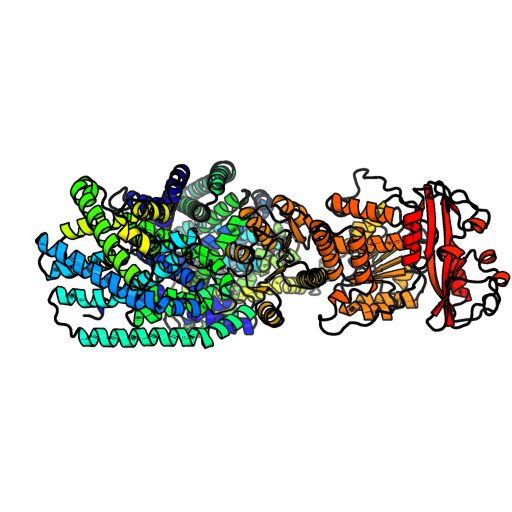25 93 ALA B N 1
ATOM 5967 C CA . ALA B 1 93 ? -20.172 7.281 21.875 1 90.25 93 ALA B CA 1
ATOM 5968 C C . ALA B 1 93 ? -20.594 5.957 21.25 1 90.25 93 ALA B C 1
ATOM 5970 O O . ALA B 1 93 ? -21.594 5.898 20.531 1 90.25 93 ALA B O 1
ATOM 5971 N N . VAL B 1 94 ? -19.906 4.91 21.531 1 90.56 94 VAL B N 1
ATOM 5972 C CA . VAL B 1 94 ? -20.203 3.598 20.969 1 90.56 94 VAL B CA 1
ATOM 5973 C C . VAL B 1 94 ? -21.484 3.043 21.594 1 90.56 94 VAL B C 1
ATOM 5975 O O . VAL B 1 94 ? -22.453 2.748 20.875 1 90.56 94 VAL B O 1
ATOM 5978 N N . PHE B 1 95 ? -21.547 3.01 22.906 1 89.88 95 PHE B N 1
ATOM 5979 C CA . PHE B 1 95 ? -22.609 2.26 23.562 1 89.88 95 PHE B CA 1
ATOM 5980 C C . PHE B 1 95 ? -23.844 3.139 23.766 1 89.88 95 PHE B C 1
ATOM 5982 O O . PHE B 1 95 ? -24.984 2.668 23.641 1 89.88 95 PHE B O 1
ATOM 5989 N N . ILE B 1 96 ? -23.609 4.383 24.016 1 92.56 96 ILE B N 1
ATOM 5990 C CA . ILE B 1 96 ? -24.75 5.262 24.219 1 92.56 96 ILE B CA 1
ATOM 5991 C C . ILE B 1 96 ? -25.156 5.902 22.891 1 92.56 96 ILE B C 1
ATOM 5993 O O . ILE B 1 96 ? -26.312 5.844 22.484 1 92.56 96 ILE B O 1
ATOM 5997 N N . GLY B 1 97 ? -24.219 6.504 22.266 1 93.44 97 GLY B N 1
ATOM 5998 C CA . GLY B 1 97 ? -24.5 7.129 20.984 1 93.44 97 GLY B CA 1
ATOM 5999 C C . GLY B 1 97 ? -24.984 6.148 19.938 1 93.44 97 GLY B C 1
ATOM 6000 O O . GLY B 1 97 ? -26.016 6.371 19.312 1 93.44 97 GLY B O 1
ATOM 6001 N N . GLY B 1 98 ? -24.25 5.047 19.766 1 95 98 GLY B N 1
ATOM 6002 C CA . GLY B 1 98 ? -24.625 4.031 18.797 1 95 98 GLY B CA 1
ATOM 6003 C C . GLY B 1 98 ? -25.953 3.367 19.109 1 95 98 GLY B C 1
ATOM 6004 O O . GLY B 1 98 ? -26.797 3.193 18.219 1 95 98 GLY B O 1
ATOM 6005 N N . ALA B 1 99 ? -26.141 3.062 20.359 1 95.38 99 ALA B N 1
ATOM 6006 C CA . ALA B 1 99 ? -27.375 2.414 20.766 1 95.38 99 ALA B CA 1
ATOM 6007 C C . ALA B 1 99 ? -28.578 3.334 20.547 1 95.38 99 ALA B C 1
ATOM 6009 O O . ALA B 1 99 ? -29.641 2.891 20.078 1 95.38 99 ALA B O 1
ATOM 6010 N N . LEU B 1 100 ? -28.375 4.547 20.891 1 96.44 100 LEU B N 1
ATOM 6011 C CA . LEU B 1 100 ? -29.453 5.512 20.719 1 96.44 100 LEU B CA 1
ATOM 6012 C C . LEU B 1 100 ? -29.766 5.715 19.234 1 96.44 100 LEU B C 1
ATOM 6014 O O . LEU B 1 100 ? -30.938 5.777 18.844 1 96.44 100 LEU B O 1
ATOM 6018 N N . GLN B 1 101 ? -28.797 5.855 18.438 1 96.94 101 GLN B N 1
ATOM 6019 C CA . GLN B 1 101 ? -29 6.082 17.016 1 96.94 101 GLN B CA 1
ATOM 6020 C C . GLN B 1 101 ? -29.734 4.918 16.359 1 96.94 101 GLN B C 1
ATOM 6022 O O . GLN B 1 101 ? -30.656 5.121 15.578 1 96.94 101 GLN B O 1
ATOM 6027 N N . VAL B 1 102 ? -29.312 3.67 16.656 1 96.94 102 VAL B N 1
ATOM 6028 C CA . VAL B 1 102 ? -29.922 2.482 16.062 1 96.94 102 VAL B CA 1
ATOM 6029 C C . VAL B 1 102 ? -31.359 2.334 16.547 1 96.94 102 VAL B C 1
ATOM 6031 O O . VAL B 1 102 ? -32.281 2.119 15.75 1 96.94 102 VAL B O 1
ATOM 6034 N N . SER B 1 103 ? -31.562 2.502 17.859 1 97.06 103 SER B N 1
ATOM 6035 C CA . SER B 1 103 ? -32.906 2.332 18.438 1 97.06 103 SER B CA 1
ATOM 6036 C C . SER B 1 103 ? -33.844 3.416 17.953 1 97.06 103 SER B C 1
ATOM 6038 O O . SER B 1 103 ? -35 3.125 17.594 1 97.06 103 SER B O 1
ATOM 6040 N N . LEU B 1 104 ? -33.375 4.625 17.953 1 97.31 104 LEU B N 1
ATOM 6041 C CA . LEU B 1 104 ? -34.219 5.73 17.516 1 97.31 104 LEU B CA 1
ATOM 6042 C C . LEU B 1 104 ? -34.562 5.59 16.031 1 97.31 104 LEU B C 1
ATOM 6044 O O . LEU B 1 104 ? -35.688 5.887 15.625 1 97.31 104 LEU B O 1
ATOM 6048 N N . THR B 1 105 ? -33.625 5.191 15.242 1 97.56 105 THR B N 1
ATOM 6049 C CA . THR B 1 105 ? -33.844 5.031 13.812 1 97.56 105 THR B CA 1
ATOM 6050 C C . THR B 1 105 ? -34.844 3.895 13.562 1 97.56 105 THR B C 1
ATOM 6052 O O . THR B 1 105 ? -35.719 4.004 12.703 1 97.56 105 THR B O 1
ATOM 6055 N N . ILE B 1 106 ? -34.625 2.787 14.297 1 97.62 106 ILE B N 1
ATOM 6056 C CA . ILE B 1 106 ? -35.562 1.666 14.164 1 97.62 106 ILE B CA 1
ATOM 6057 C C . ILE B 1 106 ? -36.969 2.119 14.516 1 97.62 106 ILE B C 1
ATOM 6059 O O . ILE B 1 106 ? -37.938 1.855 13.773 1 97.62 106 ILE B O 1
ATOM 6063 N N . LEU B 1 107 ? -37.094 2.791 15.594 1 97.31 107 LEU B N 1
ATOM 6064 C CA . LEU B 1 107 ? -38.406 3.24 16.062 1 97.31 107 LEU B CA 1
ATOM 6065 C C . LEU B 1 107 ? -39.031 4.203 15.062 1 97.31 107 LEU B C 1
ATOM 6067 O O . LEU B 1 107 ? -40.219 4.055 14.695 1 97.31 107 LEU B O 1
ATOM 6071 N N . ALA B 1 108 ? -38.312 5.168 14.633 1 97.5 108 ALA B N 1
ATOM 6072 C CA . ALA B 1 108 ? -38.844 6.176 13.711 1 97.5 108 ALA B CA 1
ATOM 6073 C C . ALA B 1 108 ? -39.25 5.543 12.383 1 97.5 108 ALA B C 1
ATOM 6075 O O . ALA B 1 108 ? -40.312 5.836 11.852 1 97.5 108 ALA B O 1
ATOM 6076 N N . THR B 1 109 ? -38.406 4.707 11.828 1 97.25 109 THR B N 1
ATOM 6077 C CA . THR B 1 109 ? -38.688 4.082 10.539 1 97.25 109 THR B CA 1
ATOM 6078 C C . THR B 1 109 ? -39.844 3.092 10.648 1 97.25 109 THR B C 1
ATOM 6080 O O . THR B 1 109 ? -40.656 2.957 9.727 1 97.25 109 THR B O 1
ATOM 6083 N N . THR B 1 110 ? -39.875 2.359 11.773 1 97.19 110 THR B N 1
ATOM 6084 C CA . THR B 1 110 ? -41 1.44 12.008 1 97.19 110 THR B CA 1
ATOM 6085 C C . THR B 1 110 ? -42.312 2.188 12.016 1 97.19 110 THR B C 1
ATOM 6087 O O . THR B 1 110 ? -43.281 1.745 11.406 1 97.19 110 THR B O 1
ATOM 6090 N N . PHE B 1 111 ? -42.344 3.266 12.695 1 96.75 111 PHE B N 1
ATOM 6091 C CA . PHE B 1 111 ? -43.562 4.051 12.789 1 96.75 111 PHE B CA 1
ATOM 6092 C C . PHE B 1 111 ? -43.969 4.582 11.422 1 96.75 111 PHE B C 1
ATOM 6094 O O . PHE B 1 111 ? -45.156 4.539 11.062 1 96.75 111 PHE B O 1
ATOM 6101 N N . VAL B 1 112 ? -43.062 5.07 10.711 1 96.19 112 VAL B N 1
ATOM 6102 C CA . VAL B 1 112 ? -43.344 5.59 9.375 1 96.19 112 VAL B CA 1
ATOM 6103 C C . VAL B 1 112 ? -43.844 4.461 8.477 1 96.19 112 VAL B C 1
ATOM 6105 O O . VAL B 1 112 ? -44.812 4.621 7.746 1 96.19 112 VAL B O 1
ATOM 6108 N N . ALA B 1 113 ? -43.219 3.305 8.5 1 96.06 113 ALA B N 1
ATOM 6109 C CA . ALA B 1 113 ? -43.594 2.158 7.672 1 96.06 113 ALA B CA 1
ATOM 6110 C C . ALA B 1 113 ? -44.969 1.637 8.047 1 96.06 113 ALA B C 1
ATOM 6112 O O . ALA B 1 113 ? -45.75 1.265 7.18 1 96.06 113 ALA B O 1
ATOM 6113 N N . TYR B 1 114 ? -45.25 1.638 9.336 1 95.38 114 TYR B N 1
ATOM 6114 C CA . TYR B 1 114 ? -46.531 1.182 9.812 1 95.38 114 TYR B CA 1
ATOM 6115 C C . TYR B 1 114 ? -47.656 2.088 9.305 1 95.38 114 TYR B C 1
ATOM 6117 O O . TYR B 1 114 ? -48.719 1.608 8.883 1 95.38 114 TYR B O 1
ATOM 6125 N N . PHE B 1 115 ? -47.438 3.338 9.25 1 94.62 115 PHE B N 1
ATOM 6126 C CA . PHE B 1 115 ? -48.438 4.293 8.812 1 94.62 115 PHE B CA 1
ATOM 6127 C C . PHE B 1 115 ? -48.594 4.285 7.293 1 94.62 115 PHE B C 1
ATOM 6129 O O . PHE B 1 115 ? -49.594 4.719 6.75 1 94.62 115 PHE B O 1
ATOM 6136 N N . LEU B 1 116 ? -47.594 3.791 6.648 1 92.12 116 LEU B N 1
ATOM 6137 C CA . LEU B 1 116 ? -47.656 3.664 5.195 1 92.12 116 LEU B CA 1
ATOM 6138 C C . LEU B 1 116 ? -48.406 2.398 4.789 1 92.12 116 LEU B C 1
ATOM 6140 O O . LEU B 1 116 ? -48.656 2.172 3.604 1 92.12 116 LEU B O 1
ATOM 6144 N N . GLY B 1 117 ? -48.719 1.514 5.812 1 91.19 117 GLY B N 1
ATOM 6145 C CA . GLY B 1 117 ? -49.594 0.405 5.523 1 91.19 117 GLY B CA 1
ATOM 6146 C C . GLY B 1 117 ? -48.938 -0.952 5.703 1 91.19 117 GLY B C 1
ATOM 6147 O O . GLY B 1 117 ? -49.562 -1.985 5.441 1 91.19 117 GLY B O 1
ATOM 6148 N N . PHE B 1 118 ? -47.812 -1.037 6.141 1 94.5 118 PHE B N 1
ATOM 6149 C CA . PHE B 1 118 ? -47.156 -2.318 6.332 1 94.5 118 PHE B CA 1
ATOM 6150 C C . PHE B 1 118 ? -47.562 -2.965 7.645 1 94.5 118 PHE B C 1
ATOM 6152 O O . PHE B 1 118 ? -47.938 -2.268 8.594 1 94.5 118 PHE B O 1
ATOM 6159 N N . ASN B 1 119 ? -47.562 -4.223 7.676 1 93.94 119 ASN B N 1
ATOM 6160 C CA . ASN B 1 119 ? -47.781 -4.949 8.922 1 93.94 119 ASN B CA 1
ATOM 6161 C C . ASN B 1 119 ? -46.688 -4.66 9.945 1 93.94 119 ASN B C 1
ATOM 6163 O O . ASN B 1 119 ? -45.562 -4.285 9.578 1 93.94 119 ASN B O 1
ATOM 6167 N N . TRP B 1 120 ? -46.938 -4.902 11.164 1 93.25 120 TRP B N 1
ATOM 6168 C CA . TRP B 1 120 ? -46.062 -4.555 12.266 1 93.25 120 TRP B CA 1
ATOM 6169 C C . TRP B 1 120 ? -44.719 -5.273 12.133 1 93.25 120 TRP B C 1
ATOM 6171 O O . TRP B 1 120 ? -43.656 -4.664 12.312 1 93.25 120 TRP B O 1
ATOM 6181 N N . ASN B 1 121 ? -44.812 -6.59 11.805 1 93.31 121 ASN B N 1
ATOM 6182 C CA . ASN B 1 121 ? -43.562 -7.367 11.688 1 93.31 121 ASN B CA 1
ATOM 6183 C C . ASN B 1 121 ? -42.688 -6.855 10.547 1 93.31 121 ASN B C 1
ATOM 6185 O O . ASN B 1 121 ? -41.469 -6.746 10.695 1 93.31 121 ASN B O 1
ATOM 6189 N N . VAL B 1 122 ? -43.375 -6.543 9.5 1 94.81 122 VAL B N 1
ATOM 6190 C CA . VAL B 1 122 ? -42.656 -6.043 8.336 1 94.81 122 VAL B CA 1
ATOM 6191 C C . VAL B 1 122 ? -42.125 -4.637 8.625 1 94.81 122 VAL B C 1
ATOM 6193 O O . VAL B 1 122 ? -41 -4.289 8.227 1 94.81 122 VAL B O 1
ATOM 6196 N N . ALA B 1 123 ? -42.906 -3.861 9.352 1 96.5 123 ALA B N 1
ATOM 6197 C CA . ALA B 1 123 ? -42.531 -2.492 9.688 1 96.5 123 ALA B CA 1
ATOM 6198 C C . ALA B 1 123 ? -41.281 -2.475 10.57 1 96.5 123 ALA B C 1
ATOM 6200 O O . ALA B 1 123 ? -40.375 -1.667 10.359 1 96.5 123 ALA B O 1
ATOM 6201 N N . VAL B 1 124 ? -41.25 -3.324 11.492 1 96 124 VAL B N 1
ATOM 6202 C CA . VAL B 1 124 ? -40.094 -3.42 12.383 1 96 124 VAL B CA 1
ATOM 6203 C C . VAL B 1 124 ? -38.875 -3.854 11.594 1 96 124 VAL B C 1
ATOM 6205 O O . VAL B 1 124 ? -37.75 -3.336 11.805 1 96 124 VAL B O 1
ATOM 6208 N N . PHE B 1 125 ? -39.094 -4.793 10.695 1 95.88 125 PHE B N 1
ATOM 6209 C CA . PHE B 1 125 ? -37.969 -5.277 9.883 1 95.88 125 PHE B CA 1
ATOM 6210 C C . PHE B 1 125 ? -37.438 -4.168 8.992 1 95.88 125 PHE B C 1
ATOM 6212 O O . PHE B 1 125 ? -36.219 -4.047 8.82 1 95.88 125 PHE B O 1
ATOM 6219 N N . ILE B 1 126 ? -38.312 -3.365 8.484 1 96.25 126 ILE B N 1
ATOM 6220 C CA . ILE B 1 126 ? -37.875 -2.217 7.688 1 96.25 126 ILE B CA 1
ATOM 6221 C C . ILE B 1 126 ? -37.062 -1.258 8.562 1 96.25 126 ILE B C 1
ATOM 6223 O O . ILE B 1 126 ? -36.094 -0.659 8.094 1 96.25 126 ILE B O 1
ATOM 6227 N N . GLY B 1 127 ? -37.469 -1.124 9.773 1 96.75 127 GLY B N 1
ATOM 6228 C CA . GLY B 1 127 ? -36.688 -0.347 10.727 1 96.75 127 GLY B CA 1
ATOM 6229 C C . GLY B 1 127 ? -35.281 -0.874 10.914 1 96.75 127 GLY B C 1
ATOM 6230 O O . GLY B 1 127 ? -34.344 -0.097 10.984 1 96.75 127 GLY B O 1
ATOM 6231 N N . PHE B 1 128 ? -35.156 -2.207 10.938 1 96.19 128 PHE B N 1
ATOM 6232 C CA . PHE B 1 128 ? -33.844 -2.824 11.023 1 96.19 128 PHE B CA 1
ATOM 6233 C C . PHE B 1 128 ? -33 -2.441 9.82 1 96.19 128 PHE B C 1
ATOM 6235 O O . PHE B 1 128 ? -31.828 -2.076 9.977 1 96.19 128 PHE B O 1
ATOM 6242 N N . LEU B 1 129 ? -33.594 -2.469 8.688 1 95.81 129 LEU B N 1
ATOM 6243 C CA . LEU B 1 129 ? -32.906 -2.27 7.434 1 95.81 129 LEU B CA 1
ATOM 6244 C C . LEU B 1 129 ? -32.344 -0.855 7.344 1 95.81 129 LEU B C 1
ATOM 6246 O O . LEU B 1 129 ? -31.203 -0.661 6.895 1 95.81 129 LEU B O 1
ATOM 6250 N N . PHE B 1 130 ? -33.031 0.108 7.836 1 96.69 130 PHE B N 1
ATOM 6251 C CA . PHE B 1 130 ? -32.625 1.498 7.629 1 96.69 130 PHE B CA 1
ATOM 6252 C C . PHE B 1 130 ? -31.797 2.01 8.805 1 96.69 130 PHE B C 1
ATOM 6254 O O . PHE B 1 130 ? -31.297 3.133 8.766 1 96.69 130 PHE B O 1
ATOM 6261 N N . SER B 1 131 ? -31.609 1.241 9.766 1 96.19 131 SER B N 1
ATOM 6262 C CA . SER B 1 131 ? -30.906 1.682 10.961 1 96.19 131 SER B CA 1
ATOM 6263 C C . SER B 1 131 ? -29.391 1.61 10.766 1 96.19 131 SER B C 1
ATOM 6265 O O . SER B 1 131 ? -28.641 2.266 11.484 1 96.19 131 SER B O 1
ATOM 6267 N N . LEU B 1 132 ? -28.984 0.875 9.766 1 94.75 132 LEU B N 1
ATOM 6268 C CA . LEU B 1 132 ? -27.547 0.651 9.562 1 94.75 132 LEU B CA 1
ATOM 6269 C C . LEU B 1 132 ? -27.016 1.544 8.453 1 94.75 132 LEU B C 1
ATOM 6271 O O . LEU B 1 132 ? -27.719 1.812 7.473 1 94.75 132 LEU B O 1
ATOM 6275 N N . SER B 1 133 ? -25.781 2.02 8.633 1 95.5 133 SER B N 1
ATOM 6276 C CA . SER B 1 133 ? -25.109 2.857 7.648 1 95.5 133 SER B CA 1
ATOM 6277 C C . SER B 1 133 ? -23.906 2.137 7.039 1 95.5 133 SER B C 1
ATOM 6279 O O . SER B 1 133 ? -23.484 1.093 7.543 1 95.5 133 SER B O 1
ATOM 6281 N N . SER B 1 134 ? -23.391 2.666 5.984 1 90.81 134 SER B N 1
ATOM 6282 C CA . SER B 1 134 ? -22.266 2.041 5.297 1 90.81 134 SER B CA 1
ATOM 6283 C C . SER B 1 134 ? -20.938 2.404 5.965 1 90.81 134 SER B C 1
ATOM 6285 O O . SER B 1 134 ? -20.469 3.535 5.844 1 90.81 134 SER B O 1
ATOM 6287 N N . THR B 1 135 ? -20.375 1.412 6.531 1 85.75 135 THR B N 1
ATOM 6288 C CA . THR B 1 135 ? -19.078 1.604 7.176 1 85.75 135 THR B CA 1
ATOM 6289 C C . THR B 1 135 ? -17.969 1.781 6.133 1 85.75 135 THR B C 1
ATOM 6291 O O . THR B 1 135 ? -17.109 2.65 6.273 1 85.75 135 THR B O 1
ATOM 6294 N N . ALA B 1 136 ? -18.031 1.028 5.094 1 82.94 136 ALA B N 1
ATOM 6295 C CA . ALA B 1 136 ? -17 1.01 4.062 1 82.94 136 ALA B CA 1
ATOM 6296 C C . ALA B 1 136 ? -16.891 2.365 3.369 1 82.94 136 ALA B C 1
ATOM 6298 O O . ALA B 1 136 ? -15.797 2.904 3.215 1 82.94 136 ALA B O 1
ATOM 6299 N N . ILE B 1 137 ? -17.953 2.959 3.023 1 88.06 137 ILE B N 1
ATOM 6300 C CA . ILE B 1 137 ? -17.969 4.199 2.256 1 88.06 137 ILE B CA 1
ATOM 6301 C C . ILE B 1 137 ? -17.547 5.363 3.152 1 88.06 137 ILE B C 1
ATOM 6303 O O . ILE B 1 137 ? -16.672 6.148 2.793 1 88.06 137 ILE B O 1
ATOM 6307 N N . VAL B 1 138 ? -18.109 5.441 4.273 1 91.88 138 VAL B N 1
ATOM 6308 C CA . VAL B 1 138 ? -17.891 6.57 5.172 1 91.88 138 VAL B CA 1
ATOM 6309 C C . VAL B 1 138 ? -16.453 6.574 5.664 1 91.88 138 VAL B C 1
ATOM 6311 O O . VAL B 1 138 ? -15.766 7.602 5.602 1 91.88 138 VAL B O 1
ATOM 6314 N N . LEU B 1 139 ? -16.016 5.449 6.086 1 85.25 139 LEU B N 1
ATOM 6315 C CA . LEU B 1 139 ? -14.672 5.395 6.656 1 85.25 139 LEU B CA 1
ATOM 6316 C C . LEU B 1 139 ? -13.617 5.551 5.57 1 85.25 139 LEU B C 1
ATOM 6318 O O . LEU B 1 139 ? -12.547 6.125 5.812 1 85.25 139 LEU B O 1
ATOM 6322 N N . LYS B 1 140 ? -13.922 4.98 4.449 1 84.19 140 LYS B N 1
ATOM 6323 C CA . LYS B 1 140 ? -12.992 5.215 3.344 1 84.19 140 LYS B CA 1
ATOM 6324 C C . LYS B 1 140 ? -12.859 6.703 3.049 1 84.19 140 LYS B C 1
ATOM 6326 O O . LYS B 1 140 ? -11.742 7.207 2.875 1 84.19 140 LYS B O 1
ATOM 6331 N N . LEU B 1 141 ? -13.922 7.41 2.994 1 85.62 141 LEU B N 1
ATOM 6332 C CA . LEU B 1 141 ? -13.914 8.836 2.68 1 85.62 141 LEU B CA 1
ATOM 6333 C C . LEU B 1 141 ? -13.258 9.633 3.797 1 85.62 141 LEU B C 1
ATOM 6335 O O . LEU B 1 141 ? -12.516 10.586 3.533 1 85.62 141 LEU B O 1
ATOM 6339 N N . LEU B 1 142 ? -13.508 9.25 5.008 1 84.19 142 LEU B N 1
ATOM 6340 C CA . LEU B 1 142 ? -12.891 9.93 6.145 1 84.19 142 LEU B CA 1
ATOM 6341 C C . LEU B 1 142 ? -11.383 9.688 6.172 1 84.19 142 LEU B C 1
ATOM 6343 O O . LEU B 1 142 ? -10.617 10.586 6.516 1 84.19 142 LEU B O 1
ATOM 6347 N N . GLN B 1 143 ? -11.039 8.516 5.855 1 76.06 143 GLN B N 1
ATOM 6348 C CA . GLN B 1 143 ? -9.617 8.18 5.82 1 76.06 143 GLN B CA 1
ATOM 6349 C C . GLN B 1 143 ? -8.891 8.961 4.727 1 76.06 143 GLN B C 1
ATOM 6351 O O . GLN B 1 143 ? -7.797 9.477 4.953 1 76.06 143 GLN B O 1
ATOM 6356 N N . GLU B 1 144 ? -9.5 9.031 3.578 1 73.44 144 GLU B N 1
ATOM 6357 C CA . GLU B 1 144 ? -8.906 9.75 2.451 1 73.44 144 GLU B CA 1
ATOM 6358 C C . GLU B 1 144 ? -8.75 11.234 2.766 1 73.44 144 GLU B C 1
ATOM 6360 O O . GLU B 1 144 ? -7.793 11.867 2.311 1 73.44 144 GLU B O 1
ATOM 6365 N N . SER B 1 145 ? -9.68 11.719 3.547 1 74 145 SER B N 1
ATOM 6366 C CA . SER B 1 145 ? -9.625 13.141 3.885 1 74 145 SER B CA 1
ATOM 6367 C C . SER B 1 145 ? -8.836 13.375 5.168 1 74 145 SER B C 1
ATOM 6369 O O . SER B 1 145 ? -8.711 14.508 5.629 1 74 145 SER B O 1
ATOM 6371 N N . GLY B 1 146 ? -8.453 12.336 5.844 1 68.69 146 GLY B N 1
ATOM 6372 C CA . GLY B 1 146 ? -7.672 12.438 7.062 1 68.69 146 GLY B CA 1
ATOM 6373 C C . GLY B 1 146 ? -8.477 12.922 8.25 1 68.69 146 GLY B C 1
ATOM 6374 O O . GLY B 1 146 ? -7.941 13.578 9.148 1 68.69 146 GLY B O 1
ATOM 6375 N N . GLN B 1 147 ? -9.727 12.641 8.258 1 73.69 147 GLN B N 1
ATOM 6376 C CA . GLN B 1 147 ? -10.594 13.211 9.281 1 73.69 147 GLN B CA 1
ATOM 6377 C C . GLN B 1 147 ? -11.094 12.133 10.242 1 73.69 147 GLN B C 1
ATOM 6379 O O . GLN B 1 147 ? -12.055 12.359 10.984 1 73.69 147 GLN B O 1
ATOM 6384 N N . VAL B 1 148 ? -10.484 10.992 10.242 1 76.5 148 VAL B N 1
ATOM 6385 C CA . VAL B 1 148 ? -10.93 9.883 11.086 1 76.5 148 VAL B CA 1
ATOM 6386 C C . VAL B 1 148 ? -10.695 10.234 12.555 1 76.5 148 VAL B C 1
ATOM 6388 O O . VAL B 1 148 ? -11.492 9.867 13.422 1 76.5 148 VAL B O 1
ATOM 6391 N N . ASN B 1 149 ? -9.688 11.047 12.812 1 70.75 149 ASN B N 1
ATOM 6392 C CA . ASN B 1 149 ? -9.289 11.281 14.195 1 70.75 149 ASN B CA 1
ATOM 6393 C C . ASN B 1 149 ? -9.852 12.602 14.719 1 70.75 149 ASN B C 1
ATOM 6395 O O . ASN B 1 149 ? -9.547 13.008 15.844 1 70.75 149 ASN B O 1
ATOM 6399 N N . THR B 1 150 ? -10.656 13.289 13.953 1 73.88 150 THR B N 1
ATOM 6400 C CA . THR B 1 150 ? -11.367 14.461 14.453 1 73.88 150 THR B CA 1
ATOM 6401 C C . THR B 1 150 ? -12.477 14.055 15.422 1 73.88 150 THR B C 1
ATOM 6403 O O . THR B 1 150 ? -12.797 12.875 15.539 1 73.88 150 THR B O 1
ATOM 6406 N N . ILE B 1 151 ? -12.953 14.992 16.078 1 80.69 151 ILE B N 1
ATOM 6407 C CA . ILE B 1 151 ? -14.023 14.711 17.031 1 80.69 151 ILE B CA 1
ATOM 6408 C C . ILE B 1 151 ? -15.211 14.078 16.312 1 80.69 151 ILE B C 1
ATOM 6410 O O . ILE B 1 151 ? -15.742 13.055 16.75 1 80.69 151 ILE B O 1
ATOM 6414 N N . SER B 1 152 ? -15.609 14.656 15.227 1 88.69 152 SER B N 1
ATOM 6415 C CA . SER B 1 152 ? -16.719 14.125 14.438 1 88.69 152 SER B CA 1
ATOM 6416 C C . SER B 1 152 ? -16.359 12.781 13.82 1 88.69 152 SER B C 1
ATOM 6418 O O . SER B 1 152 ? -17.219 11.891 13.719 1 88.69 152 SER B O 1
ATOM 6420 N N . GLY B 1 153 ? -15.109 12.68 13.438 1 87.81 153 GLY B N 1
ATOM 6421 C CA . GLY B 1 153 ? -14.648 11.422 12.852 1 87.81 153 GLY B CA 1
ATOM 6422 C C . GLY B 1 153 ? -14.68 10.266 13.836 1 87.81 153 GLY B C 1
ATOM 6423 O O . GLY B 1 153 ? -15.148 9.18 13.5 1 87.81 153 GLY B O 1
ATOM 6424 N N . ARG B 1 154 ? -14.281 10.508 15 1 85.81 154 ARG B N 1
ATOM 6425 C CA . ARG B 1 154 ? -14.266 9.484 16.047 1 85.81 154 ARG B CA 1
ATOM 6426 C C . ARG B 1 154 ? -15.68 9.094 16.453 1 85.81 154 ARG B C 1
ATOM 6428 O O . ARG B 1 154 ? -15.961 7.922 16.703 1 85.81 154 ARG B O 1
ATOM 6435 N N . THR B 1 155 ? -16.469 10.094 16.547 1 91.19 155 THR B N 1
ATOM 6436 C CA . THR B 1 155 ? -17.875 9.828 16.891 1 91.19 155 THR B CA 1
ATOM 6437 C C . THR B 1 155 ? -18.547 9 15.797 1 91.19 155 THR B C 1
ATOM 6439 O O . THR B 1 155 ? -19.312 8.078 16.094 1 91.19 155 THR B O 1
ATOM 6442 N N . THR B 1 156 ? -18.297 9.352 14.578 1 93.5 156 THR B N 1
ATOM 6443 C CA . THR B 1 156 ? -18.828 8.602 13.438 1 93.5 156 THR B CA 1
ATOM 6444 C C . THR B 1 156 ? -18.359 7.148 13.492 1 93.5 156 THR B C 1
ATOM 6446 O O . THR B 1 156 ? -19.156 6.227 13.328 1 93.5 156 THR B O 1
ATOM 6449 N N . LEU B 1 157 ? -17.141 6.977 13.75 1 89.19 157 LEU B N 1
ATOM 6450 C CA . LEU B 1 157 ? -16.578 5.637 13.859 1 89.19 157 LEU B CA 1
ATOM 6451 C C . LEU B 1 157 ? -17.234 4.855 14.984 1 89.19 157 LEU B C 1
ATOM 6453 O O . LEU B 1 157 ? -17.562 3.676 14.82 1 89.19 157 LEU B O 1
ATOM 6457 N N . ALA B 1 158 ? -17.375 5.512 16.062 1 91.25 158 ALA B N 1
ATOM 6458 C CA . ALA B 1 158 ? -17.969 4.871 17.25 1 91.25 158 ALA B CA 1
ATOM 6459 C C . ALA B 1 158 ? -19.359 4.336 16.938 1 91.25 158 ALA B C 1
ATOM 6461 O O . ALA B 1 158 ? -19.672 3.188 17.25 1 91.25 158 ALA B O 1
ATOM 6462 N N . ILE B 1 159 ? -20.156 5.121 16.328 1 93.94 159 ILE B N 1
ATOM 6463 C CA . ILE B 1 159 ? -21.516 4.734 16 1 93.94 159 ILE B CA 1
ATOM 6464 C C . ILE B 1 159 ? -21.5 3.598 14.984 1 93.94 159 ILE B C 1
ATOM 6466 O O . ILE B 1 159 ? -22.281 2.646 15.094 1 93.94 159 ILE B O 1
ATOM 6470 N N . LEU B 1 160 ? -20.672 3.66 14.008 1 91.31 160 LEU B N 1
ATOM 6471 C CA . LEU B 1 160 ? -20.562 2.639 12.977 1 91.31 160 LEU B CA 1
ATOM 6472 C C . LEU B 1 160 ? -20.125 1.306 13.57 1 91.31 160 LEU B C 1
ATOM 6474 O O . LEU B 1 160 ? -20.594 0.246 13.156 1 91.31 160 LEU B O 1
ATOM 6478 N N . ILE B 1 161 ? -19.219 1.356 14.531 1 86.5 161 ILE B N 1
ATOM 6479 C CA . ILE B 1 161 ? -18.766 0.15 15.211 1 86.5 161 ILE B CA 1
ATOM 6480 C C . ILE B 1 161 ? -19.938 -0.524 15.906 1 86.5 161 ILE B C 1
ATOM 6482 O O . ILE B 1 161 ? -20.094 -1.745 15.836 1 86.5 161 ILE B O 1
ATOM 6486 N N . PHE B 1 162 ? -20.703 0.269 16.547 1 90.44 162 PHE B N 1
ATOM 6487 C CA . PHE B 1 162 ? -21.875 -0.289 17.219 1 90.44 162 PHE B CA 1
ATOM 6488 C C . PHE B 1 162 ? -22.828 -0.925 16.219 1 90.44 162 PHE B C 1
ATOM 6490 O O . PHE B 1 162 ? -23.406 -1.982 16.484 1 90.44 162 PHE B O 1
ATOM 6497 N N . GLN B 1 163 ? -23.062 -0.278 15.133 1 91.62 163 GLN B N 1
ATOM 6498 C CA . GLN B 1 163 ? -23.906 -0.823 14.078 1 91.62 163 GLN B CA 1
ATOM 6499 C C . GLN B 1 163 ? -23.375 -2.17 13.586 1 91.62 163 GLN B C 1
ATOM 6501 O O . GLN B 1 163 ? -24.156 -3.064 13.258 1 91.62 163 GLN B O 1
ATOM 6506 N N . ASP B 1 164 ? -22.109 -2.312 13.594 1 82.19 164 ASP B N 1
ATOM 6507 C CA . ASP B 1 164 ? -21.5 -3.574 13.18 1 82.19 164 ASP B CA 1
ATOM 6508 C C . ASP B 1 164 ? -21.734 -4.668 14.219 1 82.19 164 ASP B C 1
ATOM 6510 O O . ASP B 1 164 ? -21.828 -5.848 13.883 1 82.19 164 ASP B O 1
ATOM 6514 N N . ILE B 1 165 ? -21.844 -4.258 15.406 1 79.62 165 ILE B N 1
ATOM 6515 C CA . ILE B 1 165 ? -22.109 -5.195 16.5 1 79.62 165 ILE B CA 1
ATOM 6516 C C . ILE B 1 165 ? -23.578 -5.609 16.484 1 79.62 165 ILE B C 1
ATOM 6518 O O . ILE B 1 165 ? -23.891 -6.793 16.625 1 79.62 165 ILE B O 1
ATOM 6522 N N . VAL B 1 166 ? -24.406 -4.727 16.281 1 87.5 166 VAL B N 1
ATOM 6523 C CA . VAL B 1 166 ? -25.828 -4.934 16.484 1 87.5 166 VAL B CA 1
ATOM 6524 C C . VAL B 1 166 ? -26.422 -5.695 15.312 1 87.5 166 VAL B C 1
ATOM 6526 O O . VAL B 1 166 ? -27.516 -6.254 15.406 1 87.5 166 VAL B O 1
ATOM 6529 N N . ILE B 1 167 ? -25.75 -5.781 14.25 1 83.75 167 ILE B N 1
ATOM 6530 C CA . ILE B 1 167 ? -26.25 -6.496 13.086 1 83.75 167 ILE B CA 1
ATOM 6531 C C . ILE B 1 167 ? -26.547 -7.949 13.461 1 83.75 167 ILE B C 1
ATOM 6533 O O . ILE B 1 167 ? -27.484 -8.547 12.938 1 83.75 167 ILE B O 1
ATOM 6537 N N . VAL B 1 168 ? -25.781 -8.508 14.344 1 77.25 168 VAL B N 1
ATOM 6538 C CA . VAL B 1 168 ? -25.922 -9.914 14.719 1 77.25 168 VAL B CA 1
ATOM 6539 C C . VAL B 1 168 ? -27.25 -10.117 15.438 1 77.25 168 VAL B C 1
ATOM 6541 O O . VAL B 1 168 ? -28.047 -10.969 15.055 1 77.25 168 VAL B O 1
ATOM 6544 N N . PRO B 1 169 ? -27.516 -9.391 16.469 1 82.69 169 PRO B N 1
ATOM 6545 C CA . PRO B 1 169 ? -28.828 -9.523 17.094 1 82.69 169 PRO B CA 1
ATOM 6546 C C . PRO B 1 169 ? -29.969 -9.242 16.141 1 82.69 169 PRO B C 1
ATOM 6548 O O . PRO B 1 169 ? -31.016 -9.883 16.203 1 82.69 169 PRO B O 1
ATOM 6551 N N . LEU B 1 170 ? -29.875 -8.258 15.227 1 88.06 170 LEU B N 1
ATOM 6552 C CA . LEU B 1 170 ? -30.922 -7.957 14.266 1 88.06 170 LEU B CA 1
ATOM 6553 C C . LEU B 1 170 ? -31.188 -9.156 13.352 1 88.06 170 LEU B C 1
ATOM 6555 O O . LEU B 1 170 ? -32.344 -9.453 13.023 1 88.06 170 LEU B O 1
ATOM 6559 N N . MET B 1 171 ? -30.141 -9.789 12.953 1 79.69 171 MET B N 1
ATOM 6560 C CA . MET B 1 171 ? -30.25 -10.984 12.117 1 79.69 171 MET B CA 1
ATOM 6561 C C . MET B 1 171 ? -30.938 -12.109 12.875 1 79.69 171 MET B C 1
ATOM 6563 O O . MET B 1 171 ? -31.688 -12.891 12.281 1 79.69 171 MET B O 1
ATOM 6567 N N . LEU B 1 172 ? -30.703 -12.188 14.195 1 76.56 172 LEU B N 1
ATOM 6568 C CA . LEU B 1 172 ? -31.312 -13.219 15.031 1 76.56 172 LEU B CA 1
ATOM 6569 C C . LEU B 1 172 ? -32.781 -12.945 15.242 1 76.56 172 LEU B C 1
ATOM 6571 O O . LEU B 1 172 ? -33.594 -13.875 15.367 1 76.56 172 LEU B O 1
ATOM 6575 N N . PHE B 1 173 ? -33.125 -11.711 15.219 1 84.81 173 PHE B N 1
ATOM 6576 C CA . PHE B 1 173 ? -34.5 -11.32 15.469 1 84.81 173 PHE B CA 1
ATOM 6577 C C . PHE B 1 173 ? -35.344 -11.461 14.203 1 84.81 173 PHE B C 1
ATOM 6579 O O . PHE B 1 173 ? -36.562 -11.531 14.266 1 84.81 173 PHE B O 1
ATOM 6586 N N . THR B 1 174 ? -34.75 -11.547 13.078 1 85.06 174 THR B N 1
ATOM 6587 C CA . THR B 1 174 ? -35.438 -11.539 11.797 1 85.06 174 THR B CA 1
ATOM 6588 C C . THR B 1 174 ? -36.344 -12.766 11.656 1 85.06 174 THR B C 1
ATOM 6590 O O . THR B 1 174 ? -37.531 -12.641 11.32 1 85.06 174 THR B O 1
ATOM 6593 N N . PRO B 1 175 ? -35.844 -13.992 11.938 1 80.81 175 PRO B N 1
ATOM 6594 C CA . PRO B 1 175 ? -36.75 -15.141 11.859 1 80.81 175 PRO B CA 1
ATOM 6595 C C . PRO B 1 175 ? -37.906 -15.047 12.852 1 80.81 175 PRO B C 1
ATOM 6597 O O . PRO B 1 175 ? -39 -15.531 12.57 1 80.81 175 PRO B O 1
ATOM 6600 N N . MET B 1 176 ? -37.656 -14.352 13.969 1 82.5 176 MET B N 1
ATOM 6601 C CA . MET B 1 176 ? -38.688 -14.188 14.977 1 82.5 176 MET B CA 1
ATOM 6602 C C . MET B 1 176 ? -39.812 -13.289 14.469 1 82.5 176 MET B C 1
ATOM 6604 O O . MET B 1 176 ? -40.969 -13.492 14.805 1 82.5 176 MET B O 1
ATOM 6608 N N . LEU B 1 177 ? -39.406 -12.328 13.797 1 88 177 LEU B N 1
ATOM 6609 C CA . LEU B 1 177 ? -40.406 -11.43 13.211 1 88 177 LEU B CA 1
ATOM 6610 C C . LEU B 1 177 ? -41.219 -12.148 12.148 1 88 177 LEU B C 1
ATOM 6612 O O . LEU B 1 177 ? -42.375 -11.766 11.875 1 88 177 LEU B O 1
ATOM 6616 N N . ALA B 1 178 ? -40.531 -13.164 11.617 1 85.94 178 ALA B N 1
ATOM 6617 C CA . ALA B 1 178 ? -41.219 -13.945 10.594 1 85.94 178 ALA B CA 1
ATOM 6618 C C . ALA B 1 178 ? -42.062 -15.031 11.227 1 85.94 178 ALA B C 1
ATOM 6620 O O . ALA B 1 178 ? -42.781 -15.758 10.523 1 85.94 178 ALA B O 1
ATOM 6621 N N . GLY B 1 179 ? -42.031 -15.188 12.547 1 78 179 GLY B N 1
ATOM 6622 C CA . GLY B 1 179 ? -42.906 -16.125 13.242 1 78 179 GLY B CA 1
ATOM 6623 C C . GLY B 1 179 ? -42.188 -17.344 13.75 1 78 179 GLY B C 1
ATOM 6624 O O . GLY B 1 179 ? -42.812 -18.25 14.32 1 78 179 GLY B O 1
ATOM 6625 N N . GLU B 1 180 ? -40.969 -17.422 13.516 1 72.5 180 GLU B N 1
ATOM 6626 C CA . GLU B 1 180 ? -40.219 -18.594 13.984 1 72.5 180 GLU B CA 1
ATOM 6627 C C . GLU B 1 180 ? -39.875 -18.469 15.469 1 72.5 180 GLU B C 1
ATOM 6629 O O . GLU B 1 180 ? -39.594 -17.375 15.953 1 72.5 180 GLU B O 1
ATOM 6634 N N . SER B 1 181 ? -40.312 -19.391 16.375 1 65.25 181 SER B N 1
ATOM 6635 C CA . SER B 1 181 ? -40.188 -19.328 17.828 1 65.25 181 SER B CA 1
ATOM 6636 C C . SER B 1 181 ? -38.812 -19.781 18.297 1 65.25 181 SER B C 1
ATOM 6638 O O . SER B 1 181 ? -38.375 -20.891 17.969 1 65.25 181 SER B O 1
ATOM 6640 N N . ASP B 1 182 ? -37.875 -19.031 18.219 1 63.72 182 ASP B N 1
ATOM 6641 C CA . ASP B 1 182 ? -36.625 -19.453 18.844 1 63.72 182 ASP B CA 1
ATOM 6642 C C . ASP B 1 182 ? -36.375 -18.656 20.125 1 63.72 182 ASP B C 1
ATOM 6644 O O . ASP B 1 182 ? -36.938 -17.594 20.328 1 63.72 182 ASP B O 1
ATOM 6648 N N . ASN B 1 183 ? -35.938 -19.359 21.25 1 68.75 183 ASN B N 1
ATOM 6649 C CA . ASN B 1 183 ? -35.562 -18.703 22.484 1 68.75 183 ASN B CA 1
ATOM 6650 C C . ASN B 1 183 ? -34.562 -17.578 22.25 1 68.75 183 ASN B C 1
ATOM 6652 O O . ASN B 1 183 ? -33.344 -17.812 22.297 1 68.75 183 ASN B O 1
ATOM 6656 N N . VAL B 1 184 ? -35.031 -16.391 21.953 1 71 184 VAL B N 1
ATOM 6657 C CA . VAL B 1 184 ? -34.25 -15.227 21.578 1 71 184 VAL B CA 1
ATOM 6658 C C . VAL B 1 184 ? -33.406 -14.766 22.766 1 71 184 VAL B C 1
ATOM 6660 O O . VAL B 1 184 ? -32.25 -14.367 22.594 1 71 184 VAL B O 1
ATOM 6663 N N . ALA B 1 185 ? -34 -14.906 23.922 1 75.12 185 ALA B N 1
ATOM 6664 C CA . ALA B 1 185 ? -33.281 -14.43 25.094 1 75.12 185 ALA B CA 1
ATOM 6665 C C . ALA B 1 185 ? -31.984 -15.219 25.312 1 75.12 185 ALA B C 1
ATOM 6667 O O . ALA B 1 185 ? -30.938 -14.641 25.609 1 75.12 185 ALA B O 1
ATOM 6668 N N . TRP B 1 186 ? -32.156 -16.5 25.094 1 77.75 186 TRP B N 1
ATOM 6669 C CA . TRP B 1 186 ? -30.969 -17.344 25.25 1 77.75 186 TRP B CA 1
ATOM 6670 C C . TRP B 1 186 ? -29.938 -17.078 24.156 1 77.75 186 TRP B C 1
ATOM 6672 O O . TRP B 1 186 ? -28.734 -17.047 24.422 1 77.75 186 TRP B O 1
ATOM 6682 N N . SER B 1 187 ? -30.469 -16.828 23.047 1 74.81 187 SER B N 1
ATOM 6683 C CA . SER B 1 187 ? -29.578 -16.547 21.938 1 74.81 187 SER B CA 1
ATOM 6684 C C . SER B 1 187 ? -28.859 -15.219 22.109 1 74.81 187 SER B C 1
ATOM 6686 O O . SER B 1 187 ? -27.672 -15.086 21.766 1 74.81 187 SER B O 1
ATOM 6688 N N . LEU B 1 188 ? -29.5 -14.297 22.656 1 76.75 188 LEU B N 1
ATOM 6689 C CA . LEU B 1 188 ? -28.906 -12.992 22.922 1 76.75 188 LEU B CA 1
ATOM 6690 C C . LEU B 1 188 ? -27.875 -13.07 24.047 1 76.75 188 LEU B C 1
ATOM 6692 O O . LEU B 1 188 ? -26.828 -12.422 23.984 1 76.75 188 LEU B O 1
ATOM 6696 N N . PHE B 1 189 ? -28.234 -13.828 24.969 1 81.94 189 PHE B N 1
ATOM 6697 C CA . PHE B 1 189 ? -27.312 -14.008 26.094 1 81.94 189 PHE B CA 1
ATOM 6698 C C . PHE B 1 189 ? -26.031 -14.688 25.625 1 81.94 189 PHE B C 1
ATOM 6700 O O . PHE B 1 189 ? -24.922 -14.25 25.969 1 81.94 189 PHE B O 1
ATOM 6707 N N . LEU B 1 190 ? -26.203 -15.695 24.844 1 79.5 190 LEU B N 1
ATOM 6708 C CA . LEU B 1 190 ? -25.031 -16.422 24.328 1 79.5 190 LEU B CA 1
ATOM 6709 C C . LEU B 1 190 ? -24.203 -15.516 23.422 1 79.5 190 LEU B C 1
ATOM 6711 O O . LEU B 1 190 ? -22.969 -15.609 23.406 1 79.5 190 LEU B O 1
ATOM 6715 N N . MET B 1 191 ? -24.828 -14.641 22.75 1 75.69 191 MET B N 1
ATOM 6716 C CA . MET B 1 191 ? -24.125 -13.703 21.875 1 75.69 191 MET B CA 1
ATOM 6717 C C . MET B 1 191 ? -23.297 -12.719 22.703 1 75.69 191 MET B C 1
ATOM 6719 O O . MET B 1 191 ? -22.172 -12.391 22.328 1 75.69 191 MET B O 1
ATOM 6723 N N . ALA B 1 192 ? -23.922 -12.25 23.719 1 81.44 192 ALA B N 1
ATOM 6724 C CA . ALA B 1 192 ? -23.203 -11.328 24.609 1 81.44 192 ALA B CA 1
ATOM 6725 C C . ALA B 1 192 ? -21.984 -11.984 25.219 1 81.44 192 ALA B C 1
ATOM 6727 O O . ALA B 1 192 ? -20.922 -11.359 25.344 1 81.44 192 ALA B O 1
ATOM 6728 N N . VAL B 1 193 ? -22.172 -13.242 25.594 1 85.31 193 VAL B N 1
ATOM 6729 C CA . VAL B 1 193 ? -21.062 -13.977 26.188 1 85.31 193 VAL B CA 1
ATOM 6730 C C . VAL B 1 193 ? -19.953 -14.188 25.156 1 85.31 193 VAL B C 1
ATOM 6732 O O . VAL B 1 193 ? -18.781 -13.984 25.453 1 85.31 193 VAL B O 1
ATOM 6735 N N . LYS B 1 194 ? -20.344 -14.523 23.984 1 80.06 194 LYS B N 1
ATOM 6736 C CA . LYS B 1 194 ? -19.391 -14.742 22.906 1 80.06 194 LYS B CA 1
ATOM 6737 C C . LYS B 1 194 ? -18.688 -13.438 22.531 1 80.06 194 LYS B C 1
ATOM 6739 O O . LYS B 1 194 ? -17.484 -13.438 22.266 1 80.06 194 LYS B O 1
ATOM 6744 N N . GLY B 1 195 ? -19.438 -12.375 22.484 1 77.31 195 GLY B N 1
ATOM 6745 C CA . GLY B 1 195 ? -18.844 -11.07 22.203 1 77.31 195 GLY B CA 1
ATOM 6746 C C . GLY B 1 195 ? -17.828 -10.641 23.234 1 77.31 195 GLY B C 1
ATOM 6747 O O . GLY B 1 195 ? -16.766 -10.133 22.906 1 77.31 195 GLY B O 1
ATOM 6748 N N . THR B 1 196 ? -18.172 -10.859 24.438 1 82.62 196 THR B N 1
ATOM 6749 C CA . THR B 1 196 ? -17.266 -10.508 25.531 1 82.62 196 THR B CA 1
ATOM 6750 C C . THR B 1 196 ? -16.016 -11.367 25.484 1 82.62 196 THR B C 1
ATOM 6752 O O . THR B 1 196 ? -14.906 -10.875 25.734 1 82.62 196 THR B O 1
ATOM 6755 N N . LEU B 1 197 ? -16.203 -12.555 25.188 1 84.62 197 LEU B N 1
ATOM 6756 C CA . LEU B 1 197 ? -15.078 -13.469 25.078 1 84.62 197 LEU B CA 1
ATOM 6757 C C . LEU B 1 197 ? -14.109 -13.016 23.984 1 84.62 197 LEU B C 1
ATOM 6759 O O . LEU B 1 197 ? -12.891 -13.062 24.172 1 84.62 197 LEU B O 1
ATOM 6763 N N . VAL B 1 198 ? -14.648 -12.594 22.938 1 81.06 198 VAL B N 1
ATOM 6764 C CA . VAL B 1 198 ? -13.836 -12.156 21.812 1 81.06 198 VAL B CA 1
ATOM 6765 C C . VAL B 1 198 ? -13.031 -10.914 22.203 1 81.06 198 VAL B C 1
ATOM 6767 O O . VAL B 1 198 ? -11.859 -10.781 21.844 1 81.06 198 VAL B O 1
ATOM 6770 N N . VAL B 1 199 ? -13.68 -10.055 22.875 1 77.5 199 VAL B N 1
ATOM 6771 C CA . VAL B 1 199 ? -13.008 -8.828 23.312 1 77.5 199 VAL B CA 1
ATOM 6772 C C . VAL B 1 199 ? -11.859 -9.18 24.266 1 77.5 199 VAL B C 1
ATOM 6774 O O . VAL B 1 199 ? -10.766 -8.625 24.141 1 77.5 199 VAL B O 1
ATOM 6777 N N . ILE B 1 200 ? -12.117 -10.094 25.125 1 83.88 200 ILE B N 1
ATOM 6778 C CA . ILE B 1 200 ? -11.102 -10.492 26.094 1 83.88 200 ILE B CA 1
ATOM 6779 C C . ILE B 1 200 ? -9.938 -11.156 25.375 1 83.88 200 ILE B C 1
ATOM 6781 O O . ILE B 1 200 ? -8.773 -10.859 25.656 1 83.88 200 ILE B O 1
ATOM 6785 N N . LEU B 1 201 ? -10.234 -11.961 24.469 1 82.81 201 LEU B N 1
ATOM 6786 C CA . LEU B 1 201 ? -9.203 -12.648 23.703 1 82.81 201 LEU B CA 1
ATOM 6787 C C . LEU B 1 201 ? -8.383 -11.664 22.891 1 82.81 201 LEU B C 1
ATOM 6789 O O . LEU B 1 201 ? -7.172 -11.836 22.719 1 82.81 201 LEU B O 1
ATOM 6793 N N . THR B 1 202 ? -9.086 -10.742 22.359 1 78.94 202 THR B N 1
ATOM 6794 C CA . THR B 1 202 ? -8.414 -9.719 21.578 1 78.94 202 THR B CA 1
ATOM 6795 C C . THR B 1 202 ? -7.434 -8.93 22.438 1 78.94 202 THR B C 1
ATOM 6797 O O . THR B 1 202 ? -6.301 -8.664 22.031 1 78.94 202 THR B O 1
ATOM 6800 N N . LEU B 1 203 ? -7.871 -8.602 23.609 1 80.62 203 LEU B N 1
ATOM 6801 C CA . LEU B 1 203 ? -7.023 -7.828 24.516 1 80.62 203 LEU B CA 1
ATOM 6802 C C . LEU B 1 203 ? -5.816 -8.648 24.953 1 80.62 203 LEU B C 1
ATOM 6804 O O . LEU B 1 203 ? -4.695 -8.133 25.016 1 80.62 203 LEU B O 1
ATOM 6808 N N . LEU B 1 204 ? -6.074 -9.875 25.203 1 85.69 204 LEU B N 1
ATOM 6809 C CA . LEU B 1 204 ? -4.992 -10.758 25.625 1 85.69 204 LEU B CA 1
ATOM 6810 C C . LEU B 1 204 ? -4.004 -10.984 24.484 1 85.69 204 LEU B C 1
ATOM 6812 O O . LEU B 1 204 ? -2.793 -11.031 24.719 1 85.69 204 LEU B O 1
ATOM 6816 N N . SER B 1 205 ? -4.504 -11.133 23.375 1 86 205 SER B N 1
ATOM 6817 C CA . SER B 1 205 ? -3.648 -11.336 22.219 1 86 205 SER B CA 1
ATOM 6818 C C . SER B 1 205 ? -2.83 -10.086 21.906 1 86 205 SER B C 1
ATOM 6820 O O . SER B 1 205 ? -1.675 -10.18 21.484 1 86 205 SER B O 1
ATOM 6822 N N . ALA B 1 206 ? -3.451 -8.961 22.109 1 80.31 206 ALA B N 1
ATOM 6823 C CA . ALA B 1 206 ? -2.791 -7.691 21.828 1 80.31 206 ALA B CA 1
ATOM 6824 C C . ALA B 1 206 ? -1.627 -7.457 22.781 1 80.31 206 ALA B C 1
ATOM 6826 O O . ALA B 1 206 ? -0.625 -6.84 22.422 1 80.31 206 ALA B O 1
ATOM 6827 N N . LYS B 1 207 ? -1.756 -7.965 23.953 1 80.94 207 LYS B N 1
ATOM 6828 C CA . LYS B 1 207 ? -0.755 -7.691 24.969 1 80.94 207 LYS B CA 1
ATOM 6829 C C . LYS B 1 207 ? 0.342 -8.75 24.969 1 80.94 207 LYS B C 1
ATOM 6831 O O . LYS B 1 207 ? 1.518 -8.438 25.172 1 80.94 207 LYS B O 1
ATOM 6836 N N . TYR B 1 208 ? -0.024 -9.969 24.672 1 83.69 208 TYR B N 1
ATOM 6837 C CA . TYR B 1 208 ? 0.954 -11.023 24.922 1 83.69 208 TYR B CA 1
ATOM 6838 C C . TYR B 1 208 ? 1.316 -11.75 23.641 1 83.69 208 TYR B C 1
ATOM 6840 O O . TYR B 1 208 ? 2.488 -11.797 23.25 1 83.69 208 TYR B O 1
ATOM 6848 N N . LEU B 1 209 ? 0.469 -12.195 22.906 1 85.94 209 LEU B N 1
ATOM 6849 C CA . LEU B 1 209 ? 0.703 -13.148 21.828 1 85.94 209 LEU B CA 1
ATOM 6850 C C . LEU B 1 209 ? 1.251 -12.445 20.594 1 85.94 209 LEU B C 1
ATOM 6852 O O . LEU B 1 209 ? 2.311 -12.812 20.078 1 85.94 209 LEU B O 1
ATOM 6856 N N . VAL B 1 210 ? 0.602 -11.43 20.125 1 86 210 VAL B N 1
ATOM 6857 C CA . VAL B 1 210 ? 0.896 -10.836 18.828 1 86 210 VAL B CA 1
ATOM 6858 C C . VAL B 1 210 ? 2.217 -10.078 18.891 1 86 210 VAL B C 1
ATOM 6860 O O . VAL B 1 210 ? 3.061 -10.203 18 1 86 210 VAL B O 1
ATOM 6863 N N . PRO B 1 211 ? 2.461 -9.359 20.031 1 80.19 211 PRO B N 1
ATOM 6864 C CA . PRO B 1 211 ? 3.746 -8.656 20.094 1 80.19 211 PRO B CA 1
ATOM 6865 C C . PRO B 1 211 ? 4.938 -9.609 20.094 1 80.19 211 PRO B C 1
ATOM 6867 O O . PRO B 1 211 ? 5.965 -9.328 19.484 1 80.19 211 PRO B O 1
ATOM 6870 N N . ILE B 1 212 ? 4.816 -10.703 20.719 1 82.62 212 ILE B N 1
ATOM 6871 C CA . ILE B 1 212 ? 5.898 -11.68 20.781 1 82.62 212 ILE B CA 1
ATOM 6872 C C . ILE B 1 212 ? 6.094 -12.305 19.391 1 82.62 212 ILE B C 1
ATOM 6874 O O . ILE B 1 212 ? 7.23 -12.484 18.953 1 82.62 212 ILE B O 1
ATOM 6878 N N . LEU B 1 213 ? 5.035 -12.609 18.797 1 86.69 213 LEU B N 1
ATOM 6879 C CA . LEU B 1 213 ? 5.094 -13.227 17.484 1 86.69 213 LEU B CA 1
ATOM 6880 C C . LEU B 1 213 ? 5.707 -12.273 16.469 1 86.69 213 LEU B C 1
ATOM 6882 O O . LEU B 1 213 ? 6.59 -12.664 15.695 1 86.69 213 LEU B O 1
ATOM 6886 N N . LEU B 1 214 ? 5.234 -11.047 16.453 1 83.12 214 LEU B N 1
ATOM 6887 C CA . LEU B 1 214 ? 5.715 -10.078 15.484 1 83.12 214 LEU B CA 1
ATOM 6888 C C . LEU B 1 214 ? 7.18 -9.727 15.742 1 83.12 214 LEU B C 1
ATOM 6890 O O . LEU B 1 214 ? 7.934 -9.469 14.805 1 83.12 214 LEU B O 1
ATOM 6894 N N . TYR B 1 215 ? 7.484 -9.734 17.016 1 79.5 215 TYR B N 1
ATOM 6895 C CA . TYR B 1 215 ? 8.883 -9.5 17.359 1 79.5 215 TYR B CA 1
ATOM 6896 C C . TYR B 1 215 ? 9.773 -10.602 16.797 1 79.5 215 TYR B C 1
ATOM 6898 O O . TYR B 1 215 ? 10.812 -10.328 16.203 1 79.5 215 TYR B O 1
ATOM 6906 N N . ARG B 1 216 ? 9.43 -11.797 17.016 1 81.94 216 ARG B N 1
ATOM 6907 C CA . ARG B 1 216 ? 10.203 -12.938 16.531 1 81.94 216 ARG B CA 1
ATOM 6908 C C . ARG B 1 216 ? 10.289 -12.922 15 1 81.94 216 ARG B C 1
ATOM 6910 O O . ARG B 1 216 ? 11.32 -13.273 14.43 1 81.94 216 ARG B O 1
ATOM 6917 N N . ILE B 1 217 ? 9.227 -12.539 14.391 1 84.5 217 ILE B N 1
ATOM 6918 C CA . ILE B 1 217 ? 9.172 -12.508 12.938 1 84.5 217 ILE B CA 1
ATOM 6919 C C . ILE B 1 217 ? 10.023 -11.352 12.414 1 84.5 217 ILE B C 1
ATOM 6921 O O . ILE B 1 217 ? 10.766 -11.508 11.445 1 84.5 217 ILE B O 1
ATOM 6925 N N . ALA B 1 218 ? 9.859 -10.227 13.055 1 73.69 218 ALA B N 1
ATOM 6926 C CA . ALA B 1 218 ? 10.617 -9.055 12.641 1 73.69 218 ALA B CA 1
ATOM 6927 C C . ALA B 1 218 ? 12.117 -9.297 12.781 1 73.69 218 ALA B C 1
ATOM 6929 O O . ALA B 1 218 ? 12.914 -8.781 12 1 73.69 218 ALA B O 1
ATOM 6930 N N . LYS B 1 219 ? 12.414 -10.086 13.711 1 73.06 219 LYS B N 1
ATOM 6931 C CA . LYS B 1 219 ? 13.812 -10.406 13.953 1 73.06 219 LYS B CA 1
ATOM 6932 C C . LYS B 1 219 ? 14.406 -11.203 12.797 1 73.06 219 LYS B C 1
ATOM 6934 O O . LYS B 1 219 ? 15.609 -11.117 12.523 1 73.06 219 LYS B O 1
ATOM 6939 N N . THR B 1 220 ? 13.594 -11.93 12.086 1 74.81 220 THR B N 1
ATOM 6940 C CA . THR B 1 220 ? 14.07 -12.719 10.953 1 74.81 220 THR B CA 1
ATOM 6941 C C . THR B 1 220 ? 14.391 -11.812 9.766 1 74.81 220 THR B C 1
ATOM 6943 O O . THR B 1 220 ? 15.062 -12.234 8.828 1 74.81 220 THR B O 1
ATOM 6946 N N . LYS B 1 221 ? 13.883 -10.648 9.734 1 66.44 221 LYS B N 1
ATOM 6947 C CA . LYS B 1 221 ? 14.086 -9.656 8.688 1 66.44 221 LYS B CA 1
ATOM 6948 C C . LYS B 1 221 ? 13.555 -10.156 7.344 1 66.44 221 LYS B C 1
ATOM 6950 O O . LYS B 1 221 ? 14.133 -9.859 6.293 1 66.44 221 LYS B O 1
ATOM 6955 N N . ASN B 1 222 ? 12.578 -11.039 7.406 1 76.69 222 ASN B N 1
ATOM 6956 C CA . ASN B 1 222 ? 11.93 -11.547 6.203 1 76.69 222 ASN B CA 1
ATOM 6957 C C . ASN B 1 222 ? 10.609 -10.828 5.938 1 76.69 222 ASN B C 1
ATOM 6959 O O . ASN B 1 222 ? 9.633 -11.016 6.672 1 76.69 222 ASN B O 1
ATOM 6963 N N . GLU B 1 223 ? 10.57 -10.141 4.859 1 75.12 223 GLU B N 1
ATOM 6964 C CA . GLU B 1 223 ? 9.414 -9.312 4.531 1 75.12 223 GLU B CA 1
ATOM 6965 C C . GLU B 1 223 ? 8.211 -10.18 4.148 1 75.12 223 GLU B C 1
ATOM 6967 O O . GLU B 1 223 ? 7.066 -9.82 4.418 1 75.12 223 GLU B O 1
ATOM 6972 N N . GLU B 1 224 ? 8.539 -11.211 3.543 1 82.44 224 GLU B N 1
ATOM 6973 C CA . GLU B 1 224 ? 7.461 -12.109 3.141 1 82.44 224 GLU B CA 1
ATOM 6974 C C . GLU B 1 224 ? 6.762 -12.711 4.355 1 82.44 224 GLU B C 1
ATOM 6976 O O . GLU B 1 224 ? 5.531 -12.773 4.402 1 82.44 224 GLU B O 1
ATOM 6981 N N . LEU B 1 225 ? 7.621 -13.156 5.25 1 85.25 225 LEU B N 1
ATOM 6982 C CA . LEU B 1 225 ? 7.07 -13.734 6.473 1 85.25 225 LEU B CA 1
ATOM 6983 C C . LEU B 1 225 ? 6.281 -12.688 7.258 1 85.25 225 LEU B C 1
ATOM 6985 O O . LEU B 1 225 ? 5.246 -13.008 7.852 1 85.25 225 LEU B O 1
ATOM 6989 N N . PHE B 1 226 ? 6.766 -11.492 7.324 1 86.38 226 PHE B N 1
ATOM 6990 C CA . PHE B 1 226 ? 6.082 -10.406 8.023 1 86.38 226 PHE B CA 1
ATOM 6991 C C . PHE B 1 226 ? 4.711 -10.148 7.406 1 86.38 226 PHE B C 1
ATOM 6993 O O . PHE B 1 226 ? 3.711 -10.07 8.125 1 86.38 226 PHE B O 1
ATOM 7000 N N . LEU B 1 227 ? 4.645 -10.047 6.074 1 88.88 227 LEU B N 1
ATOM 7001 C CA . LEU B 1 227 ? 3.391 -9.797 5.371 1 88.88 227 LEU B CA 1
ATOM 7002 C C . LEU B 1 227 ? 2.408 -10.945 5.598 1 88.88 227 LEU B C 1
ATOM 7004 O O . LEU B 1 227 ? 1.23 -10.711 5.875 1 88.88 227 LEU B O 1
ATOM 7008 N N . LEU B 1 228 ? 2.889 -12.094 5.484 1 91.19 228 LEU B N 1
ATOM 7009 C CA . LEU B 1 228 ? 2.047 -13.273 5.688 1 91.19 228 LEU B CA 1
ATOM 7010 C C . LEU B 1 228 ? 1.48 -13.297 7.102 1 91.19 228 LEU B C 1
ATOM 7012 O O . LEU B 1 228 ? 0.317 -13.648 7.305 1 91.19 228 LEU B O 1
ATOM 7016 N N . SER B 1 229 ? 2.295 -12.961 8.039 1 91.12 229 SER B N 1
ATOM 7017 C CA . SER B 1 229 ? 1.866 -12.984 9.438 1 91.12 229 SER B CA 1
ATOM 7018 C C . SER B 1 229 ? 0.761 -11.961 9.688 1 91.12 229 SER B C 1
ATOM 7020 O O . SER B 1 229 ? -0.18 -12.234 10.438 1 91.12 229 SER B O 1
ATOM 7022 N N . ILE B 1 230 ? 0.921 -10.805 9.078 1 91.44 230 ILE B N 1
ATOM 7023 C CA . ILE B 1 230 ? -0.088 -9.766 9.242 1 91.44 230 ILE B CA 1
ATOM 7024 C C . ILE B 1 230 ? -1.413 -10.234 8.641 1 91.44 230 ILE B C 1
ATOM 7026 O O . ILE B 1 230 ? -2.473 -10.047 9.25 1 91.44 230 ILE B O 1
ATOM 7030 N N . ILE B 1 231 ? -1.363 -10.836 7.512 1 92.69 231 ILE B N 1
ATOM 7031 C CA . ILE B 1 231 ? -2.559 -11.32 6.832 1 92.69 231 ILE B CA 1
ATOM 7032 C C . ILE B 1 231 ? -3.201 -12.438 7.652 1 92.69 231 ILE B C 1
ATOM 7034 O O . ILE B 1 231 ? -4.426 -12.469 7.812 1 92.69 231 ILE B O 1
ATOM 7038 N N . VAL B 1 232 ? -2.385 -13.273 8.195 1 91.81 232 VAL B N 1
ATOM 7039 C CA . VAL B 1 232 ? -2.896 -14.383 9 1 91.81 232 VAL B CA 1
ATOM 7040 C C . VAL B 1 232 ? -3.576 -13.844 10.25 1 91.81 232 VAL B C 1
ATOM 7042 O O . VAL B 1 232 ? -4.652 -14.305 10.633 1 91.81 232 VAL B O 1
ATOM 7045 N N . ILE B 1 233 ? -2.941 -12.938 10.891 1 91.56 233 ILE B N 1
ATOM 7046 C CA . ILE B 1 233 ? -3.52 -12.359 12.102 1 91.56 233 ILE B CA 1
ATOM 7047 C C . ILE B 1 233 ? -4.871 -11.734 11.773 1 91.56 233 ILE B C 1
ATOM 7049 O O . ILE B 1 233 ? -5.852 -11.945 12.492 1 91.56 233 ILE B O 1
ATOM 7053 N N . CYS B 1 234 ? -4.887 -10.984 10.688 1 92.06 234 CYS B N 1
ATOM 7054 C CA . CYS B 1 234 ? -6.121 -10.336 10.258 1 92.06 234 CYS B CA 1
ATOM 7055 C C . CYS B 1 234 ? -7.223 -11.367 10.023 1 92.06 234 CYS B C 1
ATOM 7057 O O . CYS B 1 234 ? -8.281 -11.289 10.648 1 92.06 234 CYS B O 1
ATOM 7059 N N . PHE B 1 235 ? -6.977 -12.406 9.258 1 91.31 235 PHE B N 1
ATOM 7060 C CA . PHE B 1 235 ? -8.008 -13.352 8.852 1 91.31 235 PHE B CA 1
ATOM 7061 C C . PHE B 1 235 ? -8.289 -14.359 9.953 1 91.31 235 PHE B C 1
ATOM 7063 O O . PHE B 1 235 ? -9.422 -14.836 10.094 1 91.31 235 PHE B O 1
ATOM 7070 N N . ALA B 1 236 ? -7.285 -14.695 10.75 1 88.69 236 ALA B N 1
ATOM 7071 C CA . ALA B 1 236 ? -7.488 -15.633 11.852 1 88.69 236 ALA B CA 1
ATOM 7072 C C . ALA B 1 236 ? -8.438 -15.047 12.891 1 88.69 236 ALA B C 1
ATOM 7074 O O . ALA B 1 236 ? -9.344 -15.742 13.367 1 88.69 236 ALA B O 1
ATOM 7075 N N . VAL B 1 237 ? -8.211 -13.82 13.25 1 88.81 237 VAL B N 1
ATOM 7076 C CA . VAL B 1 237 ? -9.07 -13.172 14.234 1 88.81 237 VAL B CA 1
ATOM 7077 C C . VAL B 1 237 ? -10.469 -12.977 13.656 1 88.81 237 VAL B C 1
ATOM 7079 O O . VAL B 1 237 ? -11.469 -13.195 14.344 1 88.81 237 VAL B O 1
ATOM 7082 N N . ALA B 1 238 ? -10.492 -12.516 12.406 1 87.88 238 ALA B N 1
ATOM 7083 C CA . ALA B 1 238 ? -11.781 -12.383 11.742 1 87.88 238 ALA B CA 1
ATOM 7084 C C . ALA B 1 238 ? -12.531 -13.711 11.703 1 87.88 238 ALA B C 1
ATOM 7086 O O . ALA B 1 238 ? -13.727 -13.773 11.992 1 87.88 238 ALA B O 1
ATOM 7087 N N . TYR B 1 239 ? -11.828 -14.75 11.391 1 85.81 239 TYR B N 1
ATOM 7088 C CA . TYR B 1 239 ? -12.422 -16.078 11.32 1 85.81 239 TYR B CA 1
ATOM 7089 C C . TYR B 1 239 ? -12.875 -16.547 12.695 1 85.81 239 TYR B C 1
ATOM 7091 O O . TYR B 1 239 ? -13.961 -17.109 12.844 1 85.81 239 TYR B O 1
ATOM 7099 N N . ALA B 1 240 ? -12.109 -16.391 13.672 1 83.94 240 ALA B N 1
ATOM 7100 C CA . ALA B 1 240 ? -12.438 -16.781 15.039 1 83.94 240 ALA B CA 1
ATOM 7101 C C . ALA B 1 240 ? -13.711 -16.078 15.516 1 83.94 240 ALA B C 1
ATOM 7103 O O . ALA B 1 240 ? -14.555 -16.672 16.172 1 83.94 240 ALA B O 1
ATOM 7104 N N . THR B 1 241 ? -13.797 -14.781 15.188 1 82.94 241 THR B N 1
ATOM 7105 C CA . THR B 1 241 ? -14.984 -14.016 15.562 1 82.94 241 THR B CA 1
ATOM 7106 C C . THR B 1 241 ? -16.219 -14.555 14.844 1 82.94 241 THR B C 1
ATOM 7108 O O . THR B 1 241 ? -17.312 -14.594 15.414 1 82.94 241 THR B O 1
ATOM 7111 N N . SER B 1 242 ? -16.016 -14.906 13.617 1 82.06 242 SER B N 1
ATOM 7112 C CA . SER B 1 242 ? -17.125 -15.453 12.852 1 82.06 242 SER B CA 1
ATOM 7113 C C . SER B 1 242 ? -17.594 -16.781 13.422 1 82.06 242 SER B C 1
ATOM 7115 O O . SER B 1 242 ? -18.781 -17.094 13.391 1 82.06 242 SER B O 1
ATOM 7117 N N . LEU B 1 243 ? -16.688 -17.625 13.914 1 79.5 243 LEU B N 1
ATOM 7118 C CA . LEU B 1 243 ? -17.031 -18.891 14.539 1 79.5 243 LEU B CA 1
ATOM 7119 C C . LEU B 1 243 ? -17.875 -18.688 15.789 1 79.5 243 LEU B C 1
ATOM 7121 O O . LEU B 1 243 ? -18.672 -19.547 16.156 1 79.5 243 LEU B O 1
ATOM 7125 N N . LEU B 1 244 ? -17.703 -17.516 16.359 1 79.12 244 LEU B N 1
ATOM 7126 C CA . LEU B 1 244 ? -18.453 -17.172 17.562 1 79.12 244 LEU B CA 1
ATOM 7127 C C . LEU B 1 244 ? -19.766 -16.484 17.203 1 79.12 244 LEU B C 1
ATOM 7129 O O . LEU B 1 244 ? -20.516 -16.078 18.094 1 79.12 244 LEU B O 1
ATOM 7133 N N . GLY B 1 245 ? -19.984 -16.281 15.93 1 73.88 245 GLY B N 1
ATOM 7134 C CA . GLY B 1 245 ? -21.25 -15.734 15.477 1 73.88 245 GLY B CA 1
ATOM 7135 C C . GLY B 1 245 ? -21.219 -14.227 15.305 1 73.88 245 GLY B C 1
ATOM 7136 O O . GLY B 1 245 ? -22.25 -13.594 15.102 1 73.88 245 GLY B O 1
ATOM 7137 N N . LEU B 1 246 ? -20.109 -13.648 15.406 1 76.69 246 LEU B N 1
ATOM 7138 C CA . LEU B 1 246 ? -19.953 -12.211 15.219 1 76.69 246 LEU B CA 1
ATOM 7139 C C . LEU B 1 246 ? -19.531 -11.891 13.789 1 76.69 246 LEU B C 1
ATOM 7141 O O . LEU B 1 246 ? -19.266 -12.805 13 1 76.69 246 LEU B O 1
ATOM 7145 N N . SER B 1 247 ? -19.578 -10.562 13.422 1 77.94 247 SER B N 1
ATOM 7146 C CA . SER B 1 247 ? -19.281 -10.156 12.055 1 77.94 247 SER B CA 1
ATOM 7147 C C . SER B 1 247 ? -17.781 -10.258 11.758 1 77.94 247 SER B C 1
ATOM 7149 O O . SER B 1 247 ? -16.953 -10.094 12.656 1 77.94 247 SER B O 1
ATOM 7151 N N . LEU B 1 248 ? -17.453 -10.594 10.547 1 82.69 248 LEU B N 1
ATOM 7152 C CA . LEU B 1 248 ? -16.078 -10.633 10.07 1 82.69 248 LEU B CA 1
ATOM 7153 C C . LEU B 1 248 ? -15.43 -9.258 10.164 1 82.69 248 LEU B C 1
ATOM 7155 O O . LEU B 1 248 ? -14.242 -9.141 10.469 1 82.69 248 LEU B O 1
ATOM 7159 N N . GLY B 1 249 ? -16.25 -8.266 9.961 1 81.5 249 GLY B N 1
ATOM 7160 C CA . GLY B 1 249 ? -15.758 -6.895 10.016 1 81.5 249 GLY B CA 1
ATOM 7161 C C . GLY B 1 249 ? -15.273 -6.496 11.398 1 81.5 249 GLY B C 1
ATOM 7162 O O . GLY B 1 249 ? -14.203 -5.906 11.531 1 81.5 249 GLY B O 1
ATOM 7163 N N . LEU B 1 250 ? -16.031 -6.816 12.375 1 81.5 250 LEU B N 1
ATOM 7164 C CA . LEU B 1 250 ? -15.625 -6.531 13.75 1 81.5 250 LEU B CA 1
ATOM 7165 C C . LEU B 1 250 ? -14.312 -7.23 14.086 1 81.5 250 LEU B C 1
ATOM 7167 O O . LEU B 1 250 ? -13.43 -6.637 14.711 1 81.5 250 LEU B O 1
ATOM 7171 N N . GLY B 1 251 ? -14.266 -8.5 13.758 1 86.38 251 GLY B N 1
ATOM 7172 C CA . GLY B 1 251 ? -13.031 -9.234 13.992 1 86.38 251 GLY B CA 1
ATOM 7173 C C . GLY B 1 251 ? -11.82 -8.594 13.328 1 86.38 251 GLY B C 1
ATOM 7174 O O . GLY B 1 251 ? -10.75 -8.516 13.93 1 86.38 251 GLY B O 1
ATOM 7175 N N . ALA B 1 252 ? -11.977 -8.195 12.078 1 88.88 252 ALA B N 1
ATOM 7176 C CA . ALA B 1 252 ? -10.891 -7.543 11.344 1 88.88 252 ALA B CA 1
ATOM 7177 C C . ALA B 1 252 ? -10.469 -6.246 12.031 1 88.88 252 ALA B C 1
ATOM 7179 O O . ALA B 1 252 ? -9.273 -5.945 12.125 1 88.88 252 ALA B O 1
ATOM 7180 N N . PHE B 1 253 ? -11.414 -5.484 12.5 1 85.75 253 PHE B N 1
ATOM 7181 C CA . PHE B 1 253 ? -11.133 -4.246 13.219 1 85.75 253 PHE B CA 1
ATOM 7182 C C . PHE B 1 253 ? -10.32 -4.523 14.484 1 85.75 253 PHE B C 1
ATOM 7184 O O . PHE B 1 253 ? -9.328 -3.844 14.75 1 85.75 253 PHE B O 1
ATOM 7191 N N . LEU B 1 254 ? -10.758 -5.504 15.172 1 87.62 254 LEU B N 1
ATOM 7192 C CA . LEU B 1 254 ? -10.062 -5.875 16.406 1 87.62 254 LEU B CA 1
ATOM 7193 C C . LEU B 1 254 ? -8.648 -6.352 16.109 1 87.62 254 LEU B C 1
ATOM 7195 O O . LEU B 1 254 ? -7.715 -6.055 16.859 1 87.62 254 LEU B O 1
ATOM 7199 N N . ALA B 1 255 ? -8.508 -7.141 15.07 1 90.38 255 ALA B N 1
ATOM 7200 C CA . ALA B 1 255 ? -7.176 -7.57 14.656 1 90.38 255 ALA B CA 1
ATOM 7201 C C . ALA B 1 255 ? -6.27 -6.371 14.383 1 90.38 255 ALA B C 1
ATOM 7203 O O . ALA B 1 255 ? -5.094 -6.375 14.75 1 90.38 255 ALA B O 1
ATOM 7204 N N . GLY B 1 256 ? -6.816 -5.422 13.648 1 88.81 256 GLY B N 1
ATOM 7205 C CA . GLY B 1 256 ? -6.07 -4.199 13.406 1 88.81 256 GLY B CA 1
ATOM 7206 C C . GLY B 1 256 ? -5.66 -3.492 14.688 1 88.81 256 GLY B C 1
ATOM 7207 O O . GLY B 1 256 ? -4.531 -3.01 14.805 1 88.81 256 GLY B O 1
ATOM 7208 N N . LEU B 1 257 ? -6.574 -3.469 15.617 1 84.56 257 LEU B N 1
ATOM 7209 C CA . LEU B 1 257 ? -6.309 -2.855 16.906 1 84.56 257 LEU B CA 1
ATOM 7210 C C . LEU B 1 257 ? -5.172 -3.576 17.625 1 84.56 257 LEU B C 1
ATOM 7212 O O . LEU B 1 257 ? -4.355 -2.941 18.297 1 84.56 257 LEU B O 1
ATOM 7216 N N . ILE B 1 258 ? -5.172 -4.84 17.547 1 88.88 258 ILE B N 1
ATOM 7217 C CA . ILE B 1 258 ? -4.137 -5.656 18.172 1 88.88 258 ILE B CA 1
ATOM 7218 C C . ILE B 1 258 ? -2.771 -5.273 17.594 1 88.88 258 ILE B C 1
ATOM 7220 O O . ILE B 1 258 ? -1.807 -5.102 18.344 1 88.88 258 ILE B O 1
ATOM 7224 N N . ILE B 1 259 ? -2.719 -5.137 16.312 1 87.19 259 ILE B N 1
ATOM 7225 C CA . ILE B 1 259 ? -1.463 -4.812 15.648 1 87.19 259 ILE B CA 1
ATOM 7226 C C . ILE B 1 259 ? -1.06 -3.377 15.977 1 87.19 259 ILE B C 1
ATOM 7228 O O . ILE B 1 259 ? 0.129 -3.07 16.094 1 87.19 259 ILE B O 1
ATOM 7232 N N . SER B 1 260 ? -2.055 -2.527 16.141 1 81.31 260 SER B N 1
ATOM 7233 C CA . SER B 1 260 ? -1.795 -1.113 16.391 1 81.31 260 SER B CA 1
ATOM 7234 C C . SER B 1 260 ? -1.018 -0.916 17.688 1 81.31 260 SER B C 1
ATOM 7236 O O . SER B 1 260 ? -0.292 0.07 17.844 1 81.31 260 SER B O 1
ATOM 7238 N N . GLU B 1 261 ? -1.189 -1.814 18.578 1 78.38 261 GLU B N 1
ATOM 7239 C CA . GLU B 1 261 ? -0.512 -1.735 19.875 1 78.38 261 GLU B CA 1
ATOM 7240 C C . GLU B 1 261 ? 0.941 -2.188 19.766 1 78.38 261 GLU B C 1
ATOM 7242 O O . GLU B 1 261 ? 1.727 -2.004 20.703 1 78.38 261 GLU B O 1
ATOM 7247 N N . SER B 1 262 ? 1.291 -2.691 18.656 1 74.5 262 SER B N 1
ATOM 7248 C CA . SER B 1 262 ? 2.668 -3.115 18.422 1 74.5 262 SER B CA 1
ATOM 7249 C C . SER B 1 262 ? 3.473 -2.02 17.734 1 74.5 262 SER B C 1
ATOM 7251 O O . SER B 1 262 ? 2.9 -1.111 17.125 1 74.5 262 SER B O 1
ATOM 7253 N N . ASP B 1 263 ? 4.828 -2.086 17.844 1 67.25 263 ASP B N 1
ATOM 7254 C CA . ASP B 1 263 ? 5.727 -1.101 17.25 1 67.25 263 ASP B CA 1
ATOM 7255 C C . ASP B 1 263 ? 5.777 -1.251 15.734 1 67.25 263 ASP B C 1
ATOM 7257 O O . ASP B 1 263 ? 6.41 -0.445 15.047 1 67.25 263 ASP B O 1
ATOM 7261 N N . TYR B 1 264 ? 4.98 -2.176 15.18 1 68.5 264 TYR B N 1
ATOM 7262 C CA . TYR B 1 264 ? 5.109 -2.484 13.766 1 68.5 264 TYR B CA 1
ATOM 7263 C C . TYR B 1 264 ? 3.855 -2.078 13 1 68.5 264 TYR B C 1
ATOM 7265 O O . TYR B 1 264 ? 3.691 -2.432 11.828 1 68.5 264 TYR B O 1
ATOM 7273 N N . SER B 1 265 ? 3.02 -1.287 13.641 1 74.5 265 SER B N 1
ATOM 7274 C CA . SER B 1 265 ? 1.713 -0.954 13.086 1 74.5 265 SER B CA 1
ATOM 7275 C C . SER B 1 265 ? 1.849 -0.162 11.789 1 74.5 265 SER B C 1
ATOM 7277 O O . SER B 1 265 ? 1.15 -0.438 10.812 1 74.5 265 SER B O 1
ATOM 7279 N N . HIS B 1 266 ? 2.758 0.774 11.75 1 64.69 266 HIS B N 1
ATOM 7280 C CA . HIS B 1 266 ? 2.889 1.642 10.578 1 64.69 266 HIS B CA 1
ATOM 7281 C C . HIS B 1 266 ? 3.469 0.883 9.391 1 64.69 266 HIS B C 1
ATOM 7283 O O . HIS B 1 266 ? 3.051 1.096 8.25 1 64.69 266 HIS B O 1
ATOM 7289 N N . HIS B 1 267 ? 4.375 -0.007 9.719 1 68.81 267 HIS B N 1
ATOM 7290 C CA . HIS B 1 267 ? 4.945 -0.845 8.672 1 68.81 267 HIS B CA 1
ATOM 7291 C C . HIS B 1 267 ? 3.906 -1.811 8.109 1 68.81 267 HIS B C 1
ATOM 7293 O O . HIS B 1 267 ? 3.832 -2.016 6.895 1 68.81 267 HIS B O 1
ATOM 7299 N N . ALA B 1 268 ? 3.164 -2.307 8.992 1 80.25 268 ALA B N 1
ATOM 7300 C CA . ALA B 1 268 ? 2.107 -3.236 8.602 1 80.25 268 ALA B CA 1
ATOM 7301 C C . ALA B 1 268 ? 1.062 -2.545 7.734 1 80.25 268 ALA B C 1
ATOM 7303 O O . ALA B 1 268 ? 0.606 -3.107 6.734 1 80.25 268 ALA B O 1
ATOM 7304 N N . THR B 1 269 ? 0.726 -1.348 8.07 1 78.38 269 THR B N 1
ATOM 7305 C CA . THR B 1 269 ? -0.271 -0.595 7.312 1 78.38 269 THR B CA 1
ATOM 7306 C C . THR B 1 269 ? 0.21 -0.338 5.887 1 78.38 269 THR B C 1
ATOM 7308 O O . THR B 1 269 ? -0.559 -0.474 4.934 1 78.38 269 THR B O 1
ATOM 7311 N N . GLY B 1 270 ? 1.438 0.017 5.766 1 74.5 270 GLY B N 1
ATOM 7312 C CA . GLY B 1 270 ? 2.002 0.272 4.449 1 74.5 270 GLY B CA 1
ATOM 7313 C C . GLY B 1 270 ? 1.938 -0.932 3.527 1 74.5 270 GLY B C 1
ATOM 7314 O O . GLY B 1 270 ? 1.71 -0.789 2.324 1 74.5 270 GLY B O 1
ATOM 7315 N N . LYS B 1 271 ? 2.014 -2.078 4.035 1 78.75 271 LYS B N 1
ATOM 7316 C CA . LYS B 1 271 ? 2.037 -3.303 3.242 1 78.75 271 LYS B CA 1
ATOM 7317 C C . LYS B 1 271 ? 0.625 -3.75 2.877 1 78.75 271 LYS B C 1
ATOM 7319 O O . LYS B 1 271 ? 0.416 -4.375 1.835 1 78.75 271 LYS B O 1
ATOM 7324 N N . ILE B 1 272 ? -0.337 -3.389 3.678 1 87.75 272 ILE B N 1
ATOM 7325 C CA . ILE B 1 272 ? -1.686 -3.92 3.516 1 87.75 272 ILE B CA 1
ATOM 7326 C C . ILE B 1 272 ? -2.521 -2.957 2.674 1 87.75 272 ILE B C 1
ATOM 7328 O O . ILE B 1 272 ? -3.51 -3.361 2.055 1 87.75 272 ILE B O 1
ATOM 7332 N N . LEU B 1 273 ? -2.115 -1.72 2.592 1 82.62 273 LEU B N 1
ATOM 7333 C CA . LEU B 1 273 ? -2.916 -0.674 1.963 1 82.62 273 LEU B CA 1
ATOM 7334 C C . LEU B 1 273 ? -3.225 -1.023 0.511 1 82.62 273 LEU B C 1
ATOM 7336 O O . LEU B 1 273 ? -4.359 -0.866 0.057 1 82.62 273 LEU B O 1
ATOM 7340 N N . PRO B 1 274 ? -2.258 -1.559 -0.203 1 85.5 274 PRO B N 1
ATOM 7341 C CA . PRO B 1 274 ? -2.574 -1.906 -1.59 1 85.5 274 PRO B CA 1
ATOM 7342 C C . PRO B 1 274 ? -3.633 -3.002 -1.696 1 85.5 274 PRO B C 1
ATOM 7344 O O . PRO B 1 274 ? -4.477 -2.965 -2.594 1 85.5 274 PRO B O 1
ATOM 7347 N N . PHE B 1 275 ? -3.576 -3.918 -0.822 1 91.06 275 PHE B N 1
ATOM 7348 C CA . PHE B 1 275 ? -4.578 -4.977 -0.811 1 91.06 275 PHE B CA 1
ATOM 7349 C C . PHE B 1 275 ? -5.969 -4.402 -0.553 1 91.06 275 PHE B C 1
ATOM 7351 O O . PHE B 1 275 ? -6.934 -4.777 -1.219 1 91.06 275 PHE B O 1
ATOM 7358 N N . ARG B 1 276 ? -5.961 -3.547 0.423 1 88.19 276 ARG B N 1
ATOM 7359 C CA . ARG B 1 276 ? -7.227 -2.902 0.76 1 88.19 276 ARG B CA 1
ATOM 7360 C C . ARG B 1 276 ? -7.809 -2.176 -0.448 1 88.19 276 ARG B C 1
ATOM 7362 O O . ARG B 1 276 ? -9.008 -2.268 -0.715 1 88.19 276 ARG B O 1
ATOM 7369 N N . GLU B 1 277 ? -7.078 -1.493 -1.164 1 85.12 277 GLU B N 1
ATOM 7370 C CA . GLU B 1 277 ? -7.527 -0.705 -2.307 1 85.12 277 GLU B CA 1
ATOM 7371 C C . GLU B 1 277 ? -8.094 -1.599 -3.404 1 85.12 277 GLU B C 1
ATOM 7373 O O . GLU B 1 277 ? -9.172 -1.327 -3.938 1 85.12 277 GLU B O 1
ATOM 7378 N N . VAL B 1 278 ? -7.418 -2.645 -3.65 1 89.88 278 VAL B N 1
ATOM 7379 C CA . VAL B 1 278 ? -7.824 -3.531 -4.734 1 89.88 278 VAL B CA 1
ATOM 7380 C C . VAL B 1 278 ? -9.094 -4.281 -4.34 1 89.88 278 VAL B C 1
ATOM 7382 O O . VAL B 1 278 ? -10.062 -4.32 -5.102 1 89.88 278 VAL B O 1
ATOM 7385 N N . PHE B 1 279 ? -9.125 -4.797 -3.229 1 89.31 279 PHE B N 1
ATOM 7386 C CA . PHE B 1 279 ? -10.25 -5.645 -2.832 1 89.31 279 PHE B CA 1
ATOM 7387 C C . PHE B 1 279 ? -11.477 -4.805 -2.523 1 89.31 279 PHE B C 1
ATOM 7389 O O . PHE B 1 279 ? -12.609 -5.242 -2.752 1 89.31 279 PHE B O 1
ATOM 7396 N N . LEU B 1 280 ? -11.25 -3.625 -1.987 1 86.94 280 LEU B N 1
ATOM 7397 C CA . LEU B 1 280 ? -12.375 -2.73 -1.729 1 86.94 280 LEU B CA 1
ATOM 7398 C C . LEU B 1 280 ? -13.062 -2.332 -3.029 1 86.94 280 LEU B C 1
ATOM 7400 O O . LEU B 1 280 ? -14.273 -2.092 -3.051 1 86.94 280 LEU B O 1
ATOM 7404 N N . SER B 1 281 ? -12.289 -2.227 -4.086 1 88.38 281 SER B N 1
ATOM 7405 C CA . SER B 1 281 ? -12.875 -1.934 -5.391 1 88.38 281 SER B CA 1
ATOM 7406 C C . SER B 1 281 ? -13.875 -3.008 -5.805 1 88.38 281 SER B C 1
ATOM 7408 O O . SER B 1 281 ? -14.914 -2.701 -6.387 1 88.38 281 SER B O 1
ATOM 7410 N N . PHE B 1 282 ? -13.578 -4.25 -5.488 1 87.19 282 PHE B N 1
ATOM 7411 C CA . PHE B 1 282 ? -14.516 -5.332 -5.777 1 87.19 282 PHE B CA 1
ATOM 7412 C C . PHE B 1 282 ? -15.812 -5.145 -5.004 1 87.19 282 PHE B C 1
ATOM 7414 O O . PHE B 1 282 ? -16.891 -5.441 -5.516 1 87.19 282 PHE B O 1
ATOM 7421 N N . PHE B 1 283 ? -15.688 -4.68 -3.811 1 85.31 283 PHE B N 1
ATOM 7422 C CA . PHE B 1 283 ? -16.859 -4.449 -2.971 1 85.31 283 PHE B CA 1
ATOM 7423 C C . PHE B 1 283 ? -17.797 -3.43 -3.609 1 85.31 283 PHE B C 1
ATOM 7425 O O . PHE B 1 283 ? -18.984 -3.688 -3.766 1 85.31 283 PHE B O 1
ATOM 7432 N N . PHE B 1 284 ? -17.297 -2.299 -4.023 1 85.94 284 PHE B N 1
ATOM 7433 C CA . PHE B 1 284 ? -18.109 -1.226 -4.582 1 85.94 284 PHE B CA 1
ATOM 7434 C C . PHE B 1 284 ? -18.703 -1.632 -5.93 1 85.94 284 PHE B C 1
ATOM 7436 O O . PHE B 1 284 ? -19.844 -1.284 -6.25 1 85.94 284 PHE B O 1
ATOM 7443 N N . VAL B 1 285 ? -17.906 -2.359 -6.684 1 88.94 285 VAL B N 1
ATOM 7444 C CA . VAL B 1 285 ? -18.406 -2.855 -7.965 1 88.94 285 VAL B CA 1
ATOM 7445 C C . VAL B 1 285 ? -19.547 -3.842 -7.73 1 88.94 285 VAL B C 1
ATOM 7447 O O . VAL B 1 285 ? -20.547 -3.822 -8.445 1 88.94 285 VAL B O 1
ATOM 7450 N N . SER B 1 286 ? -19.375 -4.699 -6.75 1 86.06 286 SER B N 1
ATOM 7451 C CA . SER B 1 286 ? -20.406 -5.684 -6.434 1 86.06 286 SER B CA 1
ATOM 7452 C C . SER B 1 286 ? -21.703 -5.008 -6.008 1 86.06 286 SER B C 1
ATOM 7454 O O . SER B 1 286 ? -22.781 -5.469 -6.359 1 86.06 286 SER B O 1
ATOM 7456 N N . VAL B 1 287 ? -21.609 -3.988 -5.215 1 83.69 287 VAL B N 1
ATOM 7457 C CA . VAL B 1 287 ? -22.781 -3.223 -4.793 1 83.69 287 VAL B CA 1
ATOM 7458 C C . VAL B 1 287 ? -23.453 -2.59 -6.008 1 83.69 287 VAL B C 1
ATOM 7460 O O . VAL B 1 287 ? -24.672 -2.605 -6.125 1 83.69 287 VAL B O 1
ATOM 7463 N N . GLY B 1 288 ? -22.688 -2.062 -6.902 1 85.75 288 GLY B N 1
ATOM 7464 C CA . GLY B 1 288 ? -23.219 -1.482 -8.125 1 85.75 288 GLY B CA 1
ATOM 7465 C C . GLY B 1 288 ? -23.953 -2.49 -9 1 85.75 288 GLY B C 1
ATOM 7466 O O . GLY B 1 288 ? -24.922 -2.146 -9.672 1 85.75 288 GLY B O 1
ATOM 7467 N N . MET B 1 289 ? -23.484 -3.66 -8.992 1 86.75 289 MET B N 1
ATOM 7468 C CA . MET B 1 289 ? -24.078 -4.703 -9.828 1 86.75 289 MET B CA 1
ATOM 7469 C C . MET B 1 289 ? -25.484 -5.043 -9.359 1 86.75 289 MET B C 1
ATOM 7471 O O . MET B 1 289 ? -26.281 -5.574 -10.133 1 86.75 289 MET B O 1
ATOM 7475 N N . LEU B 1 290 ? -25.781 -4.727 -8.109 1 81.69 290 LEU B N 1
ATOM 7476 C CA . LEU B 1 290 ? -27.094 -5.02 -7.555 1 81.69 290 LEU B CA 1
ATOM 7477 C C . LEU B 1 290 ? -28.109 -3.967 -7.988 1 81.69 290 LEU B C 1
ATOM 7479 O O . LEU B 1 290 ? -29.312 -4.152 -7.805 1 81.69 290 LEU B O 1
ATOM 7483 N N . PHE B 1 291 ? -27.609 -2.99 -8.586 1 81.31 291 PHE B N 1
ATOM 7484 C CA . PHE B 1 291 ? -28.438 -1.842 -8.93 1 81.31 291 PHE B CA 1
ATOM 7485 C C . PHE B 1 291 ? -29.234 -2.109 -10.203 1 81.31 291 PHE B C 1
ATOM 7487 O O . PHE B 1 291 ? -28.672 -2.195 -11.289 1 81.31 291 PHE B O 1
ATOM 7494 N N . ASP B 1 292 ? -30.531 -2.283 -10.062 1 85.25 292 ASP B N 1
ATOM 7495 C CA . ASP B 1 292 ? -31.422 -2.396 -11.227 1 85.25 292 ASP B CA 1
ATOM 7496 C C . ASP B 1 292 ? -31.797 -1.018 -11.766 1 85.25 292 ASP B C 1
ATOM 7498 O O . ASP B 1 292 ? -32.781 -0.422 -11.328 1 85.25 292 ASP B O 1
ATOM 7502 N N . ILE B 1 293 ? -31.156 -0.666 -12.789 1 82.5 293 ILE B N 1
ATOM 7503 C CA . ILE B 1 293 ? -31.297 0.669 -13.359 1 82.5 293 ILE B CA 1
ATOM 7504 C C . ILE B 1 293 ? -32.688 0.813 -13.984 1 82.5 293 ILE B C 1
ATOM 7506 O O . ILE B 1 293 ? -33.281 1.896 -13.953 1 82.5 293 ILE B O 1
ATOM 7510 N N . THR B 1 294 ? -33.25 -0.258 -14.5 1 85.44 294 THR B N 1
ATOM 7511 C CA . THR B 1 294 ? -34.562 -0.218 -15.125 1 85.44 294 THR B CA 1
ATOM 7512 C C . THR B 1 294 ? -35.625 0.056 -14.086 1 85.44 294 THR B C 1
ATOM 7514 O O . THR B 1 294 ? -36.531 0.886 -14.312 1 85.44 294 THR B O 1
ATOM 7517 N N . PHE B 1 295 ? -35.531 -0.598 -12.992 1 89.5 295 PHE B N 1
ATOM 7518 C CA . PHE B 1 295 ? -36.5 -0.387 -11.906 1 89.5 295 PHE B CA 1
ATOM 7519 C C . PHE B 1 295 ? -36.406 1.039 -11.383 1 89.5 295 PHE B C 1
ATOM 7521 O O . PHE B 1 295 ? -37.438 1.656 -11.07 1 89.5 295 PHE B O 1
ATOM 7528 N N . LEU B 1 296 ? -35.281 1.603 -11.32 1 87.19 296 LEU B N 1
ATOM 7529 C CA . LEU B 1 296 ? -35.062 2.955 -10.82 1 87.19 296 LEU B CA 1
ATOM 7530 C C . LEU B 1 296 ? -35.75 3.982 -11.703 1 87.19 296 LEU B C 1
ATOM 7532 O O . LEU B 1 296 ? -36.438 4.875 -11.195 1 87.19 296 LEU B O 1
ATOM 7536 N N . PHE B 1 297 ? -35.656 3.787 -12.984 1 87.56 297 PHE B N 1
ATOM 7537 C CA . PHE B 1 297 ? -36.219 4.781 -13.898 1 87.56 297 PHE B CA 1
ATOM 7538 C C . PHE B 1 297 ? -37.719 4.656 -13.969 1 87.56 297 PHE B C 1
ATOM 7540 O O . PHE B 1 297 ? -38.438 5.652 -14.133 1 87.56 297 PHE B O 1
ATOM 7547 N N . GLU B 1 298 ? -38.219 3.4 -13.836 1 91.5 298 GLU B N 1
ATOM 7548 C CA . GLU B 1 298 ? -39.656 3.18 -13.875 1 91.5 298 GLU B CA 1
ATOM 7549 C C . GLU B 1 298 ? -40.344 3.736 -12.625 1 91.5 298 GLU B C 1
ATOM 7551 O O . GLU B 1 298 ? -41.5 4.141 -12.664 1 91.5 298 GLU B O 1
ATOM 7556 N N . HIS B 1 299 ? -39.625 3.777 -11.492 1 94.19 299 HIS B N 1
ATOM 7557 C CA . HIS B 1 299 ? -40.188 4.215 -10.219 1 94.19 299 HIS B CA 1
ATOM 7558 C C . HIS B 1 299 ? -39.344 5.324 -9.602 1 94.19 299 HIS B C 1
ATOM 7560 O O . HIS B 1 299 ? -39.062 5.305 -8.398 1 94.19 299 HIS B O 1
ATOM 7566 N N . ILE B 1 300 ? -38.906 6.27 -10.359 1 93.44 300 ILE B N 1
ATOM 7567 C CA . ILE B 1 300 ? -37.938 7.262 -9.961 1 93.44 300 ILE B CA 1
ATOM 7568 C C . ILE B 1 300 ? -38.531 8.188 -8.898 1 93.44 300 ILE B C 1
ATOM 7570 O O . ILE B 1 300 ? -37.844 8.555 -7.934 1 93.44 300 ILE B O 1
ATOM 7574 N N . LEU B 1 301 ? -39.688 8.555 -8.984 1 94.31 301 LEU B N 1
ATOM 7575 C CA . LEU B 1 301 ? -40.281 9.523 -8.078 1 94.31 301 LEU B CA 1
ATOM 7576 C C . LEU B 1 301 ? -40.438 8.945 -6.68 1 94.31 301 LEU B C 1
ATOM 7578 O O . LEU B 1 301 ? -40 9.547 -5.699 1 94.31 301 LEU B O 1
ATOM 7582 N N . PRO B 1 302 ? -41.125 7.73 -6.609 1 94.56 302 PRO B N 1
ATOM 7583 C CA . PRO B 1 302 ? -41.219 7.148 -5.27 1 94.56 302 PRO B CA 1
ATOM 7584 C C . PRO B 1 302 ? -39.844 6.871 -4.66 1 94.56 302 PRO B C 1
ATOM 7586 O O . PRO B 1 302 ? -39.656 7.012 -3.447 1 94.56 302 PRO B O 1
ATOM 7589 N N . ILE B 1 303 ? -38.906 6.516 -5.426 1 95.56 303 ILE B N 1
ATOM 7590 C CA . ILE B 1 303 ? -37.562 6.199 -4.93 1 95.56 303 ILE B CA 1
ATOM 7591 C C . ILE B 1 303 ? -36.906 7.469 -4.402 1 95.56 303 ILE B C 1
ATOM 7593 O O . ILE B 1 303 ? -36.281 7.453 -3.342 1 95.56 303 ILE B O 1
ATOM 7597 N N . LEU B 1 304 ? -37 8.539 -5.117 1 96 304 LEU B N 1
ATOM 7598 C CA . LEU B 1 304 ? -36.438 9.805 -4.676 1 96 304 LEU B CA 1
ATOM 7599 C C . LEU B 1 304 ? -37.094 10.289 -3.389 1 96 304 LEU B C 1
ATOM 7601 O O . LEU B 1 304 ? -36.438 10.82 -2.5 1 96 304 LEU B O 1
ATOM 7605 N N . ALA B 1 305 ? -38.375 10.125 -3.352 1 95.81 305 ALA B N 1
ATOM 7606 C CA . ALA B 1 305 ? -39.125 10.523 -2.152 1 95.81 305 ALA B CA 1
ATOM 7607 C C . ALA B 1 305 ? -38.688 9.711 -0.941 1 95.81 305 ALA B C 1
ATOM 7609 O O . ALA B 1 305 ? -38.469 10.266 0.143 1 95.81 305 ALA B O 1
ATOM 7610 N N . LEU B 1 306 ? -38.531 8.445 -1.143 1 95.62 306 LEU B N 1
ATOM 7611 C CA . LEU B 1 306 ? -38.125 7.566 -0.06 1 95.62 306 LEU B CA 1
ATOM 7612 C C . LEU B 1 306 ? -36.688 7.867 0.35 1 95.62 306 LEU B C 1
ATOM 7614 O O . LEU B 1 306 ? -36.312 7.734 1.523 1 95.62 306 LEU B O 1
ATOM 7618 N N . THR B 1 307 ? -35.844 8.172 -0.652 1 96.31 307 THR B N 1
ATOM 7619 C CA . THR B 1 307 ? -34.469 8.523 -0.369 1 96.31 307 THR B CA 1
ATOM 7620 C C . THR B 1 307 ? -34.375 9.781 0.492 1 96.31 307 THR B C 1
ATOM 7622 O O . THR B 1 307 ? -33.625 9.836 1.463 1 96.31 307 THR B O 1
ATOM 7625 N N . VAL B 1 308 ? -35.156 10.781 0.152 1 96.31 308 VAL B N 1
ATOM 7626 C CA . VAL B 1 308 ? -35.219 12.023 0.921 1 96.31 308 VAL B CA 1
ATOM 7627 C C . VAL B 1 308 ? -35.75 11.75 2.32 1 96.31 308 VAL B C 1
ATOM 7629 O O . VAL B 1 308 ? -35.281 12.305 3.305 1 96.31 308 VAL B O 1
ATOM 7632 N N . LEU B 1 309 ? -36.75 10.93 2.348 1 95.75 309 LEU B N 1
ATOM 7633 C CA . LEU B 1 309 ? -37.312 10.555 3.635 1 95.75 309 LEU B CA 1
ATOM 7634 C C . LEU B 1 309 ? -36.281 9.852 4.512 1 95.75 309 LEU B C 1
ATOM 7636 O O . LEU B 1 309 ? -36.188 10.109 5.711 1 95.75 309 LEU B O 1
ATOM 7640 N N . THR B 1 310 ? -35.594 8.914 3.957 1 96.19 310 THR B N 1
ATOM 7641 C CA . THR B 1 310 ? -34.531 8.203 4.672 1 96.19 310 THR B CA 1
ATOM 7642 C C . THR B 1 310 ? -33.5 9.188 5.199 1 96.19 310 THR B C 1
ATOM 7644 O O . THR B 1 310 ? -33.062 9.078 6.344 1 96.19 310 THR B O 1
ATOM 7647 N N . PHE B 1 311 ? -33.156 10.125 4.34 1 96.31 311 PHE B N 1
ATOM 7648 C CA . PHE B 1 311 ? -32.188 11.148 4.723 1 96.31 311 PHE B CA 1
ATOM 7649 C C . PHE B 1 311 ? -32.688 11.961 5.906 1 96.31 311 PHE B C 1
ATOM 7651 O O . PHE B 1 311 ? -31.953 12.203 6.867 1 96.31 311 PHE B O 1
ATOM 7658 N N . ALA B 1 312 ? -33.875 12.328 5.832 1 96.19 312 ALA B N 1
ATOM 7659 C CA . ALA B 1 312 ? -34.469 13.172 6.871 1 96.19 312 ALA B CA 1
ATOM 7660 C C . ALA B 1 312 ? -34.531 12.438 8.203 1 96.19 312 ALA B C 1
ATOM 7662 O O . ALA B 1 312 ? -34.125 12.969 9.242 1 96.19 312 ALA B O 1
ATOM 7663 N N . ILE B 1 313 ? -35.031 11.25 8.164 1 96.75 313 ILE B N 1
ATOM 7664 C CA . ILE B 1 313 ? -35.188 10.469 9.383 1 96.75 313 ILE B CA 1
ATOM 7665 C C . ILE B 1 313 ? -33.812 10.227 10.023 1 96.75 313 ILE B C 1
ATOM 7667 O O . ILE B 1 313 ? -33.656 10.453 11.227 1 96.75 313 ILE B O 1
ATOM 7671 N N . LYS B 1 314 ? -32.875 9.781 9.227 1 96.88 314 LYS B N 1
ATOM 7672 C CA . LYS B 1 314 ? -31.578 9.438 9.773 1 96.88 314 LYS B CA 1
ATOM 7673 C C . LYS B 1 314 ? -30.812 10.688 10.203 1 96.88 314 LYS B C 1
ATOM 7675 O O . LYS B 1 314 ? -30.062 10.656 11.18 1 96.88 314 LYS B O 1
ATOM 7680 N N . PHE B 1 315 ? -31.047 11.734 9.438 1 96.44 315 PHE B N 1
ATOM 7681 C CA . PHE B 1 315 ? -30.422 12.984 9.836 1 96.44 315 PHE B CA 1
ATOM 7682 C C . PHE B 1 315 ? -30.891 13.406 11.227 1 96.44 315 PHE B C 1
ATOM 7684 O O . PHE B 1 315 ? -30.062 13.773 12.07 1 96.44 315 PHE B O 1
ATOM 7691 N N . ILE B 1 316 ? -32.094 13.305 11.492 1 96.38 316 ILE B N 1
ATOM 7692 C CA . ILE B 1 316 ? -32.656 13.734 12.758 1 96.38 316 ILE B CA 1
ATOM 7693 C C . ILE B 1 316 ? -32.25 12.766 13.867 1 96.38 316 ILE B C 1
ATOM 7695 O O . ILE B 1 316 ? -31.828 13.195 14.938 1 96.38 316 ILE B O 1
ATOM 7699 N N . THR B 1 317 ? -32.344 11.516 13.664 1 97.19 317 THR B N 1
ATOM 7700 C CA . THR B 1 317 ? -32.062 10.523 14.695 1 97.19 317 THR B CA 1
ATOM 7701 C C . THR B 1 317 ? -30.578 10.531 15.062 1 97.19 317 THR B C 1
ATOM 7703 O O . THR B 1 317 ? -30.219 10.406 16.234 1 97.19 317 THR B O 1
ATOM 7706 N N . VAL B 1 318 ? -29.75 10.656 14.039 1 97.06 318 VAL B N 1
ATOM 7707 C CA . VAL B 1 318 ? -28.312 10.711 14.297 1 97.06 318 VAL B CA 1
ATOM 7708 C C . VAL B 1 318 ? -27.984 11.984 15.07 1 97.06 318 VAL B C 1
ATOM 7710 O O . VAL B 1 318 ? -27.188 11.945 16.016 1 97.06 318 VAL B O 1
ATOM 7713 N N . SER B 1 319 ? -28.578 13.102 14.672 1 96.06 319 SER B N 1
ATOM 7714 C CA . SER B 1 319 ? -28.312 14.367 15.352 1 96.06 319 SER B CA 1
ATOM 7715 C C . SER B 1 319 ? -28.719 14.297 16.812 1 96.06 319 SER B C 1
ATOM 7717 O O . SER B 1 319 ? -27.984 14.766 17.688 1 96.06 319 SER B O 1
ATOM 7719 N N . ILE B 1 320 ? -29.797 13.719 17.062 1 96.19 320 ILE B N 1
ATOM 7720 C CA . ILE B 1 320 ? -30.281 13.594 18.438 1 96.19 320 ILE B CA 1
ATOM 7721 C C . ILE B 1 320 ? -29.344 12.703 19.234 1 96.19 320 ILE B C 1
ATOM 7723 O O . ILE B 1 320 ? -29.031 13.008 20.391 1 96.19 320 ILE B O 1
ATOM 7727 N N . SER B 1 321 ? -28.938 11.633 18.672 1 96.69 321 SER B N 1
ATOM 7728 C CA . SER B 1 321 ? -28.062 10.68 19.359 1 96.69 321 SER B CA 1
ATOM 7729 C C . SER B 1 321 ? -26.734 11.312 19.703 1 96.69 321 SER B C 1
ATOM 7731 O O . SER B 1 321 ? -26.203 11.086 20.797 1 96.69 321 SER B O 1
ATOM 7733 N N . VAL B 1 322 ? -26.172 12.07 18.781 1 94.81 322 VAL B N 1
ATOM 7734 C CA . VAL B 1 322 ? -24.875 12.695 19 1 94.81 322 VAL B CA 1
ATOM 7735 C C . VAL B 1 322 ? -25 13.82 20.016 1 94.81 322 VAL B C 1
ATOM 7737 O O . VAL B 1 322 ? -24.109 14.008 20.844 1 94.81 322 VAL B O 1
ATOM 7740 N N . ARG B 1 323 ? -26.109 14.531 20.031 1 93.06 323 ARG B N 1
ATOM 7741 C CA . ARG B 1 323 ? -26.359 15.578 21.016 1 93.06 323 ARG B CA 1
ATOM 7742 C C . ARG B 1 323 ? -26.516 14.984 22.406 1 93.06 323 ARG B C 1
ATOM 7744 O O . ARG B 1 323 ? -26.172 15.625 23.406 1 93.06 323 ARG B O 1
ATOM 7751 N N . ALA B 1 324 ? -27.016 13.938 22.438 1 93.44 324 ALA B N 1
ATOM 7752 C CA . ALA B 1 324 ? -27.281 13.273 23.703 1 93.44 324 ALA B CA 1
ATOM 7753 C C . ALA B 1 324 ? -25.984 12.891 24.406 1 93.44 324 ALA B C 1
ATOM 7755 O O . ALA B 1 324 ? -25.953 12.773 25.641 1 93.44 324 ALA B O 1
ATOM 7756 N N . ILE B 1 325 ? -24.984 12.758 23.688 1 91.81 325 ILE B N 1
ATOM 7757 C CA . ILE B 1 325 ? -23.719 12.367 24.312 1 91.81 325 ILE B CA 1
ATOM 7758 C C . ILE B 1 325 ? -22.906 13.609 24.656 1 91.81 325 ILE B C 1
ATOM 7760 O O . ILE B 1 325 ? -21.781 13.508 25.141 1 91.81 325 ILE B O 1
ATOM 7764 N N . GLY B 1 326 ? -23.375 14.758 24.312 1 86.88 326 GLY B N 1
ATOM 7765 C CA . GLY B 1 326 ? -22.766 15.984 24.828 1 86.88 326 GLY B CA 1
ATOM 7766 C C . GLY B 1 326 ? -22.031 16.766 23.766 1 86.88 326 GLY B C 1
ATOM 7767 O O . GLY B 1 326 ? -21.297 17.719 24.078 1 86.88 326 GLY B O 1
ATOM 7768 N N . GLN B 1 327 ? -22.266 16.375 22.609 1 85.75 327 GLN B N 1
ATOM 7769 C CA . GLN B 1 327 ? -21.562 17.094 21.562 1 85.75 327 GLN B CA 1
ATOM 7770 C C . GLN B 1 327 ? -22.406 18.266 21.047 1 85.75 327 GLN B C 1
ATOM 7772 O O . GLN B 1 327 ? -23.625 18.297 21.234 1 85.75 327 GLN B O 1
ATOM 7777 N N . GLY B 1 328 ? -21.719 19.281 20.438 1 86.38 328 GLY B N 1
ATOM 7778 C CA . GLY B 1 328 ? -22.391 20.453 19.906 1 86.38 328 GLY B CA 1
ATOM 7779 C C . GLY B 1 328 ? -23.219 20.188 18.672 1 86.38 328 GLY B C 1
ATOM 7780 O O . GLY B 1 328 ? -23.125 19.094 18.078 1 86.38 328 GLY B O 1
ATOM 7781 N N . PHE B 1 329 ? -24.031 21.078 18.312 1 86.69 329 PHE B N 1
ATOM 7782 C CA . PHE B 1 329 ? -24.906 20.953 17.156 1 86.69 329 PHE B CA 1
ATOM 7783 C C . PHE B 1 329 ? -24.094 20.828 15.875 1 86.69 329 PHE B C 1
ATOM 7785 O O . PHE B 1 329 ? -24.469 20.078 14.969 1 86.69 329 PHE B O 1
ATOM 7792 N N . LYS B 1 330 ? -23.016 21.562 15.859 1 85.94 330 LYS B N 1
ATOM 7793 C CA . LYS B 1 330 ? -22.172 21.516 14.672 1 85.94 330 LYS B CA 1
ATOM 7794 C C . LYS B 1 330 ? -21.641 20.094 14.438 1 85.94 330 LYS B C 1
ATOM 7796 O O . LYS B 1 330 ? -21.75 19.562 13.336 1 85.94 330 LYS B O 1
ATOM 7801 N N . GLU B 1 331 ? -21.141 19.547 15.516 1 89.5 331 GLU B N 1
ATOM 7802 C CA . GLU B 1 331 ? -20.609 18.188 15.438 1 89.5 331 GLU B CA 1
ATOM 7803 C C . GLU B 1 331 ? -21.703 17.172 15.133 1 89.5 331 GLU B C 1
ATOM 7805 O O . GLU B 1 331 ? -21.484 16.219 14.383 1 89.5 331 GLU B O 1
ATOM 7810 N N . ALA B 1 332 ? -22.828 17.422 15.703 1 94 332 ALA B N 1
ATOM 7811 C CA . ALA B 1 332 ? -23.953 16.516 15.492 1 94 332 ALA B CA 1
ATOM 7812 C C . ALA B 1 332 ? -24.391 16.516 14.031 1 94 332 ALA B C 1
ATOM 7814 O O . ALA B 1 332 ? -24.672 15.453 13.469 1 94 332 ALA B O 1
ATOM 7815 N N . PHE B 1 333 ? -24.422 17.672 13.445 1 93.44 333 PHE B N 1
ATOM 7816 C CA . PHE B 1 333 ? -24.828 17.766 12.047 1 93.44 333 PHE B CA 1
ATOM 7817 C C . PHE B 1 333 ? -23.766 17.172 11.125 1 93.44 333 PHE B C 1
ATOM 7819 O O . PHE B 1 333 ? -24.094 16.531 10.125 1 93.44 333 PHE B O 1
ATOM 7826 N N . ILE B 1 334 ? -22.531 17.359 11.469 1 93.75 334 ILE B N 1
ATOM 7827 C CA . ILE B 1 334 ? -21.438 16.812 10.672 1 93.75 334 ILE B CA 1
ATOM 7828 C C . ILE B 1 334 ? -21.531 15.289 10.672 1 93.75 334 ILE B C 1
ATOM 7830 O O . ILE B 1 334 ? -21.391 14.656 9.617 1 93.75 334 ILE B O 1
ATOM 7834 N N . VAL B 1 335 ? -21.797 14.711 11.805 1 95.56 335 VAL B N 1
ATOM 7835 C CA . VAL B 1 335 ? -21.922 13.258 11.914 1 95.56 335 VAL B CA 1
ATOM 7836 C C . VAL B 1 335 ? -23.172 12.789 11.172 1 95.56 335 VAL B C 1
ATOM 7838 O O . VAL B 1 335 ? -23.141 11.766 10.477 1 95.56 335 VAL B O 1
ATOM 7841 N N . ALA B 1 336 ? -24.234 13.539 11.289 1 96.56 336 ALA B N 1
ATOM 7842 C CA . ALA B 1 336 ? -25.484 13.18 10.633 1 96.56 336 ALA B CA 1
ATOM 7843 C C . ALA B 1 336 ? -25.328 13.18 9.117 1 96.56 336 ALA B C 1
ATOM 7845 O O . ALA B 1 336 ? -25.828 12.281 8.43 1 96.56 336 ALA B O 1
ATOM 7846 N N . PHE B 1 337 ? -24.625 14.117 8.602 1 95.5 337 PHE B N 1
ATOM 7847 C CA . PHE B 1 337 ? -24.391 14.203 7.168 1 95.5 337 PHE B CA 1
ATOM 7848 C C . PHE B 1 337 ? -23.422 13.125 6.711 1 95.5 337 PHE B C 1
ATOM 7850 O O . PHE B 1 337 ? -23.328 12.82 5.52 1 95.5 337 PHE B O 1
ATOM 7857 N N . SER B 1 338 ? -22.766 12.5 7.641 1 94.94 338 SER B N 1
ATOM 7858 C CA . SER B 1 338 ? -21.781 11.492 7.297 1 94.94 338 SER B CA 1
ATOM 7859 C C . SER B 1 338 ? -22.406 10.102 7.234 1 94.94 338 SER B C 1
ATOM 7861 O O . SER B 1 338 ? -21.984 9.258 6.438 1 94.94 338 SER B O 1
ATOM 7863 N N . ILE B 1 339 ? -23.391 9.797 8.109 1 96.06 339 ILE B N 1
ATOM 7864 C CA . ILE B 1 339 ? -23.828 8.414 8.219 1 96.06 339 ILE B CA 1
ATOM 7865 C C . ILE B 1 339 ? -25.328 8.32 7.914 1 96.06 339 ILE B C 1
ATOM 7867 O O . ILE B 1 339 ? -26.031 7.473 8.469 1 96.06 339 ILE B O 1
ATOM 7871 N N . PHE B 1 340 ? -25.906 9.164 7.047 1 93.94 340 PHE B N 1
ATOM 7872 C CA . PHE B 1 340 ? -27.312 9.195 6.699 1 93.94 340 PHE B CA 1
ATOM 7873 C C . PHE B 1 340 ? -27.672 8.039 5.766 1 93.94 340 PHE B C 1
ATOM 7875 O O . PHE B 1 340 ? -28.844 7.691 5.617 1 93.94 340 PHE B O 1
ATOM 7882 N N . GLN B 1 341 ? -26.734 7.449 5.086 1 93.69 341 GLN B N 1
ATOM 7883 C CA . GLN B 1 341 ? -27 6.453 4.055 1 93.69 341 GLN B CA 1
ATOM 7884 C C . GLN B 1 341 ? -27.25 5.078 4.672 1 93.69 341 GLN B C 1
ATOM 7886 O O . GLN B 1 341 ? -26.984 4.867 5.859 1 93.69 341 GLN B O 1
ATOM 7891 N N . VAL B 1 342 ? -27.781 4.18 3.828 1 93.94 342 VAL B N 1
ATOM 7892 C CA . VAL B 1 342 ? -28.016 2.793 4.223 1 93.94 342 VAL B CA 1
ATOM 7893 C C . VAL B 1 342 ? -26.766 1.96 3.926 1 93.94 342 VAL B C 1
ATOM 7895 O O . VAL B 1 342 ? -26.078 2.195 2.928 1 93.94 342 VAL B O 1
ATOM 7898 N N . GLY B 1 343 ? -26.484 1.06 4.773 1 88.75 343 GLY B N 1
ATOM 7899 C CA . GLY B 1 343 ? -25.234 0.339 4.699 1 88.75 343 GLY B CA 1
ATOM 7900 C C . GLY B 1 343 ? -25.344 -0.981 3.959 1 88.75 343 GLY B C 1
ATOM 7901 O O . GLY B 1 343 ? -26.438 -1.407 3.602 1 88.75 343 GLY B O 1
ATOM 7902 N N . GLU B 1 344 ? -24.281 -1.568 3.666 1 80.19 344 GLU B N 1
ATOM 7903 C CA . GLU B 1 344 ? -24.188 -2.83 2.939 1 80.19 344 GLU B CA 1
ATOM 7904 C C . GLU B 1 344 ? -24.75 -3.984 3.764 1 80.19 344 GLU B C 1
ATOM 7906 O O . GLU B 1 344 ? -25.297 -4.938 3.211 1 80.19 344 GLU B O 1
ATOM 7911 N N . PHE B 1 345 ? -24.562 -3.945 5.062 1 82.19 345 PHE B N 1
ATOM 7912 C CA . PHE B 1 345 ? -25.094 -5.004 5.922 1 82.19 345 PHE B CA 1
ATOM 7913 C C . PHE B 1 345 ? -26.609 -5.047 5.863 1 82.19 345 PHE B C 1
ATOM 7915 O O . PHE B 1 345 ? -27.219 -6.105 6.043 1 82.19 345 PHE B O 1
ATOM 7922 N N . SER B 1 346 ? -27.156 -3.889 5.613 1 92.25 346 SER B N 1
ATOM 7923 C CA . SER B 1 346 ? -28.594 -3.852 5.418 1 92.25 346 SER B CA 1
ATOM 7924 C C . SER B 1 346 ? -29.016 -4.645 4.184 1 92.25 346 SER B C 1
ATOM 7926 O O . SER B 1 346 ? -30.094 -5.238 4.152 1 92.25 346 SER B O 1
ATOM 7928 N N . LEU B 1 347 ? -28.188 -4.633 3.189 1 86.25 347 LEU B N 1
ATOM 7929 C CA . LEU B 1 347 ? -28.453 -5.398 1.978 1 86.25 347 LEU B CA 1
ATOM 7930 C C . LEU B 1 347 ? -28.438 -6.895 2.266 1 86.25 347 LEU B C 1
ATOM 7932 O O . LEU B 1 347 ? -29.281 -7.641 1.756 1 86.25 347 LEU B O 1
ATOM 7936 N N . LEU B 1 348 ? -27.5 -7.277 3.049 1 77.5 348 LEU B N 1
ATOM 7937 C CA . LEU B 1 348 ? -27.422 -8.672 3.461 1 77.5 348 LEU B CA 1
ATOM 7938 C C . LEU B 1 348 ? -28.656 -9.062 4.281 1 77.5 348 LEU B C 1
ATOM 7940 O O . LEU B 1 348 ? -29.219 -10.148 4.094 1 77.5 348 LEU B O 1
ATOM 7944 N N . LEU B 1 349 ? -29 -8.203 5.191 1 87 349 LEU B N 1
ATOM 7945 C CA . LEU B 1 349 ? -30.172 -8.43 6.035 1 87 349 LEU B CA 1
ATOM 7946 C C . LEU B 1 349 ? -31.438 -8.531 5.195 1 87 349 LEU B C 1
ATOM 7948 O O . LEU B 1 349 ? -32.312 -9.344 5.488 1 87 349 LEU B O 1
ATOM 7952 N N . ALA B 1 350 ? -31.5 -7.73 4.223 1 90.31 350 ALA B N 1
ATOM 7953 C CA . ALA B 1 350 ? -32.656 -7.742 3.336 1 90.31 350 ALA B CA 1
ATOM 7954 C C . ALA B 1 350 ? -32.781 -9.078 2.613 1 90.31 350 ALA B C 1
ATOM 7956 O O . ALA B 1 350 ? -33.875 -9.57 2.387 1 90.31 350 ALA B O 1
ATOM 7957 N N . LYS B 1 351 ? -31.688 -9.609 2.205 1 81.44 351 LYS B N 1
ATOM 7958 C CA . LYS B 1 351 ? -31.688 -10.922 1.563 1 81.44 351 LYS B CA 1
ATOM 7959 C C . LYS B 1 351 ? -32.219 -11.992 2.506 1 81.44 351 LYS B C 1
ATOM 7961 O O . LYS B 1 351 ? -33 -12.867 2.09 1 81.44 351 LYS B O 1
ATOM 7966 N N . VAL B 1 352 ? -31.844 -11.898 3.744 1 79.5 352 VAL B N 1
ATOM 7967 C CA . VAL B 1 352 ? -32.344 -12.82 4.766 1 79.5 352 VAL B CA 1
ATOM 7968 C C . VAL B 1 352 ? -33.844 -12.617 4.969 1 79.5 352 VAL B C 1
ATOM 7970 O O . VAL B 1 352 ? -34.594 -13.586 5.082 1 79.5 352 VAL B O 1
ATOM 7973 N N . GLY B 1 353 ? -34.25 -11.438 5.027 1 86.75 353 GLY B N 1
ATOM 7974 C CA . GLY B 1 353 ? -35.656 -11.133 5.16 1 86.75 353 GLY B CA 1
ATOM 7975 C C . GLY B 1 353 ? -36.5 -11.672 4.016 1 86.75 353 GLY B C 1
ATOM 7976 O O . GLY B 1 353 ? -37.625 -12.125 4.223 1 86.75 353 GLY B O 1
ATOM 7977 N N . ARG B 1 354 ? -35.875 -11.633 2.859 1 86.31 354 ARG B N 1
ATOM 7978 C CA . ARG B 1 354 ? -36.562 -12.18 1.693 1 86.31 354 ARG B CA 1
ATOM 7979 C C . ARG B 1 354 ? -36.688 -13.695 1.798 1 86.31 354 ARG B C 1
ATOM 7981 O O . ARG B 1 354 ? -37.719 -14.258 1.396 1 86.31 354 ARG B O 1
ATOM 7988 N N . SER B 1 355 ? -35.75 -14.344 2.283 1 83.25 355 SER B N 1
ATOM 7989 C CA . SER B 1 355 ? -35.781 -15.789 2.439 1 83.25 355 SER B CA 1
ATOM 7990 C C . SER B 1 355 ? -36.844 -16.219 3.441 1 83.25 355 SER B C 1
ATOM 7992 O O . SER B 1 355 ? -37.438 -17.297 3.311 1 83.25 355 SER B O 1
ATOM 7994 N N . TYR B 1 356 ? -37.125 -15.336 4.426 1 82.88 356 TYR B N 1
ATOM 7995 C CA . TYR B 1 356 ? -38.156 -15.625 5.434 1 82.88 356 TYR B CA 1
ATOM 7996 C C . TYR B 1 356 ? -39.5 -15.008 5.047 1 82.88 356 TYR B C 1
ATOM 7998 O O . TYR B 1 356 ? -40.406 -14.938 5.871 1 82.88 356 TYR B O 1
ATOM 8006 N N . GLN B 1 357 ? -39.5 -14.438 3.869 1 87.62 357 GLN B N 1
ATOM 8007 C CA . GLN B 1 357 ? -40.719 -13.898 3.262 1 87.62 357 GLN B CA 1
ATOM 8008 C C . GLN B 1 357 ? -41.25 -12.703 4.055 1 87.62 357 GLN B C 1
ATOM 8010 O O . GLN B 1 357 ? -42.469 -12.477 4.129 1 87.62 357 GLN B O 1
ATOM 8015 N N . LEU B 1 358 ? -40.406 -12.062 4.703 1 91.25 358 LEU B N 1
ATOM 8016 C CA . LEU B 1 358 ? -40.781 -10.82 5.375 1 91.25 358 LEU B CA 1
ATOM 8017 C C . LEU B 1 358 ? -40.906 -9.68 4.379 1 91.25 358 LEU B C 1
ATOM 8019 O O . LEU B 1 358 ? -41.625 -8.703 4.633 1 91.25 358 LEU B O 1
ATOM 8023 N N . LEU B 1 359 ? -40.062 -9.789 3.295 1 91.44 359 LEU B N 1
ATOM 8024 C CA . LEU B 1 359 ? -40.094 -8.758 2.256 1 91.44 359 LEU B CA 1
ATOM 8025 C C . LEU B 1 359 ? -40.594 -9.336 0.934 1 91.44 359 LEU B C 1
ATOM 8027 O O . LEU B 1 359 ? -40.094 -10.375 0.48 1 91.44 359 LEU B O 1
ATOM 8031 N N . ASP B 1 360 ? -41.5 -8.68 0.431 1 90.94 360 ASP B N 1
ATOM 8032 C CA . ASP B 1 360 ? -41.938 -9.062 -0.911 1 90.94 360 ASP B CA 1
ATOM 8033 C C . ASP B 1 360 ? -40.969 -8.547 -1.967 1 90.94 360 ASP B C 1
ATOM 8035 O O . ASP B 1 360 ? -40.094 -7.734 -1.667 1 90.94 360 ASP B O 1
ATOM 8039 N N . ALA B 1 361 ? -41.094 -8.977 -3.154 1 88.06 361 ALA B N 1
ATOM 8040 C CA . ALA B 1 361 ? -40.156 -8.68 -4.234 1 88.06 361 ALA B CA 1
ATOM 8041 C C . ALA B 1 361 ? -40.125 -7.191 -4.547 1 88.06 361 ALA B C 1
ATOM 8043 O O . ALA B 1 361 ? -39.062 -6.625 -4.809 1 88.06 361 ALA B O 1
ATOM 8044 N N . GLU B 1 362 ? -41.188 -6.598 -4.531 1 89.94 362 GLU B N 1
ATOM 8045 C CA . GLU B 1 362 ? -41.281 -5.18 -4.855 1 89.94 362 GLU B CA 1
ATOM 8046 C C . GLU B 1 362 ? -40.625 -4.32 -3.777 1 89.94 362 GLU B C 1
ATOM 8048 O O . GLU B 1 362 ? -39.844 -3.418 -4.086 1 89.94 362 GLU B O 1
ATOM 8053 N N . THR B 1 363 ? -41 -4.598 -2.547 1 92.44 363 THR B N 1
ATOM 8054 C CA . THR B 1 363 ? -40.438 -3.855 -1.432 1 92.44 363 THR B CA 1
ATOM 8055 C C . THR B 1 363 ? -38.906 -4.035 -1.389 1 92.44 363 THR B C 1
ATOM 8057 O O . THR B 1 363 ? -38.188 -3.098 -1.06 1 92.44 363 THR B O 1
ATOM 8060 N N . TYR B 1 364 ? -38.562 -5.234 -1.728 1 91.19 364 TYR B N 1
ATOM 8061 C CA . TYR B 1 364 ? -37.125 -5.531 -1.774 1 91.19 364 TYR B CA 1
ATOM 8062 C C . TYR B 1 364 ? -36.438 -4.66 -2.807 1 91.19 364 TYR B C 1
ATOM 8064 O O . TYR B 1 364 ? -35.344 -4.102 -2.533 1 91.19 364 TYR B O 1
ATOM 8072 N N . GLN B 1 365 ? -37.031 -4.508 -3.922 1 89.12 365 GLN B N 1
ATOM 8073 C CA . GLN B 1 365 ? -36.406 -3.717 -4.992 1 89.12 365 GLN B CA 1
ATOM 8074 C C . GLN B 1 365 ? -36.406 -2.234 -4.629 1 89.12 365 GLN B C 1
ATOM 8076 O O . GLN B 1 365 ? -35.438 -1.524 -4.965 1 89.12 365 GLN B O 1
ATOM 8081 N N . TYR B 1 366 ? -37.406 -1.78 -4.008 1 93.56 366 TYR B N 1
ATOM 8082 C CA . TYR B 1 366 ? -37.438 -0.401 -3.535 1 93.56 366 TYR B CA 1
ATOM 8083 C C . TYR B 1 366 ? -36.312 -0.156 -2.531 1 93.56 366 TYR B C 1
ATOM 8085 O O . TYR B 1 366 ? -35.625 0.86 -2.604 1 93.56 366 TYR B O 1
ATOM 8093 N N . PHE B 1 367 ? -36.188 -1.062 -1.614 1 93.81 367 PHE B N 1
ATOM 8094 C CA . PHE B 1 367 ? -35.156 -0.937 -0.594 1 93.81 367 PHE B CA 1
ATOM 8095 C C . PHE B 1 367 ? -33.781 -0.879 -1.23 1 93.81 367 PHE B C 1
ATOM 8097 O O . PHE B 1 367 ? -32.969 -0.048 -0.853 1 93.81 367 PHE B O 1
ATOM 8104 N N . LEU B 1 368 ? -33.562 -1.788 -2.197 1 89.69 368 LEU B N 1
ATOM 8105 C CA . LEU B 1 368 ? -32.281 -1.83 -2.873 1 89.69 368 LEU B CA 1
ATOM 8106 C C . LEU B 1 368 ? -31.984 -0.511 -3.584 1 89.69 368 LEU B C 1
ATOM 8108 O O . LEU B 1 368 ? -30.875 0.02 -3.494 1 89.69 368 LEU B O 1
ATOM 8112 N N . ALA B 1 369 ? -32.938 -0.018 -4.254 1 91.38 369 ALA B N 1
ATOM 8113 C CA . ALA B 1 369 ? -32.781 1.218 -5.02 1 91.38 369 ALA B CA 1
ATOM 8114 C C . ALA B 1 369 ? -32.469 2.395 -4.102 1 91.38 369 ALA B C 1
ATOM 8116 O O . ALA B 1 369 ? -31.547 3.182 -4.379 1 91.38 369 ALA B O 1
ATOM 8117 N N . VAL B 1 370 ? -33.188 2.498 -3.002 1 94.38 370 VAL B N 1
ATOM 8118 C CA . VAL B 1 370 ? -32.969 3.584 -2.049 1 94.38 370 VAL B CA 1
ATOM 8119 C C . VAL B 1 370 ? -31.594 3.467 -1.421 1 94.38 370 VAL B C 1
ATOM 8121 O O . VAL B 1 370 ? -30.875 4.465 -1.266 1 94.38 370 VAL B O 1
ATOM 8124 N N . SER B 1 371 ? -31.219 2.262 -1.065 1 92.5 371 SER B N 1
ATOM 8125 C CA . SER B 1 371 ? -29.938 2.01 -0.421 1 92.5 371 SER B CA 1
ATOM 8126 C C . SER B 1 371 ? -28.781 2.402 -1.329 1 92.5 371 SER B C 1
ATOM 8128 O O . SER B 1 371 ? -27.875 3.127 -0.911 1 92.5 371 SER B O 1
ATOM 8130 N N . ILE B 1 372 ? -28.844 1.992 -2.541 1 88.19 372 ILE B N 1
ATOM 8131 C CA . ILE B 1 372 ? -27.75 2.234 -3.477 1 88.19 372 ILE B CA 1
ATOM 8132 C C . ILE B 1 372 ? -27.688 3.717 -3.834 1 88.19 372 ILE B C 1
ATOM 8134 O O . ILE B 1 372 ? -26.609 4.293 -3.959 1 88.19 372 ILE B O 1
ATOM 8138 N N . LEU B 1 373 ? -28.781 4.305 -3.977 1 91.12 373 LEU B N 1
ATOM 8139 C CA . LEU B 1 373 ? -28.828 5.73 -4.281 1 91.12 373 LEU B CA 1
ATOM 8140 C C . LEU B 1 373 ? -28.25 6.551 -3.135 1 91.12 373 LEU B C 1
ATOM 8142 O O . LEU B 1 373 ? -27.516 7.52 -3.365 1 91.12 373 LEU B O 1
ATOM 8146 N N . THR B 1 374 ? -28.594 6.188 -1.945 1 93.62 374 THR B N 1
ATOM 8147 C CA . THR B 1 374 ? -28.047 6.895 -0.795 1 93.62 374 THR B CA 1
ATOM 8148 C C . THR B 1 374 ? -26.531 6.711 -0.719 1 93.62 374 THR B C 1
ATOM 8150 O O . THR B 1 374 ? -25.812 7.645 -0.375 1 93.62 374 THR B O 1
ATOM 8153 N N . MET B 1 375 ? -26.078 5.559 -1.05 1 88.69 375 MET B N 1
ATOM 8154 C CA . MET B 1 375 ? -24.641 5.293 -1.065 1 88.69 375 MET B CA 1
ATOM 8155 C C . MET B 1 375 ? -23.953 6.113 -2.148 1 88.69 375 MET B C 1
ATOM 8157 O O . MET B 1 375 ? -22.859 6.629 -1.936 1 88.69 375 MET B O 1
ATOM 8161 N N . ALA B 1 376 ? -24.625 6.238 -3.264 1 88.44 376 ALA B N 1
ATOM 8162 C CA . ALA B 1 376 ? -24.062 6.965 -4.402 1 88.44 376 ALA B CA 1
ATOM 8163 C C . ALA B 1 376 ? -23.969 8.461 -4.102 1 88.44 376 ALA B C 1
ATOM 8165 O O . ALA B 1 376 ? -23.031 9.125 -4.555 1 88.44 376 ALA B O 1
ATOM 8166 N N . ILE B 1 377 ? -24.812 9 -3.318 1 92.31 377 ILE B N 1
ATOM 8167 C CA . ILE B 1 377 ? -24.859 10.43 -3.049 1 92.31 377 ILE B CA 1
ATOM 8168 C C . ILE B 1 377 ? -23.938 10.773 -1.882 1 92.31 377 ILE B C 1
ATOM 8170 O O . ILE B 1 377 ? -23.516 11.922 -1.733 1 92.31 377 ILE B O 1
ATOM 8174 N N . THR B 1 378 ? -23.562 9.828 -1.145 1 92.56 378 THR B N 1
ATOM 8175 C CA . THR B 1 378 ? -22.828 10 0.104 1 92.56 378 THR B CA 1
ATOM 8176 C C . THR B 1 378 ? -21.516 10.742 -0.141 1 92.56 378 THR B C 1
ATOM 8178 O O . THR B 1 378 ? -21.188 11.68 0.583 1 92.56 378 THR B O 1
ATOM 8181 N N . PRO B 1 379 ? -20.781 10.359 -1.188 1 89.5 379 PRO B N 1
ATOM 8182 C CA . PRO B 1 379 ? -19.5 11.055 -1.374 1 89.5 379 PRO B CA 1
ATOM 8183 C C . PRO B 1 379 ? -19.672 12.555 -1.595 1 89.5 379 PRO B C 1
ATOM 8185 O O . PRO B 1 379 ? -18.844 13.352 -1.139 1 89.5 379 PRO B O 1
ATOM 8188 N N . PHE B 1 380 ? -20.688 13.008 -2.145 1 89.88 380 PHE B N 1
ATOM 8189 C CA . PHE B 1 380 ? -20.938 14.414 -2.42 1 89.88 380 PHE B CA 1
ATOM 8190 C C . PHE B 1 380 ? -21.359 15.148 -1.151 1 89.88 380 PHE B C 1
ATOM 8192 O O . PHE B 1 380 ? -20.938 16.281 -0.908 1 89.88 380 PHE B O 1
ATOM 8199 N N . ILE B 1 381 ? -22.125 14.5 -0.388 1 91.88 381 ILE B N 1
ATOM 8200 C CA . ILE B 1 381 ? -22.625 15.117 0.833 1 91.88 381 ILE B CA 1
ATOM 8201 C C . ILE B 1 381 ? -21.516 15.172 1.883 1 91.88 381 ILE B C 1
ATOM 8203 O O . ILE B 1 381 ? -21.359 16.172 2.582 1 91.88 381 ILE B O 1
ATOM 8207 N N . LEU B 1 382 ? -20.812 14.125 1.962 1 90.75 382 LEU B N 1
ATOM 8208 C CA . LEU B 1 382 ? -19.75 14.039 2.959 1 90.75 382 LEU B CA 1
ATOM 8209 C C . LEU B 1 382 ? -18.656 15.055 2.67 1 90.75 382 LEU B C 1
ATOM 8211 O O . LEU B 1 382 ? -18.047 15.594 3.594 1 90.75 382 LEU B O 1
ATOM 8215 N N . LYS B 1 383 ? -18.422 15.297 1.446 1 85.94 383 LYS B N 1
ATOM 8216 C CA . LYS B 1 383 ? -17.406 16.281 1.063 1 85.94 383 LYS B CA 1
ATOM 8217 C C . LYS B 1 383 ? -17.797 17.688 1.51 1 85.94 383 LYS B C 1
ATOM 8219 O O . LYS B 1 383 ? -16.938 18.484 1.88 1 85.94 383 LYS B O 1
ATOM 8224 N N . LYS B 1 384 ? -19.109 17.953 1.563 1 88.56 384 LYS B N 1
ATOM 8225 C CA . LYS B 1 384 ? -19.594 19.281 1.909 1 88.56 384 LYS B CA 1
ATOM 8226 C C . LYS B 1 384 ? -20.297 19.281 3.26 1 88.56 384 LYS B C 1
ATOM 8228 O O . LYS B 1 384 ? -21.094 20.172 3.553 1 88.56 384 LYS B O 1
ATOM 8233 N N . ARG B 1 385 ? -19.984 18.328 4.02 1 88.38 385 ARG B N 1
ATOM 8234 C CA . ARG B 1 385 ? -20.75 18.125 5.246 1 88.38 385 ARG B CA 1
ATOM 8235 C C . ARG B 1 385 ? -20.562 19.297 6.207 1 88.38 385 ARG B C 1
ATOM 8237 O O . ARG B 1 385 ? -21.5 19.688 6.898 1 88.38 385 ARG B O 1
ATOM 8244 N N . GLU B 1 386 ? -19.359 19.859 6.23 1 84.38 386 GLU B N 1
ATOM 8245 C CA . GLU B 1 386 ? -19.109 20.984 7.129 1 84.38 386 GLU B CA 1
ATOM 8246 C C . GLU B 1 386 ? -19.844 22.234 6.664 1 84.38 386 GLU B C 1
ATOM 8248 O O . GLU B 1 386 ? -20.406 22.969 7.48 1 84.38 386 GLU B O 1
ATOM 8253 N N . ASP B 1 387 ? -19.844 22.438 5.379 1 84.94 387 ASP B N 1
ATOM 8254 C CA . ASP B 1 387 ? -20.547 23.578 4.805 1 84.94 387 ASP B CA 1
ATOM 8255 C C . ASP B 1 387 ? -22.047 23.469 5.047 1 84.94 387 ASP B C 1
ATOM 8257 O O . ASP B 1 387 ? -22.703 24.453 5.387 1 84.94 387 ASP B O 1
ATOM 8261 N N . PHE B 1 388 ? -22.484 22.328 4.891 1 88.19 388 PHE B N 1
ATOM 8262 C CA . PHE B 1 388 ? -23.922 22.109 5.094 1 88.19 388 PHE B CA 1
ATOM 8263 C C . PHE B 1 388 ? -24.297 22.328 6.555 1 88.19 388 PHE B C 1
ATOM 8265 O O . PHE B 1 388 ? -25.344 22.906 6.848 1 88.19 388 PHE B O 1
ATOM 8272 N N . SER B 1 389 ? -23.484 21.859 7.402 1 84.94 389 SER B N 1
ATOM 8273 C CA . SER B 1 389 ? -23.75 22.016 8.828 1 84.94 389 SER B CA 1
ATOM 8274 C C . SER B 1 389 ? -23.75 23.484 9.242 1 84.94 389 SER B C 1
ATOM 8276 O O . SER B 1 389 ? -24.609 23.922 10 1 84.94 389 SER B O 1
ATOM 8278 N N . CYS B 1 390 ? -22.797 24.281 8.742 1 72.88 390 CYS B N 1
ATOM 8279 C CA . CYS B 1 390 ? -22.719 25.703 9.031 1 72.88 390 CYS B CA 1
ATOM 8280 C C . CYS B 1 390 ? -23.891 26.453 8.414 1 72.88 390 CYS B C 1
ATOM 8282 O O . CYS B 1 390 ? -24.406 27.406 9 1 72.88 390 CYS B O 1
ATOM 8284 N N . GLY B 1 391 ? -24.281 26 7.301 1 77.69 391 GLY B N 1
ATOM 8285 C CA . GLY B 1 391 ? -25.422 26.625 6.648 1 77.69 391 GLY B CA 1
ATOM 8286 C C . GLY B 1 391 ? -26.703 26.484 7.449 1 77.69 391 GLY B C 1
ATOM 8287 O O . GLY B 1 391 ? -27.484 27.438 7.539 1 77.69 391 GLY B O 1
ATOM 8288 N N . ILE B 1 392 ? -26.891 25.391 8 1 78.94 392 ILE B N 1
ATOM 8289 C CA . ILE B 1 392 ? -28.094 25.141 8.797 1 78.94 392 ILE B CA 1
ATOM 8290 C C . ILE B 1 392 ? -28.047 25.953 10.086 1 78.94 392 ILE B C 1
ATOM 8292 O O . ILE B 1 392 ? -29.062 26.5 10.523 1 78.94 392 ILE B O 1
ATOM 8296 N N . LEU B 1 393 ? -26.859 26.031 10.609 1 71.75 393 LEU B N 1
ATOM 8297 C CA . LEU B 1 393 ? -26.703 26.734 11.883 1 71.75 393 LEU B CA 1
ATOM 8298 C C . LEU B 1 393 ? -26.812 28.234 11.68 1 71.75 393 LEU B C 1
ATOM 8300 O O . LEU B 1 393 ? -27.219 28.969 12.594 1 71.75 393 LEU B O 1
ATOM 8304 N N . ASN B 1 394 ? -26.359 28.703 10.5 1 62.88 394 ASN B N 1
ATOM 8305 C CA . ASN B 1 394 ? -26.422 30.125 10.211 1 62.88 394 ASN B CA 1
ATOM 8306 C C . ASN B 1 394 ? -27.812 30.547 9.75 1 62.88 394 ASN B C 1
ATOM 8308 O O . ASN B 1 394 ? -28.047 31.734 9.469 1 62.88 394 ASN B O 1
ATOM 8312 N N . LEU B 1 395 ? -28.531 29.609 9.516 1 60.97 395 LEU B N 1
ATOM 8313 C CA . LEU B 1 395 ? -29.891 30 9.18 1 60.97 395 LEU B CA 1
ATOM 8314 C C . LEU B 1 395 ? -30.516 30.797 10.32 1 60.97 395 LEU B C 1
ATOM 8316 O O . LEU B 1 395 ? -30.312 30.484 11.492 1 60.97 395 LEU B O 1
ATOM 8320 N N . PRO B 1 396 ? -30.828 32.156 10.125 1 51.09 396 PRO B N 1
ATOM 8321 C CA . PRO B 1 396 ? -31.359 33.062 11.148 1 51.09 396 PRO B CA 1
ATOM 8322 C C . PRO B 1 396 ? -32.438 32.406 12.008 1 51.09 396 PRO B C 1
ATOM 8324 O O . PRO B 1 396 ? -33.562 32.156 11.531 1 51.09 396 PRO B O 1
ATOM 8327 N N . LEU B 1 397 ? -32.125 31.406 12.664 1 48.78 397 LEU B N 1
ATOM 8328 C CA . LEU B 1 397 ? -33.156 30.938 13.578 1 48.78 397 LEU B CA 1
ATOM 8329 C C . LEU B 1 397 ? -33.531 32.031 14.578 1 48.78 397 LEU B C 1
ATOM 8331 O O . LEU B 1 397 ? -32.719 32.938 14.859 1 48.78 397 LEU B O 1
ATOM 8335 N N . PRO B 1 398 ? -34.812 32.219 15.078 1 44.5 398 PRO B N 1
ATOM 8336 C CA . PRO B 1 398 ? -35.25 33.281 15.977 1 44.5 398 PRO B CA 1
ATOM 8337 C C . PRO B 1 398 ? -34.281 33.5 17.156 1 44.5 398 PRO B C 1
ATOM 8339 O O . PRO B 1 398 ? -33.562 32.562 17.547 1 44.5 398 PRO B O 1
ATOM 8342 N N . ASN B 1 399 ? -34.062 34.781 17.672 1 43.03 399 ASN B N 1
ATOM 8343 C CA . ASN B 1 399 ? -33.188 35.406 18.672 1 43.03 399 ASN B CA 1
ATOM 8344 C C . ASN B 1 399 ? -32.969 34.5 19.875 1 43.03 399 ASN B C 1
ATOM 8346 O O . ASN B 1 399 ? -31.891 34.5 20.469 1 43.03 399 ASN B O 1
ATOM 8350 N N . GLN B 1 400 ? -34 33.938 20.422 1 43 400 GLN B N 1
ATOM 8351 C CA . GLN B 1 400 ? -33.938 33.281 21.703 1 43 400 GLN B CA 1
ATOM 8352 C C . GLN B 1 400 ? -33.062 32.031 21.641 1 43 400 GLN B C 1
ATOM 8354 O O . GLN B 1 400 ? -32.406 31.672 22.641 1 43 400 GLN B O 1
ATOM 8359 N N . LEU B 1 401 ? -33.062 31.312 20.594 1 44.34 401 LEU B N 1
ATOM 8360 C CA . LEU B 1 401 ? -32.312 30.062 20.5 1 44.34 401 LEU B CA 1
ATOM 8361 C C . LEU B 1 401 ? -30.859 30.312 20.156 1 44.34 401 LEU B C 1
ATOM 8363 O O . LEU B 1 401 ? -30 29.469 20.422 1 44.34 401 LEU B O 1
ATOM 8367 N N . ASN B 1 402 ? -30.562 31.438 19.531 1 38.81 402 ASN B N 1
ATOM 8368 C CA . ASN B 1 402 ? -29.203 31.828 19.203 1 38.81 402 ASN B CA 1
ATOM 8369 C C . ASN B 1 402 ? -28.375 32.125 20.453 1 38.81 402 ASN B C 1
ATOM 8371 O O . ASN B 1 402 ? -27.156 32.031 20.422 1 38.81 402 ASN B O 1
ATOM 8375 N N . LYS B 1 403 ? -28.906 32.969 21.5 1 42.16 403 LYS B N 1
ATOM 8376 C CA . LYS B 1 403 ? -28.203 33.25 22.75 1 42.16 403 LYS B CA 1
ATOM 8377 C C . LYS B 1 403 ? -27.672 31.984 23.391 1 42.16 403 LYS B C 1
ATOM 8379 O O . LYS B 1 403 ? -26.75 32.031 24.219 1 42.16 403 LYS B O 1
ATOM 8384 N N . LYS B 1 404 ? -28.391 30.969 23.516 1 40.59 404 LYS B N 1
ATOM 8385 C CA . LYS B 1 404 ? -28.031 29.734 24.203 1 40.59 404 LYS B CA 1
ATOM 8386 C C . LYS B 1 404 ? -26.906 28.984 23.484 1 40.59 404 LYS B C 1
ATOM 8388 O O . LYS B 1 404 ? -26.172 28.219 24.094 1 40.59 404 LYS B O 1
ATOM 8393 N N . PHE B 1 405 ? -26.891 29.203 22.297 1 37.03 405 PHE B N 1
ATOM 8394 C CA . PHE B 1 405 ? -25.859 28.453 21.562 1 37.03 405 PHE B CA 1
ATOM 8395 C C . PHE B 1 405 ? -24.531 29.203 21.609 1 37.03 405 PHE B C 1
ATOM 8397 O O . PHE B 1 405 ? -23.469 28.578 21.719 1 37.03 405 PHE B O 1
ATOM 8404 N N . GLY B 1 406 ? -24.25 30.594 21.016 1 37.22 406 GLY B N 1
ATOM 8405 C CA . GLY B 1 406 ? -22.938 31.109 20.688 1 37.22 406 GLY B CA 1
ATOM 8406 C C . GLY B 1 406 ? -22.359 31.984 21.781 1 37.22 406 GLY B C 1
ATOM 8407 O O . GLY B 1 406 ? -21.203 31.781 22.203 1 37.22 406 GLY B O 1
ATOM 8408 N N . ASN B 1 407 ? -22.656 33.5 21.828 1 33.25 407 ASN B N 1
ATOM 8409 C CA . ASN B 1 407 ? -21.797 34.688 21.953 1 33.25 407 ASN B CA 1
ATOM 8410 C C . ASN B 1 407 ? -21.562 35.031 23.422 1 33.25 407 ASN B C 1
ATOM 8412 O O . ASN B 1 407 ? -22.344 35.781 24.016 1 33.25 407 ASN B O 1
ATOM 8416 N N . GLU B 1 408 ? -21.188 34.312 24.266 1 34.44 408 GLU B N 1
ATOM 8417 C CA . GLU B 1 408 ? -20.812 34.875 25.562 1 34.44 408 GLU B CA 1
ATOM 8418 C C . GLU B 1 408 ? -19.891 36.094 25.375 1 34.44 408 GLU B C 1
ATOM 8420 O O . GLU B 1 408 ? -19.094 36.125 24.438 1 34.44 408 GLU B O 1
ATOM 8425 N N . ASN B 1 409 ? -20.062 37.312 26 1 35.12 409 ASN B N 1
ATOM 8426 C CA . ASN B 1 409 ? -19.453 38.625 26.141 1 35.12 409 ASN B CA 1
ATOM 8427 C C . ASN B 1 409 ? -17.922 38.531 26.219 1 35.12 409 ASN B C 1
ATOM 8429 O O . ASN B 1 409 ? -17.391 37.938 27.156 1 35.12 409 ASN B O 1
ATOM 8433 N N . LEU B 1 410 ? -17.219 38.531 25.25 1 36.38 410 LEU B N 1
ATOM 8434 C CA . LEU B 1 410 ? -15.766 38.562 25.203 1 36.38 410 LEU B CA 1
ATOM 8435 C C . LEU B 1 410 ? -15.211 39.688 26.047 1 36.38 410 LEU B C 1
ATOM 8437 O O . LEU B 1 410 ? -15.656 40.844 25.922 1 36.38 410 LEU B O 1
ATOM 8441 N N . PRO B 1 411 ? -14.703 39.562 27.219 1 34.41 411 PRO B N 1
ATOM 8442 C CA . PRO B 1 411 ? -14.148 40.594 28.094 1 34.41 411 PRO B CA 1
ATOM 8443 C C . PRO B 1 411 ? -13.203 41.531 27.359 1 34.41 411 PRO B C 1
ATOM 8445 O O . PRO B 1 411 ? -12.391 41.094 26.531 1 34.41 411 PRO B O 1
ATOM 8448 N N . GLU B 1 412 ? -13.539 42.719 27.078 1 36.94 412 GLU B N 1
ATOM 8449 C CA . GLU B 1 412 ? -12.672 43.812 26.625 1 36.94 412 GLU B CA 1
ATOM 8450 C C . GLU B 1 412 ? -11.5 44 27.578 1 36.94 412 GLU B C 1
ATOM 8452 O O . GLU B 1 412 ? -11.68 44.5 28.703 1 36.94 412 GLU B O 1
ATOM 8457 N N . LEU B 1 413 ? -10.555 43.188 27.688 1 37.78 413 LEU B N 1
ATOM 8458 C CA . LEU B 1 413 ? -9.438 43.438 28.594 1 37.78 413 LEU B CA 1
ATOM 8459 C C . LEU B 1 413 ? -8.82 44.812 28.312 1 37.78 413 LEU B C 1
ATOM 8461 O O . LEU B 1 413 ? -8.484 45.125 27.172 1 37.78 413 LEU B O 1
ATOM 8465 N N . GLU B 1 414 ? -9.062 45.812 29.109 1 38.84 414 GLU B N 1
ATOM 8466 C CA . GLU B 1 414 ? -8.43 47.125 29.234 1 38.84 414 GLU B CA 1
ATOM 8467 C C . GLU B 1 414 ? -6.91 47 29.281 1 38.84 414 GLU B C 1
ATOM 8469 O O . GLU B 1 414 ? -6.363 46.312 30.141 1 38.84 414 GLU B O 1
ATOM 8474 N N . LEU B 1 415 ? -6.211 47 28.281 1 43.25 415 LEU B N 1
ATOM 8475 C CA . LEU B 1 415 ? -4.762 47.125 28.219 1 43.25 415 LEU B CA 1
ATOM 8476 C C . LEU B 1 415 ? -4.285 48.25 29.141 1 43.25 415 LEU B C 1
ATOM 8478 O O . LEU B 1 415 ? -4.613 49.438 28.906 1 43.25 415 LEU B O 1
ATOM 8482 N N . GLU B 1 416 ? -4.297 48.125 30.391 1 42.56 416 GLU B N 1
ATOM 8483 C CA . GLU B 1 416 ? -3.979 49.188 31.359 1 42.56 416 GLU B CA 1
ATOM 8484 C C . GLU B 1 416 ? -2.799 50.031 30.906 1 42.56 416 GLU B C 1
ATOM 8486 O O . GLU B 1 416 ? -2.826 51.25 31.016 1 42.56 416 GLU B O 1
ATOM 8491 N N . GLU B 1 417 ? -1.389 49.531 31.016 1 50.91 417 GLU B N 1
ATOM 8492 C CA . GLU B 1 417 ? -0.182 50.344 31.094 1 50.91 417 GLU B CA 1
ATOM 8493 C C . GLU B 1 417 ? 0.367 50.656 29.703 1 50.91 417 GLU B C 1
ATOM 8495 O O . GLU B 1 417 ? 0.319 49.812 28.812 1 50.91 417 GLU B O 1
ATOM 8500 N N . GLU B 1 418 ? 0.662 51.938 29.328 1 62.84 418 GLU B N 1
ATOM 8501 C CA . GLU B 1 418 ? 1.2 52.5 28.094 1 62.84 418 GLU B CA 1
ATOM 8502 C C . GLU B 1 418 ? 2.438 51.719 27.625 1 62.84 418 GLU B C 1
ATOM 8504 O O . GLU B 1 418 ? 3.508 51.844 28.234 1 62.84 418 GLU B O 1
ATOM 8509 N N . LEU B 1 419 ? 2.426 50.688 26.828 1 75.62 419 LEU B N 1
ATOM 8510 C CA . LEU B 1 419 ? 3.523 49.875 26.312 1 75.62 419 LEU B CA 1
ATOM 8511 C C . LEU B 1 419 ? 4.43 50.719 25.422 1 75.62 419 LEU B C 1
ATOM 8513 O O . LEU B 1 419 ? 3.949 51.531 24.609 1 75.62 419 LEU B O 1
ATOM 8517 N N . LYS B 1 420 ? 5.723 50.812 25.875 1 78.12 420 LYS B N 1
ATOM 8518 C CA . LYS B 1 420 ? 6.75 51.438 25.047 1 78.12 420 LYS B CA 1
ATOM 8519 C C . LYS B 1 420 ? 7.863 50.438 24.719 1 78.12 420 LYS B C 1
ATOM 8521 O O . LYS B 1 420 ? 8.156 49.531 25.5 1 78.12 420 LYS B O 1
ATOM 8526 N N . ASP B 1 421 ? 8.422 50.562 23.516 1 79.94 421 ASP B N 1
ATOM 8527 C CA . ASP B 1 421 ? 9.539 49.719 23.094 1 79.94 421 ASP B CA 1
ATOM 8528 C C . ASP B 1 421 ? 9.156 48.25 23.141 1 79.94 421 ASP B C 1
ATOM 8530 O O . ASP B 1 421 ? 9.914 47.438 23.672 1 79.94 421 ASP B O 1
ATOM 8534 N N . HIS B 1 422 ? 7.984 48.031 22.703 1 85 422 HIS B N 1
ATOM 8535 C CA . HIS B 1 422 ? 7.441 46.688 22.844 1 85 422 HIS B CA 1
ATOM 8536 C C . HIS B 1 422 ? 7.285 46 21.484 1 85 422 HIS B C 1
ATOM 8538 O O . HIS B 1 422 ? 7.52 46.625 20.438 1 85 422 HIS B O 1
ATOM 8544 N N . LEU B 1 423 ? 7.043 44.719 21.578 1 91 423 LEU B N 1
ATOM 8545 C CA . LEU B 1 423 ? 6.789 43.875 20.406 1 91 423 LEU B CA 1
ATOM 8546 C C . LEU B 1 423 ? 5.293 43.719 20.172 1 91 423 LEU B C 1
ATOM 8548 O O . LEU B 1 423 ? 4.531 43.438 21.094 1 91 423 LEU B O 1
ATOM 8552 N N . VAL B 1 424 ? 4.91 44.062 18.953 1 91.75 424 VAL B N 1
ATOM 8553 C CA . VAL B 1 424 ? 3.516 43.844 18.578 1 91.75 424 VAL B CA 1
ATOM 8554 C C . VAL B 1 424 ? 3.398 42.594 17.703 1 91.75 424 VAL B C 1
ATOM 8556 O O . VAL B 1 424 ? 4.031 42.5 16.656 1 91.75 424 VAL B O 1
ATOM 8559 N N . ILE B 1 425 ? 2.654 41.688 18.156 1 93.31 425 ILE B N 1
ATOM 8560 C CA . ILE B 1 425 ? 2.445 40.438 17.453 1 93.31 425 ILE B CA 1
ATOM 8561 C C . ILE B 1 425 ? 1.06 40.438 16.797 1 93.31 425 ILE B C 1
ATOM 8563 O O . ILE B 1 425 ? 0.044 40.469 17.5 1 93.31 425 ILE B O 1
ATOM 8567 N N . ILE B 1 426 ? 1.04 40.406 15.492 1 91.81 426 ILE B N 1
ATOM 8568 C CA . ILE B 1 426 ? -0.227 40.406 14.766 1 91.81 426 ILE B CA 1
ATOM 8569 C C . ILE B 1 426 ? -0.514 38.969 14.273 1 91.81 426 ILE B C 1
ATOM 8571 O O . ILE B 1 426 ? 0.137 38.5 13.344 1 91.81 426 ILE B O 1
ATOM 8575 N N . GLY B 1 427 ? -1.498 38.406 14.82 1 89 427 GLY B N 1
ATOM 8576 C CA . GLY B 1 427 ? -1.793 37 14.562 1 89 427 GLY B CA 1
ATOM 8577 C C . GLY B 1 427 ? -1.297 36.062 15.656 1 89 427 GLY B C 1
ATOM 8578 O O . GLY B 1 427 ? -0.108 36.062 15.977 1 89 427 GLY B O 1
ATOM 8579 N N . TYR B 1 428 ? -2.17 35.375 16.25 1 85.88 428 TYR B N 1
ATOM 8580 C CA . TYR B 1 428 ? -1.802 34.5 17.344 1 85.88 428 TYR B CA 1
ATOM 8581 C C . TYR B 1 428 ? -2.033 33.031 16.984 1 85.88 428 TYR B C 1
ATOM 8583 O O . TYR B 1 428 ? -2.658 32.281 17.734 1 85.88 428 TYR B O 1
ATOM 8591 N N . GLY B 1 429 ? -1.633 32.844 15.812 1 79.44 429 GLY B N 1
ATOM 8592 C CA . GLY B 1 429 ? -1.562 31.453 15.422 1 79.44 429 GLY B CA 1
ATOM 8593 C C . GLY B 1 429 ? -0.354 30.734 15.984 1 79.44 429 GLY B C 1
ATOM 8594 O O . GLY B 1 429 ? 0.073 31.016 17.109 1 79.44 429 GLY B O 1
ATOM 8595 N N . LEU B 1 430 ? 0.101 29.922 15.305 1 77.12 430 LEU B N 1
ATOM 8596 C CA . LEU B 1 430 ? 1.236 29.125 15.773 1 77.12 430 LEU B CA 1
ATOM 8597 C C . LEU B 1 430 ? 2.473 30.016 15.945 1 77.12 430 LEU B C 1
ATOM 8599 O O . LEU B 1 430 ? 3.113 29.984 17 1 77.12 430 LEU B O 1
ATOM 8603 N N . ASN B 1 431 ? 2.746 30.719 14.914 1 79.19 431 ASN B N 1
ATOM 8604 C CA . ASN B 1 431 ? 3.926 31.578 14.969 1 79.19 431 ASN B CA 1
ATOM 8605 C C . ASN B 1 431 ? 3.77 32.688 16.016 1 79.19 431 ASN B C 1
ATOM 8607 O O . ASN B 1 431 ? 4.727 33 16.719 1 79.19 431 ASN B O 1
ATOM 8611 N N . GLY B 1 432 ? 2.592 33.156 16.062 1 82.94 432 GLY B N 1
ATOM 8612 C CA . GLY B 1 432 ? 2.332 34.188 17.078 1 82.94 432 GLY B CA 1
ATOM 8613 C C . GLY B 1 432 ? 2.471 33.656 18.5 1 82.94 432 GLY B C 1
ATOM 8614 O O . GLY B 1 432 ? 3.068 34.344 19.344 1 82.94 432 GLY B O 1
ATOM 8615 N N . ARG B 1 433 ? 2.025 32.531 18.656 1 8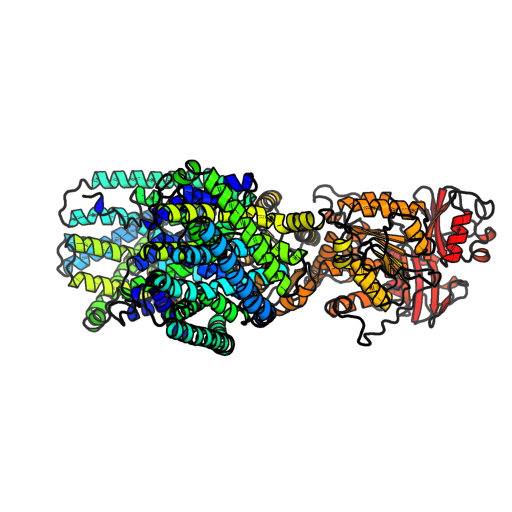2.44 433 ARG B N 1
ATOM 8616 C CA . ARG B 1 433 ? 2.111 31.906 19.984 1 82.44 433 ARG B CA 1
ATOM 8617 C C . ARG B 1 433 ? 3.562 31.641 20.375 1 82.44 433 ARG B C 1
ATOM 8619 O O . ARG B 1 433 ? 3.963 31.906 21.5 1 82.44 433 ARG B O 1
ATOM 8626 N N . ASN B 1 434 ? 4.25 31.188 19.484 1 78.75 434 ASN B N 1
ATOM 8627 C CA . ASN B 1 434 ? 5.656 30.906 19.75 1 78.75 434 ASN B CA 1
ATOM 8628 C C . ASN B 1 434 ? 6.449 32.188 20 1 78.75 434 ASN B C 1
ATOM 8630 O O . ASN B 1 434 ? 7.336 32.219 20.844 1 78.75 434 ASN B O 1
ATOM 8634 N N . LEU B 1 435 ? 6.07 33.125 19.25 1 82.38 435 LEU B N 1
ATOM 8635 C CA . LEU B 1 435 ? 6.742 34.406 19.406 1 82.38 435 LEU B CA 1
ATOM 8636 C C . LEU B 1 435 ? 6.465 35 20.781 1 82.38 435 LEU B C 1
ATOM 8638 O O . LEU B 1 435 ? 7.359 35.562 21.406 1 82.38 435 LEU B O 1
ATOM 8642 N N . SER B 1 436 ? 5.242 34.844 21.203 1 84.06 436 SER B N 1
ATOM 8643 C CA . SER B 1 436 ? 4.895 35.375 22.531 1 84.06 436 SER B CA 1
ATOM 8644 C C . SER B 1 436 ? 5.645 34.625 23.625 1 84.06 436 SER B C 1
ATOM 8646 O O . SER B 1 436 ? 6.094 35.25 24.594 1 84.06 436 SER B O 1
ATOM 8648 N N . LYS B 1 437 ? 5.832 33.406 23.469 1 79.25 437 LYS B N 1
ATOM 8649 C CA . LYS B 1 437 ? 6.578 32.625 24.438 1 79.25 437 LYS B CA 1
ATOM 8650 C C . LYS B 1 437 ? 8.047 33.031 24.484 1 79.25 437 LYS B C 1
ATOM 8652 O O . LYS B 1 437 ? 8.633 33.156 25.547 1 79.25 437 LYS B O 1
ATOM 8657 N N . ALA B 1 438 ? 8.5 33.156 23.297 1 74.62 438 ALA B N 1
ATOM 8658 C CA . ALA B 1 438 ? 9.898 33.594 23.203 1 74.62 438 ALA B CA 1
ATOM 8659 C C . ALA B 1 438 ? 10.094 35 23.781 1 74.62 438 ALA B C 1
ATOM 8661 O O . ALA B 1 438 ? 11.078 35.25 24.484 1 74.62 438 ALA B O 1
ATOM 8662 N N . ALA B 1 439 ? 9.18 35.844 23.5 1 80.44 439 ALA B N 1
ATOM 8663 C CA . ALA B 1 439 ? 9.25 37.219 24.016 1 80.44 439 ALA B CA 1
ATOM 8664 C C . ALA B 1 439 ? 9.172 37.25 25.547 1 80.44 439 ALA B C 1
ATOM 8666 O O . ALA B 1 439 ? 9.898 38 26.188 1 80.44 439 ALA B O 1
ATOM 8667 N N . LYS B 1 440 ? 8.352 36.375 26 1 77 440 LYS B N 1
ATOM 8668 C CA . LYS B 1 440 ? 8.211 36.281 27.453 1 77 440 LYS B CA 1
ATOM 8669 C C . LYS B 1 440 ? 9.508 35.781 28.094 1 77 440 LYS B C 1
ATOM 8671 O O . LYS B 1 440 ? 9.93 36.281 29.125 1 77 440 LYS B O 1
ATOM 8676 N N . SER B 1 441 ? 10.07 34.875 27.453 1 71.69 441 SER B N 1
ATOM 8677 C CA . SER B 1 441 ? 11.32 34.312 27.953 1 71.69 441 SER B CA 1
ATOM 8678 C C . SER B 1 441 ? 12.453 35.344 27.906 1 71.69 441 SER B C 1
ATOM 8680 O O . SER B 1 441 ? 13.344 35.312 28.766 1 71.69 441 SER B O 1
ATOM 8682 N N . ALA B 1 442 ? 12.391 36.188 26.922 1 72.5 442 ALA B N 1
ATOM 8683 C CA . ALA B 1 442 ? 13.414 37.219 26.75 1 72.5 442 ALA B CA 1
ATOM 8684 C C . ALA B 1 442 ? 13.047 38.469 27.5 1 72.5 442 ALA B C 1
ATOM 8686 O O . ALA B 1 442 ? 13.773 39.469 27.438 1 72.5 442 ALA B O 1
ATOM 8687 N N . LYS B 1 443 ? 11.852 38.5 28.156 1 75.56 443 LYS B N 1
ATOM 8688 C CA . LYS B 1 443 ? 11.344 39.625 28.938 1 75.56 443 LYS B CA 1
ATOM 8689 C C . LYS B 1 443 ? 11.133 40.844 28.047 1 75.56 443 LYS B C 1
ATOM 8691 O O . LYS B 1 443 ? 11.469 41.969 28.422 1 75.56 443 LYS B O 1
ATOM 8696 N N . ILE B 1 444 ? 10.758 40.594 26.875 1 80.5 444 ILE B N 1
ATOM 8697 C CA . ILE B 1 444 ? 10.359 41.656 25.953 1 80.5 444 ILE B CA 1
ATOM 8698 C C . ILE B 1 444 ? 8.867 41.938 26.109 1 80.5 444 ILE B C 1
ATOM 8700 O O . ILE B 1 444 ? 8.047 41.031 26 1 80.5 444 ILE B O 1
ATOM 8704 N N . PRO B 1 445 ? 8.562 43.156 26.516 1 84.06 445 PRO B N 1
ATOM 8705 C CA . PRO B 1 445 ? 7.133 43.469 26.547 1 84.06 445 PRO B CA 1
ATOM 8706 C C . PRO B 1 445 ? 6.473 43.344 25.172 1 84.06 445 PRO B C 1
ATOM 8708 O O . PRO B 1 445 ? 7.078 43.688 24.156 1 84.06 445 PRO B O 1
ATOM 8711 N N . TYR B 1 446 ? 5.297 42.719 25.156 1 89.31 446 TYR B N 1
ATOM 8712 C CA . TYR B 1 446 ? 4.656 42.5 23.859 1 89.31 446 TYR B CA 1
ATOM 8713 C C . TYR B 1 446 ? 3.143 42.656 23.969 1 89.31 446 TYR B C 1
ATOM 8715 O O . TYR B 1 446 ? 2.584 42.594 25.062 1 89.31 446 TYR B O 1
ATOM 8723 N N . ALA B 1 447 ? 2.52 42.969 22.891 1 90.81 447 ALA B N 1
ATOM 8724 C CA . ALA B 1 447 ? 1.071 43.031 22.703 1 90.81 447 ALA B CA 1
ATOM 8725 C C . ALA B 1 447 ? 0.635 42.188 21.516 1 90.81 447 ALA B C 1
ATOM 8727 O O . ALA B 1 447 ? 1.343 42.125 20.5 1 90.81 447 ALA B O 1
ATOM 8728 N N . ILE B 1 448 ? -0.52 41.594 21.672 1 92.06 448 ILE B N 1
ATOM 8729 C CA . ILE B 1 448 ? -0.969 40.688 20.625 1 92.06 448 ILE B CA 1
ATOM 8730 C C . ILE B 1 448 ? -2.297 41.156 20.047 1 92.06 448 ILE B C 1
ATOM 8732 O O . ILE B 1 448 ? -3.182 41.594 20.797 1 92.06 448 ILE B O 1
ATOM 8736 N N . ILE B 1 449 ? -2.434 41.125 18.719 1 87.44 449 ILE B N 1
ATOM 8737 C CA . ILE B 1 449 ? -3.689 41.375 18.016 1 87.44 449 ILE B CA 1
ATOM 8738 C C . ILE B 1 449 ? -4.172 40.094 17.328 1 87.44 449 ILE B C 1
ATOM 8740 O O . ILE B 1 449 ? -3.418 39.469 16.594 1 87.44 449 ILE B O 1
ATOM 8744 N N . GLU B 1 450 ? -5.316 39.719 17.641 1 86 450 GLU B N 1
ATOM 8745 C CA . GLU B 1 450 ? -5.879 38.5 17.078 1 86 450 GLU B CA 1
ATOM 8746 C C . GLU B 1 450 ? -7.352 38.656 16.719 1 86 450 GLU B C 1
ATOM 8748 O O . GLU B 1 450 ? -8.078 39.375 17.406 1 86 450 GLU B O 1
ATOM 8753 N N . MET B 1 451 ? -7.781 38 15.633 1 73.88 451 MET B N 1
ATOM 8754 C CA . MET B 1 451 ? -9.141 38.219 15.133 1 73.88 451 MET B CA 1
ATOM 8755 C C . MET B 1 451 ? -10.055 37.062 15.57 1 73.88 451 MET B C 1
ATOM 8757 O O . MET B 1 451 ? -11.266 37.156 15.391 1 73.88 451 MET B O 1
ATOM 8761 N N . ASN B 1 452 ? -9.516 36 16.047 1 74.12 452 ASN B N 1
ATOM 8762 C CA . ASN B 1 452 ? -10.32 34.875 16.547 1 74.12 452 ASN B CA 1
ATOM 8763 C C . ASN B 1 452 ? -10.789 35.125 17.984 1 74.12 452 ASN B C 1
ATOM 8765 O O . ASN B 1 452 ? -9.984 35.094 18.922 1 74.12 452 ASN B O 1
ATOM 8769 N N . ALA B 1 453 ? -12.047 35.219 18.156 1 62.34 453 ALA B N 1
ATOM 8770 C CA . ALA B 1 453 ? -12.633 35.594 19.438 1 62.34 453 ALA B CA 1
ATOM 8771 C C . ALA B 1 453 ? -12.406 34.531 20.5 1 62.34 453 ALA B C 1
ATOM 8773 O O . ALA B 1 453 ? -12.133 34.844 21.672 1 62.34 453 ALA B O 1
ATOM 8774 N N . LYS B 1 454 ? -12.453 33.375 20.078 1 69.31 454 LYS B N 1
ATOM 8775 C CA . LYS B 1 454 ? -12.266 32.281 21.031 1 69.31 454 LYS B CA 1
ATOM 8776 C C . LYS B 1 454 ? -10.844 32.25 21.594 1 69.31 454 LYS B C 1
ATOM 8778 O O . LYS B 1 454 ? -10.641 32.125 22.797 1 69.31 454 LYS B O 1
ATOM 8783 N N . THR B 1 455 ? -9.945 32.469 20.688 1 79.69 455 THR B N 1
ATOM 8784 C CA . THR B 1 455 ? -8.539 32.5 21.094 1 79.69 455 THR B CA 1
ATOM 8785 C C . THR B 1 455 ? -8.266 33.688 22.016 1 79.69 455 THR B C 1
ATOM 8787 O O . THR B 1 455 ? -7.543 33.531 23.016 1 79.69 455 THR B O 1
ATOM 8790 N N . VAL B 1 456 ? -8.844 34.781 21.734 1 77.56 456 VAL B N 1
ATOM 8791 C CA . VAL B 1 456 ? -8.625 35.969 22.516 1 77.56 456 VAL B CA 1
ATOM 8792 C C . VAL B 1 456 ? -9.156 35.781 23.922 1 77.56 456 VAL B C 1
ATOM 8794 O O . VAL B 1 456 ? -8.484 36.125 24.906 1 77.56 456 VAL B O 1
ATOM 8797 N N . LYS B 1 457 ? -10.305 35.125 24 1 70.75 457 LYS B N 1
ATOM 8798 C CA . LYS B 1 457 ? -10.914 34.906 25.297 1 70.75 457 LYS B CA 1
ATOM 8799 C C . LYS B 1 457 ? -10.086 33.938 26.141 1 70.75 457 LYS B C 1
ATOM 8801 O O . LYS B 1 457 ? -9.781 34.219 27.297 1 70.75 457 LYS B O 1
ATOM 8806 N N . GLU B 1 458 ? -9.672 33 25.594 1 79.19 458 GLU B N 1
ATOM 8807 C CA . GLU B 1 458 ? -8.922 31.953 26.297 1 79.19 458 GLU B CA 1
ATOM 8808 C C . GLU B 1 458 ? -7.559 32.469 26.75 1 79.19 458 GLU B C 1
ATOM 8810 O O . GLU B 1 458 ? -7.148 32.219 27.891 1 79.19 458 GLU B O 1
ATOM 8815 N N . GLU B 1 459 ? -6.918 33.188 25.844 1 81.62 459 GLU B N 1
ATOM 8816 C CA . GLU B 1 459 ? -5.559 33.594 26.141 1 81.62 459 GLU B CA 1
ATOM 8817 C C . GLU B 1 459 ? -5.559 34.844 27.047 1 81.62 459 GLU B C 1
ATOM 8819 O O . GLU B 1 459 ? -4.641 35 27.859 1 81.62 459 GLU B O 1
ATOM 8824 N N . SER B 1 460 ? -6.605 35.562 26.984 1 77.44 460 SER B N 1
ATOM 8825 C CA . SER B 1 460 ? -6.746 36.688 27.891 1 77.44 460 SER B CA 1
ATOM 8826 C C . SER B 1 460 ? -6.918 36.219 29.328 1 77.44 460 SER B C 1
ATOM 8828 O O . SER B 1 460 ? -6.379 36.812 30.266 1 77.44 460 SER B O 1
ATOM 8830 N N . MET B 1 461 ? -7.547 35.125 29.406 1 74.06 461 MET B N 1
ATOM 8831 C CA . MET B 1 461 ? -7.77 34.531 30.719 1 74.06 461 MET B CA 1
ATOM 8832 C C . MET B 1 461 ? -6.469 34 31.312 1 74.06 461 MET B C 1
ATOM 8834 O O . MET B 1 461 ? -6.305 33.969 32.531 1 74.06 461 MET B O 1
ATOM 8838 N N . LYS B 1 462 ? -5.578 33.781 30.469 1 77.69 462 LYS B N 1
ATOM 8839 C CA . LYS B 1 462 ? -4.281 33.281 30.906 1 77.69 462 LYS B CA 1
ATOM 8840 C C . LYS B 1 462 ? -3.314 34.406 31.203 1 77.69 462 LYS B C 1
ATOM 8842 O O . LYS B 1 462 ? -2.164 34.188 31.578 1 77.69 462 LYS B O 1
ATOM 8847 N N . GLY B 1 463 ? -3.84 35.562 30.906 1 77.44 463 GLY B N 1
ATOM 8848 C CA . GLY B 1 463 ? -3.027 36.719 31.25 1 77.44 463 GLY B CA 1
ATOM 8849 C C . GLY B 1 463 ? -2.236 37.281 30.062 1 77.44 463 GLY B C 1
ATOM 8850 O O . GLY B 1 463 ? -1.358 38.125 30.234 1 77.44 463 GLY B O 1
ATOM 8851 N N . GLU B 1 464 ? -2.443 36.781 28.938 1 84.88 464 GLU B N 1
ATOM 8852 C CA . GLU B 1 464 ? -1.745 37.25 27.75 1 84.88 464 GLU B CA 1
ATOM 8853 C C . GLU B 1 464 ? -2.279 38.625 27.312 1 84.88 464 GLU B C 1
ATOM 8855 O O . GLU B 1 464 ? -3.488 38.844 27.344 1 84.88 464 GLU B O 1
ATOM 8860 N N . PRO B 1 465 ? -1.411 39.469 27.047 1 86 465 PRO B N 1
ATOM 8861 C CA . PRO B 1 465 ? -1.857 40.781 26.562 1 86 465 PRO B CA 1
ATOM 8862 C C . PRO B 1 465 ? -2.385 40.719 25.125 1 86 465 PRO B C 1
ATOM 8864 O O . PRO B 1 465 ? -1.752 41.25 24.219 1 86 465 PRO B O 1
ATOM 8867 N N . ILE B 1 466 ? -3.545 40.188 24.953 1 88 466 ILE B N 1
ATOM 8868 C CA . ILE B 1 466 ? -4.113 39.938 23.641 1 88 466 ILE B CA 1
ATOM 8869 C C . ILE B 1 466 ? -5.375 40.781 23.438 1 88 466 ILE B C 1
ATOM 8871 O O . ILE B 1 466 ? -6.176 40.938 24.375 1 88 466 ILE B O 1
ATOM 8875 N N . THR B 1 467 ? -5.504 41.406 22.359 1 80.56 467 THR B N 1
ATOM 8876 C CA . THR B 1 467 ? -6.641 42.25 22.016 1 80.56 467 THR B CA 1
ATOM 8877 C C . THR B 1 467 ? -7.332 41.75 20.75 1 80.56 467 THR B C 1
ATOM 8879 O O . THR B 1 467 ? -6.672 41.344 19.797 1 80.56 467 THR B O 1
ATOM 8882 N N . TYR B 1 468 ? -8.594 41.75 20.844 1 77.38 468 TYR B N 1
ATOM 8883 C CA . TYR B 1 468 ? -9.391 41.375 19.672 1 77.38 468 TYR B CA 1
ATOM 8884 C C . TYR B 1 468 ? -9.461 42.5 18.672 1 77.38 468 TYR B C 1
ATOM 8886 O O . TYR B 1 468 ? -9.766 43.656 19.031 1 77.38 468 TYR B O 1
ATOM 8894 N N . GLY B 1 469 ? -9.094 42.219 17.391 1 74 469 GLY B N 1
ATOM 8895 C CA . GLY B 1 469 ? -9.25 43.25 16.375 1 74 469 GLY B CA 1
ATOM 8896 C C . GLY B 1 469 ? -8.547 42.906 15.07 1 74 469 GLY B C 1
ATOM 8897 O O . GLY B 1 469 ? -7.789 41.938 15 1 74 469 GLY B O 1
ATOM 8898 N N . ASP B 1 470 ? -8.906 43.688 14.07 1 77.44 470 ASP B N 1
ATOM 8899 C CA . ASP B 1 470 ? -8.25 43.625 12.773 1 77.44 470 ASP B CA 1
ATOM 8900 C C . ASP B 1 470 ? -7.086 44.625 12.703 1 77.44 470 ASP B C 1
ATOM 8902 O O . ASP B 1 470 ? -7.289 45.844 12.773 1 77.44 470 ASP B O 1
ATOM 8906 N N . ALA B 1 471 ? -5.977 44.125 12.5 1 84.06 471 ALA B N 1
ATOM 8907 C CA . ALA B 1 471 ? -4.777 44.969 12.516 1 84.06 471 ALA B CA 1
ATOM 8908 C C . ALA B 1 471 ? -4.715 45.875 11.281 1 84.06 471 ALA B C 1
ATOM 8910 O O . ALA B 1 471 ? -3.869 46.75 11.203 1 84.06 471 ALA B O 1
ATOM 8911 N N . ALA B 1 472 ? -5.629 45.656 10.359 1 80.44 472 ALA B N 1
ATOM 8912 C CA . ALA B 1 472 ? -5.699 46.562 9.219 1 80.44 472 ALA B CA 1
ATOM 8913 C C . ALA B 1 472 ? -6.379 47.875 9.594 1 80.44 472 ALA B C 1
ATOM 8915 O O . ALA B 1 472 ? -6.266 48.844 8.875 1 80.44 472 ALA B O 1
ATOM 8916 N N . ASN B 1 473 ? -7.082 47.812 10.695 1 76.75 473 ASN B N 1
ATOM 8917 C CA . ASN B 1 473 ? -7.742 49 11.219 1 76.75 473 ASN B CA 1
ATOM 8918 C C . ASN B 1 473 ? -6.793 49.844 12.086 1 76.75 473 ASN B C 1
ATOM 8920 O O . ASN B 1 473 ? -6.246 49.344 13.07 1 76.75 473 ASN B O 1
ATOM 8924 N N . GLU B 1 474 ? -6.715 51.062 11.844 1 78.69 474 GLU B N 1
ATOM 8925 C CA . GLU B 1 474 ? -5.773 51.969 12.5 1 78.69 474 GLU B CA 1
ATOM 8926 C C . GLU B 1 474 ? -6.109 52.125 13.984 1 78.69 474 GLU B C 1
ATOM 8928 O O . GLU B 1 474 ? -5.215 52.281 14.82 1 78.69 474 GLU B O 1
ATOM 8933 N N . THR B 1 475 ? -7.418 52.094 14.281 1 74.44 475 THR B N 1
ATOM 8934 C CA . THR B 1 475 ? -7.848 52.25 15.664 1 74.44 475 THR B CA 1
ATOM 8935 C C . THR B 1 475 ? -7.316 51.094 16.531 1 74.44 475 THR B C 1
ATOM 8937 O O . THR B 1 475 ? -6.914 51.344 17.672 1 74.44 475 THR B O 1
ATOM 8940 N N . VAL B 1 476 ? -7.281 50 16 1 80.81 476 VAL B N 1
ATOM 8941 C CA . VAL B 1 476 ? -6.793 48.812 16.719 1 80.81 476 VAL B CA 1
ATOM 8942 C C . VAL B 1 476 ? -5.285 48.938 16.922 1 80.81 476 VAL B C 1
ATOM 8944 O O . VAL B 1 476 ? -4.777 48.625 18 1 80.81 476 VAL B O 1
ATOM 8947 N N . LEU B 1 477 ? -4.633 49.406 15.945 1 85.75 477 LEU B N 1
ATOM 8948 C CA . LEU B 1 477 ? -3.184 49.562 16 1 85.75 477 LEU B CA 1
ATOM 8949 C C . LEU B 1 477 ? -2.799 50.625 17.047 1 85.75 477 LEU B C 1
ATOM 8951 O O . LEU B 1 477 ? -1.808 50.469 17.75 1 85.75 477 LEU B O 1
ATOM 8955 N N . GLU B 1 478 ? -3.604 51.625 17.078 1 80.56 478 GLU B N 1
ATOM 8956 C CA . GLU B 1 478 ? -3.359 52.688 18.062 1 80.56 478 GLU B CA 1
ATOM 8957 C C . GLU B 1 478 ? -3.568 52.188 19.484 1 80.56 478 GLU B C 1
ATOM 8959 O O . GLU B 1 478 ? -2.863 52.594 20.406 1 80.56 478 GLU B O 1
ATOM 8964 N N . HIS B 1 479 ? -4.5 51.281 19.547 1 79.38 479 HIS B N 1
ATOM 8965 C CA . HIS B 1 479 ? -4.828 50.719 20.859 1 79.38 479 HIS B CA 1
ATOM 8966 C C . HIS B 1 479 ? -3.646 49.938 21.438 1 79.38 479 HIS B C 1
ATOM 8968 O O . HIS B 1 479 ? -3.49 49.875 22.656 1 79.38 479 HIS B O 1
ATOM 8974 N N . VAL B 1 480 ? -2.775 49.5 20.641 1 86 480 VAL B N 1
ATOM 8975 C CA . VAL B 1 480 ? -1.63 48.75 21.125 1 86 480 VAL B CA 1
ATOM 8976 C C . VAL B 1 480 ? -0.372 49.594 21.062 1 86 480 VAL B C 1
ATOM 8978 O O . VAL B 1 480 ? 0.745 49.094 21.172 1 86 480 VAL B O 1
ATOM 8981 N N . ASN B 1 481 ? -0.562 50.781 20.797 1 84.19 481 ASN B N 1
ATOM 8982 C CA . ASN B 1 481 ? 0.523 51.75 20.766 1 84.19 481 ASN B CA 1
ATOM 8983 C C . ASN B 1 481 ? 1.574 51.406 19.719 1 84.19 481 ASN B C 1
ATOM 8985 O O . ASN B 1 481 ? 2.768 51.344 20.031 1 84.19 481 ASN B O 1
ATOM 8989 N N . ILE B 1 482 ? 1.205 51.188 18.531 1 87.44 482 ILE B N 1
ATOM 8990 C CA . ILE B 1 482 ? 2.09 50.75 17.453 1 87.44 482 ILE B CA 1
ATOM 8991 C C . ILE B 1 482 ? 3.15 51.812 17.203 1 87.44 482 ILE B C 1
ATOM 8993 O O . ILE B 1 482 ? 4.258 51.5 16.75 1 87.44 482 ILE B O 1
ATOM 8997 N N . ASN B 1 483 ? 2.803 53.062 17.547 1 81.69 483 ASN B N 1
ATOM 8998 C CA . ASN B 1 483 ? 3.707 54.156 17.312 1 81.69 483 ASN B CA 1
ATOM 8999 C C . ASN B 1 483 ? 4.938 54.094 18.203 1 81.69 483 ASN B C 1
ATOM 9001 O O . ASN B 1 483 ? 5.988 54.656 17.875 1 81.69 483 ASN B O 1
ATOM 9005 N N . LYS B 1 484 ? 4.785 53.469 19.312 1 80.5 484 LYS B N 1
ATOM 9006 C CA . LYS B 1 484 ? 5.887 53.375 20.266 1 80.5 484 LYS B CA 1
ATOM 9007 C C . LYS B 1 484 ? 6.512 51.969 20.266 1 80.5 484 LYS B C 1
ATOM 9009 O O . LYS B 1 484 ? 7.379 51.688 21.094 1 80.5 484 LYS B O 1
ATOM 9014 N N . ALA B 1 485 ? 6.082 51.188 19.359 1 86.69 485 ALA B N 1
ATOM 9015 C CA . ALA B 1 485 ? 6.594 49.844 19.281 1 86.69 485 ALA B CA 1
ATOM 9016 C C . ALA B 1 485 ? 7.941 49.781 18.562 1 86.69 485 ALA B C 1
ATOM 9018 O O . ALA B 1 485 ? 8.211 50.594 17.688 1 86.69 485 ALA B O 1
ATOM 9019 N N . ARG B 1 486 ? 8.695 48.906 18.984 1 81.38 486 ARG B N 1
ATOM 9020 C CA . ARG B 1 486 ? 9.984 48.719 18.328 1 81.38 486 ARG B CA 1
ATOM 9021 C C . ARG B 1 486 ? 9.859 47.781 17.109 1 81.38 486 ARG B C 1
ATOM 9023 O O . ARG B 1 486 ? 10.445 48.062 16.062 1 81.38 486 ARG B O 1
ATOM 9030 N N . VAL B 1 487 ? 9.156 46.781 17.297 1 89.94 487 VAL B N 1
ATOM 9031 C CA . VAL B 1 487 ? 9.016 45.781 16.25 1 89.94 487 VAL B CA 1
ATOM 9032 C C . VAL B 1 487 ? 7.551 45.344 16.109 1 89.94 487 VAL B C 1
ATOM 9034 O O . VAL B 1 487 ? 6.836 45.25 17.109 1 89.94 487 VAL B O 1
ATOM 9037 N N . ALA B 1 488 ? 7.129 45.188 14.93 1 92.06 488 ALA B N 1
ATOM 9038 C CA . ALA B 1 488 ? 5.824 44.625 14.625 1 92.06 488 ALA B CA 1
ATOM 9039 C C . ALA B 1 488 ? 5.969 43.375 13.75 1 92.06 488 ALA B C 1
ATOM 9041 O O . ALA B 1 488 ? 6.598 43.438 12.688 1 92.06 488 ALA B O 1
ATOM 9042 N N . VAL B 1 489 ? 5.438 42.312 14.227 1 92.81 489 VAL B N 1
ATOM 9043 C CA . VAL B 1 489 ? 5.508 41.062 13.477 1 92.81 489 VAL B CA 1
ATOM 9044 C C . VAL B 1 489 ? 4.117 40.688 12.969 1 92.81 489 VAL B C 1
ATOM 9046 O O . VAL B 1 489 ? 3.18 40.531 13.758 1 92.81 489 VAL B O 1
ATOM 9049 N N . ILE B 1 490 ? 3.99 40.562 11.703 1 92.44 490 ILE B N 1
ATOM 9050 C CA . ILE B 1 490 ? 2.746 40.125 11.078 1 92.44 490 ILE B CA 1
ATOM 9051 C C . ILE B 1 490 ? 2.824 38.656 10.766 1 92.44 490 ILE B C 1
ATOM 9053 O O . ILE B 1 490 ? 3.416 38.25 9.766 1 92.44 490 ILE B O 1
ATOM 9057 N N . ALA B 1 491 ? 2.203 37.875 11.602 1 87.69 491 ALA B N 1
ATOM 9058 C CA . ALA B 1 491 ? 2.307 36.438 11.523 1 87.69 491 ALA B CA 1
ATOM 9059 C C . ALA B 1 491 ? 0.991 35.812 11.055 1 87.69 491 ALA B C 1
ATOM 9061 O O . ALA B 1 491 ? 0.523 34.812 11.633 1 87.69 491 ALA B O 1
ATOM 9062 N N . ILE B 1 492 ? 0.371 36.375 10.086 1 80.94 492 ILE B N 1
ATOM 9063 C CA . ILE B 1 492 ? -0.881 35.844 9.57 1 80.94 492 ILE B CA 1
ATOM 9064 C C . ILE B 1 492 ? -0.651 35.25 8.188 1 80.94 492 ILE B C 1
ATOM 9066 O O . ILE B 1 492 ? 0.348 35.531 7.527 1 80.94 492 ILE B O 1
ATOM 9070 N N . SER B 1 493 ? -1.54 34.375 7.715 1 74.12 493 SER B N 1
ATOM 9071 C CA . SER B 1 493 ? -1.338 33.625 6.488 1 74.12 493 SER B CA 1
ATOM 9072 C C . SER B 1 493 ? -1.981 34.312 5.293 1 74.12 493 SER B C 1
ATOM 9074 O O . SER B 1 493 ? -1.606 34.062 4.145 1 74.12 493 SER B O 1
ATOM 9076 N N . ASN B 1 494 ? -2.922 35.188 5.504 1 74.12 494 ASN B N 1
ATOM 9077 C CA . ASN B 1 494 ? -3.627 35.875 4.41 1 74.12 494 ASN B CA 1
ATOM 9078 C C . ASN B 1 494 ? -2.779 36.969 3.783 1 74.12 494 ASN B C 1
ATOM 9080 O O . ASN B 1 494 ? -2.49 37.969 4.426 1 74.12 494 ASN B O 1
ATOM 9084 N N . ALA B 1 495 ? -2.465 36.812 2.537 1 78.25 495 ALA B N 1
ATOM 9085 C CA . ALA B 1 495 ? -1.554 37.719 1.841 1 78.25 495 ALA B CA 1
ATOM 9086 C C . ALA B 1 495 ? -2.15 39.125 1.731 1 78.25 495 ALA B C 1
ATOM 9088 O O . ALA B 1 495 ? -1.456 40.125 1.953 1 78.25 495 ALA B O 1
ATOM 9089 N N . GLU B 1 496 ? -3.406 39.125 1.391 1 77.44 496 GLU B N 1
ATOM 9090 C CA . GLU B 1 496 ? -4.043 40.438 1.195 1 77.44 496 GLU B CA 1
ATOM 9091 C C . GLU B 1 496 ? -4.152 41.188 2.51 1 77.44 496 GLU B C 1
ATOM 9093 O O . GLU B 1 496 ? -3.922 42.406 2.551 1 77.44 496 GLU B O 1
ATOM 9098 N N . ALA B 1 497 ? -4.523 40.5 3.518 1 79.5 497 ALA B N 1
ATOM 9099 C CA . ALA B 1 497 ? -4.613 41.125 4.836 1 79.5 497 ALA B CA 1
ATOM 9100 C C . ALA B 1 497 ? -3.248 41.625 5.293 1 79.5 497 ALA B C 1
ATOM 9102 O O . ALA B 1 497 ? -3.146 42.719 5.883 1 79.5 497 ALA B O 1
ATOM 9103 N N . THR B 1 498 ? -2.271 40.906 5 1 89.06 498 THR B N 1
ATOM 9104 C CA . THR B 1 498 ? -0.914 41.281 5.375 1 89.06 498 THR B CA 1
ATOM 9105 C C . THR B 1 498 ? -0.515 42.594 4.719 1 89.06 498 THR B C 1
ATOM 9107 O O . THR B 1 498 ? 0.024 43.469 5.383 1 89.06 498 THR B O 1
ATOM 9110 N N . LYS B 1 499 ? -0.824 42.719 3.471 1 85.5 499 LYS B N 1
ATOM 9111 C CA . LYS B 1 499 ? -0.494 43.906 2.732 1 85.5 499 LYS B CA 1
ATOM 9112 C C . LYS B 1 499 ? -1.218 45.125 3.316 1 85.5 499 LYS B C 1
ATOM 9114 O O . LYS B 1 499 ? -0.623 46.188 3.471 1 85.5 499 LYS B O 1
ATOM 9119 N N . ARG B 1 500 ? -2.434 44.875 3.631 1 83 500 ARG B N 1
ATOM 9120 C CA . ARG B 1 500 ? -3.23 45.969 4.195 1 83 500 ARG B CA 1
ATOM 9121 C C . ARG B 1 500 ? -2.686 46.406 5.555 1 83 500 ARG B C 1
ATOM 9123 O O . ARG B 1 500 ? -2.66 47.594 5.875 1 83 500 ARG B O 1
ATOM 9130 N N . ILE B 1 501 ? -2.271 45.469 6.324 1 89.38 501 ILE B N 1
ATOM 9131 C CA . ILE B 1 501 ? -1.758 45.75 7.66 1 89.38 501 ILE B CA 1
ATOM 9132 C C . ILE B 1 501 ? -0.453 46.531 7.559 1 89.38 501 ILE B C 1
ATOM 9134 O O . ILE B 1 501 ? -0.26 47.531 8.273 1 89.38 501 ILE B O 1
ATOM 9138 N N . VAL B 1 502 ? 0.379 46.125 6.645 1 91.69 502 VAL B N 1
ATOM 9139 C CA . VAL B 1 502 ? 1.646 46.812 6.445 1 91.69 502 VAL B CA 1
ATOM 9140 C C . VAL B 1 502 ? 1.384 48.281 6.047 1 91.69 502 VAL B C 1
ATOM 9142 O O . VAL B 1 502 ? 1.979 49.188 6.609 1 91.69 502 VAL B O 1
ATOM 9145 N N . ALA B 1 503 ? 0.504 48.375 5.137 1 85.25 503 ALA B N 1
ATOM 9146 C CA . ALA B 1 503 ? 0.158 49.688 4.656 1 85.25 503 ALA B CA 1
ATOM 9147 C C . ALA B 1 503 ? -0.415 50.562 5.785 1 85.25 503 ALA B C 1
ATOM 9149 O O . ALA B 1 503 ? -0.088 51.75 5.902 1 85.25 503 ALA B O 1
ATOM 9150 N N . SER B 1 504 ? -1.28 49.969 6.551 1 85.38 504 SER B N 1
ATOM 9151 C CA . SER B 1 504 ? -1.915 50.688 7.652 1 85.38 504 SER B CA 1
ATOM 9152 C C . SER B 1 504 ? -0.887 51.125 8.688 1 85.38 504 SER B C 1
ATOM 9154 O O . SER B 1 504 ? -0.954 52.25 9.195 1 85.38 504 SER B O 1
ATOM 9156 N N . ILE B 1 505 ? 0.021 50.312 9.016 1 89.12 505 ILE B N 1
ATOM 9157 C CA . ILE B 1 505 ? 1.051 50.656 9.992 1 89.12 505 ILE B CA 1
ATOM 9158 C C . ILE B 1 505 ? 1.905 51.781 9.477 1 89.12 505 ILE B C 1
ATOM 9160 O O . ILE B 1 505 ? 2.16 52.75 10.195 1 89.12 505 ILE B O 1
ATOM 9164 N N . ARG B 1 506 ? 2.305 51.688 8.211 1 86.5 506 ARG B N 1
ATOM 9165 C CA . ARG B 1 506 ? 3.189 52.719 7.629 1 86.5 506 ARG B CA 1
ATOM 9166 C C . ARG B 1 506 ? 2.459 54.031 7.43 1 86.5 506 ARG B C 1
ATOM 9168 O O . ARG B 1 506 ? 3.076 55.094 7.461 1 86.5 506 ARG B O 1
ATOM 9175 N N . HIS B 1 507 ? 1.173 53.844 7.234 1 79.38 507 HIS B N 1
ATOM 9176 C CA . HIS B 1 507 ? 0.376 55.062 7.18 1 79.38 507 HIS B CA 1
ATOM 9177 C C . HIS B 1 507 ? 0.325 55.75 8.539 1 79.38 507 HIS B C 1
ATOM 9179 O O . HIS B 1 507 ? 0.336 56.969 8.617 1 79.38 507 HIS B O 1
ATOM 9185 N N . LEU B 1 508 ? 0.358 55.031 9.594 1 78.62 508 LEU B N 1
ATOM 9186 C CA . LEU B 1 508 ? 0.233 55.531 10.945 1 78.62 508 LEU B CA 1
ATOM 9187 C C . LEU B 1 508 ? 1.59 55.969 11.492 1 78.62 508 LEU B C 1
ATOM 9189 O O . LEU B 1 508 ? 1.691 57 12.18 1 78.62 508 LEU B O 1
ATOM 9193 N N . THR B 1 509 ? 2.607 55.094 11.258 1 79.5 509 THR B N 1
ATOM 9194 C CA . THR B 1 509 ? 3.92 55.375 11.828 1 79.5 509 THR B CA 1
ATOM 9195 C C . THR B 1 509 ? 5.02 54.688 11.023 1 79.5 509 THR B C 1
ATOM 9197 O O . THR B 1 509 ? 4.766 53.688 10.344 1 79.5 509 THR B O 1
ATOM 9200 N N . GLN B 1 510 ? 6.25 55.219 11.086 1 77.06 510 GLN B N 1
ATOM 9201 C CA . GLN B 1 510 ? 7.414 54.625 10.438 1 77.06 510 GLN B CA 1
ATOM 9202 C C . GLN B 1 510 ? 8.383 54.062 11.469 1 77.06 510 GLN B C 1
ATOM 9204 O O . GLN B 1 510 ? 9.43 53.5 11.109 1 77.06 510 GLN B O 1
ATOM 9209 N N . ASN B 1 511 ? 7.977 54.031 12.656 1 74.19 511 ASN B N 1
ATOM 9210 C CA . ASN B 1 511 ? 8.906 53.719 13.742 1 74.19 511 ASN B CA 1
ATOM 9211 C C . ASN B 1 511 ? 9.172 52.25 13.875 1 74.19 511 ASN B C 1
ATOM 9213 O O . ASN B 1 511 ? 10.328 51.812 13.953 1 74.19 511 ASN B O 1
ATOM 9217 N N . PRO B 1 512 ? 8.141 51.438 13.891 1 83.5 512 PRO B N 1
ATOM 9218 C CA . PRO B 1 512 ? 8.398 50.031 14.164 1 83.5 512 PRO B CA 1
ATOM 9219 C C . PRO B 1 512 ? 9.07 49.312 12.992 1 83.5 512 PRO B C 1
ATOM 9221 O O . PRO B 1 512 ? 8.773 49.594 11.836 1 83.5 512 PRO B O 1
ATOM 9224 N N . TYR B 1 513 ? 9.984 48.469 13.328 1 85.31 513 TYR B N 1
ATOM 9225 C CA . TYR B 1 513 ? 10.516 47.531 12.352 1 85.31 513 TYR B CA 1
ATOM 9226 C C . TYR B 1 513 ? 9.5 46.438 12.031 1 85.31 513 TYR B C 1
ATOM 9228 O O . TYR B 1 513 ? 9.086 45.688 12.922 1 85.31 513 TYR B O 1
ATOM 9236 N N . ILE B 1 514 ? 9.125 46.406 10.781 1 89.56 514 ILE B N 1
ATOM 9237 C CA . ILE B 1 514 ? 8.039 45.5 10.414 1 89.56 514 ILE B CA 1
ATOM 9238 C C . ILE B 1 514 ? 8.617 44.188 9.836 1 89.56 514 ILE B C 1
ATOM 9240 O O . ILE B 1 514 ? 9.328 44.219 8.828 1 89.56 514 ILE B O 1
ATOM 9244 N N . ILE B 1 515 ? 8.32 43.094 10.5 1 89.06 515 ILE B N 1
ATOM 9245 C CA . ILE B 1 515 ? 8.672 41.781 10.023 1 89.06 515 ILE B CA 1
ATOM 9246 C C . ILE B 1 515 ? 7.41 41.031 9.562 1 89.06 515 ILE B C 1
ATOM 9248 O O . ILE B 1 515 ? 6.453 40.906 10.32 1 89.06 515 ILE B O 1
ATOM 9252 N N . VAL B 1 516 ? 7.469 40.594 8.344 1 89.25 516 VAL B N 1
ATOM 9253 C CA . VAL B 1 516 ? 6.293 39.938 7.773 1 89.25 516 VAL B CA 1
ATOM 9254 C C . VAL B 1 516 ? 6.602 38.469 7.5 1 89.25 516 VAL B C 1
ATOM 9256 O O . VAL B 1 516 ? 7.637 38.156 6.918 1 89.25 516 VAL B O 1
ATOM 9259 N N . ARG B 1 517 ? 5.73 37.719 8.023 1 86.12 517 ARG B N 1
ATOM 9260 C CA . ARG B 1 517 ? 5.77 36.281 7.652 1 86.12 517 ARG B CA 1
ATOM 9261 C C . ARG B 1 517 ? 4.879 36.031 6.445 1 86.12 517 ARG B C 1
ATOM 9263 O O . ARG B 1 517 ? 3.711 36.406 6.426 1 86.12 517 ARG B O 1
ATOM 9270 N N . THR B 1 518 ? 5.453 35.406 5.426 1 78.12 518 THR B N 1
ATOM 9271 C CA . THR B 1 518 ? 4.645 35.031 4.27 1 78.12 518 THR B CA 1
ATOM 9272 C C . THR B 1 518 ? 4.805 33.531 3.955 1 78.12 518 THR B C 1
ATOM 9274 O O . THR B 1 518 ? 5.805 32.938 4.332 1 78.12 518 THR B O 1
ATOM 9277 N N . ARG B 1 519 ? 3.785 33.062 3.367 1 69.19 519 ARG B N 1
ATOM 9278 C CA . ARG B 1 519 ? 3.85 31.656 2.949 1 69.19 519 ARG B CA 1
ATOM 9279 C C . ARG B 1 519 ? 4.617 31.516 1.639 1 69.19 519 ARG B C 1
ATOM 9281 O O . ARG B 1 519 ? 5.324 30.516 1.433 1 69.19 519 ARG B O 1
ATOM 9288 N N . TYR B 1 520 ? 4.484 32.562 0.762 1 66.19 520 TYR B N 1
ATOM 9289 C CA . TYR B 1 520 ? 5.004 32.406 -0.596 1 66.19 520 TYR B CA 1
ATOM 9290 C C . TYR B 1 520 ? 6.066 33.469 -0.878 1 66.19 520 TYR B C 1
ATOM 9292 O O . TYR B 1 520 ? 5.934 34.625 -0.46 1 66.19 520 TYR B O 1
ATOM 9300 N N . VAL B 1 521 ? 7.062 33.188 -1.663 1 66.56 521 VAL B N 1
ATOM 9301 C CA . VAL B 1 521 ? 8.203 34.031 -1.993 1 66.56 521 VAL B CA 1
ATOM 9302 C C . VAL B 1 521 ? 7.746 35.188 -2.883 1 66.56 521 VAL B C 1
ATOM 9304 O O . VAL B 1 521 ? 8.312 36.281 -2.826 1 66.56 521 VAL B O 1
ATOM 9307 N N . ASN B 1 522 ? 6.727 34.844 -3.59 1 65.38 522 ASN B N 1
ATOM 9308 C CA . ASN B 1 522 ? 6.293 35.844 -4.543 1 65.38 522 ASN B CA 1
ATOM 9309 C C . ASN B 1 522 ? 5.73 37.094 -3.838 1 65.38 522 ASN B C 1
ATOM 9311 O O . ASN B 1 522 ? 5.605 38.156 -4.445 1 65.38 522 ASN B O 1
ATOM 9315 N N . GLU B 1 523 ? 5.512 36.969 -2.586 1 73.94 523 GLU B N 1
ATOM 9316 C CA . GLU B 1 523 ? 4.91 38.062 -1.842 1 73.94 523 GLU B CA 1
ATOM 9317 C C . GLU B 1 523 ? 5.98 38.969 -1.226 1 73.94 523 GLU B C 1
ATOM 9319 O O . GLU B 1 523 ? 5.668 40.031 -0.685 1 73.94 523 GLU B O 1
ATOM 9324 N N . ILE B 1 524 ? 7.184 38.562 -1.373 1 77.25 524 ILE B N 1
ATOM 9325 C CA . ILE B 1 524 ? 8.266 39.25 -0.683 1 77.25 524 ILE B CA 1
ATOM 9326 C C . ILE B 1 524 ? 8.375 40.688 -1.205 1 77.25 524 ILE B C 1
ATOM 9328 O O . ILE B 1 524 ? 8.297 41.625 -0.432 1 77.25 524 ILE B O 1
ATOM 9332 N N . ASP B 1 525 ? 8.422 40.781 -2.496 1 76.56 525 ASP B N 1
ATOM 9333 C CA . ASP B 1 525 ? 8.664 42.094 -3.109 1 76.56 525 ASP B CA 1
ATOM 9334 C C . ASP B 1 525 ? 7.523 43.062 -2.814 1 76.56 525 ASP B C 1
ATOM 9336 O O . ASP B 1 525 ? 7.758 44.25 -2.52 1 76.56 525 ASP B O 1
ATOM 9340 N N . GLU B 1 526 ? 6.371 42.562 -2.896 1 80.31 526 GLU B N 1
ATOM 9341 C CA . GLU B 1 526 ? 5.199 43.406 -2.688 1 80.31 526 GLU B CA 1
ATOM 9342 C C . GLU B 1 526 ? 5.152 43.938 -1.258 1 80.31 526 GLU B C 1
ATOM 9344 O O . GLU B 1 526 ? 4.832 45.094 -1.037 1 80.31 526 GLU B O 1
ATOM 9349 N N . ASN B 1 527 ? 5.434 43.156 -0.375 1 86.62 527 ASN B N 1
ATOM 9350 C CA . ASN B 1 527 ? 5.406 43.594 1.024 1 86.62 527 ASN B CA 1
ATOM 9351 C C . ASN B 1 527 ? 6.527 44.562 1.342 1 86.62 527 ASN B C 1
ATOM 9353 O O . ASN B 1 527 ? 6.328 45.5 2.104 1 86.62 527 ASN B O 1
ATOM 9357 N N . LEU B 1 528 ? 7.629 44.312 0.735 1 81.5 528 LEU B N 1
ATOM 9358 C CA . LEU B 1 528 ? 8.75 45.219 0.93 1 81.5 528 LEU B CA 1
ATOM 9359 C C . LEU B 1 528 ? 8.422 46.594 0.359 1 81.5 528 LEU B C 1
ATOM 9361 O O . LEU B 1 528 ? 8.742 47.625 0.973 1 81.5 528 LEU B O 1
ATOM 9365 N N . LYS B 1 529 ? 7.805 46.562 -0.747 1 79.62 529 LYS B N 1
ATOM 9366 C CA . LYS B 1 529 ? 7.418 47.812 -1.392 1 79.62 529 LYS B CA 1
ATOM 9367 C C . LYS B 1 529 ? 6.402 48.594 -0.544 1 79.62 529 LYS B C 1
ATOM 9369 O O . LYS B 1 529 ? 6.398 49.812 -0.532 1 79.62 529 LYS B O 1
ATOM 9374 N N . LEU B 1 530 ? 5.625 47.844 0.149 1 82.56 530 LEU B N 1
ATOM 9375 C CA . LEU B 1 530 ? 4.574 48.469 0.95 1 82.56 530 LEU B CA 1
ATOM 9376 C C . LEU B 1 530 ? 5.133 49 2.254 1 82.56 530 LEU B C 1
ATOM 9378 O O . LEU B 1 530 ? 4.469 49.781 2.943 1 82.56 530 LEU B O 1
ATOM 9382 N N . GLY B 1 531 ? 6.383 48.594 2.572 1 82.88 531 GLY B N 1
ATOM 9383 C CA . GLY B 1 531 ? 7.004 49.219 3.736 1 82.88 531 GLY B CA 1
ATOM 9384 C C . GLY B 1 531 ? 7.492 48.188 4.754 1 82.88 531 GLY B C 1
ATOM 9385 O O . GLY B 1 531 ? 7.969 48.562 5.828 1 82.88 531 GLY B O 1
ATOM 9386 N N . ALA B 1 532 ? 7.359 46.969 4.465 1 87.75 532 ALA B N 1
ATOM 9387 C CA . ALA B 1 532 ? 7.93 45.969 5.359 1 87.75 532 ALA B CA 1
ATOM 9388 C C . ALA B 1 532 ? 9.453 46 5.34 1 87.75 532 ALA B C 1
ATOM 9390 O O . ALA B 1 532 ? 10.062 46.25 4.293 1 87.75 532 ALA B O 1
ATOM 9391 N N . ASP B 1 533 ? 9.984 45.844 6.477 1 80.25 533 ASP B N 1
ATOM 9392 C CA . ASP B 1 533 ? 11.445 45.906 6.559 1 80.25 533 ASP B CA 1
ATOM 9393 C C . ASP B 1 533 ? 12.062 44.531 6.238 1 80.25 533 ASP B C 1
ATOM 9395 O O . ASP B 1 533 ? 13.133 44.469 5.645 1 80.25 533 ASP B O 1
ATOM 9399 N N . GLU B 1 534 ? 11.383 43.531 6.691 1 83.12 534 GLU B N 1
ATOM 9400 C CA . GLU B 1 534 ? 11.836 42.156 6.43 1 83.12 534 GLU B CA 1
ATOM 9401 C C . GLU B 1 534 ? 10.656 41.25 6.152 1 83.12 534 GLU B C 1
ATOM 9403 O O . GLU B 1 534 ? 9.609 41.344 6.785 1 83.12 534 GLU B O 1
ATOM 9408 N N . VAL B 1 535 ? 10.867 40.469 5.164 1 84.31 535 VAL B N 1
ATOM 9409 C CA . VAL B 1 535 ? 9.852 39.5 4.824 1 84.31 535 VAL B CA 1
ATOM 9410 C C . VAL B 1 535 ? 10.453 38.094 4.91 1 84.31 535 VAL B C 1
ATOM 9412 O O . VAL B 1 535 ? 11.477 37.812 4.273 1 84.31 535 VAL B O 1
ATOM 9415 N N . ILE B 1 536 ? 9.891 37.312 5.777 1 79.12 536 ILE B N 1
ATOM 9416 C CA . ILE B 1 536 ? 10.391 35.969 6.012 1 79.12 536 ILE B CA 1
ATOM 9417 C C . ILE B 1 536 ? 9.438 34.938 5.391 1 79.12 536 ILE B C 1
ATOM 9419 O O . ILE B 1 536 ? 8.336 34.719 5.898 1 79.12 536 ILE B O 1
ATOM 9423 N N . PRO B 1 537 ? 9.852 34.406 4.316 1 76.06 537 PRO B N 1
ATOM 9424 C CA . PRO B 1 537 ? 9.023 33.344 3.727 1 76.06 537 PRO B CA 1
ATOM 9425 C C . PRO B 1 537 ? 9.133 32 4.48 1 76.06 537 PRO B C 1
ATOM 9427 O O . PRO B 1 537 ? 10.242 31.484 4.66 1 76.06 537 PRO B O 1
ATOM 9430 N N . GLU B 1 538 ? 8.109 31.453 4.91 1 73.44 538 GLU B N 1
ATOM 9431 C CA . GLU B 1 538 ? 8.047 30.219 5.699 1 73.44 538 GLU B CA 1
ATOM 9432 C C . GLU B 1 538 ? 8.664 29.047 4.945 1 73.44 538 GLU B C 1
ATOM 9434 O O . GLU B 1 538 ? 9.43 28.266 5.52 1 73.44 538 GLU B O 1
ATOM 9439 N N . GLU B 1 539 ? 8.289 28.906 3.768 1 68.94 539 GLU B N 1
ATOM 9440 C CA . GLU B 1 539 ? 8.695 27.766 2.969 1 68.94 539 GLU B CA 1
ATOM 9441 C C . GLU B 1 539 ? 10.211 27.688 2.824 1 68.94 539 GLU B C 1
ATOM 9443 O O . GLU B 1 539 ? 10.797 26.609 2.859 1 68.94 539 GLU B O 1
ATOM 9448 N N . PHE B 1 540 ? 10.867 28.891 2.814 1 69.31 540 PHE B N 1
ATOM 9449 C CA . PHE B 1 540 ? 12.289 28.891 2.502 1 69.31 540 PHE B CA 1
ATOM 9450 C C . PHE B 1 540 ? 13.125 28.75 3.768 1 69.31 540 PHE B C 1
ATOM 9452 O O . PHE B 1 540 ? 14.227 28.188 3.73 1 69.31 540 PHE B O 1
ATOM 9459 N N . GLU B 1 541 ? 12.57 29.203 4.836 1 73.69 541 GLU B N 1
ATOM 9460 C CA . GLU B 1 541 ? 13.32 29.078 6.082 1 73.69 541 GLU B CA 1
ATOM 9461 C C . GLU B 1 541 ? 13.516 27.609 6.465 1 73.69 541 GLU B C 1
ATOM 9463 O O . GLU B 1 541 ? 14.57 27.234 6.977 1 73.69 541 GLU B O 1
ATOM 9468 N N . THR B 1 542 ? 12.531 26.891 6.285 1 72.38 542 THR B N 1
ATOM 9469 C CA . THR B 1 542 ? 12.656 25.453 6.566 1 72.38 542 THR B CA 1
ATOM 9470 C C . THR B 1 542 ? 13.703 24.812 5.66 1 72.38 542 THR B C 1
ATOM 9472 O O . THR B 1 542 ? 14.492 23.984 6.109 1 72.38 542 THR B O 1
ATOM 9475 N N . SER B 1 543 ? 13.656 25.203 4.473 1 72.31 543 SER B N 1
ATOM 9476 C CA . SER B 1 543 ? 14.625 24.672 3.523 1 72.31 543 SER B CA 1
ATOM 9477 C C . SER B 1 543 ? 16.047 25.016 3.947 1 72.31 543 SER B C 1
ATOM 9479 O O . SER B 1 543 ? 16.953 24.172 3.854 1 72.31 543 SER B O 1
ATOM 9481 N N . ILE B 1 544 ? 16.203 26.266 4.348 1 72.06 544 ILE B N 1
ATOM 9482 C CA . ILE B 1 544 ? 17.531 26.719 4.77 1 72.06 544 ILE B CA 1
ATOM 9483 C C . ILE B 1 544 ? 18 25.891 5.965 1 72.06 544 ILE B C 1
ATOM 9485 O O . ILE B 1 544 ? 19.156 25.469 6.02 1 72.06 544 ILE B O 1
ATOM 9489 N N . GLU B 1 545 ? 17.125 25.688 6.891 1 73.5 545 GLU B N 1
ATOM 9490 C CA . GLU B 1 545 ? 17.516 24.906 8.062 1 73.5 545 GLU B CA 1
ATOM 9491 C C . GLU B 1 545 ? 17.875 23.484 7.688 1 73.5 545 GLU B C 1
ATOM 9493 O O . GLU B 1 545 ? 18.859 22.922 8.188 1 73.5 545 GLU B O 1
ATOM 9498 N N . ILE B 1 546 ? 17.094 22.938 6.863 1 72.38 546 ILE B N 1
ATOM 9499 C CA . ILE B 1 546 ? 17.375 21.578 6.398 1 72.38 546 ILE B CA 1
ATOM 9500 C C . ILE B 1 546 ? 18.75 21.531 5.727 1 72.38 546 ILE B C 1
ATOM 9502 O O . ILE B 1 546 ? 19.562 20.656 6.012 1 72.38 546 ILE B O 1
ATOM 9506 N N . PHE B 1 547 ? 18.953 22.484 4.91 1 74.81 547 PHE B N 1
ATOM 9507 C CA . PHE B 1 547 ? 20.203 22.531 4.184 1 74.81 547 PHE B CA 1
ATOM 9508 C C . PHE B 1 547 ? 21.375 22.734 5.145 1 74.81 547 PHE B C 1
ATOM 9510 O O . PHE B 1 547 ? 22.438 22.141 4.965 1 74.81 547 PHE B O 1
ATOM 9517 N N . THR B 1 548 ? 21.203 23.562 6.074 1 72.75 548 THR B N 1
ATOM 9518 C CA . THR B 1 548 ? 22.234 23.781 7.078 1 72.75 548 THR B CA 1
ATOM 9519 C C . THR B 1 548 ? 22.609 22.484 7.781 1 72.75 548 THR B C 1
ATOM 9521 O O . THR B 1 548 ? 23.781 22.203 8.008 1 72.75 548 THR B O 1
ATOM 9524 N N . ARG B 1 549 ? 21.609 21.75 8.094 1 72.69 549 ARG B N 1
ATOM 9525 C CA . ARG B 1 549 ? 21.859 20.469 8.75 1 72.69 549 ARG B CA 1
ATOM 9526 C C . ARG B 1 549 ? 22.594 19.5 7.82 1 72.69 549 ARG B C 1
ATOM 9528 O O . ARG B 1 549 ? 23.484 18.766 8.25 1 72.69 549 ARG B O 1
ATOM 9535 N N . VAL B 1 550 ? 22.125 19.5 6.633 1 75.81 550 VAL B N 1
ATOM 9536 C CA . VAL B 1 550 ? 22.75 18.625 5.641 1 75.81 550 VAL B CA 1
ATOM 9537 C C . VAL B 1 550 ? 24.219 19 5.477 1 75.81 550 VAL B C 1
ATOM 9539 O O . VAL B 1 550 ? 25.094 18.125 5.516 1 75.81 550 VAL B O 1
ATOM 9542 N N . LEU B 1 551 ? 24.578 20.266 5.328 1 71.44 551 LEU B N 1
ATOM 9543 C CA . LEU B 1 551 ? 25.969 20.719 5.16 1 71.44 551 LEU B CA 1
ATOM 9544 C C . LEU B 1 551 ? 26.812 20.359 6.371 1 71.44 551 LEU B C 1
ATOM 9546 O O . LEU B 1 551 ? 27.984 20.016 6.234 1 71.44 551 LEU B O 1
ATOM 9550 N N . GLY B 1 552 ? 26.156 20.5 7.52 1 64.94 552 GLY B N 1
ATOM 9551 C CA . GLY B 1 552 ? 26.844 20.078 8.734 1 64.94 552 GLY B CA 1
ATOM 9552 C C . GLY B 1 552 ? 27.297 18.625 8.695 1 64.94 552 GLY B C 1
ATOM 9553 O O . GLY B 1 552 ? 28.406 18.312 9.148 1 64.94 552 GLY B O 1
ATOM 9554 N N . LYS B 1 553 ? 26.516 17.875 8.148 1 68.56 553 LYS B N 1
ATOM 9555 C CA . LYS B 1 553 ? 26.828 16.453 8.094 1 68.56 553 LYS B CA 1
ATOM 9556 C C . LYS B 1 553 ? 27.875 16.156 7.02 1 68.56 553 LYS B C 1
ATOM 9558 O O . LYS B 1 553 ? 28.562 15.133 7.07 1 68.56 553 LYS B O 1
ATOM 9563 N N . TYR B 1 554 ? 28.016 17.016 6.117 1 63.88 554 TYR B N 1
ATOM 9564 C CA . TYR B 1 554 ? 29.094 16.906 5.129 1 63.88 554 TYR B CA 1
ATOM 9565 C C . TYR B 1 554 ? 30.344 17.609 5.613 1 63.88 554 TYR B C 1
ATOM 9567 O O . TYR B 1 554 ? 31.281 17.844 4.832 1 63.88 554 TYR B O 1
ATOM 9575 N N . LEU B 1 555 ? 30.344 18.031 6.855 1 57.03 555 LEU B N 1
ATOM 9576 C CA . LEU B 1 555 ? 31.484 18.562 7.598 1 57.03 555 LEU B CA 1
ATOM 9577 C C . LEU B 1 555 ? 31.938 19.906 7.02 1 57.03 555 LEU B C 1
ATOM 9579 O O . LEU B 1 555 ? 33.125 20.203 6.996 1 57.03 555 LEU B O 1
ATOM 9583 N N . ILE B 1 556 ? 31.047 20.578 6.488 1 60.12 556 ILE B N 1
ATOM 9584 C CA . ILE B 1 556 ? 31.312 21.969 6.098 1 60.12 556 ILE B CA 1
ATOM 9585 C C . ILE B 1 556 ? 31.422 22.844 7.34 1 60.12 556 ILE B C 1
ATOM 9587 O O . ILE B 1 556 ? 30.609 22.719 8.266 1 60.12 556 ILE B O 1
ATOM 9591 N N . PRO B 1 557 ? 32.469 23.562 7.465 1 55.28 557 PRO B N 1
ATOM 9592 C CA . PRO B 1 557 ? 32.656 24.406 8.648 1 55.28 557 PRO B CA 1
ATOM 9593 C C . PRO B 1 557 ? 31.453 25.328 8.906 1 55.28 557 PRO B C 1
ATOM 9595 O O . PRO B 1 557 ? 30.828 25.812 7.961 1 55.28 557 PRO B O 1
ATOM 9598 N N . ARG B 1 558 ? 31.141 25.531 10.102 1 61.97 558 ARG B N 1
ATOM 9599 C CA . ARG B 1 558 ? 29.984 26.297 10.531 1 61.97 558 ARG B CA 1
ATOM 9600 C C . ARG B 1 558 ? 30.016 27.719 9.953 1 61.97 558 ARG B C 1
ATOM 9602 O O . ARG B 1 558 ? 28.984 28.266 9.578 1 61.97 558 ARG B O 1
ATOM 9609 N N . HIS B 1 559 ? 31.203 28.219 9.914 1 56.59 559 HIS B N 1
ATOM 9610 C CA . HIS B 1 559 ? 31.344 29.578 9.398 1 56.59 559 HIS B CA 1
ATOM 9611 C C . HIS B 1 559 ? 30.906 29.672 7.938 1 56.59 559 HIS B C 1
ATOM 9613 O O . HIS B 1 559 ? 30.234 30.609 7.535 1 56.59 559 HIS B O 1
ATOM 9619 N N . ASP B 1 560 ? 31.281 28.703 7.246 1 60.97 560 ASP B N 1
ATOM 9620 C CA . ASP B 1 560 ? 30.922 28.656 5.832 1 60.97 560 ASP B CA 1
ATOM 9621 C C . ASP B 1 560 ? 29.422 28.469 5.66 1 60.97 560 ASP B C 1
ATOM 9623 O O . ASP B 1 560 ? 28.812 29.078 4.762 1 60.97 560 ASP B O 1
ATOM 9627 N N . ILE B 1 561 ? 28.844 27.766 6.531 1 66.19 561 ILE B N 1
ATOM 9628 C CA . ILE B 1 561 ? 27.422 27.516 6.469 1 66.19 561 ILE B CA 1
ATOM 9629 C C . ILE B 1 561 ? 26.641 28.797 6.766 1 66.19 561 ILE B C 1
ATOM 9631 O O . ILE B 1 561 ? 25.688 29.141 6.062 1 66.19 561 ILE B O 1
ATOM 9635 N N . GLU B 1 562 ? 27.062 29.422 7.734 1 65.19 562 GLU B N 1
ATOM 9636 C CA . GLU B 1 562 ? 26.422 30.672 8.117 1 65.19 562 GLU B CA 1
ATOM 9637 C C . GLU B 1 562 ? 26.531 31.719 7.008 1 65.19 562 GLU B C 1
ATOM 9639 O O . GLU B 1 562 ? 25.562 32.438 6.727 1 65.19 562 GLU B O 1
ATOM 9644 N N . GLU B 1 563 ? 27.703 31.766 6.457 1 62.38 563 GLU B N 1
ATOM 9645 C CA . GLU B 1 563 ? 27.891 32.688 5.344 1 62.38 563 GLU B CA 1
ATOM 9646 C C . GLU B 1 563 ? 26.953 32.375 4.188 1 62.38 563 GLU B C 1
ATOM 9648 O O . GLU B 1 563 ? 26.375 33.25 3.578 1 62.38 563 GLU B O 1
ATOM 9653 N N . PHE B 1 564 ? 26.891 31.188 4.02 1 66.06 564 PHE B N 1
ATOM 9654 C CA . PHE B 1 564 ? 26.047 30.719 2.926 1 66.06 564 PHE B CA 1
ATOM 9655 C C . PHE B 1 564 ? 24.578 31.031 3.197 1 66.06 564 PHE B C 1
ATOM 9657 O O . PHE B 1 564 ? 23.875 31.516 2.311 1 66.06 564 PHE B O 1
ATOM 9664 N N . THR B 1 565 ? 24.141 30.75 4.395 1 71.44 565 THR B N 1
ATOM 9665 C CA . THR B 1 565 ? 22.75 30.984 4.773 1 71.44 565 THR B CA 1
ATOM 9666 C C . THR B 1 565 ? 22.438 32.469 4.75 1 71.44 565 THR B C 1
ATOM 9668 O O . THR B 1 565 ? 21.359 32.875 4.328 1 71.44 565 THR B O 1
ATOM 9671 N N . GLU B 1 566 ? 23.391 33.188 5.16 1 64.12 566 GLU B N 1
ATOM 9672 C CA . GLU B 1 566 ? 23.219 34.656 5.156 1 64.12 566 GLU B CA 1
ATOM 9673 C C . GLU B 1 566 ? 23.156 35.188 3.732 1 64.12 566 GLU B C 1
ATOM 9675 O O . GLU B 1 566 ? 22.406 36.125 3.455 1 64.12 566 GLU B O 1
ATOM 9680 N N . GLU B 1 567 ? 23.922 34.594 2.982 1 64.12 567 GLU B N 1
ATOM 9681 C CA . GLU B 1 567 ? 23.906 35 1.58 1 64.12 567 GLU B CA 1
ATOM 9682 C C . GLU B 1 567 ? 22.531 34.75 0.947 1 64.12 567 GLU B C 1
ATOM 9684 O O . GLU B 1 567 ? 22.031 35.562 0.188 1 64.12 567 GLU B O 1
ATOM 9689 N N . ILE B 1 568 ? 22.016 33.688 1.257 1 67.19 568 ILE B N 1
ATOM 9690 C CA . ILE B 1 568 ? 20.719 33.344 0.715 1 67.19 568 ILE B CA 1
ATOM 9691 C C . ILE B 1 568 ? 19.656 34.281 1.228 1 67.19 568 ILE B C 1
ATOM 9693 O O . ILE B 1 568 ? 18.828 34.781 0.452 1 67.19 568 ILE B O 1
ATOM 9697 N N . ARG B 1 569 ? 19.766 34.594 2.494 1 66.88 569 ARG B N 1
ATOM 9698 C CA . ARG B 1 569 ? 18.781 35.438 3.139 1 66.88 569 ARG B CA 1
ATOM 9699 C C . ARG B 1 569 ? 18.906 36.875 2.666 1 66.88 569 ARG B C 1
ATOM 9701 O O . ARG B 1 569 ? 17.906 37.562 2.445 1 66.88 569 ARG B O 1
ATOM 9708 N N . SER B 1 570 ? 20.156 37.25 2.518 1 59.06 570 SER B N 1
ATOM 9709 C CA . SER B 1 570 ? 20.438 38.656 2.164 1 59.06 570 SER B CA 1
ATOM 9710 C C . SER B 1 570 ? 20 38.938 0.733 1 59.06 570 SER B C 1
ATOM 9712 O O . SER B 1 570 ? 19.641 40.094 0.414 1 59.06 570 SER B O 1
ATOM 9714 N N . HIS B 1 571 ? 20.031 37.875 -0.017 1 55.84 571 HIS B N 1
ATOM 9715 C CA . HIS B 1 571 ? 19.625 38.031 -1.405 1 55.84 571 HIS B CA 1
ATOM 9716 C C . HIS B 1 571 ? 18.156 37.656 -1.604 1 55.84 571 HIS B C 1
ATOM 9718 O O . HIS B 1 571 ? 17.781 37.156 -2.666 1 55.84 571 HIS B O 1
ATOM 9724 N N . ASN B 1 572 ? 17.531 37.938 -0.604 1 55.59 572 ASN B N 1
ATOM 9725 C CA . ASN B 1 572 ? 16.094 37.688 -0.625 1 55.59 572 ASN B CA 1
ATOM 9726 C C . ASN B 1 572 ? 15.758 36.312 -1.149 1 55.59 572 ASN B C 1
ATOM 9728 O O . ASN B 1 572 ? 14.844 36.156 -1.96 1 55.59 572 ASN B O 1
ATOM 9732 N N . TYR B 1 573 ? 16.656 35.438 -0.821 1 58.34 573 TYR B N 1
ATOM 9733 C CA . TYR B 1 573 ? 16.438 34.031 -1.105 1 58.34 573 TYR B CA 1
ATOM 9734 C C . TYR B 1 573 ? 16.469 33.75 -2.605 1 58.34 573 TYR B C 1
ATOM 9736 O O . TYR B 1 573 ? 15.758 32.875 -3.104 1 58.34 573 TYR B O 1
ATOM 9744 N N . GLU B 1 574 ? 17.141 34.531 -3.346 1 57.75 574 GLU B N 1
ATOM 9745 C CA . GLU B 1 574 ? 17.188 34.5 -4.805 1 57.75 574 GLU B CA 1
ATOM 9746 C C . GLU B 1 574 ? 17.594 33.125 -5.305 1 57.75 574 GLU B C 1
ATOM 9748 O O . GLU B 1 574 ? 17.141 32.656 -6.359 1 57.75 574 GLU B O 1
ATOM 9753 N N . LEU B 1 575 ? 18.562 32.531 -4.574 1 55.81 575 LEU B N 1
ATOM 9754 C CA . LEU B 1 575 ? 19 31.203 -4.969 1 55.81 575 LEU B CA 1
ATOM 9755 C C . LEU B 1 575 ? 17.812 30.266 -5.168 1 55.81 575 LEU B C 1
ATOM 9757 O O . LEU B 1 575 ? 17.844 29.406 -6.047 1 55.81 575 LEU B O 1
ATOM 9761 N N . PHE B 1 576 ? 16.859 30.453 -4.438 1 57.12 576 PHE B N 1
ATOM 9762 C CA . PHE B 1 576 ? 15.727 29.547 -4.457 1 57.12 576 PHE B CA 1
ATOM 9763 C C . PHE B 1 576 ? 14.648 30.047 -5.402 1 57.12 576 PHE B C 1
ATOM 9765 O O . PHE B 1 576 ? 13.766 29.281 -5.809 1 57.12 576 PHE B O 1
ATOM 9772 N N . ARG B 1 577 ? 14.781 31.344 -5.828 1 54.91 577 ARG B N 1
ATOM 9773 C CA . ARG B 1 577 ? 13.742 31.953 -6.652 1 54.91 577 ARG B CA 1
ATOM 9774 C C . ARG B 1 577 ? 14.039 31.766 -8.141 1 54.91 577 ARG B C 1
ATOM 9776 O O . ARG B 1 577 ? 13.125 31.656 -8.953 1 54.91 577 ARG B O 1
ATOM 9783 N N . PHE B 1 578 ? 15.383 31.891 -8.742 1 48.22 578 PHE B N 1
ATOM 9784 C CA . PHE B 1 578 ? 15.68 31.922 -10.172 1 48.22 578 PHE B CA 1
ATOM 9785 C C . PHE B 1 578 ? 16.312 30.609 -10.625 1 48.22 578 PHE B C 1
ATOM 9787 O O . PHE B 1 578 ? 17.047 29.984 -9.875 1 48.22 578 PHE B O 1
ATOM 9794 N N . PRO B 1 579 ? 15.852 30.016 -11.836 1 44.34 579 PRO B N 1
ATOM 9795 C CA . PRO B 1 579 ? 16.484 28.859 -12.477 1 44.34 579 PRO B CA 1
ATOM 9796 C C . PRO B 1 579 ? 17.969 29.047 -12.719 1 44.34 579 PRO B C 1
ATOM 9798 O O . PRO B 1 579 ? 18.453 30.188 -12.789 1 44.34 579 PRO B O 1
ATOM 9801 N N . SER B 1 580 ? 18.906 28.031 -12.805 1 43.47 580 SER B N 1
ATOM 9802 C CA . SER B 1 580 ? 20.359 27.922 -12.922 1 43.47 580 SER B CA 1
ATOM 9803 C C . SER B 1 580 ? 20.891 28.766 -14.078 1 43.47 580 SER B C 1
ATOM 9805 O O . SER B 1 580 ? 22.078 28.703 -14.398 1 43.47 580 SER B O 1
ATOM 9807 N N . GLY B 1 581 ? 20.234 29.172 -15.227 1 36.81 581 GLY B N 1
ATOM 9808 C CA . GLY B 1 581 ? 21 29.562 -16.391 1 36.81 581 GLY B CA 1
ATOM 9809 C C . GLY B 1 581 ? 21.969 30.719 -16.109 1 36.81 581 GLY B C 1
ATOM 9810 O O . GLY B 1 581 ? 23.031 30.781 -16.703 1 36.81 581 GLY B O 1
ATOM 9811 N N . GLU B 1 582 ? 21.516 32.125 -16.141 1 36.22 582 GLU B N 1
ATOM 9812 C CA . GLU B 1 582 ? 22.344 33.312 -16.344 1 36.22 582 GLU B CA 1
ATOM 9813 C C . GLU B 1 582 ? 23.312 33.531 -15.18 1 36.22 582 GLU B C 1
ATOM 9815 O O . GLU B 1 582 ? 23.016 33.156 -14.039 1 36.22 582 GLU B O 1
ATOM 9820 N N . PRO B 1 583 ? 24.641 33.812 -15.57 1 36.12 583 PRO B N 1
ATOM 9821 C CA . PRO B 1 583 ? 25.641 34.281 -14.602 1 36.12 583 PRO B CA 1
ATOM 9822 C C . PRO B 1 583 ? 25.062 35.312 -13.617 1 36.12 583 PRO B C 1
ATOM 9824 O O . PRO B 1 583 ? 24.594 36.375 -14.031 1 36.12 583 PRO B O 1
ATOM 9827 N N . ARG B 1 584 ? 24.25 35.156 -12.93 1 38.69 584 ARG B N 1
ATOM 9828 C CA . ARG B 1 584 ? 23.531 36.094 -12.086 1 38.69 584 ARG B CA 1
ATOM 9829 C C . ARG B 1 584 ? 24.438 37.219 -11.641 1 38.69 584 ARG B C 1
ATOM 9831 O O . ARG B 1 584 ? 25.625 37 -11.375 1 38.69 584 ARG B O 1
ATOM 9838 N N . PRO B 1 585 ? 23.844 38.5 -11.797 1 31.83 585 PRO B N 1
ATOM 9839 C CA . PRO B 1 585 ? 24.359 39.812 -11.414 1 31.83 585 PRO B CA 1
ATOM 9840 C C . PRO B 1 585 ? 24.953 39.844 -10.008 1 31.83 585 PRO B C 1
ATOM 9842 O O . PRO B 1 585 ? 24.594 39 -9.18 1 31.83 585 PRO B O 1
ATOM 9845 N N . LYS B 1 586 ? 25.969 40.562 -9.922 1 33.97 586 LYS B N 1
ATOM 9846 C CA . LYS B 1 586 ? 26.516 41.188 -8.727 1 33.97 586 LYS B CA 1
ATOM 9847 C C . LYS B 1 586 ? 25.391 41.75 -7.84 1 33.97 586 LYS B C 1
ATOM 9849 O O . LYS B 1 586 ? 24.766 42.75 -8.188 1 33.97 586 LYS B O 1
ATOM 9854 N N . VAL B 1 587 ? 24.516 41.031 -7.363 1 30.05 587 VAL B N 1
ATOM 9855 C CA . VAL B 1 587 ? 23.531 41.438 -6.355 1 30.05 587 VAL B CA 1
ATOM 9856 C C . VAL B 1 587 ? 24.078 42.594 -5.527 1 30.05 587 VAL B C 1
ATOM 9858 O O . VAL B 1 587 ? 25.031 42.406 -4.758 1 30.05 587 VAL B O 1
ATOM 9861 N N . LYS B 1 588 ? 24.141 43.75 -6.164 1 29.58 588 LYS B N 1
ATOM 9862 C CA . LYS B 1 588 ? 24.344 44.969 -5.383 1 29.58 588 LYS B CA 1
ATOM 9863 C C . LYS B 1 588 ? 23.188 45.188 -4.41 1 29.58 588 LYS B C 1
ATOM 9865 O O . LYS B 1 588 ? 22.172 45.812 -4.766 1 29.58 588 LYS B O 1
ATOM 9870 N N . ILE B 1 589 ? 22.516 44.219 -3.914 1 28.16 589 ILE B N 1
ATOM 9871 C CA . ILE B 1 589 ? 21.5 44.531 -2.91 1 28.16 589 ILE B CA 1
ATOM 9872 C C . ILE B 1 589 ? 22.016 45.656 -2.02 1 28.16 589 ILE B C 1
ATOM 9874 O O . ILE B 1 589 ? 23.078 45.531 -1.388 1 28.16 589 ILE B O 1
ATOM 9878 N N . ALA B 1 590 ? 21.641 46.781 -2.322 1 28.44 590 ALA B N 1
ATOM 9879 C CA . ALA B 1 590 ? 21.891 47.938 -1.463 1 28.44 590 ALA B CA 1
ATOM 9880 C C . ALA B 1 590 ? 21.406 47.688 -0.039 1 28.44 590 ALA B C 1
ATOM 9882 O O . ALA B 1 590 ? 20.266 48 0.304 1 28.44 590 ALA B O 1
ATOM 9883 N N . LEU B 1 591 ? 21.219 46.5 0.467 1 29.62 591 LEU B N 1
ATOM 9884 C CA . LEU B 1 591 ? 20.938 46.312 1.884 1 29.62 591 LEU B CA 1
ATOM 9885 C C . LEU B 1 591 ? 21.719 47.281 2.74 1 29.62 591 LEU B C 1
ATOM 9887 O O . LEU B 1 591 ? 22.812 47.719 2.35 1 29.62 591 LEU B O 1
ATOM 9891 N N . PRO B 1 592 ? 21.062 47.969 3.635 1 35.72 592 PRO B N 1
ATOM 9892 C CA . PRO B 1 592 ? 21.938 48.812 4.441 1 35.72 592 PRO B CA 1
ATOM 9893 C C . PRO B 1 592 ? 23.266 48.156 4.777 1 35.72 592 PRO B C 1
ATOM 9895 O O . PRO B 1 592 ? 23.297 46.969 5.121 1 35.72 592 PRO B O 1
ATOM 9898 N N . GLU B 1 593 ? 24.25 48.438 3.973 1 42.84 593 GLU B N 1
ATOM 9899 C CA . GLU B 1 593 ? 25.609 47.906 4.055 1 42.84 593 GLU B CA 1
ATOM 9900 C C . GLU B 1 593 ? 26.078 47.844 5.5 1 42.84 593 GLU B C 1
ATOM 9902 O O . GLU B 1 593 ? 27.203 47.406 5.766 1 42.84 593 GLU B O 1
ATOM 9907 N N . ILE B 1 594 ? 25.234 48.531 6.41 1 45.16 594 ILE B N 1
ATOM 9908 C CA . ILE B 1 594 ? 25.719 48.531 7.789 1 45.16 594 ILE B CA 1
ATOM 9909 C C . ILE B 1 594 ? 24.844 47.625 8.648 1 45.16 594 ILE B C 1
ATOM 9911 O O . ILE B 1 594 ? 23.609 47.594 8.5 1 45.16 594 ILE B O 1
ATOM 9915 N N . ASN B 1 595 ? 25.328 46.719 9.305 1 54.56 595 ASN B N 1
ATOM 9916 C CA . ASN B 1 595 ? 24.672 45.875 10.305 1 54.56 595 ASN B CA 1
ATOM 9917 C C . ASN B 1 595 ? 24.969 46.375 11.719 1 54.56 595 ASN B C 1
ATOM 9919 O O . ASN B 1 595 ? 26.031 46.938 11.984 1 54.56 595 ASN B O 1
ATOM 9923 N N . PHE B 1 596 ? 23.844 46.406 12.531 1 52.47 596 PHE B N 1
ATOM 9924 C CA . PHE B 1 596 ? 24.016 46.625 13.961 1 52.47 596 PHE B CA 1
ATOM 9925 C C . PHE B 1 596 ? 24.047 45.312 14.727 1 52.47 596 PHE B C 1
ATOM 9927 O O . PHE B 1 596 ? 23.125 44.5 14.594 1 52.47 596 PHE B O 1
ATOM 9934 N N . VAL B 1 597 ? 25.125 45.062 15.367 1 63.25 597 VAL B N 1
ATOM 9935 C CA . VAL B 1 597 ? 25.234 43.812 16.094 1 63.25 597 VAL B CA 1
ATOM 9936 C C . VAL B 1 597 ? 25.75 44.062 17.5 1 63.25 597 VAL B C 1
ATOM 9938 O O . VAL B 1 597 ? 26.5 45 17.734 1 63.25 597 VAL B O 1
ATOM 9941 N N . GLY B 1 598 ? 25.172 43.344 18.453 1 65.06 598 GLY B N 1
ATOM 9942 C CA . GLY B 1 598 ? 25.812 43.25 19.75 1 65.06 598 GLY B CA 1
ATOM 9943 C C . GLY B 1 598 ? 26.891 42.188 19.812 1 65.06 598 GLY B C 1
ATOM 9944 O O . GLY B 1 598 ? 26.672 41.031 19.453 1 65.06 598 GLY B O 1
ATOM 9945 N N . VAL B 1 599 ? 28.109 42.625 20.141 1 72.56 599 VAL B N 1
ATOM 9946 C CA . VAL B 1 599 ? 29.234 41.719 20.234 1 72.56 599 VAL B CA 1
ATOM 9947 C C . VAL B 1 599 ? 29.719 41.656 21.688 1 72.56 599 VAL B C 1
ATOM 9949 O O . VAL B 1 599 ? 29.953 42.688 22.312 1 72.56 599 VAL B O 1
ATOM 9952 N N . MET B 1 600 ? 29.766 40.5 22.156 1 75.44 600 MET B N 1
ATOM 9953 C CA . MET B 1 600 ? 30.312 40.312 23.5 1 75.44 600 MET B CA 1
ATOM 9954 C C . MET B 1 600 ? 31.828 40.219 23.453 1 75.44 600 MET B C 1
ATOM 9956 O O . MET B 1 600 ? 32.375 39.438 22.688 1 75.44 600 MET B O 1
ATOM 9960 N N . ILE B 1 601 ? 32.531 41.031 24.234 1 78.31 601 ILE B N 1
ATOM 9961 C CA . ILE B 1 601 ? 33.969 41 24.297 1 78.31 601 ILE B CA 1
ATOM 9962 C C . ILE B 1 601 ? 34.406 39.844 25.203 1 78.31 601 ILE B C 1
ATOM 9964 O O . ILE B 1 601 ? 34.281 39.938 26.422 1 78.31 601 ILE B O 1
ATOM 9968 N N . GLU B 1 602 ? 34.875 38.75 24.609 1 75.56 602 GLU B N 1
ATOM 9969 C CA . GLU B 1 602 ? 35.25 37.562 25.375 1 75.56 602 GLU B CA 1
ATOM 9970 C C . GLU B 1 602 ? 36.75 37.375 25.406 1 75.56 602 GLU B C 1
ATOM 9972 O O . GLU B 1 602 ? 37.281 36.656 26.25 1 75.56 602 GLU B O 1
ATOM 9977 N N . ARG B 1 603 ? 37.469 37.938 24.422 1 76.5 603 ARG B N 1
ATOM 9978 C CA . ARG B 1 603 ? 38.906 37.781 24.359 1 76.5 603 ARG B CA 1
ATOM 9979 C C . ARG B 1 603 ? 39.594 39.125 24.109 1 76.5 603 ARG B C 1
ATOM 9981 O O . ARG B 1 603 ? 39.031 40 23.469 1 76.5 603 ARG B O 1
ATOM 9988 N N . ASP B 1 604 ? 40.812 39.281 24.688 1 73.25 604 ASP B N 1
ATOM 9989 C CA . ASP B 1 604 ? 41.656 40.469 24.469 1 73.25 604 ASP B CA 1
ATOM 9990 C C . ASP B 1 604 ? 42.75 40.188 23.438 1 73.25 604 ASP B C 1
ATOM 9992 O O . ASP B 1 604 ? 43.719 39.5 23.75 1 73.25 604 ASP B O 1
ATOM 9996 N N . SER B 1 605 ? 42.5 40.531 22.266 1 69.94 605 SER B N 1
ATOM 9997 C CA . SER B 1 605 ? 43.531 40.344 21.25 1 69.94 605 SER B CA 1
ATOM 9998 C C . SER B 1 605 ? 44.656 41.375 21.406 1 69.94 605 SER B C 1
ATOM 10000 O O . SER B 1 605 ? 45.688 41.312 20.719 1 69.94 605 SER B O 1
ATOM 10002 N N . GLY B 1 606 ? 44.625 42.25 22.391 1 74.75 606 GLY B N 1
ATOM 10003 C CA . GLY B 1 606 ? 45.625 43.25 22.688 1 74.75 606 GLY B CA 1
ATOM 10004 C C . GLY B 1 606 ? 45.438 44.531 21.875 1 74.75 606 GLY B C 1
ATOM 10005 O O . GLY B 1 606 ? 46.094 45.531 22.141 1 74.75 606 GLY B O 1
ATOM 10006 N N . LYS B 1 607 ? 44.562 44.531 20.984 1 78.94 607 LYS B N 1
ATOM 10007 C CA . LYS B 1 607 ? 44.469 45.688 20.078 1 78.94 607 LYS B CA 1
ATOM 10008 C C . LYS B 1 607 ? 43.375 46.656 20.531 1 78.94 607 LYS B C 1
ATOM 10010 O O . LYS B 1 607 ? 43.562 47.875 20.484 1 78.94 607 LYS B O 1
ATOM 10015 N N . TYR B 1 608 ? 42.312 46.125 21.016 1 79.44 608 TYR B N 1
ATOM 10016 C CA . TYR B 1 608 ? 41.156 47.031 21.156 1 79.44 608 TYR B CA 1
ATOM 10017 C C . TYR B 1 608 ? 40.719 47.094 22.609 1 79.44 608 TYR B C 1
ATOM 10019 O O . TYR B 1 608 ? 40.031 48.031 23.016 1 79.44 608 TYR B O 1
ATOM 10027 N N . ILE B 1 609 ? 41.219 46.281 23.438 1 80.69 609 ILE B N 1
ATOM 10028 C CA . ILE B 1 609 ? 40.656 46.156 24.797 1 80.69 609 ILE B CA 1
ATOM 10029 C C . ILE B 1 609 ? 41.531 46.938 25.781 1 80.69 609 ILE B C 1
ATOM 10031 O O . ILE B 1 609 ? 42.75 47 25.625 1 80.69 609 ILE B O 1
ATOM 10035 N N . ASN B 1 610 ? 40.938 47.531 26.656 1 81.31 610 ASN B N 1
ATOM 10036 C CA . ASN B 1 610 ? 41.562 48.312 27.719 1 81.31 610 ASN B CA 1
ATOM 10037 C C . ASN B 1 610 ? 42.312 49.531 27.172 1 81.31 610 ASN B C 1
ATOM 10039 O O . ASN B 1 610 ? 43.312 49.938 27.734 1 81.31 610 ASN B O 1
ATOM 10043 N N . LYS B 1 611 ? 41.906 49.969 25.969 1 82.12 611 LYS B N 1
ATOM 10044 C CA . LYS B 1 611 ? 42.406 51.188 25.344 1 82.12 611 LYS B CA 1
ATOM 10045 C C . LYS B 1 611 ? 41.281 52.188 25.109 1 82.12 611 LYS B C 1
ATOM 10047 O O . LYS B 1 611 ? 40.156 51.812 24.828 1 82.12 611 LYS B O 1
ATOM 10052 N N . PRO B 1 612 ? 41.688 53.375 25.406 1 80.94 612 PRO B N 1
ATOM 10053 C CA . PRO B 1 612 ? 40.656 54.344 25.094 1 80.94 612 PRO B CA 1
ATOM 10054 C C . PRO B 1 612 ? 40.188 54.25 23.641 1 80.94 612 PRO B C 1
ATOM 10056 O O . PRO B 1 612 ? 40.969 54 22.734 1 80.94 612 PRO B O 1
ATOM 10059 N N . LEU B 1 613 ? 38.844 54.438 23.359 1 80.75 613 LEU B N 1
ATOM 10060 C CA . LEU B 1 613 ? 38.25 54.281 22.062 1 80.75 613 LEU B CA 1
ATOM 10061 C C . LEU B 1 613 ? 38.875 55.188 21.031 1 80.75 613 LEU B C 1
ATOM 10063 O O . LEU B 1 613 ? 38.969 54.844 19.844 1 80.75 613 LEU B O 1
ATOM 10067 N N . ARG B 1 614 ? 39.375 56.406 21.516 1 75.06 614 ARG B N 1
ATOM 10068 C CA . ARG B 1 614 ? 40.031 57.344 20.641 1 75.06 614 ARG B CA 1
ATOM 10069 C C . ARG B 1 614 ? 41.344 56.781 20.094 1 75.06 614 ARG B C 1
ATOM 10071 O O . ARG B 1 614 ? 41.75 57.062 18.984 1 75.06 614 ARG B O 1
ATOM 10078 N N . GLU B 1 615 ? 41.938 55.938 20.875 1 76.31 615 GLU B N 1
ATOM 10079 C CA . GLU B 1 615 ? 43.25 55.375 20.516 1 76.31 615 GLU B CA 1
ATOM 10080 C C . GLU B 1 615 ? 43.062 53.969 19.891 1 76.31 615 GLU B C 1
ATOM 10082 O O . GLU B 1 615 ? 43.938 53.531 19.141 1 76.31 615 GLU B O 1
ATOM 10087 N N . ALA B 1 616 ? 42.062 53.25 20.172 1 77.06 616 ALA B N 1
ATOM 10088 C CA . ALA B 1 616 ? 41.844 51.875 19.703 1 77.06 616 ALA B CA 1
ATOM 10089 C C . ALA B 1 616 ? 41.625 51.844 18.188 1 77.06 616 ALA B C 1
ATOM 10091 O O . ALA B 1 616 ? 41.875 50.844 17.547 1 77.06 616 ALA B O 1
ATOM 10092 N N . GLY B 1 617 ? 41.281 53 17.594 1 73.81 617 GLY B N 1
ATOM 10093 C CA . GLY B 1 617 ? 41.125 53.125 16.156 1 73.81 617 GLY B CA 1
ATOM 10094 C C . GLY B 1 617 ? 40.125 52.156 15.555 1 73.81 617 GLY B C 1
ATOM 10095 O O . GLY B 1 617 ? 40.344 51.625 14.461 1 73.81 617 GLY B O 1
ATOM 10096 N N . ILE B 1 618 ? 39.125 51.812 16.281 1 78.06 618 ILE B N 1
ATOM 10097 C CA . ILE B 1 618 ? 38.125 50.844 15.797 1 78.06 618 ILE B CA 1
ATOM 10098 C C . ILE B 1 618 ? 37.438 51.406 14.555 1 78.06 618 ILE B C 1
ATOM 10100 O O . ILE B 1 618 ? 37.25 50.656 13.578 1 78.06 618 ILE B O 1
ATOM 10104 N N . ARG B 1 619 ? 37.156 52.594 14.664 1 75.56 619 ARG B N 1
ATOM 10105 C CA . ARG B 1 619 ? 36.5 53.25 13.531 1 75.56 619 ARG B CA 1
ATOM 10106 C C . ARG B 1 619 ? 37.469 53.406 12.359 1 75.56 619 ARG B C 1
ATOM 10108 O O . ARG B 1 619 ? 37.094 53.125 11.211 1 75.56 619 ARG B O 1
ATOM 10115 N N . GLU B 1 620 ? 38.656 53.844 12.617 1 72.75 620 GLU B N 1
ATOM 10116 C CA . GLU B 1 620 ? 39.656 54.125 11.578 1 72.75 620 GLU B CA 1
ATOM 10117 C C . GLU B 1 620 ? 40.188 52.812 10.969 1 72.75 620 GLU B C 1
ATOM 10119 O O . GLU B 1 620 ? 40.375 52.75 9.758 1 72.75 620 GLU B O 1
ATOM 10124 N N . ASP B 1 621 ? 40.344 51.812 11.773 1 73.88 621 ASP B N 1
ATOM 10125 C CA . ASP B 1 621 ? 40.969 50.594 11.312 1 73.88 621 ASP B CA 1
ATOM 10126 C C . ASP B 1 621 ? 39.938 49.625 10.703 1 73.88 621 ASP B C 1
ATOM 10128 O O . ASP B 1 621 ? 40.219 49 9.68 1 73.88 621 ASP B O 1
ATOM 10132 N N . LEU B 1 622 ? 38.781 49.531 11.375 1 74.5 622 LEU B N 1
ATOM 10133 C CA . LEU B 1 622 ? 37.844 48.469 10.977 1 74.5 622 LEU B CA 1
ATOM 10134 C C . LEU B 1 622 ? 36.625 49.062 10.297 1 74.5 622 LEU B C 1
ATOM 10136 O O . LEU B 1 622 ? 35.875 48.375 9.641 1 74.5 622 LEU B O 1
ATOM 10140 N N . GLY B 1 623 ? 36.5 50.344 10.43 1 72.12 623 GLY B N 1
ATOM 10141 C CA . GLY B 1 623 ? 35.312 50.969 9.875 1 72.12 623 GLY B CA 1
ATOM 10142 C C . GLY B 1 623 ? 34.031 50.688 10.68 1 72.12 623 GLY B C 1
ATOM 10143 O O . GLY B 1 623 ? 32.938 50.594 10.117 1 72.12 623 GLY B O 1
ATOM 10144 N N . ILE B 1 624 ? 34.094 50.438 11.977 1 76.88 624 ILE B N 1
ATOM 10145 C CA . ILE B 1 624 ? 33 50.094 12.852 1 76.88 624 ILE B CA 1
ATOM 10146 C C . ILE B 1 624 ? 32.75 51.25 13.828 1 76.88 624 ILE B C 1
ATOM 10148 O O . ILE B 1 624 ? 33.688 51.875 14.312 1 76.88 624 ILE B O 1
ATOM 10152 N N . ASN B 1 625 ? 31.562 51.594 14.062 1 76.31 625 ASN B N 1
ATOM 10153 C CA . ASN B 1 625 ? 31.172 52.594 15.047 1 76.31 625 ASN B CA 1
ATOM 10154 C C . ASN B 1 625 ? 30.609 51.969 16.312 1 76.31 625 ASN B C 1
ATOM 10156 O O . ASN B 1 625 ? 29.672 51.156 16.234 1 76.31 625 ASN B O 1
ATOM 10160 N N . VAL B 1 626 ? 31.266 52.281 17.391 1 80.12 626 VAL B N 1
ATOM 10161 C CA . VAL B 1 626 ? 30.734 51.812 18.672 1 80.12 626 VAL B CA 1
ATOM 10162 C C . VAL B 1 626 ? 29.594 52.75 19.125 1 80.12 626 VAL B C 1
ATOM 10164 O O . VAL B 1 626 ? 29.812 53.938 19.312 1 80.12 626 VAL B O 1
ATOM 10167 N N . VAL B 1 627 ? 28.453 52.125 19.219 1 73.94 627 VAL B N 1
ATOM 10168 C CA . VAL B 1 627 ? 27.25 52.938 19.469 1 73.94 627 VAL B CA 1
ATOM 10169 C C . VAL B 1 627 ? 26.922 52.906 20.969 1 73.94 627 VAL B C 1
ATOM 10171 O O . VAL B 1 627 ? 26.453 53.906 21.516 1 73.94 627 VAL B O 1
ATOM 10174 N N . ALA B 1 628 ? 27.062 51.781 21.547 1 75.88 628 ALA B N 1
ATOM 10175 C CA . ALA B 1 628 ? 26.75 51.625 22.953 1 75.88 628 ALA B CA 1
ATOM 10176 C C . ALA B 1 628 ? 27.562 50.469 23.562 1 75.88 628 ALA B C 1
ATOM 10178 O O . ALA B 1 628 ? 28.094 49.625 22.844 1 75.88 628 ALA B O 1
ATOM 10179 N N . ILE B 1 629 ? 27.781 50.594 24.891 1 80.12 629 ILE B N 1
ATOM 10180 C CA . ILE B 1 629 ? 28.469 49.562 25.656 1 80.12 629 ILE B CA 1
ATOM 10181 C C . ILE B 1 629 ? 27.625 49.156 26.844 1 80.12 629 ILE B C 1
ATOM 10183 O O . ILE B 1 629 ? 27.141 50 27.609 1 80.12 629 ILE B O 1
ATOM 10187 N N . LYS B 1 630 ? 27.297 47.938 26.797 1 78.38 630 LYS B N 1
ATOM 10188 C CA . LYS B 1 630 ? 26.609 47.406 27.969 1 78.38 630 LYS B CA 1
ATOM 10189 C C . LYS B 1 630 ? 27.594 46.75 28.922 1 78.38 630 LYS B C 1
ATOM 10191 O O . LYS B 1 630 ? 28.297 45.812 28.531 1 78.38 630 LYS B O 1
ATOM 10196 N N . ARG B 1 631 ? 27.75 47.375 30.172 1 78.5 631 ARG B N 1
ATOM 10197 C CA . ARG B 1 631 ? 28.656 46.906 31.203 1 78.5 631 ARG B CA 1
ATOM 10198 C C . ARG B 1 631 ? 27.922 46.656 32.5 1 78.5 631 ARG B C 1
ATOM 10200 O O . ARG B 1 631 ? 27.281 47.562 33.031 1 78.5 631 ARG B O 1
ATOM 10207 N N . GLU B 1 632 ? 28.062 45.375 33 1 67.81 632 GLU B N 1
ATOM 10208 C CA . GLU B 1 632 ? 27.469 45.031 34.281 1 67.81 632 GLU B CA 1
ATOM 10209 C C . GLU B 1 632 ? 25.984 45.406 34.344 1 67.81 632 GLU B C 1
ATOM 10211 O O . GLU B 1 632 ? 25.531 46 35.312 1 67.81 632 GLU B O 1
ATOM 10216 N N . GLY B 1 633 ? 25.203 45.094 33.156 1 62.53 633 GLY B N 1
ATOM 10217 C CA . GLY B 1 633 ? 23.766 45.25 33.125 1 62.53 633 GLY B CA 1
ATOM 10218 C C . GLY B 1 633 ? 23.344 46.656 32.75 1 62.53 633 GLY B C 1
ATOM 10219 O O . GLY B 1 633 ? 22.156 46.938 32.562 1 62.53 633 GLY B O 1
ATOM 10220 N N . LYS B 1 634 ? 24.219 47.625 32.656 1 68.31 634 LYS B N 1
ATOM 10221 C CA . LYS B 1 634 ? 23.875 49 32.344 1 68.31 634 LYS B CA 1
ATOM 10222 C C . LYS B 1 634 ? 24.391 49.375 30.953 1 68.31 634 LYS B C 1
ATOM 10224 O O . LYS B 1 634 ? 25.516 49.031 30.578 1 68.31 634 LYS B O 1
ATOM 10229 N N . THR B 1 635 ? 23.5 49.969 30.219 1 70.25 635 THR B N 1
ATOM 10230 C CA . THR B 1 635 ? 23.875 50.375 28.859 1 70.25 635 THR B CA 1
ATOM 10231 C C . THR B 1 635 ? 24.375 51.812 28.844 1 70.25 635 THR B C 1
ATOM 10233 O O . THR B 1 635 ? 23.672 52.719 29.281 1 70.25 635 THR B O 1
ATOM 10236 N N . ILE B 1 636 ? 25.547 52 28.438 1 73.19 636 ILE B N 1
ATOM 10237 C CA . ILE B 1 636 ? 26.141 53.312 28.234 1 73.19 636 ILE B CA 1
ATOM 10238 C C . ILE B 1 636 ? 25.938 53.75 26.781 1 73.19 636 ILE B C 1
ATOM 10240 O O . ILE B 1 636 ? 26.469 53.156 25.859 1 73.19 636 ILE B O 1
ATOM 10244 N N . THR B 1 637 ? 25.109 54.688 26.5 1 66.88 637 THR B N 1
ATOM 10245 C CA . THR B 1 637 ? 24.828 55.156 25.141 1 66.88 637 THR B CA 1
ATOM 10246 C C . THR B 1 637 ? 25.688 56.375 24.781 1 66.88 637 THR B C 1
ATOM 10248 O O . THR B 1 637 ? 25.922 56.625 23.609 1 66.88 637 THR B O 1
ATOM 10251 N N . SER B 1 638 ? 26.094 57.188 25.812 1 64 638 SER B N 1
ATOM 10252 C CA . SER B 1 638 ? 26.969 58.312 25.578 1 64 638 SER B CA 1
ATOM 10253 C C . SER B 1 638 ? 28.438 57.906 25.672 1 64 638 SER B C 1
ATOM 10255 O O . SER B 1 638 ? 29.047 58 26.734 1 64 638 SER B O 1
ATOM 10257 N N . ILE B 1 639 ? 28.969 57.438 24.625 1 71.06 639 ILE B N 1
ATOM 10258 C CA . ILE B 1 639 ? 30.328 56.906 24.594 1 71.06 639 ILE B CA 1
ATOM 10259 C C . ILE B 1 639 ? 31.328 58.062 24.453 1 71.06 639 ILE B C 1
ATOM 10261 O O . ILE B 1 639 ? 31.344 58.75 23.422 1 71.06 639 ILE B O 1
ATOM 10265 N N . LYS B 1 640 ? 32.125 58.344 25.469 1 73.88 640 LYS B N 1
ATOM 10266 C CA . LYS B 1 640 ? 33.219 59.312 25.453 1 73.88 640 LYS B CA 1
ATOM 10267 C C . LYS B 1 640 ? 34.469 58.75 24.781 1 73.88 640 LYS B C 1
ATOM 10269 O O . LYS B 1 640 ? 34.656 57.531 24.797 1 73.88 640 LYS B O 1
ATOM 10274 N N . PRO B 1 641 ? 35.156 59.562 24.141 1 73.69 641 PRO B N 1
ATOM 10275 C CA . PRO B 1 641 ? 36.375 59.094 23.453 1 73.69 641 PRO B CA 1
ATOM 10276 C C . PRO B 1 641 ? 37.375 58.406 24.406 1 73.69 641 PRO B C 1
ATOM 10278 O O . PRO B 1 641 ? 38.156 57.594 23.969 1 73.69 641 PRO B O 1
ATOM 10281 N N . ASP B 1 642 ? 37.219 58.656 25.656 1 77.88 642 ASP B N 1
ATOM 10282 C CA . ASP B 1 642 ? 38.156 58.094 26.609 1 77.88 642 ASP B CA 1
ATOM 10283 C C . ASP B 1 642 ? 37.625 56.781 27.203 1 77.88 642 ASP B C 1
ATOM 10285 O O . ASP B 1 642 ? 38.312 56.125 28 1 77.88 642 ASP B O 1
ATOM 10289 N N . GLU B 1 643 ? 36.531 56.344 26.734 1 81.94 643 GLU B N 1
ATOM 10290 C CA . GLU B 1 643 ? 35.969 55.094 27.25 1 81.94 643 GLU B CA 1
ATOM 10291 C C . GLU B 1 643 ? 36.75 53.875 26.766 1 81.94 643 GLU B C 1
ATOM 10293 O O . GLU B 1 643 ? 37.188 53.844 25.609 1 81.94 643 GLU B O 1
ATOM 10298 N N . LYS B 1 644 ? 37 52.906 27.672 1 85 644 LYS B N 1
ATOM 10299 C CA . LYS B 1 644 ? 37.719 51.688 27.359 1 85 644 LYS B CA 1
ATOM 10300 C C . LYS B 1 644 ? 36.812 50.469 27.312 1 85 644 LYS B C 1
ATOM 10302 O O . LYS B 1 644 ? 35.906 50.375 28.141 1 85 644 LYS B O 1
ATOM 10307 N N . LEU B 1 645 ? 37 49.719 26.312 1 85.5 645 LEU B N 1
ATOM 10308 C CA . LEU B 1 645 ? 36.312 48.406 26.266 1 85.5 645 LEU B CA 1
ATOM 10309 C C . LEU B 1 645 ? 36.938 47.438 27.234 1 85.5 645 LEU B C 1
ATOM 10311 O O . LEU B 1 645 ? 38.156 47.406 27.406 1 85.5 645 LEU B O 1
ATOM 10315 N N . LYS B 1 646 ? 36.156 46.781 27.953 1 85.38 646 LYS B N 1
ATOM 10316 C CA . LYS B 1 646 ? 36.625 45.812 28.938 1 85.38 646 LYS B CA 1
ATOM 10317 C C . LYS B 1 646 ? 36.125 44.406 28.594 1 85.38 646 LYS B C 1
ATOM 10319 O O . LYS B 1 646 ? 35.156 44.25 27.844 1 85.38 646 LYS B O 1
ATOM 10324 N N . LEU B 1 647 ? 36.875 43.469 29.203 1 82 647 LEU B N 1
ATOM 10325 C CA . LEU B 1 647 ? 36.438 42.094 29.062 1 82 647 LEU B CA 1
ATOM 10326 C C . LEU B 1 647 ? 35.062 41.875 29.688 1 82 647 LEU B C 1
ATOM 10328 O O . LEU B 1 647 ? 34.812 42.344 30.797 1 82 647 LEU B O 1
ATOM 10332 N N . GLY B 1 648 ? 34.125 41.25 28.906 1 76.56 648 GLY B N 1
ATOM 10333 C CA . GLY B 1 648 ? 32.781 41 29.375 1 76.56 648 GLY B CA 1
ATOM 10334 C C . GLY B 1 648 ? 31.781 42.031 28.906 1 76.56 648 GLY B C 1
ATOM 10335 O O . GLY B 1 648 ? 30.578 41.844 29.062 1 76.56 648 GLY B O 1
ATOM 10336 N N . ASP B 1 649 ? 32.25 43.094 28.344 1 79.44 649 ASP B N 1
ATOM 10337 C CA . ASP B 1 649 ? 31.359 44.125 27.797 1 79.44 649 ASP B CA 1
ATOM 10338 C C . ASP B 1 649 ? 30.594 43.562 26.594 1 79.44 649 ASP B C 1
ATOM 10340 O O . ASP B 1 649 ? 31.109 42.75 25.844 1 79.44 649 ASP B O 1
ATOM 10344 N N . ILE B 1 650 ? 29.297 43.969 26.484 1 79.5 650 ILE B N 1
ATOM 10345 C CA . ILE B 1 650 ? 28.609 43.844 25.219 1 79.5 650 ILE B CA 1
ATOM 10346 C C . ILE B 1 650 ? 28.641 45.156 24.453 1 79.5 650 ILE B C 1
ATOM 10348 O O . ILE B 1 650 ? 28.125 46.188 24.938 1 79.5 650 ILE B O 1
ATOM 10352 N N . VAL B 1 651 ? 29.328 45.125 23.328 1 80.12 651 VAL B N 1
ATOM 10353 C CA . VAL B 1 651 ? 29.516 46.344 22.531 1 80.12 651 VAL B CA 1
ATOM 10354 C C . VAL B 1 651 ? 28.562 46.312 21.344 1 80.12 651 VAL B C 1
ATOM 10356 O O . VAL B 1 651 ? 28.531 45.344 20.578 1 80.12 651 VAL B O 1
ATOM 10359 N N . TYR B 1 652 ? 27.781 47.312 21.297 1 75.19 652 TYR B N 1
ATOM 10360 C CA . TYR B 1 652 ? 26.891 47.469 20.156 1 75.19 652 TYR B CA 1
ATOM 10361 C C . TYR B 1 652 ? 27.562 48.281 19.047 1 75.19 652 TYR B C 1
ATOM 10363 O O . TYR B 1 652 ? 27.953 49.438 19.266 1 75.19 652 TYR B O 1
ATOM 10371 N N . VAL B 1 653 ? 27.797 47.594 17.953 1 75.62 653 VAL B N 1
ATOM 10372 C CA . VAL B 1 653 ? 28.578 48.188 16.875 1 75.62 653 VAL B CA 1
ATOM 10373 C C . VAL B 1 653 ? 27.766 48.25 15.594 1 75.62 653 VAL B C 1
ATOM 10375 O O . VAL B 1 653 ? 26.844 47.438 15.414 1 75.62 653 VAL B O 1
ATOM 10378 N N . ALA B 1 654 ? 28.016 49.219 14.805 1 70.69 654 ALA B N 1
ATOM 10379 C CA . ALA B 1 654 ? 27.422 49.375 13.477 1 70.69 654 ALA B CA 1
ATOM 10380 C C . ALA B 1 654 ? 28.484 49.406 12.391 1 70.69 654 ALA B C 1
ATOM 10382 O O . ALA B 1 654 ? 29.516 50.094 12.547 1 70.69 654 ALA B O 1
ATOM 10383 N N . GLY B 1 655 ? 28.391 48.562 11.422 1 65.19 655 GLY B N 1
ATOM 10384 C CA . GLY B 1 655 ? 29.328 48.562 10.312 1 65.19 655 GLY B CA 1
ATOM 10385 C C . GLY B 1 655 ? 28.953 47.594 9.211 1 65.19 655 GLY B C 1
ATOM 10386 O O . GLY B 1 655 ? 27.891 46.969 9.273 1 65.19 655 GLY B O 1
ATOM 10387 N N . ARG B 1 656 ? 29.703 47.625 8.273 1 64.31 656 ARG B N 1
ATOM 10388 C CA . ARG B 1 656 ? 29.547 46.656 7.188 1 64.31 656 ARG B CA 1
ATOM 10389 C C . ARG B 1 656 ? 29.75 45.25 7.684 1 64.31 656 ARG B C 1
ATOM 10391 O O . ARG B 1 656 ? 30.531 45 8.609 1 64.31 656 ARG B O 1
ATOM 10398 N N . PRO B 1 657 ? 29.078 44.375 7.168 1 61.22 657 PRO B N 1
ATOM 10399 C CA . PRO B 1 657 ? 29.172 43 7.629 1 61.22 657 PRO B CA 1
ATOM 10400 C C . PRO B 1 657 ? 30.594 42.469 7.672 1 61.22 657 PRO B C 1
ATOM 10402 O O . PRO B 1 657 ? 30.984 41.781 8.633 1 61.22 657 PRO B O 1
ATOM 10405 N N . GLU B 1 658 ? 31.359 42.75 6.711 1 63.88 658 GLU B N 1
ATOM 10406 C CA . GLU B 1 658 ? 32.75 42.281 6.68 1 63.88 658 GLU B CA 1
ATOM 10407 C C . GLU B 1 658 ? 33.562 42.875 7.836 1 63.88 658 GLU B C 1
ATOM 10409 O O . GLU B 1 658 ? 34.375 42.156 8.445 1 63.88 658 GLU B O 1
ATOM 10414 N N . ALA B 1 659 ? 33.344 44.156 8.094 1 70.44 659 ALA B N 1
ATOM 10415 C CA . ALA B 1 659 ? 34.031 44.812 9.188 1 70.44 659 ALA B CA 1
ATOM 10416 C C . ALA B 1 659 ? 33.625 44.25 10.539 1 70.44 659 ALA B C 1
ATOM 10418 O O . ALA B 1 659 ? 34.469 44.094 11.43 1 70.44 659 ALA B O 1
ATOM 10419 N N . LEU B 1 660 ? 32.406 44.031 10.594 1 71 660 LEU B N 1
ATOM 10420 C CA . LEU B 1 660 ? 31.875 43.469 11.836 1 71 660 LEU B CA 1
ATOM 10421 C C . LEU B 1 660 ? 32.438 42.094 12.086 1 71 660 LEU B C 1
ATOM 10423 O O . LEU B 1 660 ? 32.781 41.75 13.219 1 71 660 LEU B O 1
ATOM 10427 N N . GLU B 1 661 ? 32.531 41.344 11.109 1 69.31 661 GLU B N 1
ATOM 10428 C CA . GLU B 1 661 ? 33.125 40.031 11.227 1 69.31 661 GLU B CA 1
ATOM 10429 C C . GLU B 1 661 ? 34.562 40.094 11.719 1 69.31 661 GLU B C 1
ATOM 10431 O O . GLU B 1 661 ? 34.969 39.281 12.57 1 69.31 661 GLU B O 1
ATOM 10436 N N . LYS B 1 662 ? 35.312 40.969 11.148 1 74.06 662 LYS B N 1
ATOM 10437 C CA . LYS B 1 662 ? 36.688 41.156 11.562 1 74.06 662 LYS B CA 1
ATOM 10438 C C . LYS B 1 662 ? 36.781 41.562 13.031 1 74.06 662 LYS B C 1
ATOM 10440 O O . LYS B 1 662 ? 37.625 41.062 13.766 1 74.06 662 LYS B O 1
ATOM 10445 N N . PHE B 1 663 ? 35.969 42.375 13.438 1 78.81 663 PHE B N 1
ATOM 10446 C CA . PHE B 1 663 ? 35.938 42.812 14.828 1 78.81 663 PHE B CA 1
ATOM 10447 C C . PHE B 1 663 ? 35.562 41.656 15.75 1 78.81 663 PHE B C 1
ATOM 10449 O O . PHE B 1 663 ? 36.188 41.469 16.797 1 78.81 663 PHE B O 1
ATOM 10456 N N . GLU B 1 664 ? 34.562 40.969 15.344 1 75.81 664 GLU B N 1
ATOM 10457 C CA . GLU B 1 664 ? 34.125 39.812 16.125 1 75.81 664 GLU B CA 1
ATOM 10458 C C . GLU B 1 664 ? 35.25 38.781 16.297 1 75.81 664 GLU B C 1
ATOM 10460 O O . GLU B 1 664 ? 35.438 38.219 17.391 1 75.81 664 GLU B O 1
ATOM 10465 N N . SER B 1 665 ? 35.938 38.594 15.266 1 74.5 665 SER B N 1
ATOM 10466 C CA . SER B 1 665 ? 37.031 37.656 15.328 1 74.5 665 SER B CA 1
ATOM 10467 C C . SER B 1 665 ? 38.125 38.125 16.281 1 74.5 665 SER B C 1
ATOM 10469 O O . SER B 1 665 ? 38.844 37.312 16.859 1 74.5 665 SER B O 1
ATOM 10471 N N . GLU B 1 666 ? 38.219 39.438 16.484 1 75.5 666 GLU B N 1
ATOM 10472 C CA . GLU B 1 666 ? 39.25 40.031 17.328 1 75.5 666 GLU B CA 1
ATOM 10473 C C . GLU B 1 666 ? 38.812 40.031 18.797 1 75.5 666 GLU B C 1
ATOM 10475 O O . GLU B 1 666 ? 39.656 40.031 19.688 1 75.5 666 GLU B O 1
ATOM 10480 N N . VAL B 1 667 ? 37.562 39.938 18.984 1 75.31 667 VAL B N 1
ATOM 10481 C CA . VAL B 1 667 ? 37.125 40.156 20.375 1 75.31 667 VAL B CA 1
ATOM 10482 C C . VAL B 1 667 ? 36.375 38.938 20.891 1 75.31 667 VAL B C 1
ATOM 10484 O O . VAL B 1 667 ? 36.188 38.812 22.094 1 75.31 667 VAL B O 1
ATOM 10487 N N . GLU B 1 668 ? 35.844 38.125 20.031 1 69.5 668 GLU B N 1
ATOM 10488 C CA . GLU B 1 668 ? 35.125 36.938 20.469 1 69.5 668 GLU B CA 1
ATOM 10489 C C . GLU B 1 668 ? 35.969 35.688 20.344 1 69.5 668 GLU B C 1
ATOM 10491 O O . GLU B 1 668 ? 36.875 35.625 19.516 1 69.5 668 GLU B O 1
ATOM 10496 N N . VAL B 1 669 ? 35.938 34.719 21.297 1 53.59 669 VAL B N 1
ATOM 10497 C CA . VAL B 1 669 ? 36.656 33.438 21.25 1 53.59 669 VAL B CA 1
ATOM 10498 C C . VAL B 1 669 ? 36.094 32.562 20.156 1 53.59 669 VAL B C 1
ATOM 10500 O O . VAL B 1 669 ? 34.875 32.531 19.938 1 53.59 669 VAL B O 1
ATOM 10503 N N . ASP B 1 670 ? 36.938 31.984 19.234 1 47.41 670 ASP B N 1
ATOM 10504 C CA . ASP B 1 670 ? 36.594 30.953 18.266 1 47.41 670 ASP B CA 1
ATOM 10505 C C . ASP B 1 670 ? 35.844 29.797 18.938 1 47.41 670 ASP B C 1
ATOM 10507 O O . ASP B 1 670 ? 36.219 29.359 20.031 1 47.41 670 ASP B O 1
#

Foldseek 3Di:
DVCPPPVPVCPVVVQQLCQLVVQLVVQQVVVVVVVHDSLLSLLQSLQQCFPLHPVVDDLDPVLVVLQLVLLLLLLLLVLLVDAPVLLVVCLCLQPQLLVQQLVLQLVVQLVVVVVVPADNLLSSLSSNLLSAFAPLLLSVLCVVVVNCPPPLNVSLVSNNLNSQFCLQLSLVCLLVSLPDDDPSVVVVVLLVVLVVVLLVVLVVCLPPPVQVVLLVQLQVVDPVSNQVSLVCLQQVQLVSSVVSRGHSSNSNSSSSNSCSSYLCSLANSLSSVVSSVSSNSSNSSSLSSLQNPVVCVVCVVVLVVVLVVLLVSSQVSQLVSVVVSPDASLSSQLSSLSGSAGYPSSLVSLVSSVVSPSDDPVNNNSSSNSRSVSSSCSSVSNVCSNVVSVVVLPPCDDPPVNVVRDDPPPPPPPDDPQDAQAEEEEACDPVSVVVVVVCVVVVGHYAYEYQRPVVQVVVVVVVHNYGHHQLLGLSVCVVNPLQRYAAYEHDDEDLVSLLSNLLSSVVVHLHYAYEYEYQDLVSFVSSVVSRHNYYDHPVVVVVLVVVLVVLVQLVFDNVLSVVVSVVCRVVSNVVVVDDPPDPDDPSVRDGDQKGKDWAAQADALPQAAPFQQLRSCLCVPLVKDFQWKDDPNDIGRPRDSRDGHHHGITTIIMGGPVSVVVVNVNGPDD/DVCVPPVPVCVVVVQQLCQLVVQLVVQQVVVVVVVHDSLLSLLVSLQQCFPLHPVVDDLDPVLVVLQLVLLLLLLLLVLLVDAPVLLVVCLCLQPQLLVQQLVLQLVVQLVVVVVVPADNLLSSLSSNLLSAFAPLLLSVLCVVVVNCPPPLNVSLVSNNLNSQFCLQLSLVCLLVSLPDDDPSVVVVVLLVVLVVVLVVVLVVCLVPPVQVVLVVQVVVVDPVSNLVSLVCLQQVQLVSSVVSRGHSSNSNSSSSNSCSSYPCSVVNSVSSVVSSVSSNSSNSSSLSSLQNPVLCVVCVVVLVVVLVVLLVSSQVSQLVSVVVSPDASLSSQLSSLSGSAGYPSSLVSLVSSVVSPSDDPVNNNSSSNSRSVRSSCSSVSNVCSNVVSVVVVPPCDDPPVVVVHDDDDQPQPQPDDQDAQAEEEEACDDVSVVVQVVCVVVVGHYAYEYQDSVVQRVVVVVVHRYGHDQLLDLVVCVSNPLQRYAAYEHDDEDLVSLLSNLLSSVVVHLHYAYEYEYQDLVSFVVSVVSRHPYYHHPVVVVVLVVVLVVVVVVVDDNVVSVVVSCVCVLLSNVVVVDDPPDPDDPPVVVPVLKDKDWAAQADALPQAAPFQQLRSCLCPPLVKDFQWKDDPNDIGRPRDSRDGHHHGITTIIMHGPVSVVVVNVNGPDD

Nearest PDB structures (foldseek):
  8by2-assembly1_B  TM=5.935E-01  e=2.515E-25  Escherichia coli
  3fwz-assembly1_B  TM=9.510E-01  e=3.554E-07  Escherichia coli K-12
  3l9x-assembly1_B  TM=8.164E-01  e=5.365E-06  Escherichia coli K-12
  3l9w-assembly1_B  TM=7.869E-01  e=4.714E-06  Escherichia coli K-12
  3l9w-assembly1_A  TM=7.985E-01  e=8.997E-06  Escherichia coli K-12